Protein AF-0000000070428876 (afdb_homodimer)

Solvent-accessible surface area (backbone atoms only — not comparable to full-atom values): 47839 Å² total; per-residue (Å²): 136,87,82,77,78,77,77,78,77,77,78,75,75,74,74,71,74,72,68,72,74,69,76,63,88,44,98,49,68,81,48,60,48,68,69,60,73,85,61,83,63,30,30,31,34,33,37,53,67,78,48,76,69,87,76,51,69,52,93,62,38,40,28,40,31,34,35,75,75,25,50,68,72,54,43,47,52,47,30,36,54,25,37,71,56,73,16,28,28,26,38,46,45,74,53,69,74,73,60,53,84,82,37,62,71,52,50,50,50,51,51,51,50,54,49,47,42,60,66,49,37,24,21,27,39,30,38,34,36,45,73,55,52,36,50,64,66,44,48,67,68,52,50,56,40,49,44,50,38,50,50,51,46,39,73,73,69,58,45,87,90,54,47,44,36,31,34,33,36,46,44,40,66,67,47,31,85,60,45,43,60,61,56,46,52,45,59,76,66,28,69,29,38,33,27,36,36,72,32,40,72,64,49,46,88,52,39,57,25,55,68,60,52,58,64,26,47,44,54,53,53,39,13,50,50,49,34,43,76,64,68,43,43,29,71,29,35,28,46,38,44,51,35,36,27,36,41,28,41,33,79,43,70,49,75,41,46,66,50,53,89,48,70,38,78,45,35,19,35,32,72,78,34,88,51,91,71,64,58,62,83,39,45,42,82,35,30,48,38,50,49,50,68,77,32,51,65,42,66,71,30,72,88,28,32,43,58,41,44,72,35,32,24,29,33,34,63,46,74,56,94,89,38,49,30,40,34,21,28,51,41,72,51,24,47,38,14,55,50,16,47,43,58,61,40,42,29,25,25,40,26,42,41,34,57,42,23,60,55,54,104,78,61,61,99,30,75,46,65,41,65,56,34,52,70,66,61,83,72,74,93,70,80,89,84,64,66,74,56,52,24,56,46,50,12,41,54,23,33,35,60,39,29,70,47,64,61,29,35,48,37,37,45,38,50,42,41,46,52,27,45,77,65,68,46,77,66,77,82,62,62,67,77,62,76,77,69,76,70,75,74,79,69,80,120,135,85,81,76,78,76,79,78,78,77,78,76,76,74,75,70,72,72,69,71,75,70,76,65,86,45,98,48,68,80,46,60,47,68,70,63,74,85,62,86,63,30,30,32,34,33,36,54,68,77,51,76,68,87,75,51,69,52,94,60,37,39,28,41,33,33,35,74,75,26,49,69,72,56,44,46,51,49,32,35,54,25,37,71,57,74,16,28,26,28,39,45,43,74,52,68,72,71,59,54,85,80,36,62,72,51,49,48,50,51,51,50,50,53,50,48,41,60,67,51,36,25,21,28,38,30,38,34,36,44,72,55,52,36,49,63,67,44,50,67,68,50,49,55,42,49,43,52,37,50,50,52,47,39,71,74,69,58,46,86,90,54,47,42,35,31,35,32,35,46,44,40,66,66,46,30,86,60,45,44,59,62,56,46,54,44,58,75,67,28,69,30,38,33,26,35,37,72,31,41,71,63,48,47,88,53,37,55,24,56,69,60,53,58,64,27,48,45,56,53,53,40,14,51,49,49,32,42,76,64,68,44,42,31,70,31,33,28,45,37,45,52,36,36,27,35,42,29,41,33,77,44,70,50,74,42,47,66,50,53,88,48,71,37,80,46,34,19,34,33,73,77,34,86,54,92,73,65,58,63,84,40,45,42,81,35,32,47,36,50,47,49,68,74,33,52,64,42,67,71,30,74,88,29,32,43,54,40,42,72,35,29,24,29,34,34,62,45,73,56,94,88,37,48,31,40,33,22,27,50,41,70,48,22,45,38,15,55,51,16,48,43,58,60,40,41,29,26,24,41,27,41,41,33,57,46,24,64,54,57,90,85,66,62,104,28,77,45,68,40,67,55,41,46,72,70,57,85,69,84,88,79,74,86,86,64,72,75,53,50,22,52,48,51,10,41,56,16,36,35,60,43,28,69,47,62,63,28,33,49,39,36,45,40,49,42,41,47,53,27,45,77,66,69,44,77,66,80,82,61,60,68,77,59,76,76,68,77,68,72,75,75,79,64,132

Structure (mmCIF, N/CA/C/O backbone):
data_AF-0000000070428876-model_v1
#
loop_
_entity.id
_entity.type
_entity.pdbx_description
1 polymer 'Di-N-acetylchitobiase-like isoform X2'
#
loop_
_atom_site.group_PDB
_atom_site.id
_atom_site.type_symbol
_atom_site.label_atom_id
_atom_site.label_alt_id
_atom_site.label_comp_id
_atom_site.label_asym_id
_atom_site.label_entity_id
_atom_site.label_seq_id
_atom_site.pdbx_PDB_ins_code
_atom_site.Cartn_x
_atom_site.Cartn_y
_atom_site.Cartn_z
_atom_site.occupancy
_atom_site.B_iso_or_equiv
_atom_site.auth_seq_id
_atom_site.auth_comp_id
_atom_site.auth_asym_id
_atom_site.auth_atom_id
_atom_site.pdbx_PDB_model_num
ATOM 1 N N . MET A 1 1 ? -35.094 25.141 74.188 1 26.17 1 MET A N 1
ATOM 2 C CA . MET A 1 1 ? -33.75 25.203 73.625 1 26.17 1 MET A CA 1
ATOM 3 C C . MET A 1 1 ? -33.75 25.797 72.25 1 26.17 1 MET A C 1
ATOM 5 O O . MET A 1 1 ? -34.5 25.297 71.375 1 26.17 1 MET A O 1
ATOM 9 N N . 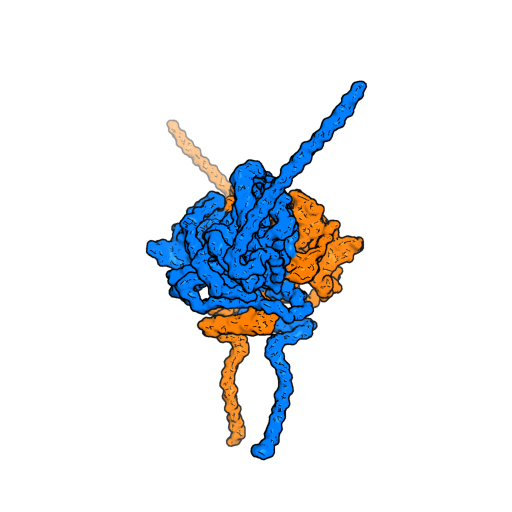HIS A 1 2 ? -33.469 27.125 72.125 1 25.78 2 HIS A N 1
ATOM 10 C CA . HIS A 1 2 ? -33.406 28.062 71 1 25.78 2 HIS A CA 1
ATOM 11 C C . HIS A 1 2 ? -32.375 27.641 69.938 1 25.78 2 HIS A C 1
ATOM 13 O O . HIS A 1 2 ? -31.172 27.609 70.25 1 25.78 2 HIS A O 1
ATOM 19 N N . ALA A 1 3 ? -32.75 26.703 69 1 33.97 3 ALA A N 1
ATOM 20 C CA . ALA A 1 3 ? -31.953 26.219 67.875 1 33.97 3 ALA A CA 1
ATOM 21 C C . ALA A 1 3 ? -31.469 27.375 67 1 33.97 3 ALA A C 1
ATOM 23 O O . ALA A 1 3 ? -32.281 28.062 66.375 1 33.97 3 ALA A O 1
ATOM 24 N N . VAL A 1 4 ? -30.344 28.109 67.438 1 31.44 4 VAL A N 1
ATOM 25 C CA . VAL A 1 4 ? -29.703 29.219 66.75 1 31.44 4 VAL A CA 1
ATOM 26 C C . VAL A 1 4 ? -29.312 28.781 65.312 1 31.44 4 VAL A C 1
ATOM 28 O O . VAL A 1 4 ? -28.625 27.766 65.125 1 31.44 4 VAL A O 1
ATOM 31 N N . ALA A 1 5 ? -30.078 29.125 64.312 1 34.94 5 ALA A N 1
ATOM 32 C CA . ALA A 1 5 ? -29.875 29.016 62.844 1 34.94 5 ALA A CA 1
ATOM 33 C C . ALA A 1 5 ? -28.609 29.75 62.406 1 34.94 5 ALA A C 1
ATOM 35 O O . ALA A 1 5 ? -28.547 30.969 62.469 1 34.94 5 ALA A O 1
ATOM 36 N N . ASP A 1 6 ? -27.422 29.25 62.781 1 34.19 6 ASP A N 1
ATOM 37 C CA . ASP A 1 6 ? -26.203 29.891 62.281 1 34.19 6 ASP A CA 1
ATOM 38 C C . ASP A 1 6 ? -26.234 29.984 60.75 1 34.19 6 ASP A C 1
ATOM 40 O O . ASP A 1 6 ? -26.375 28.969 60.062 1 34.19 6 ASP A O 1
ATOM 44 N N . ILE A 1 7 ? -26.594 31.125 60.219 1 36.06 7 ILE A N 1
ATOM 45 C CA . ILE A 1 7 ? -26.531 31.5 58.812 1 36.06 7 ILE A CA 1
ATOM 46 C C . ILE A 1 7 ? -25.094 31.453 58.312 1 36.06 7 ILE A C 1
ATOM 48 O O . ILE A 1 7 ? -24.234 32.188 58.812 1 36.06 7 ILE A O 1
ATOM 52 N N . PHE A 1 8 ? -24.594 30.266 57.875 1 38.56 8 PHE A N 1
ATOM 53 C CA . PHE A 1 8 ? -23.312 30.156 57.188 1 38.56 8 PHE A CA 1
ATOM 54 C C . PHE A 1 8 ? -23.297 31.047 55.938 1 38.56 8 PHE A C 1
ATOM 56 O O . PHE A 1 8 ? -24.062 30.812 55 1 38.56 8 PHE A O 1
ATOM 63 N N . ILE A 1 9 ? -22.828 32.312 56.094 1 36.41 9 ILE A N 1
ATOM 64 C CA . ILE A 1 9 ? -22.531 33.156 54.969 1 36.41 9 ILE A CA 1
ATOM 65 C C . ILE A 1 9 ? -21.422 32.531 54.125 1 36.41 9 ILE A C 1
ATOM 67 O O . ILE A 1 9 ? -20.297 32.375 54.562 1 36.41 9 ILE A O 1
ATOM 71 N N . ILE A 1 10 ? -21.781 31.672 53.188 1 34.38 10 ILE A N 1
ATOM 72 C CA . ILE A 1 10 ? -20.828 31.219 52.188 1 34.38 10 ILE A CA 1
ATOM 73 C C . ILE A 1 10 ? -20.312 32.406 51.406 1 34.38 10 ILE A C 1
ATOM 75 O O . ILE A 1 10 ? -21.078 33.062 50.688 1 34.38 10 ILE A O 1
ATOM 79 N N . LEU A 1 11 ? -19.219 33.062 51.812 1 35.59 11 LEU A N 1
ATOM 80 C CA . LEU A 1 11 ? -18.469 34 50.969 1 35.59 11 LEU A CA 1
ATOM 81 C C . LEU A 1 11 ? -18.062 33.344 49.656 1 35.59 11 LEU A C 1
ATOM 83 O O . LEU A 1 11 ? -17.25 32.438 49.625 1 35.59 11 LEU A O 1
ATOM 87 N N . VAL A 1 12 ? -18.875 33.438 48.656 1 37.03 12 VAL A N 1
ATOM 88 C CA . VAL A 1 12 ? -18.5 33.156 47.281 1 37.03 12 VAL A CA 1
ATOM 89 C C . VAL A 1 12 ? -17.344 34.062 46.875 1 37.03 12 VAL A C 1
ATOM 91 O O . VAL A 1 12 ? -17.516 35.281 46.781 1 37.03 12 VAL A O 1
ATOM 94 N N . SER A 1 13 ? -16.125 33.75 47.188 1 35.66 13 SER A N 1
ATOM 95 C CA . SER A 1 13 ? -14.992 34.438 46.562 1 35.66 13 SER A CA 1
ATOM 96 C C . SER A 1 13 ? -15.117 34.406 45.062 1 35.66 13 SER A C 1
ATOM 98 O O . SER A 1 13 ? -15.188 33.344 44.438 1 35.66 13 SER A O 1
ATOM 100 N N . ALA A 1 14 ? -15.68 35.438 44.469 1 37.91 14 ALA A N 1
ATOM 101 C CA . ALA A 1 14 ? -15.562 35.719 43.031 1 37.91 14 ALA A CA 1
ATOM 102 C C . ALA A 1 14 ? -14.102 35.688 42.594 1 37.91 14 ALA A C 1
ATOM 104 O O . ALA A 1 14 ? -13.336 36.594 42.906 1 37.91 14 ALA A O 1
ATOM 105 N N . TRP A 1 15 ? -13.516 34.469 42.5 1 37.28 15 TRP A N 1
ATOM 106 C CA . TRP A 1 15 ? -12.312 34.469 41.656 1 37.28 15 TRP A CA 1
ATOM 107 C C . TRP A 1 15 ? -12.531 35.25 40.375 1 37.28 15 TRP A C 1
ATOM 109 O O . TRP A 1 15 ? -13.352 34.844 39.531 1 37.28 15 TRP A O 1
ATOM 119 N N . THR A 1 16 ? -12.391 36.531 40.406 1 35.97 16 THR A N 1
ATOM 120 C CA . THR A 1 16 ? -12.211 37.25 39.125 1 35.97 16 THR A CA 1
ATOM 121 C C . THR A 1 16 ? -11.203 36.531 38.25 1 35.97 16 THR A C 1
ATOM 123 O O . THR A 1 16 ? -10.031 36.406 38.625 1 35.97 16 THR A O 1
ATOM 126 N N . ILE A 1 17 ? -11.672 35.594 37.5 1 39.88 17 ILE A N 1
ATOM 127 C CA . ILE A 1 17 ? -10.844 35.25 36.344 1 39.88 17 ILE A CA 1
ATOM 128 C C . ILE A 1 17 ? -10.32 36.5 35.688 1 39.88 17 ILE A C 1
ATOM 130 O O . ILE A 1 17 ? -11.094 37.312 35.156 1 39.88 17 ILE A O 1
ATOM 134 N N . ASN A 1 18 ? -9.352 37.156 36.281 1 36.28 18 ASN A N 1
ATOM 135 C CA . ASN A 1 18 ? -8.594 38.094 35.469 1 36.28 18 ASN A CA 1
ATOM 136 C C . ASN A 1 18 ? -8.367 37.531 34.062 1 36.28 18 ASN A C 1
ATOM 138 O O . ASN A 1 18 ? -7.527 36.656 33.844 1 36.28 18 ASN A O 1
ATOM 142 N N . SER A 1 19 ? -9.406 37.406 33.281 1 42.19 19 SER A N 1
ATOM 143 C CA . SER A 1 19 ? -9.141 37.25 31.859 1 42.19 19 SER A CA 1
ATOM 144 C C . SER A 1 19 ? -8.039 38.219 31.406 1 42.19 19 SER A C 1
ATOM 146 O O . SER A 1 19 ? -8.266 39.406 31.266 1 42.19 19 SER A O 1
ATOM 148 N N . GLU A 1 20 ? -6.871 38.156 31.875 1 46.41 20 GLU A N 1
ATOM 149 C CA . GLU A 1 20 ? -5.832 38.969 31.234 1 46.41 20 GLU A CA 1
ATOM 150 C C . GLU A 1 20 ? -6.094 39.094 29.734 1 46.41 20 GLU A C 1
ATOM 152 O O . GLU A 1 20 ? -6.172 38.094 29.016 1 46.41 20 GLU A O 1
ATOM 157 N N . SER A 1 21 ? -6.883 40 29.312 1 52.78 21 SER A N 1
ATOM 158 C CA . SER A 1 21 ? -7.156 40.438 27.938 1 52.78 21 SER A CA 1
ATOM 159 C C . SER A 1 21 ? -5.895 40.406 27.094 1 52.78 21 SER A C 1
ATOM 161 O O . SER A 1 21 ? -4.926 41.094 27.375 1 52.78 21 SER A O 1
ATOM 163 N N . THR A 1 22 ? -5.383 39.281 26.578 1 71.19 22 THR A N 1
ATOM 164 C CA . THR A 1 22 ? -4.234 39.188 25.672 1 71.19 22 THR A CA 1
ATOM 165 C C . THR A 1 22 ? -4.273 40.281 24.625 1 71.19 22 THR A C 1
ATOM 167 O O . THR A 1 22 ? -5.324 40.562 24.047 1 71.19 22 THR A O 1
ATOM 170 N N . ILE A 1 23 ? -3.379 41.281 24.719 1 86.19 23 ILE A N 1
ATOM 171 C CA . ILE A 1 23 ? -3.213 42.375 23.75 1 86.19 23 ILE A CA 1
ATOM 172 C C . ILE A 1 23 ? -3.031 41.781 22.344 1 86.19 23 ILE A C 1
ATOM 174 O O . ILE A 1 23 ? -2.211 40.875 22.141 1 86.19 23 ILE A O 1
ATOM 178 N N . CYS A 1 24 ? -3.965 42.25 21.469 1 94.12 24 CYS A N 1
ATOM 179 C CA . CYS A 1 24 ? -3.877 41.812 20.078 1 94.12 24 CYS A CA 1
ATOM 180 C C . CYS A 1 24 ? -2.564 42.25 19.438 1 94.12 24 CYS A C 1
ATOM 182 O O . CYS A 1 24 ? -2.281 43.469 19.375 1 94.12 24 CYS A O 1
ATOM 184 N N . PRO A 1 25 ? -1.785 41.344 19.031 1 95.12 25 PRO A N 1
ATOM 185 C CA . PRO A 1 25 ? -0.488 41.688 18.453 1 95.12 25 PRO A CA 1
ATOM 186 C C . PRO A 1 25 ? -0.608 42.219 17.031 1 95.12 25 PRO A C 1
ATOM 188 O O . PRO A 1 25 ? 0.377 42.688 16.453 1 95.12 25 PRO A O 1
ATOM 191 N N . CYS A 1 26 ? -1.744 42.219 16.453 1 95.94 26 CYS A N 1
ATOM 192 C CA . CYS A 1 26 ? -1.919 42.594 15.055 1 95.94 26 CYS A CA 1
ATOM 193 C C . CYS A 1 26 ? -2.16 44.094 14.906 1 95.94 26 CYS A C 1
ATOM 195 O O . CYS A 1 26 ? -2.465 44.781 15.883 1 95.94 26 CYS A O 1
ATOM 197 N N . SER A 1 27 ? -2.045 44.594 13.656 1 93.12 27 SER A N 1
ATOM 198 C CA . SER A 1 27 ? -2.268 46.031 13.352 1 93.12 27 SER A CA 1
ATOM 199 C C . SER A 1 27 ? -3.727 46.406 13.562 1 93.12 27 SER A C 1
ATOM 201 O O . SER A 1 27 ? -4.027 47.562 13.906 1 93.12 27 SER A O 1
ATOM 203 N N . THR A 1 28 ? -4.629 45.438 13.258 1 93.25 28 THR A N 1
ATOM 204 C CA . THR A 1 28 ? -6.062 45.625 13.43 1 93.25 28 THR A CA 1
ATOM 205 C C . THR A 1 28 ? -6.637 44.594 14.391 1 93.25 28 THR A C 1
ATOM 207 O O . THR A 1 28 ? -6.387 43.406 14.25 1 93.25 28 THR A O 1
ATOM 210 N N . SER A 1 29 ? -7.438 45.031 15.25 1 92.25 29 SER A N 1
ATOM 211 C CA . SER A 1 29 ? -7.953 44.188 16.328 1 92.25 29 SER A CA 1
ATOM 212 C C . SER A 1 29 ? -8.898 43.125 15.773 1 92.25 29 SER A C 1
ATOM 214 O O . SER A 1 29 ? -9.094 42.062 16.391 1 92.25 29 SER A O 1
ATOM 216 N N . THR A 1 30 ? -9.438 43.312 14.625 1 93.25 30 THR A N 1
ATOM 217 C CA . THR A 1 30 ? -10.398 42.375 14.055 1 93.25 30 THR A CA 1
ATOM 218 C C . THR A 1 30 ? -9.711 41.094 13.617 1 93.25 30 THR A C 1
ATOM 220 O O . THR A 1 30 ? -10.367 40.062 13.414 1 93.25 30 THR A O 1
ATOM 223 N N . LEU A 1 31 ? -8.453 41.156 13.508 1 95.06 31 LEU A N 1
ATOM 224 C CA . LEU A 1 31 ? -7.688 39.969 13.086 1 95.06 31 LEU A CA 1
ATOM 225 C C . LEU A 1 31 ? -7.484 39 14.242 1 95.06 31 LEU A C 1
ATOM 227 O O . LEU A 1 31 ? -7.09 37.875 14.031 1 95.06 31 LEU A O 1
ATOM 231 N N . CYS A 1 32 ? -7.691 39.5 15.406 1 94.62 32 CYS A N 1
ATOM 232 C CA . CYS A 1 32 ? -7.5 38.688 16.594 1 94.62 32 CYS A CA 1
ATOM 233 C C . CYS A 1 32 ? -8.82 38.031 17.031 1 94.62 32 CYS A C 1
ATOM 235 O O . CYS A 1 32 ? -9.289 38.312 18.141 1 94.62 32 CYS A O 1
ATOM 237 N N . SER A 1 33 ? -9.359 37.281 16.203 1 91.94 33 SER A N 1
ATOM 238 C CA . SER A 1 33 ? -10.562 36.469 16.438 1 91.94 33 SER A CA 1
ATOM 239 C C . SER A 1 33 ? -10.406 35.062 15.914 1 91.94 33 SER A C 1
ATOM 241 O O . SER A 1 33 ? -9.734 34.844 14.898 1 91.94 33 SER A O 1
ATOM 243 N N . VAL A 1 34 ? -10.945 34.188 16.672 1 91.19 34 VAL A N 1
ATOM 244 C CA . VAL A 1 34 ? -10.938 32.812 16.234 1 91.19 34 VAL A CA 1
ATOM 245 C C . VAL A 1 34 ? -11.953 32.594 15.117 1 91.19 34 VAL A C 1
ATOM 247 O O . VAL A 1 34 ? -13.141 32.906 15.281 1 91.19 34 VAL A O 1
ATOM 250 N N . ASN A 1 35 ? -11.578 32.156 13.898 1 90 35 ASN A N 1
ATOM 251 C CA . ASN A 1 35 ? -12.445 32.125 12.727 1 90 35 ASN A CA 1
ATOM 252 C C . ASN A 1 35 ? -12.844 30.703 12.359 1 90 35 ASN A C 1
ATOM 254 O O . ASN A 1 35 ? -14.008 30.438 12.078 1 90 35 ASN A O 1
ATOM 258 N N . LYS A 1 36 ? -11.898 29.797 12.359 1 90.44 36 LYS A N 1
ATOM 259 C CA . LYS A 1 36 ? -12.117 28.391 12 1 90.44 36 LYS A CA 1
ATOM 260 C C . LYS A 1 36 ? -12.82 28.266 10.656 1 90.44 36 LYS A C 1
ATOM 262 O O . LYS A 1 36 ? -13.844 27.578 10.547 1 90.44 36 LYS A O 1
ATOM 267 N N . ARG A 1 37 ? -12.375 28.953 9.695 1 92.44 37 ARG A N 1
ATOM 268 C CA . ARG A 1 37 ? -12.961 28.953 8.359 1 92.44 37 ARG A CA 1
ATOM 269 C C . ARG A 1 37 ? -12.867 27.578 7.723 1 92.44 37 ARG A C 1
ATOM 271 O O . ARG A 1 37 ? -11.906 26.844 7.945 1 92.44 37 ARG A O 1
ATOM 278 N N . LYS A 1 38 ? -13.922 27.297 6.977 1 91.31 38 LYS A N 1
ATOM 279 C CA . LYS A 1 38 ? -13.953 26 6.281 1 91.31 38 LYS A CA 1
ATOM 280 C C . LYS A 1 38 ? -13.555 26.156 4.816 1 91.31 38 LYS A C 1
ATOM 282 O O . LYS A 1 38 ? -13.938 27.125 4.164 1 91.31 38 LYS A O 1
ATOM 287 N N . PHE A 1 39 ? -12.742 25.281 4.457 1 89.88 39 PHE A N 1
ATOM 288 C CA . PHE A 1 39 ? -12.266 25.266 3.078 1 89.88 39 PHE A CA 1
ATOM 289 C C . PHE A 1 39 ? -12.438 23.891 2.461 1 89.88 39 PHE A C 1
ATOM 291 O O . PHE A 1 39 ? -12.469 22.875 3.174 1 89.88 39 PHE A O 1
ATOM 298 N N . ASN A 1 40 ? -12.633 23.812 1.108 1 81.06 40 ASN A N 1
ATOM 299 C CA . ASN A 1 40 ? -12.695 22.562 0.359 1 81.06 40 ASN A CA 1
ATOM 300 C C . ASN A 1 40 ? -12.078 22.719 -1.03 1 81.06 40 ASN A C 1
ATOM 302 O O . ASN A 1 40 ? -12.648 23.375 -1.898 1 81.06 40 ASN A O 1
ATOM 306 N N . PRO A 1 41 ? -10.875 22.125 -1.304 1 84.62 41 PRO A N 1
ATOM 307 C CA . PRO A 1 41 ? -10.055 21.422 -0.32 1 84.62 41 PRO A CA 1
ATOM 308 C C . PRO A 1 41 ? -9.266 22.359 0.582 1 84.62 41 PRO A C 1
ATOM 310 O O . PRO A 1 41 ? -9.172 23.562 0.3 1 84.62 41 PRO A O 1
ATOM 313 N N . GLU A 1 42 ? -8.734 21.781 1.623 1 92.31 42 GLU A N 1
ATOM 314 C CA . GLU A 1 42 ? -7.824 22.516 2.5 1 92.31 42 GLU A CA 1
ATOM 315 C C . GLU A 1 42 ? -6.383 22.406 2.016 1 92.31 42 GLU A C 1
ATOM 317 O O . GLU A 1 42 ? -5.93 21.328 1.639 1 92.31 42 GLU A O 1
ATOM 322 N N . ILE A 1 43 ? -5.77 23.516 1.938 1 91.81 43 ILE A N 1
ATOM 323 C CA . ILE A 1 43 ? -4.332 23.578 1.696 1 91.81 43 ILE A CA 1
ATOM 324 C C . ILE A 1 43 ? -3.617 24.078 2.945 1 91.81 43 ILE A C 1
ATOM 326 O O . ILE A 1 43 ? -3.594 25.281 3.207 1 91.81 43 ILE A O 1
ATOM 330 N N . VAL A 1 44 ? -2.99 23.156 3.607 1 95.19 44 VAL A N 1
ATOM 331 C CA . VAL A 1 44 ? -2.352 23.469 4.879 1 95.19 44 VAL A CA 1
ATOM 332 C C . VAL A 1 44 ? -0.843 23.594 4.684 1 95.19 44 VAL A C 1
ATOM 334 O O . VAL A 1 44 ? -0.235 22.812 3.949 1 95.19 44 VAL A O 1
ATOM 337 N N . VAL A 1 45 ? -0.342 24.609 5.27 1 93 45 VAL A N 1
ATOM 338 C CA . VAL A 1 45 ? 1.101 24.828 5.199 1 93 45 VAL A CA 1
ATOM 339 C C . VAL A 1 45 ? 1.701 24.766 6.602 1 93 45 VAL A C 1
ATOM 341 O O . VAL A 1 45 ? 1.184 25.375 7.531 1 93 45 VAL A O 1
ATOM 344 N N . VAL A 1 46 ? 2.795 24.016 6.691 1 94.69 46 VAL A N 1
ATOM 345 C CA . VAL A 1 46 ? 3.533 23.969 7.949 1 94.69 46 VAL A CA 1
ATOM 346 C C . VAL A 1 46 ? 4.723 24.922 7.891 1 94.69 46 VAL A C 1
ATOM 348 O O . VAL A 1 46 ? 5.508 24.875 6.941 1 94.69 46 VAL A O 1
ATOM 351 N N . ALA A 1 47 ? 4.797 25.75 8.93 1 93.19 47 ALA A N 1
ATOM 352 C CA . ALA A 1 47 ? 5.852 26.766 9 1 93.19 47 ALA A CA 1
ATOM 353 C C . ALA A 1 47 ? 6.887 26.406 10.062 1 93.19 47 ALA A C 1
ATOM 355 O O . ALA A 1 47 ? 6.531 26.047 11.188 1 93.19 47 ALA A O 1
ATOM 356 N N . GLU A 1 48 ? 8.195 26.547 9.695 1 90.56 48 GLU A N 1
ATOM 357 C CA . GLU A 1 48 ? 9.281 26.297 10.641 1 90.56 48 GLU A CA 1
ATOM 358 C C . GLU A 1 48 ? 9.938 27.609 11.07 1 90.56 48 GLU A C 1
ATOM 360 O O . GLU A 1 48 ? 10.797 27.625 11.953 1 90.56 48 GLU A O 1
ATOM 365 N N . GLY A 1 49 ? 9.578 28.656 10.523 1 85.62 49 GLY A N 1
ATOM 366 C CA . GLY A 1 49 ? 10.086 29.969 10.898 1 85.62 49 GLY A CA 1
ATOM 367 C C . GLY A 1 49 ? 11.43 30.297 10.273 1 85.62 49 GLY A C 1
ATOM 368 O O . GLY A 1 49 ? 12.18 31.125 10.789 1 85.62 49 GLY A O 1
ATOM 369 N N . LYS A 1 50 ? 11.766 29.625 9.211 1 80.31 50 LYS A N 1
ATOM 370 C CA . LYS A 1 50 ? 13.086 29.781 8.594 1 80.31 50 LYS A CA 1
ATOM 371 C C . LYS A 1 50 ? 13.039 30.781 7.445 1 80.31 50 LYS A C 1
ATOM 373 O O . LYS A 1 50 ? 14.078 31.297 7.016 1 80.31 50 LYS A O 1
ATOM 378 N N . THR A 1 51 ? 11.867 31.016 6.957 1 78.12 51 THR A N 1
ATOM 379 C CA . THR A 1 51 ? 11.805 31.828 5.75 1 78.12 51 THR A CA 1
ATOM 380 C C . THR A 1 51 ? 10.805 32.969 5.926 1 78.12 51 THR A C 1
ATOM 382 O O . THR A 1 51 ? 10.008 32.969 6.867 1 78.12 51 THR A O 1
ATOM 385 N N . ASP A 1 52 ? 10.938 33.906 4.977 1 78.5 52 ASP A N 1
ATOM 386 C CA . ASP A 1 52 ? 9.992 35 4.895 1 78.5 52 ASP A CA 1
ATOM 387 C C . ASP A 1 52 ? 8.664 34.562 4.297 1 78.5 52 ASP A C 1
ATOM 389 O O . ASP A 1 52 ? 8.594 34.219 3.113 1 78.5 52 ASP A O 1
ATOM 393 N N . HIS A 1 53 ? 7.629 34.594 5.156 1 86 53 HIS A N 1
ATOM 394 C CA . HIS A 1 53 ? 6.344 34.062 4.723 1 86 53 HIS A CA 1
ATOM 395 C C . HIS A 1 53 ? 5.582 35.094 3.881 1 86 53 HIS A C 1
ATOM 397 O O . HIS A 1 53 ? 4.504 34.781 3.361 1 86 53 HIS A O 1
ATOM 403 N N . SER A 1 54 ? 6.059 36.312 3.789 1 77.12 54 SER A N 1
ATOM 404 C CA . SER A 1 54 ? 5.387 37.312 2.98 1 77.12 54 SER A CA 1
ATOM 405 C C . SER A 1 54 ? 5.355 36.938 1.509 1 77.12 54 SER A C 1
ATOM 407 O O . SER A 1 54 ? 4.527 37.438 0.742 1 77.12 54 SER A O 1
ATOM 409 N N . LYS A 1 55 ? 6.148 36 1.078 1 74.31 55 LYS A N 1
ATOM 410 C CA . LYS A 1 55 ? 6.273 35.594 -0.323 1 74.31 55 LYS A CA 1
ATOM 411 C C . LYS A 1 55 ? 5.434 34.375 -0.625 1 74.31 55 LYS A C 1
ATOM 413 O O . LYS A 1 55 ? 5.418 33.875 -1.758 1 74.31 55 LYS A O 1
ATOM 418 N N . TRP A 1 56 ? 4.809 33.906 0.397 1 82.88 56 TRP A N 1
ATOM 419 C CA . TRP A 1 56 ? 3.984 32.719 0.193 1 82.88 56 TRP A CA 1
ATOM 420 C C . TRP A 1 56 ? 2.746 33.031 -0.633 1 82.88 56 TRP A C 1
ATOM 422 O O . TRP A 1 56 ? 2.354 34.188 -0.734 1 82.88 56 TRP A O 1
ATOM 432 N N . LEU A 1 57 ? 2.158 32.031 -1.33 1 80.44 57 LEU A N 1
ATOM 433 C CA . LEU A 1 57 ? 0.922 32.188 -2.088 1 80.44 57 LEU A CA 1
ATOM 434 C C . LEU A 1 57 ? -0.291 32.156 -1.164 1 80.44 57 LEU A C 1
ATOM 436 O O . LEU A 1 57 ? -1.102 31.234 -1.237 1 80.44 57 LEU A O 1
ATOM 440 N N . TRP A 1 58 ? -0.549 33.25 -0.409 1 86.69 58 TRP A N 1
ATOM 441 C CA . TRP A 1 58 ? -1.535 33.281 0.666 1 86.69 58 TRP A CA 1
ATOM 442 C C . TRP A 1 58 ? -2.941 33.031 0.123 1 86.69 58 TRP A C 1
ATOM 444 O O . TRP A 1 58 ? -3.801 32.5 0.819 1 86.69 58 TRP A O 1
ATOM 454 N N . ASN A 1 59 ? -3.305 33.344 -1.077 1 81.62 59 ASN A N 1
ATOM 455 C CA . ASN A 1 59 ? -4.633 33.125 -1.648 1 81.62 59 ASN A CA 1
ATOM 456 C C . ASN A 1 59 ? -4.969 31.656 -1.765 1 81.62 59 ASN A C 1
ATOM 458 O O . ASN A 1 59 ? -6.137 31.281 -1.931 1 81.62 59 ASN A O 1
ATOM 462 N N . GLU A 1 60 ? -3.93 30.812 -1.612 1 81.69 60 GLU A N 1
ATOM 463 C CA . GLU A 1 60 ? -4.137 29.375 -1.745 1 81.69 60 GLU A CA 1
ATOM 464 C C . GLU A 1 60 ? -4.121 28.688 -0.383 1 81.69 60 GLU A C 1
ATOM 466 O O . GLU A 1 60 ? -4.574 27.547 -0.252 1 81.69 60 GLU A O 1
ATOM 471 N N . ILE A 1 61 ? -3.627 29.359 0.551 1 91.12 61 ILE A N 1
ATOM 472 C CA . ILE A 1 61 ? -3.414 28.734 1.856 1 91.12 61 ILE A CA 1
ATOM 473 C C . ILE A 1 61 ? -4.695 28.828 2.684 1 91.12 61 ILE A C 1
ATOM 475 O O . ILE A 1 61 ? -5.238 29.922 2.883 1 91.12 61 ILE A O 1
ATOM 479 N N . SER A 1 62 ? -5.238 27.672 3.082 1 94.38 62 SER A N 1
ATOM 480 C CA . SER A 1 62 ? -6.414 27.641 3.945 1 94.38 62 SER A CA 1
ATOM 481 C C . SER A 1 62 ? -6.023 27.75 5.414 1 94.38 62 SER A C 1
ATOM 483 O O . SER A 1 62 ? -6.766 28.312 6.223 1 94.38 62 SER A O 1
ATOM 485 N N . THR A 1 63 ? -4.895 27.141 5.738 1 96.62 63 THR A N 1
ATOM 486 C CA . THR A 1 63 ? -4.445 27.094 7.129 1 96.62 63 THR A CA 1
ATOM 487 C C . THR A 1 63 ? -2.922 27.062 7.203 1 96.62 63 THR A C 1
ATOM 489 O O . THR A 1 63 ? -2.27 26.375 6.41 1 96.62 63 THR A O 1
ATOM 492 N N . VAL A 1 64 ? -2.391 27.828 8.07 1 96.75 64 VAL A N 1
ATOM 493 C CA . VAL A 1 64 ? -0.963 27.75 8.359 1 96.75 64 VAL A CA 1
ATOM 494 C C . VAL A 1 64 ? -0.757 27.172 9.758 1 96.75 64 VAL A C 1
ATOM 496 O O . VAL A 1 64 ? -1.486 27.516 10.695 1 96.75 64 VAL A O 1
ATOM 499 N N . ILE A 1 65 ? 0.171 26.219 9.852 1 98 65 ILE A N 1
ATOM 500 C CA . ILE A 1 65 ? 0.51 25.609 11.133 1 98 65 ILE A CA 1
ATOM 501 C C . ILE A 1 65 ? 1.941 25.984 11.516 1 98 65 ILE A C 1
ATOM 503 O O . ILE A 1 65 ? 2.889 25.625 10.812 1 98 65 ILE A O 1
ATOM 507 N N . ALA A 1 66 ? 2.094 26.688 12.648 1 97.25 66 ALA A N 1
ATOM 508 C CA . ALA A 1 66 ? 3.416 27.047 13.148 1 97.25 66 ALA A CA 1
ATOM 509 C C . ALA A 1 66 ? 4.016 25.922 13.992 1 97.25 66 ALA A C 1
ATOM 511 O O . ALA A 1 66 ? 3.42 25.5 14.984 1 97.25 66 ALA A O 1
ATOM 512 N N . MET A 1 67 ? 5.215 25.422 13.609 1 96.19 67 MET A N 1
ATOM 513 C CA . MET A 1 67 ? 5.93 24.438 14.414 1 96.19 67 MET A CA 1
ATOM 514 C C . MET A 1 67 ? 6.41 25.047 15.727 1 96.19 67 MET A C 1
ATOM 516 O O . MET A 1 67 ? 6.449 26.281 15.867 1 96.19 67 MET A O 1
ATOM 520 N N . GLU A 1 68 ? 6.832 24.172 16.641 1 95.44 68 GLU A N 1
ATOM 521 C CA . GLU A 1 68 ? 7.301 24.641 17.953 1 95.44 68 GLU A CA 1
ATOM 522 C C . GLU A 1 68 ? 8.609 25.422 17.812 1 95.44 68 GLU A C 1
ATOM 524 O O . GLU A 1 68 ? 8.938 26.234 18.688 1 95.44 68 GLU A O 1
ATOM 529 N N . SER A 1 69 ? 9.281 25.203 16.75 1 91.75 69 SER A N 1
ATOM 530 C CA . SER A 1 69 ? 10.555 25.875 16.516 1 91.75 69 SER A CA 1
ATOM 531 C C . SER A 1 69 ? 10.352 27.344 16.141 1 91.75 69 SER A C 1
ATOM 533 O O . SER A 1 69 ? 11.297 28.125 16.172 1 91.75 69 SER A O 1
ATOM 535 N N . VAL A 1 70 ? 9.164 27.703 15.773 1 94.75 70 VAL A N 1
ATOM 536 C CA . VAL A 1 70 ? 8.867 29.094 15.414 1 94.75 70 VAL A CA 1
ATOM 537 C C . VAL A 1 70 ? 8.828 29.953 16.672 1 94.75 70 VAL A C 1
ATOM 539 O O . VAL A 1 70 ? 8.039 29.688 17.594 1 94.75 70 VAL A O 1
ATOM 542 N N . PRO A 1 71 ? 9.625 30.938 16.734 1 95.06 71 PRO A N 1
ATOM 543 C CA . PRO A 1 71 ? 9.586 31.812 17.906 1 95.06 71 PRO A CA 1
ATOM 544 C C . PRO A 1 71 ? 8.227 32.469 18.094 1 95.06 71 PRO A C 1
ATOM 546 O O . PRO A 1 71 ? 7.523 32.75 17.109 1 95.06 71 PRO A O 1
ATOM 549 N N . GLU A 1 72 ? 7.945 32.75 19.297 1 95.62 72 GLU A N 1
ATOM 550 C CA . GLU A 1 72 ? 6.652 33.312 19.672 1 95.62 72 GLU A CA 1
ATOM 551 C C . GLU A 1 72 ? 6.332 34.562 18.859 1 95.62 72 GLU A C 1
ATOM 553 O O . GLU A 1 72 ? 5.219 34.688 18.344 1 95.62 72 GLU A O 1
ATOM 558 N N . SER A 1 73 ? 7.266 35.5 18.734 1 94.88 73 SER A N 1
ATOM 559 C CA . SER A 1 73 ? 7.051 36.719 18.016 1 94.88 73 SER A CA 1
ATOM 560 C C . SER A 1 73 ? 6.727 36.469 16.547 1 94.88 73 SER A C 1
ATOM 562 O O . SER A 1 73 ? 5.844 37.125 15.977 1 94.88 73 SER A O 1
ATOM 564 N N . GLU A 1 74 ? 7.426 35.5 16.031 1 94.62 74 GLU A N 1
ATOM 565 C CA . GLU A 1 74 ? 7.191 35.156 14.641 1 94.62 74 GLU A CA 1
ATOM 566 C C . GLU A 1 74 ? 5.855 34.438 14.469 1 94.62 74 GLU A C 1
ATOM 568 O O . GLU A 1 74 ? 5.172 34.594 13.461 1 94.62 74 GLU A O 1
ATOM 573 N N . ALA A 1 75 ? 5.539 33.625 15.406 1 96.56 75 ALA A N 1
ATOM 574 C CA . ALA A 1 75 ? 4.254 32.938 15.367 1 96.56 75 ALA A CA 1
ATOM 575 C C . ALA A 1 75 ? 3.098 33.938 15.406 1 96.56 75 ALA A C 1
ATOM 577 O O . ALA A 1 75 ? 2.098 33.75 14.711 1 96.56 75 ALA A O 1
ATOM 578 N N . LYS A 1 76 ? 3.246 35 16.25 1 96.38 76 LYS A N 1
ATOM 579 C CA . LYS A 1 76 ? 2.236 36.062 16.297 1 96.38 76 LYS A CA 1
ATOM 580 C C . LYS A 1 76 ? 2.1 36.75 14.953 1 96.38 76 LYS A C 1
ATOM 582 O O . LYS A 1 76 ? 0.987 37 14.477 1 96.38 76 LYS A O 1
ATOM 587 N N . ASN A 1 77 ? 3.213 37.031 14.383 1 95.38 77 ASN A N 1
ATOM 588 C CA . ASN A 1 77 ? 3.211 37.656 13.07 1 95.38 77 ASN A CA 1
ATOM 589 C C . ASN A 1 77 ? 2.562 36.75 12.016 1 95.38 77 ASN A C 1
ATOM 591 O O . ASN A 1 77 ? 1.834 37.25 11.148 1 95.38 77 ASN A O 1
ATOM 595 N N . LEU A 1 78 ? 2.871 35.531 12.117 1 96.06 78 LEU A N 1
ATOM 596 C CA . LEU A 1 78 ? 2.307 34.562 11.195 1 96.06 78 LEU A CA 1
ATOM 597 C C . LEU A 1 78 ? 0.793 34.469 11.352 1 96.06 78 LEU A C 1
ATOM 599 O O . LEU A 1 78 ? 0.063 34.406 10.359 1 96.06 78 LEU A O 1
ATOM 603 N N . MET A 1 79 ? 0.354 34.469 12.547 1 97.12 79 MET A N 1
ATOM 604 C CA . MET A 1 79 ? -1.078 34.438 12.836 1 97.12 79 MET A CA 1
ATOM 605 C C . MET A 1 79 ? -1.77 35.656 12.25 1 97.12 79 MET A C 1
ATOM 607 O O . MET A 1 79 ? -2.795 35.531 11.578 1 97.12 79 MET A O 1
ATOM 611 N N . CYS A 1 80 ? -1.241 36.875 12.469 1 96.88 80 CYS A N 1
ATOM 612 C CA . CYS A 1 80 ? -1.808 38.094 11.93 1 96.88 80 CYS A CA 1
ATOM 613 C C . CYS A 1 80 ? -1.886 38.031 10.406 1 96.88 80 CYS A C 1
ATOM 615 O O . CYS A 1 80 ? -2.9 38.438 9.82 1 96.88 80 CYS A O 1
ATOM 617 N N . THR A 1 81 ? -0.833 37.594 9.812 1 95.56 81 THR A N 1
ATOM 618 C CA . THR A 1 81 ? -0.774 37.5 8.359 1 95.56 81 THR A CA 1
ATOM 619 C C . THR A 1 81 ? -1.804 36.5 7.84 1 95.56 81 THR A C 1
ATOM 621 O O . THR A 1 81 ? -2.465 36.719 6.828 1 95.56 81 THR A O 1
ATOM 624 N N . ALA A 1 82 ? -1.946 35.312 8.5 1 96.44 82 ALA A N 1
ATOM 625 C CA . ALA A 1 82 ? -2.92 34.312 8.109 1 96.44 82 ALA A CA 1
ATOM 626 C C . ALA A 1 82 ? -4.34 34.875 8.148 1 96.44 82 ALA A C 1
ATOM 628 O O . ALA A 1 82 ? -5.074 34.781 7.164 1 96.44 82 ALA A O 1
ATOM 629 N N . HIS A 1 83 ? -4.715 35.469 9.258 1 96.69 83 HIS A N 1
ATOM 630 C CA . HIS A 1 83 ? -6.059 36.031 9.422 1 96.69 83 HIS A CA 1
ATOM 631 C C . HIS A 1 83 ? -6.312 37.156 8.43 1 96.69 83 HIS A C 1
ATOM 633 O O . HIS A 1 83 ? -7.426 37.312 7.922 1 96.69 83 HIS A O 1
ATOM 639 N N . GLN A 1 84 ? -5.32 37.969 8.195 1 95.38 84 GLN A N 1
ATOM 640 C CA . GLN A 1 84 ? -5.441 39.062 7.223 1 95.38 84 GLN A CA 1
ATOM 641 C C . GLN A 1 84 ? -5.75 38.5 5.832 1 95.38 84 GLN A C 1
ATOM 643 O O . GLN A 1 84 ? -6.484 39.125 5.066 1 95.38 84 GLN A O 1
ATOM 648 N N . ASN A 1 85 ? -5.262 37.406 5.551 1 93.88 85 ASN A N 1
ATOM 649 C CA . ASN A 1 85 ? -5.449 36.812 4.242 1 93.88 85 ASN A CA 1
ATOM 650 C C . ASN A 1 85 ? -6.562 35.75 4.266 1 93.88 85 ASN A C 1
ATOM 652 O O . ASN A 1 85 ? -6.648 34.906 3.369 1 93.88 85 ASN A O 1
ATOM 656 N N . HIS A 1 86 ? -7.355 35.656 5.309 1 95.38 86 HIS A N 1
ATOM 657 C CA . HIS A 1 86 ? -8.539 34.812 5.469 1 95.38 86 HIS A CA 1
ATOM 658 C C . HIS A 1 86 ? -8.156 33.344 5.594 1 95.38 86 HIS A C 1
ATOM 660 O O . HIS A 1 86 ? -8.938 32.469 5.23 1 95.38 86 HIS A O 1
ATOM 666 N N . ALA A 1 87 ? -6.938 33.094 5.984 1 96.06 87 ALA A N 1
ATOM 667 C CA . ALA A 1 87 ? -6.5 31.734 6.324 1 96.06 87 ALA A CA 1
ATOM 668 C C . ALA A 1 87 ? -6.621 31.484 7.824 1 96.06 87 ALA A C 1
ATOM 670 O O . ALA A 1 87 ? -6.664 32.406 8.617 1 96.06 87 ALA A O 1
ATOM 671 N N . ASN A 1 88 ? -6.746 30.234 8.156 1 98.12 88 ASN A N 1
ATOM 672 C CA . ASN A 1 88 ? -6.723 29.859 9.57 1 98.12 88 ASN A CA 1
ATOM 673 C C . ASN A 1 88 ? -5.293 29.75 10.094 1 98.12 88 ASN A C 1
ATOM 675 O O . ASN A 1 88 ? -4.352 29.609 9.32 1 98.12 88 ASN A O 1
ATOM 679 N N . PHE A 1 89 ? -5.215 29.938 11.406 1 98.06 89 PHE A N 1
ATOM 680 C CA . PHE A 1 89 ? -3.932 29.781 12.078 1 98.06 89 PHE A CA 1
ATOM 681 C C . PHE A 1 89 ? -3.996 28.672 13.125 1 98.06 89 PHE A C 1
ATOM 683 O O . PHE A 1 89 ? -4.984 28.547 13.852 1 98.06 89 PHE A O 1
ATOM 690 N N . ALA A 1 90 ? -2.957 27.797 13.094 1 98.56 90 ALA A N 1
ATOM 691 C CA . ALA A 1 90 ? -2.775 26.75 14.094 1 98.56 90 ALA A CA 1
ATOM 692 C C . ALA A 1 90 ? -1.326 26.688 14.578 1 98.56 90 ALA A C 1
ATOM 694 O O . ALA A 1 90 ? -0.437 27.266 13.953 1 98.56 90 ALA A O 1
ATOM 695 N N . PHE A 1 91 ? -1.096 26.109 15.734 1 98.38 91 PHE A N 1
ATOM 696 C CA . PHE A 1 91 ? 0.252 25.844 16.219 1 98.38 91 PHE A CA 1
ATOM 697 C C . PHE A 1 91 ? 0.37 24.406 16.703 1 98.38 91 PHE A C 1
ATOM 699 O O . PHE A 1 91 ? -0.61 23.812 17.172 1 98.38 91 PHE A O 1
ATOM 706 N N . VAL A 1 92 ? 1.612 23.812 16.547 1 98.06 92 VAL A N 1
ATOM 707 C CA . VAL A 1 92 ? 1.869 22.422 16.922 1 98.06 92 VAL A CA 1
ATOM 708 C C . VAL A 1 92 ? 2.289 22.359 18.391 1 98.06 92 VAL A C 1
ATOM 710 O O . VAL A 1 92 ? 3.006 23.234 18.875 1 98.06 92 VAL A O 1
ATOM 713 N N . ARG A 1 93 ? 1.846 21.375 19.062 1 97.56 93 ARG A N 1
ATOM 714 C CA . ARG A 1 93 ? 2.336 21 20.391 1 97.56 93 ARG A CA 1
ATOM 715 C C . ARG A 1 93 ? 2.561 19.5 20.484 1 97.56 93 ARG A C 1
ATOM 717 O O . ARG A 1 93 ? 1.622 18.719 20.312 1 97.56 93 ARG A O 1
ATOM 724 N N . GLU A 1 94 ? 3.773 19.094 20.719 1 96.44 94 GLU A N 1
ATOM 725 C CA . GLU A 1 94 ? 4.051 17.672 20.953 1 96.44 94 GLU A CA 1
ATOM 726 C C . GLU A 1 94 ? 3.547 17.219 22.312 1 96.44 94 GLU A C 1
ATOM 728 O O . GLU A 1 94 ? 3.939 17.781 23.344 1 96.44 94 GLU A O 1
ATOM 733 N N . VAL A 1 95 ? 2.732 16.234 22.312 1 95.88 95 VAL A N 1
ATOM 734 C CA . VAL A 1 95 ? 2.15 15.75 23.547 1 95.88 95 VAL A CA 1
ATOM 735 C C . VAL A 1 95 ? 3.184 14.93 24.312 1 95.88 95 VAL A C 1
ATOM 737 O O . VAL A 1 95 ? 3.857 14.078 23.75 1 95.88 95 VAL A O 1
ATOM 740 N N . PRO A 1 96 ? 3.312 15.258 25.625 1 94.81 96 PRO A N 1
ATOM 741 C CA . PRO A 1 96 ? 4.242 14.461 26.422 1 94.81 96 PRO A CA 1
ATOM 742 C C . PRO A 1 96 ? 3.875 12.984 26.469 1 94.81 96 PRO A C 1
ATOM 744 O O . PRO A 1 96 ? 2.693 12.633 26.406 1 94.81 96 PRO A O 1
ATOM 747 N N . MET A 1 97 ? 4.836 12.117 26.734 1 91.31 97 MET A N 1
ATOM 748 C CA . MET A 1 97 ? 4.637 10.672 26.672 1 91.31 97 MET A CA 1
ATOM 749 C C . MET A 1 97 ? 4.051 10.156 27.984 1 91.31 97 MET A C 1
ATOM 751 O O . MET A 1 97 ? 3.562 9.031 28.047 1 91.31 97 MET A O 1
ATOM 755 N N . THR A 1 98 ? 4.102 10.969 29 1 92.19 98 THR A N 1
ATOM 756 C CA . THR A 1 98 ? 3.555 10.531 30.266 1 92.19 98 THR A CA 1
ATOM 757 C C . THR A 1 98 ? 2.039 10.383 30.188 1 92.19 98 THR A C 1
ATOM 759 O O . THR A 1 98 ? 1.36 11.203 29.562 1 92.19 98 THR A O 1
ATOM 762 N N . THR A 1 99 ? 1.478 9.289 30.766 1 90.56 99 THR A N 1
ATOM 763 C CA . THR A 1 99 ? 0.035 9.07 30.766 1 90.56 99 THR A CA 1
ATOM 764 C C . THR A 1 99 ? -0.544 9.289 32.156 1 90.56 99 THR A C 1
ATOM 766 O O . THR A 1 99 ? -1.727 9.031 32.406 1 90.56 99 THR A O 1
ATOM 769 N N . ASN A 1 100 ? 0.324 9.695 33.031 1 92.19 100 ASN A N 1
ATOM 770 C CA . ASN A 1 100 ? -0.126 10.086 34.375 1 92.19 100 ASN A CA 1
ATOM 771 C C . ASN A 1 100 ? -0.706 11.492 34.375 1 92.19 100 ASN A C 1
ATOM 773 O O . ASN A 1 100 ? 0.031 12.477 34.25 1 92.19 100 ASN A O 1
ATOM 777 N N . THR A 1 101 ? -1.994 11.625 34.625 1 93.06 101 THR A N 1
ATOM 778 C CA . THR A 1 101 ? -2.711 12.891 34.5 1 93.06 101 THR A CA 1
ATOM 779 C C . THR A 1 101 ? -2.297 13.852 35.625 1 93.06 101 THR A C 1
ATOM 781 O O . THR A 1 101 ? -2.588 15.047 35.562 1 93.06 101 THR A O 1
ATOM 784 N N . SER A 1 102 ? -1.649 13.32 36.656 1 92.69 102 SER A N 1
ATOM 785 C CA . SER A 1 102 ? -1.218 14.18 37.75 1 92.69 102 SER A CA 1
ATOM 786 C C . SER A 1 102 ? 0.247 14.578 37.594 1 92.69 102 SER A C 1
ATOM 788 O O . SER A 1 102 ? 0.795 15.289 38.438 1 92.69 102 SER A O 1
ATOM 790 N N . ASP A 1 103 ? 0.897 14.117 36.562 1 95.44 103 ASP A N 1
ATOM 791 C CA . ASP A 1 103 ? 2.297 14.453 36.312 1 95.44 103 ASP A CA 1
ATOM 792 C C . ASP A 1 103 ? 2.469 15.945 36.062 1 95.44 103 ASP A C 1
ATOM 794 O O . ASP A 1 103 ? 1.841 16.484 35.125 1 95.44 103 ASP A O 1
ATOM 798 N N . PRO A 1 104 ? 3.336 16.625 36.781 1 95.25 104 PRO A N 1
ATOM 799 C CA . PRO A 1 104 ? 3.537 18.062 36.594 1 95.25 104 PRO A CA 1
ATOM 800 C C . PRO A 1 104 ? 4 18.391 35.156 1 95.25 104 PRO A C 1
ATOM 802 O O . PRO A 1 104 ? 3.691 19.469 34.656 1 95.25 104 PRO A O 1
ATOM 805 N N . ILE A 1 105 ? 4.75 17.531 34.562 1 96.44 105 ILE A N 1
ATOM 806 C CA . ILE A 1 105 ? 5.18 17.75 33.188 1 96.44 105 ILE A CA 1
ATOM 807 C C . ILE A 1 105 ? 3.959 17.922 32.281 1 96.44 105 ILE A C 1
ATOM 809 O O . ILE A 1 105 ? 3.914 18.828 31.469 1 96.44 105 ILE A O 1
ATOM 813 N N . LEU A 1 106 ? 2.971 17.078 32.5 1 96.19 106 LEU A N 1
ATOM 814 C CA . LEU A 1 106 ? 1.754 17.125 31.703 1 96.19 106 LEU A CA 1
ATOM 815 C C . LEU A 1 106 ? 0.911 18.344 32.062 1 96.19 106 LEU A C 1
ATOM 817 O O . LEU A 1 106 ? 0.425 19.062 31.172 1 96.19 106 LEU A O 1
ATOM 821 N N . THR A 1 107 ? 0.729 18.594 33.312 1 94.25 107 THR A N 1
ATOM 822 C CA . THR A 1 107 ? -0.139 19.688 33.75 1 94.25 107 THR A CA 1
ATOM 823 C C . THR A 1 107 ? 0.444 21.031 33.312 1 94.25 107 THR A C 1
ATOM 825 O O . THR A 1 107 ? -0.295 21.953 32.938 1 94.25 107 THR A O 1
ATOM 828 N N . ASP A 1 108 ? 1.756 21.141 33.406 1 96.31 108 ASP A N 1
ATOM 829 C CA . ASP A 1 108 ? 2.41 22.359 32.938 1 96.31 108 ASP A CA 1
ATOM 830 C C . ASP A 1 108 ? 2.258 22.516 31.438 1 96.31 108 ASP A C 1
ATOM 832 O O . ASP A 1 108 ? 2.01 23.625 30.938 1 96.31 108 ASP A O 1
ATOM 836 N N . TRP A 1 109 ? 2.484 21.406 30.734 1 97.25 109 TRP A N 1
ATOM 837 C CA . TRP A 1 109 ? 2.328 21.406 29.281 1 97.25 109 TRP A CA 1
ATOM 838 C C . TRP A 1 109 ? 0.92 21.844 28.891 1 97.25 109 TRP A C 1
ATOM 840 O O . TRP A 1 109 ? 0.745 22.625 27.953 1 97.25 109 TRP A O 1
ATOM 850 N N . LEU A 1 110 ? -0.125 21.406 29.578 1 96.38 110 LEU A N 1
ATOM 851 C CA . LEU A 1 110 ? -1.52 21.734 29.312 1 96.38 110 LEU A CA 1
ATOM 852 C C . LEU A 1 110 ? -1.791 23.219 29.562 1 96.38 110 LEU A C 1
ATOM 854 O O . LEU A 1 110 ? -2.447 23.875 28.75 1 96.38 110 LEU A O 1
ATOM 858 N N . LYS A 1 111 ? -1.312 23.688 30.656 1 94.06 111 LYS A N 1
ATOM 859 C CA . LYS A 1 111 ? -1.48 25.109 30.984 1 94.06 111 LYS A CA 1
ATOM 860 C C . LYS A 1 111 ? -0.812 26 29.938 1 94.06 111 LYS A C 1
ATOM 862 O O . LYS A 1 111 ? -1.398 26.984 29.484 1 94.06 111 LYS A O 1
ATOM 867 N N . GLU A 1 112 ? 0.389 25.578 29.641 1 96 112 GLU A N 1
ATOM 868 C CA . GLU A 1 112 ? 1.126 26.344 28.641 1 96 112 GLU A CA 1
ATOM 869 C C . GLU A 1 112 ? 0.402 26.328 27.297 1 96 112 GLU A C 1
ATOM 871 O O . GLU A 1 112 ? 0.353 27.359 26.594 1 96 112 GLU A O 1
ATOM 876 N N . THR A 1 113 ? -0.088 25.219 26.922 1 96.69 113 THR A N 1
ATOM 877 C CA . THR A 1 113 ? -0.801 25.078 25.656 1 96.69 113 THR A CA 1
ATOM 878 C C . THR A 1 113 ? -2.051 25.953 25.641 1 96.69 113 THR A C 1
ATOM 880 O O . THR A 1 113 ? -2.342 26.609 24.625 1 96.69 113 THR A O 1
ATOM 883 N N . ALA A 1 114 ? -2.777 25.984 26.75 1 92.69 114 ALA A N 1
ATOM 884 C CA . ALA A 1 114 ? -3.971 26.828 26.859 1 92.69 114 ALA A CA 1
ATOM 885 C C . ALA A 1 114 ? -3.617 28.312 26.734 1 92.69 114 ALA A C 1
ATOM 887 O O . ALA A 1 114 ? -4.34 29.078 26.094 1 92.69 114 ALA A O 1
ATOM 888 N N . ASP A 1 115 ? -2.555 28.641 27.359 1 93 115 ASP A N 1
ATOM 889 C CA . ASP A 1 115 ? -2.098 30.031 27.281 1 93 115 ASP A CA 1
ATOM 890 C C . ASP A 1 115 ? -1.727 30.422 25.859 1 93 115 ASP A C 1
ATOM 892 O O . ASP A 1 115 ? -2.045 31.516 25.406 1 93 115 ASP A O 1
ATOM 896 N N . MET A 1 116 ? -1.041 29.516 25.203 1 95.81 116 MET A N 1
ATOM 897 C CA . MET A 1 116 ? -0.637 29.75 23.812 1 95.81 116 MET A CA 1
ATOM 898 C C . MET A 1 116 ? -1.855 29.906 22.906 1 95.81 116 MET A C 1
ATOM 900 O O . MET A 1 116 ? -1.864 30.734 22 1 95.81 116 MET A O 1
ATOM 904 N N . GLU A 1 117 ? -2.811 29.078 23.109 1 95.88 117 GLU A N 1
ATOM 905 C CA . GLU A 1 117 ? -4.047 29.141 22.328 1 95.88 117 GLU A CA 1
ATOM 906 C C . GLU A 1 117 ? -4.637 30.547 22.375 1 95.88 117 GLU A C 1
ATOM 908 O O . GLU A 1 117 ? -5.004 31.109 21.328 1 95.88 117 GLU A O 1
ATOM 913 N N . LYS A 1 118 ? -4.734 31.125 23.578 1 92.75 118 LYS A N 1
ATOM 914 C CA . LYS A 1 118 ? -5.297 32.438 23.781 1 92.75 118 LYS A CA 1
ATOM 915 C C . LYS A 1 118 ? -4.375 33.531 23.188 1 92.75 118 LYS A C 1
ATOM 917 O O . LYS A 1 118 ? -4.84 34.438 22.531 1 92.75 118 LYS A O 1
ATOM 922 N N . MET A 1 119 ? -3.141 33.281 23.469 1 93.94 119 MET A N 1
ATOM 923 C CA . MET A 1 119 ? -2.139 34.25 23.047 1 93.94 119 MET A CA 1
ATOM 924 C C . MET A 1 119 ? -2.113 34.375 21.531 1 93.94 119 MET A C 1
ATOM 926 O O . MET A 1 119 ? -1.96 35.5 21 1 93.94 119 MET A O 1
ATOM 930 N N . PHE A 1 120 ? -2.338 33.312 20.797 1 96.19 120 PHE A N 1
ATOM 931 C CA . PHE A 1 120 ? -2.195 33.281 19.344 1 96.19 120 PHE A CA 1
ATOM 932 C C . PHE A 1 120 ? -3.545 33.469 18.656 1 96.19 120 PHE A C 1
ATOM 934 O O . PHE A 1 120 ? -3.625 33.531 17.438 1 96.19 120 PHE A O 1
ATOM 941 N N . TYR A 1 121 ? -4.68 33.594 19.516 1 95.19 121 TYR A N 1
ATOM 942 C CA . TYR A 1 121 ? -5.988 33.625 18.875 1 95.19 121 TYR A CA 1
ATOM 943 C C . TYR A 1 121 ? -6.102 32.5 17.844 1 95.19 121 TYR A C 1
ATOM 945 O O . TYR A 1 121 ? -6.543 32.719 16.719 1 95.19 121 TYR A O 1
ATOM 953 N N . ALA A 1 122 ? -5.633 31.328 18.234 1 97.19 122 ALA A N 1
ATOM 954 C CA . ALA A 1 122 ? -5.477 30.203 17.312 1 97.19 122 ALA A CA 1
ATOM 955 C C . ALA A 1 122 ? -6.832 29.625 16.906 1 97.19 122 ALA A C 1
ATOM 957 O O . ALA A 1 122 ? -7.719 29.469 17.75 1 97.19 122 ALA A O 1
ATOM 958 N N . ASP A 1 123 ? -7.012 29.344 15.625 1 97.62 123 ASP A N 1
ATOM 959 C CA . ASP A 1 123 ? -8.203 28.672 15.133 1 97.62 123 ASP A CA 1
ATOM 960 C C . ASP A 1 123 ? -8.164 27.172 15.477 1 97.62 123 ASP A C 1
ATOM 962 O O . ASP A 1 123 ? -9.195 26.562 15.75 1 97.62 123 ASP A O 1
ATOM 966 N N . TYR A 1 124 ? -6.965 26.625 15.422 1 97.94 124 TYR A N 1
ATOM 967 C CA . TYR A 1 124 ? -6.746 25.219 15.695 1 97.94 124 TYR A CA 1
ATOM 968 C C . TYR A 1 124 ? -5.512 25.016 16.562 1 97.94 124 TYR A C 1
ATOM 970 O O . TYR A 1 124 ? -4.609 25.844 16.578 1 97.94 124 TYR A O 1
ATOM 978 N N . ILE A 1 125 ? -5.512 23.953 17.312 1 98 125 ILE A N 1
ATOM 979 C CA . ILE A 1 125 ? -4.332 23.391 17.969 1 98 125 ILE A CA 1
ATOM 980 C C . ILE A 1 125 ? -3.975 22.062 17.312 1 98 125 ILE A C 1
ATOM 982 O O . ILE A 1 125 ? -4.805 21.156 17.25 1 98 125 ILE A O 1
ATOM 986 N N . ALA A 1 126 ? -2.809 21.984 16.75 1 98.25 126 ALA A N 1
ATOM 987 C CA . ALA A 1 126 ? -2.344 20.734 16.172 1 98.25 126 ALA A CA 1
ATOM 988 C C . ALA A 1 126 ? -1.564 19.906 17.203 1 98.25 126 ALA A C 1
ATOM 990 O O . ALA A 1 126 ? -0.411 20.219 17.5 1 98.25 126 ALA A O 1
ATOM 991 N N . LEU A 1 127 ? -2.184 18.891 17.719 1 97.62 127 LEU A N 1
ATOM 992 C CA . LEU A 1 127 ? -1.521 18 18.672 1 97.62 127 LEU A CA 1
ATOM 993 C C . LEU A 1 127 ? -0.645 16.984 17.938 1 97.62 127 LEU A C 1
ATOM 995 O O . LEU A 1 127 ? -1.147 16.172 17.156 1 97.62 127 LEU A O 1
ATOM 999 N N . ASP A 1 128 ? 0.634 17.078 18.125 1 96.31 128 ASP A N 1
ATOM 1000 C CA . ASP A 1 128 ? 1.542 16.047 17.625 1 96.31 128 ASP A CA 1
ATOM 1001 C C . ASP A 1 128 ? 1.533 14.812 18.516 1 96.31 128 ASP A C 1
ATOM 1003 O O . ASP A 1 128 ? 2.115 14.812 19.594 1 96.31 128 ASP A O 1
ATOM 1007 N N . LEU A 1 129 ? 0.98 13.789 18 1 93.69 129 LEU A N 1
ATOM 1008 C CA . LEU A 1 129 ? 0.736 12.602 18.812 1 93.69 129 LEU A CA 1
ATOM 1009 C C . LEU A 1 129 ? 1.679 11.469 18.406 1 93.69 129 LEU A C 1
ATOM 1011 O O . LEU A 1 129 ? 1.557 10.344 18.906 1 93.69 129 LEU A O 1
ATOM 1015 N N . LEU A 1 130 ? 2.639 11.68 17.562 1 90.25 130 LEU A N 1
ATOM 1016 C CA . LEU A 1 130 ? 3.461 10.641 16.953 1 90.25 130 LEU A CA 1
ATOM 1017 C C . LEU A 1 130 ? 4.18 9.828 18.031 1 90.25 130 LEU A C 1
ATOM 1019 O O . LEU A 1 130 ? 4.074 8.602 18.047 1 90.25 130 LEU A O 1
ATOM 1023 N N . LYS A 1 131 ? 4.801 10.453 18.953 1 87.81 131 LYS A N 1
ATOM 1024 C CA . LYS A 1 131 ? 5.539 9.75 19.984 1 87.81 131 LYS A CA 1
ATOM 1025 C C . LYS A 1 131 ? 4.59 9.055 20.953 1 87.81 131 LYS A C 1
ATOM 1027 O O . LYS A 1 131 ? 4.84 7.922 21.375 1 87.81 131 LYS A O 1
ATOM 1032 N N . LEU A 1 132 ? 3.566 9.781 21.328 1 90.12 132 LEU A N 1
ATOM 1033 C CA . LEU A 1 132 ? 2.611 9.242 22.297 1 90.12 132 LEU A CA 1
ATOM 1034 C C . LEU A 1 132 ? 1.979 7.961 21.766 1 90.12 132 LEU A C 1
ATOM 1036 O O . LEU A 1 132 ? 1.736 7.02 22.531 1 90.12 132 LEU A O 1
ATOM 1040 N N . LEU A 1 133 ? 1.697 7.898 20.5 1 87.5 133 LEU A N 1
ATOM 1041 C CA . LEU A 1 133 ? 1.007 6.766 19.891 1 87.5 133 LEU A CA 1
ATOM 1042 C C . LEU A 1 133 ? 1.986 5.641 19.562 1 87.5 133 LEU A C 1
ATOM 1044 O O . LEU A 1 133 ? 1.583 4.582 19.078 1 87.5 133 LEU A O 1
ATOM 1048 N N . GLY A 1 134 ? 3.17 5.609 19.984 1 72.62 134 GLY A N 1
ATOM 1049 C CA . GLY A 1 134 ? 4.148 4.535 19.906 1 72.62 134 GLY A CA 1
ATOM 1050 C C . GLY A 1 134 ? 4.688 4.309 18.5 1 72.62 134 GLY A C 1
ATOM 1051 O O . GLY A 1 134 ? 5.199 3.23 18.203 1 72.62 134 GLY A O 1
ATOM 1052 N N . GLN A 1 135 ? 4.699 5.199 17.875 1 61.28 135 GLN A N 1
ATOM 1053 C CA . GLN A 1 135 ? 5.27 5.102 16.531 1 61.28 135 GLN A CA 1
ATOM 1054 C C . GLN A 1 135 ? 4.918 3.77 15.875 1 61.28 135 GLN A C 1
ATOM 1056 O O . GLN A 1 135 ? 5.789 3.092 15.328 1 61.28 135 GLN A O 1
ATOM 1061 N N . CYS A 1 136 ? 3.818 3.156 16.078 1 58.06 136 CYS A N 1
ATOM 1062 C CA . CYS A 1 136 ? 3.227 1.981 15.445 1 58.06 136 CYS A CA 1
ATOM 1063 C C . CYS A 1 136 ? 3.6 0.712 16.203 1 58.06 136 CYS A C 1
ATOM 1065 O O . CYS A 1 136 ? 3.418 -0.395 15.688 1 58.06 136 CYS A O 1
ATOM 1067 N N . LYS A 1 137 ? 4.18 0.812 17.312 1 62.28 137 LYS A N 1
ATOM 1068 C CA . LYS A 1 137 ? 4.605 -0.343 18.094 1 62.28 137 LYS A CA 1
ATOM 1069 C C . LYS A 1 137 ? 3.857 -0.414 19.422 1 62.28 137 LYS A C 1
ATOM 1071 O O . LYS A 1 137 ? 4.305 -1.08 20.359 1 62.28 137 LYS A O 1
ATOM 1076 N N . ALA A 1 138 ? 2.783 0.083 19.438 1 61.88 138 ALA A N 1
ATOM 1077 C CA . ALA A 1 138 ? 2.08 0.168 20.719 1 61.88 138 ALA A CA 1
ATOM 1078 C C . ALA A 1 138 ? 1.46 -1.175 21.094 1 61.88 138 ALA A C 1
ATOM 1080 O O . ALA A 1 138 ? 1.215 -2.018 20.234 1 61.88 138 ALA A O 1
ATOM 1081 N N . ASP A 1 139 ? 1.522 -1.494 22.328 1 66.38 139 ASP A N 1
ATOM 1082 C CA . ASP A 1 139 ? 0.791 -2.648 22.844 1 66.38 139 ASP A CA 1
ATOM 1083 C C . ASP A 1 139 ? -0.564 -2.232 23.406 1 66.38 139 ASP A C 1
ATOM 1085 O O . ASP A 1 139 ? -0.938 -1.06 23.344 1 66.38 139 ASP A O 1
ATOM 1089 N N . SER A 1 140 ? -1.407 -3.248 23.875 1 68.81 140 SER A N 1
ATOM 1090 C CA . SER A 1 140 ? -2.77 -2.998 24.328 1 68.81 140 SER A CA 1
ATOM 1091 C C . SER A 1 140 ? -2.783 -2.076 25.547 1 68.81 140 SER A C 1
ATOM 1093 O O . SER A 1 140 ? -3.678 -1.236 25.688 1 68.81 140 SER A O 1
ATOM 1095 N N . SER A 1 141 ? -1.916 -2.254 26.438 1 74.5 141 SER A N 1
ATOM 1096 C CA . SER A 1 141 ? -1.844 -1.388 27.609 1 74.5 141 SER A CA 1
ATOM 1097 C C . SER A 1 141 ? -1.563 0.058 27.219 1 74.5 141 SER A C 1
ATOM 1099 O O . SER A 1 141 ? -2.141 0.987 27.781 1 74.5 141 SER A O 1
ATOM 1101 N N . HIS A 1 142 ? -0.809 0.125 26.281 1 82.81 142 HIS A N 1
ATOM 1102 C CA . HIS A 1 142 ? -0.494 1.453 25.781 1 82.81 142 HIS A CA 1
ATOM 1103 C C . HIS A 1 142 ? -1.73 2.125 25.188 1 82.81 142 HIS A C 1
ATOM 1105 O O . HIS A 1 142 ? -1.96 3.314 25.406 1 82.81 142 HIS A O 1
ATOM 1111 N N . VAL A 1 143 ? -2.57 1.325 24.625 1 83.19 143 VAL A N 1
ATOM 1112 C CA . VAL A 1 143 ? -3.773 1.86 24 1 83.19 143 VAL A CA 1
ATOM 1113 C C . VAL A 1 143 ? -4.703 2.436 25.062 1 83.19 143 VAL A C 1
ATOM 1115 O O . VAL A 1 143 ? -5.191 3.559 24.938 1 83.19 143 VAL A O 1
ATOM 1118 N N . GLN A 1 144 ? -4.941 1.708 26.094 1 86.19 144 GLN A N 1
ATOM 1119 C CA . GLN A 1 144 ? -5.855 2.135 27.156 1 86.19 144 GLN A CA 1
ATOM 1120 C C . GLN A 1 144 ? -5.332 3.379 27.875 1 86.19 144 GLN A C 1
ATOM 1122 O O . GLN A 1 144 ? -6.098 4.293 28.172 1 86.19 144 GLN A O 1
ATOM 1127 N N . GLU A 1 145 ? -4.074 3.406 28.109 1 89.12 145 GLU A N 1
ATOM 1128 C CA . GLU A 1 145 ? -3.469 4.539 28.797 1 89.12 145 GLU A CA 1
ATOM 1129 C C . GLU A 1 145 ? -3.553 5.809 27.953 1 89.12 145 GLU A C 1
ATOM 1131 O O . GLU A 1 145 ? -3.883 6.883 28.469 1 89.12 145 GLU A O 1
ATOM 1136 N N . VAL A 1 146 ? -3.264 5.645 26.734 1 91.06 146 VAL A N 1
ATOM 1137 C CA . VAL A 1 146 ? -3.283 6.793 25.844 1 91.06 146 VAL A CA 1
ATOM 1138 C C . VAL A 1 146 ? -4.719 7.277 25.641 1 91.06 146 VAL A C 1
ATOM 1140 O O . VAL A 1 146 ? -4.977 8.484 25.609 1 91.06 146 VAL A O 1
ATOM 1143 N N . LEU A 1 147 ? -5.633 6.352 25.594 1 91.62 147 LEU A N 1
ATOM 1144 C CA . LEU A 1 147 ? -7.039 6.715 25.469 1 91.62 147 LEU A CA 1
ATOM 1145 C C . LEU A 1 147 ? -7.512 7.5 26.688 1 91.62 147 LEU A C 1
ATOM 1147 O O . LEU A 1 147 ? -8.219 8.5 26.547 1 91.62 147 LEU A O 1
ATOM 1151 N N . SER A 1 148 ? -7.137 7.023 27.797 1 93 148 SER A N 1
ATOM 1152 C CA . SER A 1 148 ? -7.504 7.715 29.031 1 93 148 SER A CA 1
ATOM 1153 C C . SER A 1 148 ? -6.906 9.117 29.078 1 93 148 SER A C 1
ATOM 1155 O O . SER A 1 148 ? -7.57 10.07 29.484 1 93 148 SER A O 1
ATOM 1157 N N . LEU A 1 149 ? -5.723 9.188 28.688 1 94.44 149 LEU A N 1
ATOM 1158 C CA . LEU A 1 149 ? -5.055 10.484 28.688 1 94.44 149 LEU A CA 1
ATOM 1159 C C . LEU A 1 149 ? -5.746 11.445 27.719 1 94.44 149 LEU A C 1
ATOM 1161 O O . LEU A 1 149 ? -6.016 12.594 28.062 1 94.44 149 LEU A O 1
ATOM 1165 N N . LEU A 1 150 ? -6.004 10.984 26.516 1 93.88 150 LEU A N 1
ATOM 1166 C CA . LEU A 1 150 ? -6.668 11.812 25.516 1 93.88 150 LEU A CA 1
ATOM 1167 C C . LEU A 1 150 ? -8.047 12.25 26 1 93.88 150 LEU A C 1
ATOM 1169 O O . LEU A 1 150 ? -8.422 13.414 25.828 1 93.88 150 LEU A O 1
ATOM 1173 N N . THR A 1 151 ? -8.773 11.344 26.578 1 93.75 151 THR A N 1
ATOM 1174 C CA . THR A 1 151 ? -10.086 11.672 27.141 1 93.75 151 THR A CA 1
ATOM 1175 C C . THR A 1 151 ? -9.969 12.766 28.188 1 93.75 151 THR A C 1
ATOM 1177 O O . THR A 1 151 ? -10.734 13.727 28.188 1 93.75 151 THR A O 1
ATOM 1180 N N . PHE A 1 152 ? -9.008 12.578 29.062 1 94.31 152 PHE A N 1
ATOM 1181 C CA . PHE A 1 152 ? -8.766 13.555 30.109 1 94.31 152 PHE A CA 1
ATOM 1182 C C . PHE A 1 152 ? -8.438 14.922 29.516 1 94.31 152 PHE A C 1
ATOM 1184 O O . PHE A 1 152 ? -9.023 15.93 29.906 1 94.31 152 PHE A O 1
ATOM 1191 N N . MET A 1 153 ? -7.496 14.961 28.562 1 94.31 153 MET A N 1
ATOM 1192 C CA . MET A 1 153 ? -7.043 16.219 27.969 1 94.31 153 MET A CA 1
ATOM 1193 C C . MET A 1 153 ? -8.18 16.922 27.234 1 94.31 153 MET A C 1
ATOM 1195 O O . MET A 1 153 ? -8.391 18.125 27.422 1 94.31 153 MET A O 1
ATOM 1199 N N . ILE A 1 154 ? -8.945 16.172 26.453 1 92.62 154 ILE A N 1
ATOM 1200 C CA . ILE A 1 154 ? -9.984 16.75 25.609 1 92.62 154 ILE A CA 1
ATOM 1201 C C . ILE A 1 154 ? -11.156 17.219 26.453 1 92.62 154 ILE A C 1
ATOM 1203 O O . ILE A 1 154 ? -11.664 18.328 26.266 1 92.62 154 ILE A O 1
ATOM 1207 N N . THR A 1 155 ? -11.547 16.422 27.406 1 91.31 155 THR A N 1
ATOM 1208 C CA . THR A 1 155 ? -12.695 16.734 28.25 1 91.31 155 THR A CA 1
ATOM 1209 C C . THR A 1 155 ? -12.391 17.938 29.156 1 91.31 155 THR A C 1
ATOM 1211 O O . THR A 1 155 ? -13.281 18.75 29.438 1 91.31 155 THR A O 1
ATOM 1214 N N . ASN A 1 156 ? -11.172 18.109 29.562 1 90 156 ASN A N 1
ATOM 1215 C CA . ASN A 1 156 ? -10.883 19.094 30.594 1 90 156 ASN A CA 1
ATOM 1216 C C . ASN A 1 156 ? -10.242 20.344 30.016 1 90 156 ASN A C 1
ATOM 1218 O O . ASN A 1 156 ? -10.344 21.422 30.609 1 90 156 ASN A O 1
ATOM 1222 N N . TYR A 1 157 ? -9.578 20.188 28.891 1 89.62 157 TYR A N 1
ATOM 1223 C CA . TYR A 1 157 ? -8.758 21.328 28.484 1 89.62 157 TYR A CA 1
ATOM 1224 C C . TYR A 1 157 ? -9.094 21.766 27.062 1 89.62 157 TYR A C 1
ATOM 1226 O O . TYR A 1 157 ? -8.898 22.922 26.703 1 89.62 157 TYR A O 1
ATOM 1234 N N . PHE A 1 158 ? -9.508 20.938 26.234 1 90.31 158 PHE A N 1
ATOM 1235 C CA . PHE A 1 158 ? -9.727 21.266 24.828 1 90.31 158 PHE A CA 1
ATOM 1236 C C . PHE A 1 158 ? -11.211 21.203 24.484 1 90.31 158 PHE A C 1
ATOM 1238 O O . PHE A 1 158 ? -11.617 20.469 23.578 1 90.31 158 PHE A O 1
ATOM 1245 N N . THR A 1 159 ? -11.992 21.938 25.141 1 84.44 159 THR A N 1
ATOM 1246 C CA . THR A 1 159 ? -13.438 21.953 24.953 1 84.44 159 THR A CA 1
ATOM 1247 C C . THR A 1 159 ? -13.875 23.203 24.188 1 84.44 159 THR A C 1
ATOM 1249 O O . THR A 1 159 ? -13.234 24.25 24.297 1 84.44 159 THR A O 1
ATOM 1252 N N . PRO A 1 160 ? -14.977 22.984 23.359 1 81.19 160 PRO A N 1
ATOM 1253 C CA . PRO A 1 160 ? -15.555 24.188 22.734 1 81.19 160 PRO A CA 1
ATOM 1254 C C . PRO A 1 160 ? -15.922 25.266 23.766 1 81.19 160 PRO A C 1
ATOM 1256 O O . PRO A 1 160 ? -16.219 24.938 24.922 1 81.19 160 PRO A O 1
ATOM 1259 N N . PRO A 1 161 ? -15.867 26.656 23.156 1 83.25 161 PRO A N 1
ATOM 1260 C CA . PRO A 1 161 ? -15.719 27.156 21.781 1 83.25 161 PRO A CA 1
ATOM 1261 C C . PRO A 1 161 ? -14.258 27.422 21.406 1 83.25 161 PRO A C 1
ATOM 1263 O O . PRO A 1 161 ? -13.984 28.078 20.406 1 83.25 161 PRO A O 1
ATOM 1266 N N . GLY A 1 162 ? -13.305 27.031 22.219 1 85.31 162 GLY A N 1
ATOM 1267 C CA . GLY A 1 162 ? -11.906 27.281 21.922 1 85.31 162 GLY A CA 1
ATOM 1268 C C . GLY A 1 162 ? -11.461 26.688 20.609 1 85.31 162 GLY A C 1
ATOM 1269 O O . GLY A 1 162 ? -12.289 26.344 19.75 1 85.31 162 GLY A O 1
ATOM 1270 N N . ALA A 1 163 ? -10.188 26.828 20.281 1 92.88 163 ALA A N 1
ATOM 1271 C CA . ALA A 1 163 ? -9.594 26.266 19.062 1 92.88 163 ALA A CA 1
ATOM 1272 C C . ALA A 1 163 ? -9.977 24.812 18.906 1 92.88 163 ALA A C 1
ATOM 1274 O O . ALA A 1 163 ? -10.141 24.078 19.891 1 92.88 163 ALA A O 1
ATOM 1275 N N . GLU A 1 164 ? -10.297 24.406 17.656 1 96 164 GLU A N 1
ATOM 1276 C CA . GLU A 1 164 ? -10.516 22.984 17.375 1 96 164 GLU A CA 1
ATOM 1277 C C . GLU A 1 164 ? -9.195 22.219 17.297 1 96 164 GLU A C 1
ATOM 1279 O O . GLU A 1 164 ? -8.133 22.828 17.141 1 96 164 GLU A O 1
ATOM 1284 N N . LEU A 1 165 ? -9.312 20.953 17.438 1 97 165 LEU A N 1
ATOM 1285 C CA . LEU A 1 165 ? -8.109 20.141 17.5 1 97 165 LEU A CA 1
ATOM 1286 C C . LEU A 1 165 ? -7.809 19.516 16.141 1 97 165 LEU A C 1
ATOM 1288 O O . LEU A 1 165 ? -8.711 19.016 15.469 1 97 165 LEU A O 1
ATOM 1292 N N . LEU A 1 166 ? -6.613 19.703 15.695 1 97.81 166 LEU A N 1
ATOM 1293 C CA . LEU A 1 166 ? -6.035 18.859 14.656 1 97.81 166 LEU A CA 1
ATOM 1294 C C . LEU A 1 166 ? -5.113 17.797 15.266 1 97.81 166 LEU A C 1
ATOM 1296 O O . LEU A 1 166 ? -4.375 18.094 16.219 1 97.81 166 LEU A O 1
ATOM 1300 N N . CYS A 1 167 ? -5.184 16.609 14.789 1 97.5 167 CYS A N 1
ATOM 1301 C CA . CYS A 1 167 ? -4.344 15.547 15.32 1 97.5 167 CYS A CA 1
ATOM 1302 C C . CYS A 1 167 ? -3.305 15.102 14.297 1 97.5 167 CYS A C 1
ATOM 1304 O O . CYS A 1 167 ? -3.656 14.594 13.227 1 97.5 167 CYS A O 1
ATOM 1306 N N . ILE A 1 168 ? -2.086 15.344 14.617 1 96.38 168 ILE A N 1
ATOM 1307 C CA . ILE A 1 168 ? -0.994 14.82 13.805 1 96.38 168 ILE A CA 1
ATOM 1308 C C . ILE A 1 168 ? -0.746 13.352 14.164 1 96.38 168 ILE A C 1
ATOM 1310 O O . ILE A 1 168 ? -0.383 13.039 15.305 1 96.38 168 ILE A O 1
ATOM 1314 N N . VAL A 1 169 ? -0.901 12.5 13.172 1 94.12 169 VAL A N 1
ATOM 1315 C CA . VAL A 1 169 ? -0.928 11.062 13.398 1 94.12 169 VAL A CA 1
ATOM 1316 C C . VAL A 1 169 ? 0.041 10.367 12.445 1 94.12 169 VAL A C 1
ATOM 1318 O O . VAL A 1 169 ? 0.543 10.992 11.5 1 94.12 169 VAL A O 1
ATOM 1321 N N . PRO A 1 170 ? 0.381 9.078 12.75 1 91.44 170 PRO A N 1
ATOM 1322 C CA . PRO A 1 170 ? 1.217 8.328 11.805 1 91.44 170 PRO A CA 1
ATOM 1323 C C . PRO A 1 170 ? 0.542 8.125 10.453 1 91.44 170 PRO A C 1
ATOM 1325 O O . PRO A 1 170 ? -0.65 8.398 10.305 1 91.44 170 PRO A O 1
ATOM 1328 N N . TYR A 1 171 ? 1.326 7.695 9.477 1 89.62 171 TYR A N 1
ATOM 1329 C CA . TYR A 1 171 ? 0.815 7.527 8.125 1 89.62 171 TYR A CA 1
ATOM 1330 C C . TYR A 1 171 ? -0.253 6.441 8.07 1 89.62 171 TYR A C 1
ATOM 1332 O O . TYR A 1 171 ? -1.051 6.387 7.133 1 89.62 171 TYR A O 1
ATOM 1340 N N . LYS A 1 172 ? -0.287 5.574 9.055 1 87.19 172 LYS A N 1
ATOM 1341 C CA . LYS A 1 172 ? -1.318 4.555 9.219 1 87.19 172 LYS A CA 1
ATOM 1342 C C . LYS A 1 172 ? -1.86 4.539 10.641 1 87.19 172 LYS A C 1
ATOM 1344 O O . LYS A 1 172 ? -1.198 5.012 11.57 1 87.19 172 LYS A O 1
ATOM 1349 N N . PRO A 1 173 ? -3.139 4.004 10.805 1 86.69 173 PRO A N 1
ATOM 1350 C CA . PRO A 1 173 ? -3.711 4.039 12.148 1 86.69 173 PRO A CA 1
ATOM 1351 C C . PRO A 1 173 ? -2.891 3.244 13.164 1 86.69 173 PRO A C 1
ATOM 1353 O O . PRO A 1 173 ? -2.391 2.162 12.844 1 86.69 173 PRO A O 1
ATOM 1356 N N . PRO A 1 174 ? -2.682 3.816 14.336 1 83.25 174 PRO A N 1
ATOM 1357 C CA . PRO A 1 174 ? -1.964 3.111 15.398 1 83.25 174 PRO A CA 1
ATOM 1358 C C . PRO A 1 174 ? -2.799 2.008 16.047 1 83.25 174 PRO A C 1
ATOM 1360 O O . PRO A 1 174 ? -3.051 2.043 17.25 1 83.25 174 PRO A O 1
ATOM 1363 N N . CYS A 1 175 ? -3.156 1.021 15.289 1 77.94 175 CYS A N 1
ATOM 1364 C CA . CYS A 1 175 ? -3.939 -0.099 15.805 1 77.94 175 CYS A CA 1
ATOM 1365 C C . CYS A 1 175 ? -3.047 -1.106 16.516 1 77.94 175 CYS A C 1
ATOM 1367 O O . CYS A 1 175 ? -1.884 -1.282 16.156 1 77.94 175 CYS A O 1
ATOM 1369 N N . TYR A 1 176 ? -3.527 -1.638 17.531 1 72.62 176 TYR A N 1
ATOM 1370 C CA . TYR A 1 176 ? -2.818 -2.676 18.266 1 72.62 176 TYR A CA 1
ATOM 1371 C C . TYR A 1 176 ? -3.631 -3.965 18.312 1 72.62 176 TYR A C 1
ATOM 1373 O O . TYR A 1 176 ? -4.684 -4.02 18.953 1 72.62 176 TYR A O 1
ATOM 1381 N N . ASP A 1 177 ? -3.061 -4.887 17.688 1 68.75 177 ASP A N 1
ATOM 1382 C CA . ASP A 1 177 ? -3.74 -6.18 17.625 1 68.75 177 ASP A CA 1
ATOM 1383 C C . ASP A 1 177 ? -5.188 -6.012 17.172 1 68.75 177 ASP A C 1
ATOM 1385 O O . ASP A 1 177 ? -6.109 -6.5 17.828 1 68.75 177 ASP A O 1
ATOM 1389 N N . GLY A 1 178 ? -5.395 -5.152 16.234 1 66.69 178 GLY A N 1
ATOM 1390 C CA . GLY A 1 178 ? -6.711 -4.969 15.641 1 66.69 178 GLY A CA 1
ATOM 1391 C C . GLY A 1 178 ? -7.543 -3.92 16.344 1 66.69 178 GLY A C 1
ATOM 1392 O O . GLY A 1 178 ? -8.547 -3.445 15.812 1 66.69 178 GLY A O 1
ATOM 1393 N N . ASP A 1 179 ? -7.137 -3.559 17.5 1 76.75 179 ASP A N 1
ATOM 1394 C CA . ASP A 1 179 ? -7.844 -2.51 18.234 1 76.75 179 ASP A CA 1
ATOM 1395 C C . ASP A 1 179 ? -7.453 -1.126 17.719 1 76.75 179 ASP A C 1
ATOM 1397 O O . ASP A 1 179 ? -6.32 -0.684 17.922 1 76.75 179 ASP A O 1
ATOM 1401 N N . CYS A 1 180 ? -8.406 -0.523 17.094 1 80.5 180 CYS A N 1
ATOM 1402 C CA . CYS A 1 180 ? -8.148 0.803 16.547 1 80.5 180 CYS A CA 1
ATOM 1403 C C . CYS A 1 180 ? -8.969 1.863 17.266 1 80.5 180 CYS A C 1
ATOM 1405 O O . CYS A 1 180 ? -9.328 2.887 16.688 1 80.5 180 CYS A O 1
ATOM 1407 N N . SER A 1 181 ? -9.227 1.637 18.516 1 82.56 181 SER A N 1
ATOM 1408 C CA . SER A 1 181 ? -10.094 2.516 19.297 1 82.56 181 SER A CA 1
ATOM 1409 C C . SER A 1 181 ? -9.492 3.912 19.422 1 82.56 181 SER A C 1
ATOM 1411 O O . SER A 1 181 ? -10.227 4.902 19.5 1 82.56 181 SER A O 1
ATOM 1413 N N . LEU A 1 182 ? -8.227 3.982 19.469 1 87.62 182 LEU A N 1
ATOM 1414 C CA . LEU A 1 182 ? -7.574 5.285 19.547 1 87.62 182 LEU A CA 1
ATOM 1415 C C . LEU A 1 182 ? -7.938 6.156 18.344 1 87.62 182 LEU A C 1
ATOM 1417 O O . LEU A 1 182 ? -8.32 7.316 18.516 1 87.62 182 LEU A O 1
ATOM 1421 N N . SER A 1 183 ? -7.824 5.551 17.219 1 88.5 183 SER A N 1
ATOM 1422 C CA . SER A 1 183 ? -8.156 6.277 15.992 1 88.5 183 SER A CA 1
ATOM 1423 C C . SER A 1 183 ? -9.633 6.664 15.961 1 88.5 183 SER A C 1
ATOM 1425 O O . SER A 1 183 ? -9.984 7.754 15.508 1 88.5 183 SER A O 1
ATOM 1427 N N . GLN A 1 184 ? -10.461 5.805 16.422 1 86.38 184 GLN A N 1
ATOM 1428 C CA . GLN A 1 184 ? -11.891 6.074 16.438 1 86.38 184 GLN A CA 1
ATOM 1429 C C . GLN A 1 184 ? -12.227 7.219 17.375 1 86.38 184 GLN A C 1
ATOM 1431 O O . GLN A 1 184 ? -13.039 8.094 17.047 1 86.38 184 GLN A O 1
ATOM 1436 N N . TYR A 1 185 ? -11.641 7.156 18.516 1 91.62 185 TYR A N 1
ATOM 1437 C CA . TYR A 1 185 ? -11.867 8.227 19.484 1 91.62 185 TYR A CA 1
ATOM 1438 C C . TYR A 1 185 ? -11.375 9.562 18.938 1 91.62 185 TYR A C 1
ATOM 1440 O O . TYR A 1 185 ? -12.078 10.57 19.031 1 91.62 185 TYR A O 1
ATOM 1448 N N . MET A 1 186 ? -10.211 9.57 18.422 1 93.44 186 MET A N 1
ATOM 1449 C CA . MET A 1 186 ? -9.641 10.797 17.891 1 93.44 186 MET A CA 1
ATOM 1450 C C . MET A 1 186 ? -10.477 11.312 16.719 1 93.44 186 MET A C 1
ATOM 1452 O O . MET A 1 186 ? -10.617 12.523 16.547 1 93.44 186 MET A O 1
ATOM 1456 N N . ALA A 1 187 ? -10.953 10.391 15.93 1 92.38 187 ALA A N 1
ATOM 1457 C CA . ALA A 1 187 ? -11.781 10.781 14.789 1 92.38 187 ALA A CA 1
ATOM 1458 C C . ALA A 1 187 ? -13.016 11.555 15.242 1 92.38 187 ALA A C 1
ATOM 1460 O O . ALA A 1 187 ? -13.5 12.438 14.531 1 92.38 187 ALA A O 1
ATOM 1461 N N . LYS A 1 188 ? -13.531 11.25 16.391 1 92.56 188 LYS A N 1
ATOM 1462 C CA . LYS A 1 188 ? -14.719 11.906 16.922 1 92.56 188 LYS A CA 1
ATOM 1463 C C . LYS A 1 188 ? -14.391 13.297 17.469 1 92.56 188 LYS A C 1
ATOM 1465 O O . LYS A 1 188 ? -15.242 14.188 17.469 1 92.56 188 LYS A O 1
ATOM 1470 N N . HIS A 1 189 ? -13.148 13.516 17.859 1 94.5 189 HIS A N 1
ATOM 1471 C CA . HIS A 1 189 ? -12.883 14.711 18.656 1 94.5 189 HIS A CA 1
ATOM 1472 C C . HIS A 1 189 ? -11.914 15.648 17.938 1 94.5 189 HIS A C 1
ATOM 1474 O O . HIS A 1 189 ? -11.797 16.812 18.312 1 94.5 189 HIS A O 1
ATOM 1480 N N . CYS A 1 190 ? -11.227 15.18 16.969 1 95.94 190 CYS A N 1
ATOM 1481 C CA . CYS A 1 190 ? -10.352 16.031 16.172 1 95.94 190 CYS A CA 1
ATOM 1482 C C . CYS A 1 190 ? -11.055 16.516 14.906 1 95.94 190 CYS A C 1
ATOM 1484 O O . CYS A 1 190 ? -11.812 15.758 14.289 1 95.94 190 CYS A O 1
ATOM 1486 N N . ALA A 1 191 ? -10.828 17.781 14.578 1 95.94 191 ALA A N 1
ATOM 1487 C CA . ALA A 1 191 ? -11.406 18.344 13.359 1 95.94 191 ALA A CA 1
ATOM 1488 C C . ALA A 1 191 ? -10.883 17.609 12.125 1 95.94 191 ALA A C 1
ATOM 1490 O O . ALA A 1 191 ? -11.617 17.438 11.141 1 95.94 191 ALA A O 1
ATOM 1491 N N . ALA A 1 192 ? -9.672 17.219 12.148 1 97.12 192 ALA A N 1
ATOM 1492 C CA . ALA A 1 192 ? -9.055 16.453 11.062 1 97.12 192 ALA A CA 1
ATOM 1493 C C . ALA A 1 192 ? -7.801 15.734 11.547 1 97.12 192 ALA A C 1
ATOM 1495 O O . ALA A 1 192 ? -7.234 16.094 12.586 1 97.12 192 ALA A O 1
ATOM 1496 N N . PHE A 1 193 ? -7.453 14.688 10.82 1 97.31 193 PHE A N 1
ATOM 1497 C CA . PHE A 1 193 ? -6.164 14.016 10.969 1 97.31 193 PHE A CA 1
ATOM 1498 C C . PHE A 1 193 ? -5.148 14.578 9.977 1 97.31 193 PHE A C 1
ATOM 1500 O O . PHE A 1 193 ? -5.449 14.727 8.789 1 97.31 193 PHE A O 1
ATOM 1507 N N . ILE A 1 194 ? -4.027 14.898 10.508 1 97.19 194 ILE A N 1
ATOM 1508 C CA . ILE A 1 194 ? -2.889 15.219 9.656 1 97.19 194 ILE A CA 1
ATOM 1509 C C . ILE A 1 194 ? -1.896 14.055 9.664 1 97.19 194 ILE A C 1
ATOM 1511 O O . ILE A 1 194 ? -1.237 13.805 10.68 1 97.19 194 ILE A O 1
ATOM 1515 N N . THR A 1 195 ? -1.787 13.352 8.539 1 94.69 195 THR A N 1
ATOM 1516 C CA . THR A 1 195 ? -0.786 12.289 8.477 1 94.69 195 THR A CA 1
ATOM 1517 C C . THR A 1 195 ? 0.61 12.875 8.289 1 94.69 195 THR A C 1
ATOM 1519 O O . THR A 1 195 ? 0.842 13.648 7.355 1 94.69 195 THR A O 1
ATOM 1522 N N . SER A 1 196 ? 1.484 12.508 9.164 1 91.44 196 SER A N 1
ATOM 1523 C CA . SER A 1 196 ? 2.842 13.039 9.125 1 91.44 196 SER A CA 1
ATOM 1524 C C . SER A 1 196 ? 3.727 12.234 8.18 1 91.44 196 SER A C 1
ATOM 1526 O O . SER A 1 196 ? 3.816 11.008 8.305 1 91.44 196 SER A O 1
ATOM 1528 N N . PRO A 1 197 ? 4.441 12.922 7.27 1 86.81 197 PRO A N 1
ATOM 1529 C CA . PRO A 1 197 ? 5.355 12.156 6.414 1 86.81 197 PRO A CA 1
ATOM 1530 C C . PRO A 1 197 ? 6.543 11.586 7.184 1 86.81 197 PRO A C 1
ATOM 1532 O O . PRO A 1 197 ? 7.141 10.594 6.754 1 86.81 197 PRO A O 1
ATOM 1535 N N . GLU A 1 198 ? 6.914 12.117 8.305 1 80.44 198 GLU A N 1
ATOM 1536 C CA . GLU A 1 198 ? 8.039 11.648 9.102 1 80.44 198 GLU A CA 1
ATOM 1537 C C . GLU A 1 198 ? 7.754 10.281 9.719 1 80.44 198 GLU A C 1
ATOM 1539 O O . GLU A 1 198 ? 8.68 9.539 10.055 1 80.44 198 GLU A O 1
ATOM 1544 N N . SER A 1 199 ? 6.535 10.023 9.812 1 80.5 199 SER A N 1
ATOM 1545 C CA . SER A 1 199 ? 6.156 8.789 10.5 1 80.5 199 SER A CA 1
ATOM 1546 C C . SER A 1 199 ? 6.441 7.566 9.641 1 80.5 199 SER A C 1
ATOM 1548 O O . SER A 1 199 ? 6.527 6.449 10.156 1 80.5 199 SER A O 1
ATOM 1550 N N . PHE A 1 200 ? 6.625 7.746 8.406 1 77.5 200 PHE A N 1
ATOM 1551 C CA . PHE A 1 200 ? 6.848 6.613 7.512 1 77.5 200 PHE A CA 1
ATOM 1552 C C . PHE A 1 200 ? 8.156 5.91 7.848 1 77.5 200 PHE A C 1
ATOM 1554 O O . PHE A 1 200 ? 8.203 4.68 7.922 1 77.5 200 PHE A O 1
ATOM 1561 N N . THR A 1 201 ? 9.18 6.633 8.062 1 68.81 201 THR A N 1
ATOM 1562 C CA . THR A 1 201 ? 10.508 6.086 8.328 1 68.81 201 THR A CA 1
ATOM 1563 C C . THR A 1 201 ? 10.547 5.414 9.695 1 68.81 201 THR A C 1
ATOM 1565 O O . THR A 1 201 ? 11.266 4.43 9.883 1 68.81 201 THR A O 1
ATOM 1568 N N . THR A 1 202 ? 9.703 5.93 10.555 1 65.88 202 THR A N 1
ATOM 1569 C CA . THR A 1 202 ? 9.781 5.41 11.914 1 65.88 202 THR A CA 1
ATOM 1570 C C . THR A 1 202 ? 8.828 4.234 12.102 1 65.88 202 THR A C 1
ATOM 1572 O O . THR A 1 202 ? 9.031 3.4 12.984 1 65.88 202 THR A O 1
ATOM 1575 N N . CYS A 1 203 ? 7.785 4.215 11.344 1 65.88 203 CYS A N 1
ATOM 1576 C CA . CYS A 1 203 ? 6.77 3.178 11.484 1 65.88 203 CYS A CA 1
ATOM 1577 C C . CYS A 1 203 ? 7.098 1.971 10.617 1 65.88 203 CYS A C 1
ATOM 1579 O O . CYS A 1 203 ? 6.672 0.853 10.906 1 65.88 203 CYS A O 1
ATOM 1581 N N . ASP A 1 204 ? 7.754 2.297 9.516 1 59.28 204 ASP A N 1
ATOM 1582 C CA . ASP A 1 204 ? 8.023 1.258 8.523 1 59.28 204 ASP A CA 1
ATOM 1583 C C . ASP A 1 204 ? 9.023 0.236 9.055 1 59.28 204 ASP A C 1
ATOM 1585 O O . ASP A 1 204 ? 9.93 0.586 9.812 1 59.28 204 ASP A O 1
ATOM 1589 N N . THR A 1 205 ? 8.641 -1.029 8.734 1 61.72 205 THR A N 1
ATOM 1590 C CA . THR A 1 205 ? 9.617 -2.082 8.984 1 61.72 205 THR A CA 1
ATOM 1591 C C . THR A 1 205 ? 10.719 -2.051 7.93 1 61.72 205 THR A C 1
ATOM 1593 O O . THR A 1 205 ? 10.453 -2.193 6.734 1 61.72 205 THR A O 1
ATOM 1596 N N . ASN A 1 206 ? 11.859 -1.312 8.273 1 74.94 206 ASN A N 1
ATOM 1597 C CA . ASN A 1 206 ? 13.062 -1.243 7.449 1 74.94 206 ASN A CA 1
ATOM 1598 C C . ASN A 1 206 ? 14.203 -2.059 8.055 1 74.94 206 ASN A C 1
ATOM 1600 O O . ASN A 1 206 ? 15.219 -1.5 8.477 1 74.94 206 ASN A O 1
ATOM 1604 N N . PRO A 1 207 ? 13.93 -3.361 8.047 1 69.56 207 PRO A N 1
ATOM 1605 C CA . PRO A 1 207 ? 14.898 -4.18 8.773 1 69.56 207 PRO A CA 1
ATOM 1606 C C . PRO A 1 207 ? 16.297 -4.109 8.164 1 69.56 207 PRO A C 1
ATOM 1608 O O . PRO A 1 207 ? 17.297 -4.289 8.867 1 69.56 207 PRO A O 1
ATOM 1611 N N . ASN A 1 208 ? 16.375 -3.84 6.926 1 78.06 208 ASN A N 1
ATOM 1612 C CA . ASN A 1 208 ? 17.672 -3.809 6.266 1 78.06 208 ASN A CA 1
ATOM 1613 C C . ASN A 1 208 ? 18.266 -2.4 6.246 1 78.06 208 ASN A C 1
ATOM 1615 O O . ASN A 1 208 ? 19.391 -2.197 5.781 1 78.06 208 ASN A O 1
ATOM 1619 N N . CYS A 1 209 ? 17.531 -1.438 6.758 1 85.31 209 CYS A N 1
ATOM 1620 C CA . CYS A 1 209 ? 17.969 -0.047 6.82 1 85.31 209 CYS A CA 1
ATOM 1621 C C . CYS A 1 209 ? 18.422 0.449 5.453 1 85.31 209 CYS A C 1
ATOM 1623 O O . CYS A 1 209 ? 19.516 0.974 5.309 1 85.31 209 CYS A O 1
ATOM 1625 N N . ILE A 1 210 ? 17.594 0.299 4.539 1 87.69 210 ILE A N 1
ATOM 1626 C CA . ILE A 1 210 ? 17.875 0.781 3.191 1 87.69 210 ILE A CA 1
ATOM 1627 C C . ILE A 1 210 ? 17.375 2.211 3.037 1 87.69 210 ILE A C 1
ATOM 1629 O O . ILE A 1 210 ? 16.359 2.586 3.639 1 87.69 210 ILE A O 1
ATOM 1633 N N . ALA A 1 211 ? 18.109 2.992 2.316 1 91.81 211 ALA A N 1
ATOM 1634 C CA . ALA A 1 211 ? 17.641 4.336 1.985 1 91.81 211 ALA A CA 1
ATOM 1635 C C . ALA A 1 211 ? 16.391 4.285 1.12 1 91.81 211 ALA A C 1
ATOM 1637 O O . ALA A 1 211 ? 16.312 3.506 0.165 1 91.81 211 ALA A O 1
ATOM 1638 N N . LYS A 1 212 ? 15.406 5.035 1.521 1 89.94 212 LYS A N 1
ATOM 1639 C CA . LYS A 1 212 ? 14.125 5.031 0.823 1 89.94 212 LYS A CA 1
ATOM 1640 C C . LYS A 1 212 ? 13.531 6.434 0.767 1 89.94 212 LYS A C 1
ATOM 1642 O O . LYS A 1 212 ? 14.062 7.367 1.369 1 89.94 212 LYS A O 1
ATOM 1647 N N . ALA A 1 213 ? 12.414 6.488 -0.052 1 90.06 213 ALA A N 1
ATOM 1648 C CA . ALA A 1 213 ? 11.641 7.727 -0.126 1 90.06 213 ALA A CA 1
ATOM 1649 C C . ALA A 1 213 ? 11.125 8.133 1.251 1 90.06 213 ALA A C 1
ATOM 1651 O O . ALA A 1 213 ? 10.883 7.281 2.109 1 90.06 213 ALA A O 1
ATOM 1652 N N . THR A 1 214 ? 10.914 9.414 1.438 1 86.88 214 THR A N 1
ATOM 1653 C CA . THR A 1 214 ? 10.367 9.914 2.691 1 86.88 214 THR A CA 1
ATOM 1654 C C . THR A 1 214 ? 8.938 9.422 2.891 1 86.88 214 THR A C 1
ATOM 1656 O O . THR A 1 214 ? 8.531 9.117 4.016 1 86.88 214 THR A O 1
ATOM 1659 N N . ILE A 1 215 ? 8.211 9.406 1.82 1 89.56 215 ILE A N 1
ATOM 1660 C CA . ILE A 1 215 ? 6.879 8.82 1.84 1 89.56 215 ILE A CA 1
ATOM 1661 C C . ILE A 1 215 ? 6.609 8.102 0.52 1 89.56 215 ILE A C 1
ATOM 1663 O O . ILE A 1 215 ? 6.137 8.711 -0.443 1 89.56 215 ILE A O 1
ATOM 1667 N N . PRO A 1 216 ? 6.953 6.809 0.508 1 86.12 216 PRO A N 1
ATOM 1668 C CA . PRO A 1 216 ? 6.613 6.062 -0.705 1 86.12 216 PRO A CA 1
ATOM 1669 C C . PRO A 1 216 ? 5.117 6.102 -1.017 1 86.12 216 PRO A C 1
ATOM 1671 O O . PRO A 1 216 ? 4.289 6.043 -0.104 1 86.12 216 PRO A O 1
ATOM 1674 N N . MET A 1 217 ? 4.773 6.23 -2.268 1 81.5 217 MET A N 1
ATOM 1675 C CA . MET A 1 217 ? 3.377 6.281 -2.693 1 81.5 217 MET A CA 1
ATOM 1676 C C . MET A 1 217 ? 2.596 5.098 -2.137 1 81.5 217 MET A C 1
ATOM 1678 O O . MET A 1 217 ? 1.446 5.246 -1.719 1 81.5 217 MET A O 1
ATOM 1682 N N . THR A 1 218 ? 3.238 3.984 -2.096 1 78.69 218 THR A N 1
ATOM 1683 C CA . THR A 1 218 ? 2.58 2.773 -1.617 1 78.69 218 THR A CA 1
ATOM 1684 C C . THR A 1 218 ? 2.176 2.918 -0.153 1 78.69 218 THR A C 1
ATOM 1686 O O . THR A 1 218 ? 1.058 2.564 0.226 1 78.69 218 THR A O 1
ATOM 1689 N N . SER A 1 219 ? 3.057 3.432 0.596 1 83.75 219 SER A N 1
ATOM 1690 C CA . SER A 1 219 ? 2.771 3.631 2.012 1 83.75 219 SER A CA 1
ATOM 1691 C C . SER A 1 219 ? 1.687 4.684 2.215 1 83.75 219 SER A C 1
ATOM 1693 O O . SER A 1 219 ? 0.828 4.535 3.088 1 83.75 219 SER A O 1
ATOM 1695 N N . LEU A 1 220 ? 1.767 5.695 1.458 1 86.31 220 LEU A N 1
ATOM 1696 C CA . LEU A 1 220 ? 0.756 6.742 1.527 1 86.31 220 LEU A CA 1
ATOM 1697 C C . LEU A 1 220 ? -0.635 6.176 1.262 1 86.31 220 LEU A C 1
ATOM 1699 O O . LEU A 1 220 ? -1.555 6.383 2.057 1 86.31 220 LEU A O 1
ATOM 1703 N N . VAL A 1 221 ? -0.758 5.438 0.194 1 82.38 221 VAL A N 1
ATOM 1704 C CA . VAL A 1 221 ? -2.055 4.91 -0.215 1 82.38 221 VAL A CA 1
ATOM 1705 C C . VAL A 1 221 ? -2.521 3.854 0.785 1 82.38 221 VAL A C 1
ATOM 1707 O O . VAL A 1 221 ? -3.703 3.795 1.13 1 82.38 221 VAL A O 1
ATOM 1710 N N . PHE A 1 222 ? -1.595 3.072 1.211 1 83.38 222 PHE A N 1
ATOM 1711 C CA . PHE A 1 222 ? -1.924 2.029 2.176 1 83.38 222 PHE A CA 1
ATOM 1712 C C . PHE A 1 222 ? -2.416 2.639 3.482 1 83.38 222 PHE A C 1
ATOM 1714 O O . PHE A 1 222 ? -3.383 2.152 4.074 1 83.38 222 PHE A O 1
ATOM 1721 N N . GLY A 1 223 ? -1.706 3.596 3.957 1 85.75 223 GLY A N 1
ATOM 1722 C CA . GLY A 1 223 ? -2.127 4.27 5.176 1 85.75 223 GLY A CA 1
ATOM 1723 C C . GLY A 1 223 ? -3.518 4.863 5.082 1 85.75 223 GLY A C 1
ATOM 1724 O O . GLY A 1 223 ? -4.328 4.715 5.996 1 85.75 223 GLY A O 1
ATOM 1725 N N . VAL A 1 224 ? -3.834 5.543 4.004 1 86.44 224 VAL A N 1
ATOM 1726 C CA . VAL A 1 224 ? -5.145 6.137 3.766 1 86.44 224 VAL A CA 1
ATOM 1727 C C . VAL A 1 224 ? -6.215 5.047 3.768 1 86.44 224 VAL A C 1
ATOM 1729 O O . VAL A 1 224 ? -7.266 5.199 4.398 1 86.44 224 VAL A O 1
ATOM 1732 N N . GLU A 1 225 ? -5.957 3.945 3.059 1 82.88 225 GLU A N 1
ATOM 1733 C CA . GLU A 1 225 ? -6.887 2.82 3.035 1 82.88 225 GLU A CA 1
ATOM 1734 C C . GLU A 1 225 ? -7.191 2.326 4.449 1 82.88 225 GLU A C 1
ATOM 1736 O O . GLU A 1 225 ? -8.352 2.082 4.789 1 82.88 225 GLU A O 1
ATOM 1741 N N . GLU A 1 226 ? -6.145 2.184 5.227 1 84.31 226 GLU A N 1
ATOM 1742 C CA . GLU A 1 226 ? -6.316 1.694 6.59 1 84.31 226 GLU A CA 1
ATOM 1743 C C . GLU A 1 226 ? -7.168 2.652 7.418 1 84.31 226 GLU A C 1
ATOM 1745 O O . GLU A 1 226 ? -8.031 2.219 8.188 1 84.31 226 GLU A O 1
ATOM 1750 N N . TYR A 1 227 ? -6.918 3.91 7.293 1 88.94 227 TYR A N 1
ATOM 1751 C CA . TYR A 1 227 ? -7.723 4.883 8.023 1 88.94 227 TYR A CA 1
ATOM 1752 C C . TYR A 1 227 ? -9.188 4.789 7.621 1 88.94 227 TYR A C 1
ATOM 1754 O O . TYR A 1 227 ? -10.078 4.781 8.477 1 88.94 227 TYR A O 1
ATOM 1762 N N . ILE A 1 228 ? -9.461 4.711 6.359 1 85.12 228 ILE A N 1
ATOM 1763 C CA . ILE A 1 228 ? -10.828 4.68 5.848 1 85.12 228 ILE A CA 1
ATOM 1764 C C . ILE A 1 228 ? -11.508 3.375 6.266 1 85.12 228 ILE A C 1
ATOM 1766 O O . ILE A 1 228 ? -12.648 3.381 6.719 1 85.12 228 ILE A O 1
ATOM 1770 N N . ASP A 1 229 ? -10.805 2.26 6.18 1 80.88 229 ASP A N 1
ATOM 1771 C CA . ASP A 1 229 ? -11.352 0.957 6.543 1 80.88 229 ASP A CA 1
ATOM 1772 C C . ASP A 1 229 ? -11.703 0.905 8.031 1 80.88 229 ASP A C 1
ATOM 1774 O O . ASP A 1 229 ? -12.562 0.123 8.445 1 80.88 229 ASP A O 1
ATOM 1778 N N . HIS A 1 230 ? -11 1.771 8.766 1 81.88 230 HIS A N 1
ATOM 1779 C CA . HIS A 1 230 ? -11.242 1.752 10.203 1 81.88 230 HIS A CA 1
ATOM 1780 C C . HIS A 1 230 ? -12.141 2.914 10.625 1 81.88 230 HIS A C 1
ATOM 1782 O O . HIS A 1 230 ? -12.156 3.291 11.797 1 81.88 230 HIS A O 1
ATOM 1788 N N . GLY A 1 231 ? -12.758 3.529 9.664 1 80.25 231 GLY A N 1
ATOM 1789 C CA . GLY A 1 231 ? -13.906 4.359 10 1 80.25 231 GLY A CA 1
ATOM 1790 C C . GLY A 1 231 ? -13.648 5.84 9.82 1 80.25 231 GLY A C 1
ATOM 1791 O O . GLY A 1 231 ? -14.531 6.668 10.062 1 80.25 231 GLY A O 1
ATOM 1792 N N . LEU A 1 232 ? -12.5 6.23 9.492 1 89.06 232 LEU A N 1
ATOM 1793 C CA . LEU A 1 232 ? -12.266 7.645 9.227 1 89.06 232 LEU A CA 1
ATOM 1794 C C . LEU A 1 232 ? -12.836 8.039 7.867 1 89.06 232 LEU A C 1
ATOM 1796 O O . LEU A 1 232 ? -12.703 7.301 6.891 1 89.06 232 LEU A O 1
ATOM 1800 N N . THR A 1 233 ? -13.523 9.102 7.809 1 88.44 233 THR A N 1
ATOM 1801 C CA . THR A 1 233 ? -14.078 9.586 6.551 1 88.44 233 THR A CA 1
ATOM 1802 C C . THR A 1 233 ? -13.062 10.469 5.82 1 88.44 233 THR A C 1
ATOM 1804 O O . THR A 1 233 ? -12.25 11.141 6.453 1 88.44 233 THR A O 1
ATOM 1807 N N . PRO A 1 234 ? -13.109 10.492 4.516 1 86.31 234 PRO A N 1
ATOM 1808 C CA . PRO A 1 234 ? -12.125 11.227 3.721 1 86.31 234 PRO A CA 1
ATOM 1809 C C . PRO A 1 234 ? -12.094 12.719 4.055 1 86.31 234 PRO A C 1
ATOM 1811 O O . PRO A 1 234 ? -11.039 13.352 3.951 1 86.31 234 PRO A O 1
ATOM 1814 N N . ASP A 1 235 ? -13.195 13.266 4.473 1 88.94 235 ASP A N 1
ATOM 1815 C CA . ASP A 1 235 ? -13.273 14.695 4.746 1 88.94 235 ASP A CA 1
ATOM 1816 C C . ASP A 1 235 ? -12.562 15.047 6.055 1 88.94 235 ASP A C 1
ATOM 1818 O O . ASP A 1 235 ? -12.516 16.219 6.449 1 88.94 235 ASP A O 1
ATOM 1822 N N . LYS A 1 236 ? -11.891 14.047 6.629 1 93.69 236 LYS A N 1
ATOM 1823 C CA . LYS A 1 236 ? -11.133 14.289 7.855 1 93.69 236 LYS A CA 1
ATOM 1824 C C . LYS A 1 236 ? -9.641 14.039 7.633 1 93.69 236 LYS A C 1
ATOM 1826 O O . LYS A 1 236 ? -8.852 14.094 8.578 1 93.69 236 LYS A O 1
ATOM 1831 N N . LEU A 1 237 ? -9.328 13.789 6.43 1 94.81 237 LEU A N 1
ATOM 1832 C CA . LEU A 1 237 ? -7.941 13.414 6.156 1 94.81 237 LEU A CA 1
ATOM 1833 C C . LEU A 1 237 ? -7.195 14.562 5.477 1 94.81 237 LEU A C 1
ATOM 1835 O O . LEU A 1 237 ? -7.559 14.977 4.371 1 94.81 237 LEU A O 1
ATOM 1839 N N . LEU A 1 238 ? -6.27 15.125 6.172 1 96.69 238 LEU A N 1
ATOM 1840 C CA . LEU A 1 238 ? -5.23 15.992 5.625 1 96.69 238 LEU A CA 1
ATOM 1841 C C . LEU A 1 238 ? -3.918 15.234 5.461 1 96.69 238 LEU A C 1
ATOM 1843 O O . LEU A 1 238 ? -3.338 14.766 6.441 1 96.69 238 LEU A O 1
ATOM 1847 N N . ILE A 1 239 ? -3.426 15.133 4.203 1 94.75 239 ILE A N 1
ATOM 1848 C CA . ILE A 1 239 ? -2.268 14.289 3.938 1 94.75 239 ILE A CA 1
ATOM 1849 C C . ILE A 1 239 ? -1.009 15.148 3.854 1 94.75 239 ILE A C 1
ATOM 1851 O O . ILE A 1 239 ? -0.922 16.047 3.02 1 94.75 239 ILE A O 1
ATOM 1855 N N . GLY A 1 240 ? -0.065 14.805 4.73 1 95.12 240 GLY A N 1
ATOM 1856 C CA . GLY A 1 240 ? 1.205 15.516 4.711 1 95.12 240 GLY A CA 1
ATOM 1857 C C . GLY A 1 240 ? 2.158 15.008 3.648 1 95.12 240 GLY A C 1
ATOM 1858 O O . GLY A 1 240 ? 2.475 13.812 3.611 1 95.12 240 GLY A O 1
ATOM 1859 N N . ILE A 1 241 ? 2.613 15.883 2.799 1 91.75 241 ILE A N 1
ATOM 1860 C CA . ILE A 1 241 ? 3.607 15.562 1.78 1 91.75 241 ILE A CA 1
ATOM 1861 C C . ILE A 1 241 ? 4.887 16.359 2.039 1 91.75 241 ILE A C 1
ATOM 1863 O O . ILE A 1 241 ? 4.848 17.594 2.146 1 91.75 241 ILE A O 1
ATOM 1867 N N . PRO A 1 242 ? 6.023 15.703 2.09 1 92.75 242 PRO A N 1
ATOM 1868 C CA . PRO A 1 242 ? 7.258 16.406 2.449 1 92.75 242 PRO A CA 1
ATOM 1869 C C . PRO A 1 242 ? 7.871 17.156 1.273 1 92.75 242 PRO A C 1
ATOM 1871 O O . PRO A 1 242 ? 7.996 16.609 0.177 1 92.75 242 PRO A O 1
ATOM 1874 N N . TRP A 1 243 ? 8.195 18.391 1.499 1 89 243 TRP A N 1
ATOM 1875 C CA . TRP A 1 243 ? 8.984 19.172 0.555 1 89 243 TRP A CA 1
ATOM 1876 C C . TRP A 1 243 ? 10.461 19.172 0.946 1 89 243 TRP A C 1
ATOM 1878 O O . TRP A 1 243 ? 11.117 20.219 0.919 1 89 243 TRP A O 1
ATOM 1888 N N . HIS A 1 244 ? 10.906 18.109 1.496 1 89.31 244 HIS A N 1
ATOM 1889 C CA . HIS A 1 244 ? 12.289 17.844 1.867 1 89.31 244 HIS A CA 1
ATOM 1890 C C . HIS A 1 244 ? 12.688 16.406 1.551 1 89.31 244 HIS A C 1
ATOM 1892 O O . HIS A 1 244 ? 11.852 15.617 1.083 1 89.31 244 HIS A O 1
ATOM 1898 N N . GLY A 1 245 ? 13.93 16.141 1.598 1 92 245 GLY A N 1
ATOM 1899 C CA . GLY A 1 245 ? 14.477 14.805 1.433 1 92 245 GLY A CA 1
ATOM 1900 C C . GLY A 1 245 ? 15.555 14.469 2.451 1 92 245 GLY A C 1
ATOM 1901 O O . GLY A 1 245 ? 15.711 15.18 3.447 1 92 245 GLY A O 1
ATOM 1902 N N . TYR A 1 246 ? 16.156 13.328 2.207 1 94.25 246 TYR A N 1
ATOM 1903 C CA . TYR A 1 246 ? 17.203 12.883 3.111 1 94.25 246 TYR A CA 1
ATOM 1904 C C . TYR A 1 246 ? 18.453 12.445 2.334 1 94.25 246 TYR A C 1
ATOM 1906 O O . TYR A 1 246 ? 18.328 11.789 1.299 1 94.25 246 TYR A O 1
ATOM 1914 N N . ASP A 1 247 ? 19.531 12.906 2.818 1 96.31 247 ASP A N 1
ATOM 1915 C CA . ASP A 1 247 ? 20.844 12.43 2.375 1 96.31 247 ASP A CA 1
ATOM 1916 C C . ASP A 1 247 ? 21.312 11.25 3.215 1 96.31 247 ASP A C 1
ATOM 1918 O O . ASP A 1 247 ? 21.703 11.414 4.371 1 96.31 247 ASP A O 1
ATOM 1922 N N . TYR A 1 248 ? 21.359 10.078 2.598 1 95.75 248 TYR A N 1
ATOM 1923 C CA . TYR A 1 248 ? 21.797 8.875 3.287 1 95.75 248 TYR A CA 1
ATOM 1924 C C . TYR A 1 248 ? 23.266 8.578 3 1 95.75 248 TYR A C 1
ATOM 1926 O O . TYR A 1 248 ? 23.672 8.531 1.838 1 95.75 248 TYR A O 1
ATOM 1934 N N . THR A 1 249 ? 24.031 8.375 4.051 1 96.56 249 THR A N 1
ATOM 1935 C CA . THR A 1 249 ? 25.375 7.836 3.904 1 96.56 249 THR A CA 1
ATOM 1936 C C . THR A 1 249 ? 25.328 6.316 3.75 1 96.56 249 THR A C 1
ATOM 1938 O O . THR A 1 249 ? 24.844 5.613 4.637 1 96.56 249 THR A O 1
ATOM 1941 N N . CYS A 1 250 ? 25.859 5.855 2.609 1 95.69 250 CYS A N 1
ATOM 1942 C CA . CYS A 1 250 ? 25.828 4.418 2.369 1 95.69 250 CYS A CA 1
ATOM 1943 C C . CYS A 1 250 ? 27.031 3.734 3.02 1 95.69 250 CYS A C 1
ATOM 1945 O O . CYS A 1 250 ? 28.156 3.908 2.576 1 95.69 250 CYS A O 1
ATOM 1947 N N . ILE A 1 251 ? 26.766 2.947 4.051 1 93.62 251 ILE A N 1
ATOM 1948 C CA . ILE A 1 251 ? 27.828 2.154 4.645 1 93.62 251 ILE A CA 1
ATOM 1949 C C . ILE A 1 251 ? 28.219 1.016 3.701 1 93.62 251 ILE A C 1
ATOM 1951 O O . ILE A 1 251 ? 29.391 0.632 3.623 1 93.62 251 ILE A O 1
ATOM 1955 N N . ASN A 1 252 ? 27.234 0.481 3.102 1 91.44 252 ASN A N 1
ATOM 1956 C CA . ASN A 1 252 ? 27.359 -0.498 2.027 1 91.44 252 ASN A CA 1
ATOM 1957 C C . ASN A 1 252 ? 26.312 -0.265 0.942 1 91.44 252 ASN A C 1
ATOM 1959 O O . ASN A 1 252 ? 25.328 0.45 1.163 1 91.44 252 ASN A O 1
ATOM 1963 N N . TYR A 1 253 ? 26.625 -0.7 -0.271 1 92.44 253 TYR A N 1
ATOM 1964 C CA . TYR A 1 253 ? 25.609 -0.577 -1.314 1 92.44 253 TYR A CA 1
ATOM 1965 C C . TYR A 1 253 ? 25.719 -1.718 -2.318 1 92.44 253 TYR A C 1
ATOM 1967 O O . TYR A 1 253 ? 26.797 -2.297 -2.492 1 92.44 253 TYR A O 1
ATOM 1975 N N . THR A 1 254 ? 24.594 -2.137 -2.797 1 88.94 254 THR A N 1
ATOM 1976 C CA . THR A 1 254 ? 24.516 -3.137 -3.855 1 88.94 254 THR A CA 1
ATOM 1977 C C . THR A 1 254 ? 23.828 -2.562 -5.086 1 88.94 254 THR A C 1
ATOM 1979 O O . THR A 1 254 ? 23.219 -1.492 -5.023 1 88.94 254 THR A O 1
ATOM 1982 N N . THR A 1 255 ? 24.109 -3.172 -6.199 1 87.38 255 THR A N 1
ATOM 1983 C CA . THR A 1 255 ? 23.406 -2.836 -7.43 1 87.38 255 THR A CA 1
ATOM 1984 C C . THR A 1 255 ? 22.609 -4.035 -7.941 1 87.38 255 THR A C 1
ATOM 1986 O O . THR A 1 255 ? 23.156 -5.121 -8.117 1 87.38 255 THR A O 1
ATOM 1989 N N . ASN A 1 256 ? 21.312 -3.809 -7.945 1 81.12 256 ASN A N 1
ATOM 1990 C CA . ASN A 1 256 ? 20.453 -4.875 -8.43 1 81.12 256 ASN A CA 1
ATOM 1991 C C . ASN A 1 256 ? 19.266 -4.32 -9.219 1 81.12 256 ASN A C 1
ATOM 1993 O O . ASN A 1 256 ? 19.031 -3.111 -9.234 1 81.12 256 ASN A O 1
ATOM 1997 N N . LYS A 1 257 ? 18.672 -5.215 -9.914 1 77.19 257 LYS A N 1
ATOM 1998 C CA . LYS A 1 257 ? 17.453 -4.836 -10.633 1 77.19 257 LYS A CA 1
ATOM 1999 C C . LYS A 1 257 ? 16.25 -4.801 -9.695 1 77.19 257 LYS A C 1
ATOM 2001 O O . LYS A 1 257 ? 15.93 -5.797 -9.039 1 77.19 257 LYS A O 1
ATOM 2006 N N . LYS A 1 258 ? 15.68 -3.648 -9.539 1 74.25 258 LYS A N 1
ATOM 2007 C CA . LYS A 1 258 ? 14.5 -3.506 -8.68 1 74.25 258 LYS A CA 1
ATOM 2008 C C . LYS A 1 258 ? 13.242 -3.271 -9.516 1 74.25 258 LYS A C 1
ATOM 2010 O O . LYS A 1 258 ? 12.141 -3.611 -9.086 1 74.25 258 LYS A O 1
ATOM 2015 N N . THR A 1 259 ? 13.461 -2.523 -10.453 1 66.5 259 THR A N 1
ATOM 2016 C CA . THR A 1 259 ? 12.375 -2.24 -11.375 1 66.5 259 THR A CA 1
ATOM 2017 C C . THR A 1 259 ? 12.859 -2.285 -12.82 1 66.5 259 THR A C 1
ATOM 2019 O O . THR A 1 259 ? 13.938 -1.771 -13.133 1 66.5 259 THR A O 1
ATOM 2022 N N . GLY A 1 260 ? 12.195 -2.945 -13.602 1 60.59 260 GLY A N 1
ATOM 2023 C CA . GLY A 1 260 ? 12.57 -2.963 -15.008 1 60.59 260 GLY A CA 1
ATOM 2024 C C . GLY A 1 260 ? 13.891 -3.666 -15.266 1 60.59 260 GLY A C 1
ATOM 2025 O O . GLY A 1 260 ? 14.18 -4.695 -14.648 1 60.59 260 GLY A O 1
ATOM 2026 N N . SER A 1 261 ? 14.633 -3.031 -16.266 1 61.56 261 SER A N 1
ATOM 2027 C CA . SER A 1 261 ? 15.844 -3.707 -16.734 1 61.56 261 SER A CA 1
ATOM 2028 C C . SER A 1 261 ? 17.094 -2.996 -16.234 1 61.56 261 SER A C 1
ATOM 2030 O O . SER A 1 261 ? 18.203 -3.494 -16.391 1 61.56 261 SER A O 1
ATOM 2032 N N . THR A 1 262 ? 16.797 -1.873 -15.508 1 66.94 262 THR A N 1
ATOM 2033 C CA . THR A 1 262 ? 17.984 -1.101 -15.133 1 66.94 262 THR A CA 1
ATOM 2034 C C . THR A 1 262 ? 18.391 -1.41 -13.695 1 66.94 262 THR A C 1
ATOM 2036 O O . THR A 1 262 ? 17.547 -1.572 -12.82 1 66.94 262 THR A O 1
ATOM 2039 N N . GLU A 1 263 ? 19.656 -1.56 -13.578 1 80.94 263 GLU A N 1
ATOM 2040 C CA . GLU A 1 263 ? 20.203 -1.75 -12.234 1 80.94 263 GLU A CA 1
ATOM 2041 C C . GLU A 1 263 ? 20.078 -0.48 -11.398 1 80.94 263 GLU A C 1
ATOM 2043 O O . GLU A 1 263 ? 20.25 0.627 -11.914 1 80.94 263 GLU A O 1
ATOM 2048 N N . GLN A 1 264 ? 19.688 -0.713 -10.211 1 84.5 264 GLN A N 1
ATOM 2049 C CA . GLN A 1 264 ? 19.516 0.391 -9.273 1 84.5 264 GLN A CA 1
ATOM 2050 C C . GLN A 1 264 ? 20.375 0.185 -8.023 1 84.5 264 GLN A C 1
ATOM 2052 O O . GLN A 1 264 ? 20.5 -0.938 -7.527 1 84.5 264 GLN A O 1
ATOM 2057 N N . LEU A 1 265 ? 20.969 1.255 -7.652 1 89.75 265 LEU A N 1
ATOM 2058 C CA . LEU A 1 265 ? 21.797 1.211 -6.449 1 89.75 265 LEU A CA 1
ATOM 2059 C C . LEU A 1 265 ? 20.938 1.192 -5.195 1 89.75 265 LEU A C 1
ATOM 2061 O O . LEU A 1 265 ? 20 1.995 -5.066 1 89.75 265 LEU A O 1
ATOM 2065 N N . THR A 1 266 ? 21.172 0.205 -4.285 1 90.38 266 THR A N 1
ATOM 2066 C CA . THR A 1 266 ? 20.578 0.16 -2.951 1 90.38 266 THR A CA 1
ATOM 2067 C C . THR A 1 266 ? 21.594 0.602 -1.896 1 90.38 266 THR A C 1
ATOM 2069 O O . THR A 1 266 ? 22.641 -0.024 -1.734 1 90.38 266 THR A O 1
ATOM 2072 N N . CYS A 1 267 ? 21.266 1.698 -1.242 1 94.31 267 CYS A N 1
ATOM 2073 C CA . CYS A 1 267 ? 22.125 2.24 -0.191 1 94.31 267 CYS A CA 1
ATOM 2074 C C . CYS A 1 267 ? 21.703 1.704 1.175 1 94.31 267 CYS A C 1
ATOM 2076 O O . CYS A 1 267 ? 20.562 1.874 1.595 1 94.31 267 CYS A O 1
ATOM 2078 N N . TYR A 1 268 ? 22.641 0.991 1.833 1 91.31 268 TYR A N 1
ATOM 2079 C CA . TYR A 1 268 ? 22.469 0.586 3.223 1 91.31 268 TYR A CA 1
ATOM 2080 C C . TYR A 1 268 ? 23.094 1.597 4.172 1 91.31 268 TYR A C 1
ATOM 2082 O O . TYR A 1 268 ? 24.312 1.837 4.117 1 91.31 268 TYR A O 1
ATOM 2090 N N . PHE A 1 269 ? 22.281 2.193 5.004 1 91.62 269 PHE A N 1
ATOM 2091 C CA . PHE A 1 269 ? 22.828 3.268 5.828 1 91.62 269 PHE A CA 1
ATOM 2092 C C . PHE A 1 269 ? 23.047 2.793 7.262 1 91.62 269 PHE A C 1
ATOM 2094 O O . PHE A 1 269 ? 23.094 3.604 8.188 1 91.62 269 PHE A O 1
ATOM 2101 N N . ASP A 1 270 ? 22.891 1.597 7.469 1 87 270 ASP A N 1
ATOM 2102 C CA . ASP A 1 270 ? 23.219 0.928 8.727 1 87 270 ASP A CA 1
ATOM 2103 C C . ASP A 1 270 ? 23.641 -0.52 8.484 1 87 270 ASP A C 1
ATOM 2105 O O . ASP A 1 270 ? 23.391 -1.068 7.402 1 87 270 ASP A O 1
ATOM 2109 N N . GLU A 1 271 ? 24.484 -1.031 9.406 1 75.38 271 GLU A N 1
ATOM 2110 C CA . GLU A 1 271 ? 24.828 -2.445 9.281 1 75.38 271 GLU A CA 1
ATOM 2111 C C . GLU A 1 271 ? 23.578 -3.324 9.391 1 75.38 271 GLU A C 1
ATOM 2113 O O . GLU A 1 271 ? 22.625 -2.973 10.078 1 75.38 271 GLU A O 1
ATOM 2118 N N . ILE A 1 272 ? 23.5 -4.191 8.328 1 58.91 272 ILE A N 1
ATOM 2119 C CA . ILE A 1 272 ? 22.391 -5.133 8.383 1 58.91 272 ILE A CA 1
ATOM 2120 C C . ILE A 1 272 ? 22.203 -5.637 9.812 1 58.91 272 ILE A C 1
ATOM 2122 O O . ILE A 1 272 ? 23.125 -6.195 10.406 1 58.91 272 ILE A O 1
ATOM 2126 N N . ASN A 1 273 ? 21.469 -4.793 10.586 1 54.19 273 ASN A N 1
ATOM 2127 C CA . ASN A 1 273 ? 21.297 -5.102 12 1 54.19 273 ASN A CA 1
ATOM 2128 C C . ASN A 1 273 ? 19.984 -5.816 12.266 1 54.19 273 ASN A C 1
ATOM 2130 O O . ASN A 1 273 ? 18.969 -5.531 11.609 1 54.19 273 ASN A O 1
ATOM 2134 N N . THR A 1 274 ? 20.188 -7.074 12.586 1 51.12 274 THR A N 1
ATOM 2135 C CA . THR A 1 274 ? 19.047 -7.828 13.102 1 51.12 274 THR A CA 1
ATOM 2136 C C . THR A 1 274 ? 18.203 -6.965 14.039 1 51.12 274 THR A C 1
ATOM 2138 O O . THR A 1 274 ? 17.141 -7.387 14.492 1 51.12 274 THR A O 1
ATOM 2141 N N . SER A 1 275 ? 18.922 -5.926 14.453 1 52.47 275 SER A N 1
ATOM 2142 C CA . SER A 1 275 ? 18.203 -5.141 15.453 1 52.47 275 SER A CA 1
ATOM 2143 C C . SER A 1 275 ? 17.094 -4.316 14.82 1 52.47 275 SER A C 1
ATOM 2145 O O . SER A 1 275 ? 17.125 -4.027 13.617 1 52.47 275 SER A O 1
ATOM 2147 N N . LYS A 1 276 ? 16.031 -4.09 15.57 1 61.78 276 LYS A N 1
ATOM 2148 C CA . LYS A 1 276 ? 14.719 -3.502 15.352 1 61.78 276 LYS A CA 1
ATOM 2149 C C . LYS A 1 276 ? 14.836 -2.039 14.938 1 61.78 276 LYS A C 1
ATOM 2151 O O . LYS A 1 276 ? 14.008 -1.539 14.172 1 61.78 276 LYS A O 1
ATOM 2156 N N . THR A 1 277 ? 16.031 -1.274 15.203 1 70.12 277 THR A N 1
ATOM 2157 C CA . THR A 1 277 ? 15.961 0.146 14.875 1 70.12 277 THR A CA 1
ATOM 2158 C C . THR A 1 277 ? 17.188 0.576 14.062 1 70.12 277 THR A C 1
ATOM 2160 O O . THR A 1 277 ? 18.297 0.142 14.344 1 70.12 277 THR A O 1
ATOM 2163 N N . CYS A 1 278 ? 17.125 1.323 12.992 1 79.56 278 CYS A N 1
ATOM 2164 C CA . CYS A 1 278 ? 18.172 1.818 12.109 1 79.56 278 CYS A CA 1
ATOM 2165 C C . CYS A 1 278 ? 18.906 3.004 12.742 1 79.56 278 CYS A C 1
ATOM 2167 O O . CYS A 1 278 ? 18.281 3.805 13.445 1 79.56 278 CYS A O 1
ATOM 2169 N N . ASN A 1 279 ? 20.188 3.084 12.609 1 81.19 279 ASN A N 1
ATOM 2170 C CA . ASN A 1 279 ? 20.953 4.27 12.992 1 81.19 279 ASN A CA 1
ATOM 2171 C C . ASN A 1 279 ? 20.562 5.48 12.148 1 81.19 279 ASN A C 1
ATOM 2173 O O . ASN A 1 279 ? 20.984 5.598 10.992 1 81.19 279 ASN A O 1
ATOM 2177 N N . MET A 1 280 ? 19.922 6.383 12.719 1 82.75 280 MET A N 1
ATOM 2178 C CA . MET A 1 280 ? 19.375 7.512 11.977 1 82.75 280 MET A CA 1
ATOM 2179 C C . MET A 1 280 ? 20.391 8.641 11.852 1 82.75 280 MET A C 1
ATOM 2181 O O . MET A 1 280 ? 20.156 9.625 11.164 1 82.75 280 MET A O 1
ATOM 2185 N N . THR A 1 281 ? 21.562 8.484 12.461 1 87.38 281 THR A N 1
ATOM 2186 C CA . THR A 1 281 ? 22.578 9.539 12.414 1 87.38 281 THR A CA 1
ATOM 2187 C C . THR A 1 281 ? 23.203 9.625 11.031 1 87.38 281 THR A C 1
ATOM 2189 O O . THR A 1 281 ? 23.859 10.617 10.711 1 87.38 281 THR A O 1
ATOM 2192 N N . LEU A 1 282 ? 23.031 8.641 10.25 1 89.06 282 LEU A N 1
ATOM 2193 C CA . LEU A 1 282 ? 23.641 8.586 8.922 1 89.06 282 LEU A CA 1
ATOM 2194 C C . LEU A 1 282 ? 22.688 9.141 7.867 1 89.06 282 LEU A C 1
ATOM 2196 O O . LEU A 1 282 ? 22.922 8.969 6.668 1 89.06 282 LEU A O 1
ATOM 2200 N N . ARG A 1 283 ? 21.688 9.742 8.352 1 91.12 283 ARG A N 1
ATOM 2201 C CA . ARG A 1 283 ? 20.766 10.414 7.445 1 91.12 283 ARG A CA 1
ATOM 2202 C C . ARG A 1 283 ? 20.609 11.891 7.816 1 91.12 283 ARG A C 1
ATOM 2204 O O . ARG A 1 283 ? 20.469 12.227 8.992 1 91.12 283 ARG A O 1
ATOM 2211 N N . LYS A 1 284 ? 20.734 12.734 6.883 1 93.31 284 LYS A N 1
ATOM 2212 C CA . LYS A 1 284 ? 20.609 14.18 7.094 1 93.31 284 LYS A CA 1
ATOM 2213 C C . LYS A 1 284 ? 19.438 14.75 6.285 1 93.31 284 LYS A C 1
ATOM 2215 O O . LYS A 1 284 ? 19.344 14.508 5.078 1 93.31 284 LYS A O 1
ATOM 2220 N N . LYS A 1 285 ? 18.609 15.453 6.953 1 91.56 285 LYS A N 1
ATOM 2221 C CA . LYS A 1 285 ? 17.484 16.109 6.277 1 91.56 285 LYS A CA 1
ATOM 2222 C C . LYS A 1 285 ? 17.969 17.266 5.414 1 91.56 285 LYS A C 1
ATOM 2224 O O . LYS A 1 285 ? 18.828 18.047 5.832 1 91.56 285 LYS A O 1
ATOM 2229 N N . LEU A 1 286 ? 17.484 17.375 4.16 1 91.12 286 LEU A N 1
ATOM 2230 C CA . LEU A 1 286 ? 17.75 18.484 3.236 1 91.12 286 LEU A CA 1
ATOM 2231 C C . LEU A 1 286 ? 16.438 19.016 2.656 1 91.12 286 LEU A C 1
ATOM 2233 O O . LEU A 1 286 ? 15.547 18.25 2.299 1 91.12 286 LEU A O 1
ATOM 2237 N N . SER A 1 287 ? 16.297 20.312 2.592 1 86.62 287 SER A N 1
ATOM 2238 C CA . SER A 1 287 ? 15.18 20.906 1.871 1 86.62 287 SER A CA 1
ATOM 2239 C C . SER A 1 287 ? 15.305 20.688 0.368 1 86.62 287 SER A C 1
ATOM 2241 O O . SER A 1 287 ? 16.406 20.406 -0.132 1 86.62 287 SER A O 1
ATOM 2243 N N . LEU A 1 288 ? 14.227 20.766 -0.315 1 84.56 288 LEU A N 1
ATOM 2244 C CA . LEU A 1 288 ? 14.266 20.656 -1.77 1 84.56 288 LEU A CA 1
ATOM 2245 C C . LEU A 1 288 ? 15.188 21.719 -2.365 1 84.56 288 LEU A C 1
ATOM 2247 O O . LEU A 1 288 ? 15.914 21.453 -3.326 1 84.56 288 LEU A O 1
ATOM 2251 N N . ALA A 1 289 ? 15.164 22.875 -1.758 1 80.88 289 ALA A N 1
ATOM 2252 C CA . ALA A 1 289 ? 16.031 23.953 -2.199 1 80.88 289 ALA A CA 1
ATOM 2253 C C . ALA A 1 289 ? 17.5 23.594 -2.027 1 80.88 289 ALA A C 1
ATOM 2255 O O . ALA A 1 289 ? 18.328 23.859 -2.906 1 80.88 289 ALA A O 1
ATOM 2256 N N . GLU A 1 290 ? 17.812 23.016 -0.896 1 86.5 290 GLU A N 1
ATOM 2257 C CA . GLU A 1 290 ? 19.188 22.594 -0.629 1 86.5 290 GLU A CA 1
ATOM 2258 C C . GLU A 1 290 ? 19.625 21.5 -1.607 1 86.5 290 GLU A C 1
ATOM 2260 O O . GLU A 1 290 ? 20.781 21.5 -2.059 1 86.5 290 GLU A O 1
ATOM 2265 N N . ILE A 1 291 ? 18.781 20.625 -1.917 1 88.31 291 ILE A N 1
ATOM 2266 C CA . ILE A 1 291 ? 19.109 19.531 -2.836 1 88.31 291 ILE A CA 1
ATOM 2267 C C . ILE A 1 291 ? 19.422 20.109 -4.219 1 88.31 291 ILE A C 1
ATOM 2269 O O . ILE A 1 291 ? 20.422 19.734 -4.848 1 88.31 291 ILE A O 1
ATOM 2273 N N . LYS A 1 292 ? 18.641 21.031 -4.688 1 82 292 LYS A N 1
ATOM 2274 C CA . LYS A 1 292 ? 18.828 21.656 -5.996 1 82 292 LYS A CA 1
ATOM 2275 C C . LYS A 1 292 ? 20.125 22.469 -6.031 1 82 292 LYS A C 1
ATOM 2277 O O . LYS A 1 292 ? 20.828 22.469 -7.047 1 82 292 LYS A O 1
ATOM 2282 N N . SER A 1 293 ? 20.375 23.109 -4.91 1 84.75 293 SER A N 1
ATOM 2283 C CA . SER A 1 293 ? 21.562 23.969 -4.852 1 84.75 293 SER A CA 1
ATOM 2284 C C . SER A 1 293 ? 22.828 23.141 -4.68 1 84.75 293 SER A C 1
ATOM 2286 O O . SER A 1 293 ? 23.859 23.438 -5.281 1 84.75 293 SER A O 1
ATOM 2288 N N . ASN A 1 294 ? 22.719 22.078 -3.842 1 88.06 294 ASN A N 1
ATOM 2289 C CA . ASN A 1 294 ? 23.906 21.297 -3.512 1 88.06 294 ASN A CA 1
ATOM 2290 C C . ASN A 1 294 ? 24.297 20.359 -4.66 1 88.06 294 ASN A C 1
ATOM 2292 O O . ASN A 1 294 ? 25.469 20.016 -4.809 1 88.06 294 ASN A O 1
ATOM 2296 N N . TYR A 1 295 ? 23.297 20 -5.461 1 88 295 TYR A N 1
ATOM 2297 C CA . TYR A 1 295 ? 23.547 19.016 -6.496 1 88 295 TYR A CA 1
ATOM 2298 C C . TYR A 1 295 ? 22.953 19.438 -7.828 1 88 295 TYR A C 1
ATOM 2300 O O . TYR A 1 295 ? 22.219 18.672 -8.461 1 88 295 TYR A O 1
ATOM 2308 N N . PRO A 1 296 ? 23.297 20.547 -8.344 1 81.62 296 PRO A N 1
ATOM 2309 C CA . PRO A 1 296 ? 22.672 21.078 -9.555 1 81.62 296 PRO A CA 1
ATOM 2310 C C . PRO A 1 296 ? 22.906 20.203 -10.773 1 81.62 296 PRO A C 1
ATOM 2312 O O . PRO A 1 296 ? 22.016 20.031 -11.602 1 81.62 296 PRO A O 1
ATOM 2315 N N . GLU A 1 297 ? 24.078 19.625 -10.961 1 80.19 297 GLU A N 1
ATOM 2316 C CA . GLU A 1 297 ? 24.391 18.781 -12.109 1 80.19 297 GLU A CA 1
ATOM 2317 C C . GLU A 1 297 ? 23.703 17.422 -12.016 1 80.19 297 GLU A C 1
ATOM 2319 O O . GLU A 1 297 ? 23.172 16.922 -13.008 1 80.19 297 GLU A O 1
ATOM 2324 N N . GLN A 1 298 ? 23.719 16.922 -10.742 1 79.44 298 GLN A N 1
ATOM 2325 C CA . GLN A 1 298 ? 23.125 15.594 -10.547 1 79.44 298 GLN A CA 1
ATOM 2326 C C . GLN A 1 298 ? 21.609 15.648 -10.68 1 79.44 298 GLN A C 1
ATOM 2328 O O . GLN A 1 298 ? 20.984 14.711 -11.188 1 79.44 298 GLN A O 1
ATOM 2333 N N . TYR A 1 299 ? 21.141 16.766 -10.227 1 74.25 299 TYR A N 1
ATOM 2334 C CA . TYR A 1 299 ? 19.703 16.969 -10.258 1 74.25 299 TYR A CA 1
ATOM 2335 C C . TYR A 1 299 ? 19.188 16.984 -11.695 1 74.25 299 TYR A C 1
ATOM 2337 O O . TYR A 1 299 ? 18.094 16.469 -11.977 1 74.25 299 TYR A O 1
ATOM 2345 N N . LYS A 1 300 ? 20 17.469 -12.609 1 67.19 300 LYS A N 1
ATOM 2346 C CA . LYS A 1 300 ? 19.578 17.656 -14 1 67.19 300 LYS A CA 1
ATOM 2347 C C . LYS A 1 300 ? 20.047 16.484 -14.875 1 67.19 300 LYS A C 1
ATOM 2349 O O . LYS A 1 300 ? 19.484 16.25 -15.938 1 67.19 300 LYS A O 1
ATOM 2354 N N . ASN A 1 301 ? 21 15.766 -14.383 1 66.88 301 ASN A N 1
ATOM 2355 C CA . ASN A 1 301 ? 21.625 14.719 -15.18 1 66.88 301 ASN A CA 1
ATOM 2356 C C . ASN A 1 301 ? 20.875 13.391 -15.039 1 66.88 301 ASN A C 1
ATOM 2358 O O . ASN A 1 301 ? 20.75 12.859 -13.938 1 66.88 301 ASN A O 1
ATOM 2362 N N . SER A 1 302 ? 20.5 12.797 -16.188 1 61.5 302 SER A N 1
ATOM 2363 C CA . SER A 1 302 ? 19.719 11.57 -16.219 1 61.5 302 SER A CA 1
ATOM 2364 C C . SER A 1 302 ? 20.516 10.383 -15.695 1 61.5 302 SER A C 1
ATOM 2366 O O . SER A 1 302 ? 19.938 9.367 -15.281 1 61.5 302 SER A O 1
ATOM 2368 N N . LYS A 1 303 ? 21.797 10.602 -15.695 1 66 303 LYS A N 1
ATOM 2369 C CA . LYS A 1 303 ? 22.625 9.5 -15.211 1 66 303 LYS A CA 1
ATOM 2370 C C . LYS A 1 303 ? 22.609 9.422 -13.688 1 66 303 LYS A C 1
ATOM 2372 O O . LYS A 1 303 ? 22.812 8.352 -13.102 1 66 303 LYS A O 1
ATOM 2377 N N . SER A 1 304 ? 22.344 10.547 -13.141 1 72.44 304 SER A N 1
ATOM 2378 C CA . SER A 1 304 ? 22.438 10.609 -11.688 1 72.44 304 SER A CA 1
ATOM 2379 C C . SER A 1 304 ? 21.062 10.766 -11.055 1 72.44 304 SER A C 1
ATOM 2381 O O . SER A 1 304 ? 20.859 10.406 -9.898 1 72.44 304 SER A O 1
ATOM 2383 N N . HIS A 1 305 ? 20.234 11.312 -11.742 1 76.94 305 HIS A N 1
ATOM 2384 C CA . HIS A 1 305 ? 18.859 11.516 -11.297 1 76.94 305 HIS A CA 1
ATOM 2385 C C . HIS A 1 305 ? 17.969 10.352 -11.711 1 76.94 305 HIS A C 1
ATOM 2387 O O . HIS A 1 305 ? 17.922 9.992 -12.891 1 76.94 305 HIS A O 1
ATOM 2393 N N . HIS A 1 306 ? 17.453 9.781 -10.641 1 82.69 306 HIS A N 1
ATOM 2394 C CA . HIS A 1 306 ? 16.625 8.602 -10.883 1 82.69 306 HIS A CA 1
ATOM 2395 C C . HIS A 1 306 ? 15.227 8.781 -10.289 1 82.69 306 HIS A C 1
ATOM 2397 O O . HIS A 1 306 ? 15.023 9.602 -9.391 1 82.69 306 HIS A O 1
ATOM 2403 N N . TYR A 1 307 ? 14.281 8.141 -10.914 1 79.12 307 TYR A N 1
ATOM 2404 C CA . TYR A 1 307 ? 12.914 8.047 -10.422 1 79.12 307 TYR A CA 1
ATOM 2405 C C . TYR A 1 307 ? 12.531 6.602 -10.133 1 79.12 307 TYR A C 1
ATOM 2407 O O . TYR A 1 307 ? 12.656 5.734 -11 1 79.12 307 TYR A O 1
ATOM 2415 N N . HIS A 1 308 ? 12.211 6.312 -8.898 1 81.75 308 HIS A N 1
ATOM 2416 C CA . HIS A 1 308 ? 11.797 4.969 -8.508 1 81.75 308 HIS A CA 1
ATOM 2417 C C . HIS A 1 308 ? 10.305 4.754 -8.75 1 81.75 308 HIS A C 1
ATOM 2419 O O . HIS A 1 308 ? 9.477 5.305 -8.023 1 81.75 308 HIS A O 1
ATOM 2425 N N . PRO A 1 309 ? 9.891 3.939 -9.594 1 70.88 309 PRO A N 1
ATOM 2426 C CA . PRO A 1 309 ? 8.492 3.863 -10.008 1 70.88 309 PRO A CA 1
ATOM 2427 C C . PRO A 1 309 ? 7.582 3.297 -8.922 1 70.88 309 PRO A C 1
ATOM 2429 O O . PRO A 1 309 ? 6.379 3.578 -8.906 1 70.88 309 PRO A O 1
ATOM 2432 N N . ILE A 1 310 ? 8.117 2.529 -7.996 1 76.06 310 ILE A N 1
ATOM 2433 C CA . ILE A 1 310 ? 7.277 1.965 -6.941 1 76.06 310 ILE A CA 1
ATOM 2434 C C . ILE A 1 310 ? 7.047 3.008 -5.852 1 76.06 310 ILE A C 1
ATOM 2436 O O . ILE A 1 310 ? 5.906 3.256 -5.453 1 76.06 310 ILE A O 1
ATOM 2440 N N . TYR A 1 311 ? 8.156 3.639 -5.473 1 81.5 311 TYR A N 1
ATOM 2441 C CA . TYR A 1 311 ? 8.031 4.664 -4.445 1 81.5 311 TYR A CA 1
ATOM 2442 C C . TYR A 1 311 ? 7.418 5.941 -5.016 1 81.5 311 TYR A C 1
ATOM 2444 O O . TYR A 1 311 ? 6.887 6.766 -4.27 1 81.5 311 TYR A O 1
ATOM 2452 N N . ARG A 1 312 ? 7.539 6.082 -6.281 1 80.25 312 ARG A N 1
ATOM 2453 C CA . ARG A 1 312 ? 7.191 7.316 -6.973 1 80.25 312 ARG A CA 1
ATOM 2454 C C . ARG A 1 312 ? 7.914 8.516 -6.359 1 80.25 312 ARG A C 1
ATOM 2456 O O . ARG A 1 312 ? 7.281 9.5 -5.977 1 80.25 312 ARG A O 1
ATOM 2463 N N . SER A 1 313 ? 9.117 8.336 -6.227 1 87.19 313 SER A N 1
ATOM 2464 C CA . SER A 1 313 ? 9.984 9.359 -5.648 1 87.19 313 SER A CA 1
ATOM 2465 C C . SER A 1 313 ? 11.305 9.453 -6.395 1 87.19 313 SER A C 1
ATOM 2467 O O . SER A 1 313 ? 11.742 8.484 -7.02 1 87.19 313 SER A O 1
ATOM 2469 N N . ASP A 1 314 ? 11.93 10.609 -6.27 1 87.25 314 ASP A N 1
ATOM 2470 C CA . ASP A 1 314 ? 13.203 10.875 -6.934 1 87.25 314 ASP A CA 1
ATOM 2471 C C . ASP A 1 314 ? 14.375 10.57 -6.008 1 87.25 314 ASP A C 1
ATOM 2473 O O . ASP A 1 314 ? 14.25 10.656 -4.785 1 87.25 314 ASP A O 1
ATOM 2477 N N . TYR A 1 315 ? 15.477 10.109 -6.633 1 92.38 315 TYR A N 1
ATOM 2478 C CA . TYR A 1 315 ? 16.703 10 -5.84 1 92.38 315 TYR A CA 1
ATOM 2479 C C . TYR A 1 315 ? 17.922 10.266 -6.699 1 92.38 315 TYR A C 1
ATOM 2481 O O . TYR A 1 315 ? 17.859 10.188 -7.93 1 92.38 315 TYR A O 1
ATOM 2489 N N . ILE A 1 316 ? 19 10.695 -6.035 1 93.31 316 ILE A N 1
ATOM 2490 C CA . ILE A 1 316 ? 20.297 10.977 -6.648 1 93.31 316 ILE A CA 1
ATOM 2491 C C . ILE A 1 316 ? 21.375 10.141 -5.965 1 93.31 316 ILE A C 1
ATOM 2493 O O . ILE A 1 316 ? 21.375 9.992 -4.742 1 93.31 316 ILE A O 1
ATOM 2497 N N . ASN A 1 317 ? 22.219 9.547 -6.816 1 92.88 317 ASN A N 1
ATOM 2498 C CA . ASN A 1 317 ? 23.438 8.945 -6.309 1 92.88 317 ASN A CA 1
ATOM 2499 C C . ASN A 1 317 ? 24.625 9.891 -6.438 1 92.88 317 ASN A C 1
ATOM 2501 O O . ASN A 1 317 ? 24.844 10.469 -7.5 1 92.88 317 ASN A O 1
ATOM 2505 N N . VAL A 1 318 ? 25.359 10.023 -5.32 1 93.38 318 VAL A N 1
ATOM 2506 C CA . VAL A 1 318 ? 26.484 10.945 -5.391 1 93.38 318 VAL A CA 1
ATOM 2507 C C . VAL A 1 318 ? 27.641 10.414 -4.543 1 93.38 318 VAL A C 1
ATOM 2509 O O . VAL A 1 318 ? 27.422 9.742 -3.531 1 93.38 318 VAL A O 1
ATOM 2512 N N . GLN A 1 319 ? 28.797 10.648 -5.023 1 92.44 319 GLN A N 1
ATOM 2513 C CA . GLN A 1 319 ? 30.016 10.367 -4.258 1 92.44 319 GLN A CA 1
ATOM 2514 C C . GLN A 1 319 ? 30.547 11.633 -3.59 1 92.44 319 GLN A C 1
ATOM 2516 O O . GLN A 1 319 ? 30.812 12.633 -4.266 1 92.44 319 GLN A O 1
ATOM 2521 N N . LYS A 1 320 ? 30.547 11.594 -2.252 1 91.94 320 LYS A N 1
ATOM 2522 C CA . LYS A 1 320 ? 31.109 12.703 -1.482 1 91.94 320 LYS A CA 1
ATOM 2523 C C . LYS A 1 320 ? 32.375 12.289 -0.762 1 91.94 320 LYS A C 1
ATOM 2525 O O . LYS A 1 320 ? 32.344 11.539 0.217 1 91.94 320 LYS A O 1
ATOM 2530 N N . GLU A 1 321 ? 33.562 12.805 -1.209 1 92.44 321 GLU A N 1
ATOM 2531 C CA . GLU A 1 321 ? 34.844 12.516 -0.583 1 92.44 321 GLU A CA 1
ATOM 2532 C C . GLU A 1 321 ? 35.094 11.016 -0.464 1 92.44 321 GLU A C 1
ATOM 2534 O O . GLU A 1 321 ? 35.406 10.516 0.616 1 92.44 321 GLU A O 1
ATOM 2539 N N . GLY A 1 322 ? 34.75 10.289 -1.435 1 92.88 322 GLY A N 1
ATOM 2540 C CA . GLY A 1 322 ? 35 8.852 -1.483 1 92.88 322 GLY A CA 1
ATOM 2541 C C . GLY A 1 322 ? 33.906 8.039 -0.839 1 92.88 322 GLY A C 1
ATOM 2542 O O . GLY A 1 322 ? 33.938 6.809 -0.838 1 92.88 322 GLY A O 1
ATOM 2543 N N . GLN A 1 323 ? 32.969 8.75 -0.253 1 95.12 323 GLN A N 1
ATOM 2544 C CA . GLN A 1 323 ? 31.844 8.078 0.407 1 95.12 323 GLN A CA 1
ATOM 2545 C C . GLN A 1 323 ? 30.594 8.125 -0.453 1 95.12 323 GLN A C 1
ATOM 2547 O O . GLN A 1 323 ? 30.188 9.195 -0.917 1 95.12 323 GLN A O 1
ATOM 2552 N N . GLN A 1 324 ? 30.031 6.93 -0.689 1 95.44 324 GLN A N 1
ATOM 2553 C CA . GLN A 1 324 ? 28.797 6.855 -1.469 1 95.44 324 GLN A CA 1
ATOM 2554 C C . GLN A 1 324 ? 27.609 7.402 -0.678 1 95.44 324 GLN A C 1
ATOM 2556 O O . GLN A 1 324 ? 27.453 7.082 0.5 1 95.44 324 GLN A O 1
ATOM 2561 N N . HIS A 1 325 ? 26.797 8.305 -1.342 1 95.94 325 HIS A N 1
ATOM 2562 C CA . HIS A 1 325 ? 25.562 8.828 -0.783 1 95.94 325 HIS A CA 1
ATOM 2563 C C . HIS A 1 325 ? 24.391 8.586 -1.73 1 95.94 325 HIS A C 1
ATOM 2565 O O . HIS A 1 325 ? 24.578 8.492 -2.945 1 95.94 325 HIS A O 1
ATOM 2571 N N . GLN A 1 326 ? 23.297 8.43 -1.148 1 96.19 326 GLN A N 1
ATOM 2572 C CA . GLN A 1 326 ? 22.047 8.43 -1.896 1 96.19 326 GLN A CA 1
ATOM 2573 C C . GLN A 1 326 ? 21.047 9.414 -1.298 1 96.19 326 GLN A C 1
ATOM 2575 O O . GLN A 1 326 ? 20.766 9.375 -0.097 1 96.19 326 GLN A O 1
ATOM 2580 N N . ILE A 1 327 ? 20.547 10.336 -2.113 1 96 327 ILE A N 1
ATOM 2581 C CA . ILE A 1 327 ? 19.625 11.375 -1.669 1 96 327 ILE A CA 1
ATOM 2582 C C . ILE A 1 327 ? 18.219 11.086 -2.203 1 96 327 ILE A C 1
ATOM 2584 O O . ILE A 1 327 ? 18 11.102 -3.416 1 96 327 ILE A O 1
ATOM 2588 N N . TRP A 1 328 ? 17.344 10.789 -1.279 1 94.56 328 TRP A N 1
ATOM 2589 C CA . TRP A 1 328 ? 15.945 10.602 -1.64 1 94.56 328 TRP A CA 1
ATOM 2590 C C . TRP A 1 328 ? 15.133 11.859 -1.358 1 94.56 328 TRP A C 1
ATOM 2592 O O . TRP A 1 328 ? 15.312 12.508 -0.323 1 94.56 328 TRP A O 1
ATOM 2602 N N . TYR A 1 329 ? 14.234 12.258 -2.344 1 91.69 329 TYR A N 1
ATOM 2603 C CA . TYR A 1 329 ? 13.43 13.469 -2.184 1 91.69 329 TYR A CA 1
ATOM 2604 C C . TYR A 1 329 ? 12.18 13.406 -3.059 1 91.69 329 TYR A C 1
ATOM 2606 O O . TYR A 1 329 ? 12.023 12.492 -3.867 1 91.69 329 TYR A O 1
ATOM 2614 N N . GLU A 1 330 ? 11.281 14.305 -2.734 1 89.12 330 GLU A N 1
ATOM 2615 C CA . GLU A 1 330 ? 10.086 14.461 -3.559 1 89.12 330 GLU A CA 1
ATOM 2616 C C . GLU A 1 330 ? 10.273 15.555 -4.602 1 89.12 330 GLU A C 1
ATOM 2618 O O . GLU A 1 330 ? 10.109 16.734 -4.301 1 89.12 330 GLU A O 1
ATOM 2623 N N . GLY A 1 331 ? 10.594 15.141 -5.832 1 79.88 331 GLY A N 1
ATOM 2624 C CA . GLY A 1 331 ? 10.742 16.094 -6.922 1 79.88 331 GLY A CA 1
ATOM 2625 C C . GLY A 1 331 ? 9.414 16.5 -7.539 1 79.88 331 GLY A C 1
ATOM 2626 O O . GLY A 1 331 ? 8.352 16.234 -6.973 1 79.88 331 GLY A O 1
ATOM 2627 N N . HIS A 1 332 ? 9.398 17.203 -8.586 1 71.5 332 HIS A N 1
ATOM 2628 C CA . HIS A 1 332 ? 8.211 17.75 -9.242 1 71.5 332 HIS A CA 1
ATOM 2629 C C . HIS A 1 332 ? 7.227 16.641 -9.602 1 71.5 332 HIS A C 1
ATOM 2631 O O . HIS A 1 332 ? 6.031 16.75 -9.312 1 71.5 332 HIS A O 1
ATOM 2637 N N . ASP A 1 333 ? 7.793 15.578 -10.172 1 69.75 333 ASP A N 1
ATOM 2638 C CA . ASP A 1 333 ? 6.918 14.484 -10.594 1 69.75 333 ASP A CA 1
ATOM 2639 C C . ASP A 1 333 ? 6.332 13.758 -9.383 1 69.75 333 ASP A C 1
ATOM 2641 O O . ASP A 1 333 ? 5.152 13.398 -9.383 1 69.75 333 ASP A O 1
ATOM 2645 N N . SER A 1 334 ? 7.176 13.555 -8.398 1 79.69 334 SER A N 1
ATOM 2646 C CA . SER A 1 334 ? 6.73 12.914 -7.168 1 79.69 334 SER A CA 1
ATOM 2647 C C . SER A 1 334 ? 5.633 13.727 -6.488 1 79.69 334 SER A C 1
ATOM 2649 O O . SER A 1 334 ? 4.586 13.18 -6.125 1 79.69 334 SER A O 1
ATOM 2651 N N . LEU A 1 335 ? 5.824 14.992 -6.402 1 81.25 335 LEU A N 1
ATOM 2652 C CA . LEU A 1 335 ? 4.848 15.875 -5.773 1 81.25 335 LEU A CA 1
ATOM 2653 C C . LEU A 1 335 ? 3.545 15.898 -6.57 1 81.25 335 LEU A C 1
ATOM 2655 O O . LEU A 1 335 ? 2.457 15.82 -5.988 1 81.25 335 LEU A O 1
ATOM 2659 N N . LEU A 1 336 ? 3.656 16.031 -7.82 1 71.38 336 LEU A N 1
ATOM 2660 C CA . LEU A 1 336 ? 2.475 16.047 -8.672 1 71.38 336 LEU A CA 1
ATOM 2661 C C . LEU A 1 336 ? 1.66 14.773 -8.5 1 71.38 336 LEU A C 1
ATOM 2663 O O . LEU A 1 336 ? 0.441 14.836 -8.328 1 71.38 336 LEU A O 1
ATOM 2667 N N . ASP A 1 337 ? 2.344 13.609 -8.484 1 72.25 337 ASP A N 1
ATOM 2668 C CA . ASP A 1 337 ? 1.664 12.328 -8.336 1 72.25 337 ASP A CA 1
ATOM 2669 C C . ASP A 1 337 ? 0.921 12.242 -7.004 1 72.25 337 ASP A C 1
ATOM 2671 O O . ASP A 1 337 ? -0.237 11.828 -6.957 1 72.25 337 ASP A O 1
ATOM 2675 N N . LYS A 1 338 ? 1.521 12.625 -6.027 1 81.69 338 LYS A N 1
ATOM 2676 C CA . LYS A 1 338 ? 0.968 12.477 -4.684 1 81.69 338 LYS A CA 1
ATOM 2677 C C . LYS A 1 338 ? -0.156 13.477 -4.441 1 81.69 338 LYS A C 1
ATOM 2679 O O . LYS A 1 338 ? -1.185 13.133 -3.854 1 81.69 338 LYS A O 1
ATOM 2684 N N . TYR A 1 339 ? -0.034 14.688 -4.938 1 79.56 339 TYR A N 1
ATOM 2685 C CA . TYR A 1 339 ? -1.109 15.664 -4.805 1 79.56 339 TYR A CA 1
ATOM 2686 C C . TYR A 1 339 ? -2.307 15.281 -5.664 1 79.56 339 TYR A C 1
ATOM 2688 O O . TYR A 1 339 ? -3.457 15.484 -5.266 1 79.56 339 TYR A O 1
ATOM 2696 N N . MET A 1 340 ? -2.084 14.789 -6.785 1 70.38 340 MET A N 1
ATOM 2697 C CA . MET A 1 340 ? -3.174 14.328 -7.637 1 70.38 340 MET A CA 1
ATOM 2698 C C . MET A 1 340 ? -3.959 13.211 -6.957 1 70.38 340 MET A C 1
ATOM 2700 O O . MET A 1 340 ? -5.188 13.172 -7.035 1 70.38 340 MET A O 1
ATOM 2704 N N . TYR A 1 341 ? -3.283 12.32 -6.375 1 73.5 341 TYR A N 1
ATOM 2705 C CA . TYR A 1 341 ? -3.947 11.266 -5.617 1 73.5 341 TYR A CA 1
ATOM 2706 C C . TYR A 1 341 ? -4.848 11.852 -4.539 1 73.5 341 TYR A C 1
ATOM 2708 O O . TYR A 1 341 ? -6.012 11.461 -4.41 1 73.5 341 TYR A O 1
ATOM 2716 N N . ILE A 1 342 ? -4.336 12.758 -3.832 1 82.31 342 ILE A N 1
ATOM 2717 C CA . ILE A 1 342 ? -5.074 13.367 -2.734 1 82.31 342 ILE A CA 1
ATOM 2718 C C . ILE A 1 342 ? -6.328 14.055 -3.275 1 82.31 342 ILE A C 1
ATOM 2720 O O . ILE A 1 342 ? -7.422 13.875 -2.734 1 82.31 342 ILE A O 1
ATOM 2724 N N . ARG A 1 343 ? -6.176 14.758 -4.207 1 73.12 343 ARG A N 1
ATOM 2725 C CA . ARG A 1 343 ? -7.297 15.484 -4.797 1 73.12 343 ARG A CA 1
ATOM 2726 C C . ARG A 1 343 ? -8.336 14.523 -5.355 1 73.12 343 ARG A C 1
ATOM 2728 O O . ARG A 1 343 ? -9.539 14.734 -5.176 1 73.12 343 ARG A O 1
ATOM 2735 N N . SER A 1 344 ? -7.875 13.5 -5.953 1 67.62 344 SER A N 1
ATOM 2736 C CA . SER A 1 344 ? -8.781 12.555 -6.598 1 67.62 344 SER A CA 1
ATOM 2737 C C . SER A 1 344 ? -9.625 11.805 -5.57 1 67.62 344 SER A C 1
ATOM 2739 O O . SER A 1 344 ? -10.758 11.414 -5.852 1 67.62 344 SER A O 1
ATOM 2741 N N . MET A 1 345 ? -9.117 11.641 -4.453 1 72.88 345 MET A N 1
ATOM 2742 C CA . MET A 1 345 ? -9.82 10.922 -3.396 1 72.88 345 MET A CA 1
ATOM 2743 C C . MET A 1 345 ? -10.734 11.859 -2.611 1 72.88 345 MET A C 1
ATOM 2745 O O . MET A 1 345 ? -11.477 11.422 -1.73 1 72.88 345 MET A O 1
ATOM 2749 N N . GLU A 1 346 ? -10.656 13.156 -2.98 1 79.5 346 GLU A N 1
ATOM 2750 C CA . GLU A 1 346 ? -11.477 14.18 -2.342 1 79.5 346 GLU A CA 1
ATOM 2751 C C . GLU A 1 346 ? -11.312 14.156 -0.826 1 79.5 346 GLU A C 1
ATOM 2753 O O . GLU A 1 346 ? -12.297 14.172 -0.088 1 79.5 346 GLU A O 1
ATOM 2758 N N . PHE A 1 347 ? -10.094 13.984 -0.482 1 88.81 347 PHE A N 1
ATOM 2759 C CA . PHE A 1 347 ? -9.781 14.148 0.934 1 88.81 347 PHE A CA 1
ATOM 2760 C C . PHE A 1 347 ? -10.016 15.594 1.375 1 88.81 347 PHE A C 1
ATOM 2762 O O . PHE A 1 347 ? -10.312 16.453 0.551 1 88.81 347 PHE A O 1
ATOM 2769 N N . LYS A 1 348 ? -9.969 15.758 2.684 1 92.69 348 LYS A N 1
ATOM 2770 C CA . LYS A 1 348 ? -10.117 17.109 3.205 1 92.69 348 LYS A CA 1
ATOM 2771 C C . LYS A 1 348 ? -9.109 18.062 2.561 1 92.69 348 LYS A C 1
ATOM 2773 O O . LYS A 1 348 ? -9.43 19.219 2.285 1 92.69 348 LYS A O 1
ATOM 2778 N N . GLY A 1 349 ? -7.902 17.531 2.449 1 92.25 349 GLY A N 1
ATOM 2779 C CA . GLY A 1 349 ? -6.926 18.344 1.746 1 92.25 349 GLY A CA 1
ATOM 2780 C C . GLY A 1 349 ? -5.5 17.844 1.908 1 92.25 349 GLY A C 1
ATOM 2781 O O . GLY A 1 349 ? -5.277 16.672 2.17 1 92.25 349 GLY A O 1
ATOM 2782 N N . MET A 1 350 ? -4.559 18.75 1.574 1 92.12 350 MET A N 1
ATOM 2783 C CA . MET A 1 350 ? -3.141 18.406 1.584 1 92.12 350 MET A CA 1
ATOM 2784 C C . MET A 1 350 ? -2.365 19.328 2.523 1 92.12 350 MET A C 1
ATOM 2786 O O . MET A 1 350 ? -2.783 20.469 2.775 1 92.12 350 MET A O 1
ATOM 2790 N N . VAL A 1 351 ? -1.293 18.781 3.049 1 94.75 351 VAL A N 1
ATOM 2791 C CA . VAL A 1 351 ? -0.398 19.531 3.922 1 94.75 351 VAL A CA 1
ATOM 2792 C C . VAL A 1 351 ? 0.991 19.609 3.293 1 94.75 351 VAL A C 1
ATOM 2794 O O . VAL A 1 351 ? 1.607 18.594 2.998 1 94.75 351 VAL A O 1
ATOM 2797 N N . ILE A 1 352 ? 1.409 20.781 3.012 1 90.69 352 ILE A N 1
ATOM 2798 C CA . ILE A 1 352 ? 2.768 21.031 2.545 1 90.69 352 ILE A CA 1
ATOM 2799 C C . ILE A 1 352 ? 3.725 21.062 3.734 1 90.69 352 ILE A C 1
ATOM 2801 O O . ILE A 1 352 ? 3.645 21.953 4.586 1 90.69 352 ILE A O 1
ATOM 2805 N N . TRP A 1 353 ? 4.664 20.109 3.77 1 90.06 353 TRP A N 1
ATOM 2806 C CA . TRP A 1 353 ? 5.551 19.922 4.91 1 90.06 353 TRP A CA 1
ATOM 2807 C C . TRP A 1 353 ? 7.012 19.984 4.48 1 90.06 353 TRP A C 1
ATOM 2809 O O . TRP A 1 353 ? 7.562 18.984 4.004 1 90.06 353 TRP A O 1
ATOM 2819 N N . THR A 1 354 ? 7.695 21.188 4.539 1 83.12 354 THR A N 1
ATOM 2820 C CA . THR A 1 354 ? 7.246 22.5 5 1 83.12 354 THR A CA 1
ATOM 2821 C C . THR A 1 354 ? 7.449 23.547 3.912 1 83.12 354 THR A C 1
ATOM 2823 O O . THR A 1 354 ? 8.227 23.344 2.977 1 83.12 354 THR A O 1
ATOM 2826 N N . ALA A 1 355 ? 6.797 24.562 3.963 1 77.5 355 ALA A N 1
ATOM 2827 C CA . ALA A 1 355 ? 6.918 25.656 3.002 1 77.5 355 ALA A CA 1
ATOM 2828 C C . ALA A 1 355 ? 8.289 26.328 3.092 1 77.5 355 ALA A C 1
ATOM 2830 O O . ALA A 1 355 ? 8.781 26.875 2.109 1 77.5 355 ALA A O 1
ATOM 2831 N N . ASP A 1 356 ? 8.875 26.219 4.324 1 77.75 356 ASP A N 1
ATOM 2832 C CA . ASP A 1 356 ? 10.195 26.797 4.531 1 77.75 356 ASP A CA 1
ATOM 2833 C C . ASP A 1 356 ? 11.258 26.062 3.711 1 77.75 356 ASP A C 1
ATOM 2835 O O . ASP A 1 356 ? 12.336 26.609 3.459 1 77.75 356 ASP A O 1
ATOM 2839 N N . ASP A 1 357 ? 10.93 24.875 3.334 1 72.56 357 ASP A N 1
ATOM 2840 C CA . ASP A 1 357 ? 11.898 24.047 2.627 1 72.56 357 ASP A CA 1
ATOM 2841 C C . ASP A 1 357 ? 11.977 24.438 1.149 1 72.56 357 ASP A C 1
ATOM 2843 O O . ASP A 1 357 ? 12.914 24.047 0.45 1 72.56 357 ASP A O 1
ATOM 2847 N N . LEU A 1 358 ? 10.938 25.219 0.688 1 63.94 358 LEU A N 1
ATOM 2848 C CA . LEU A 1 358 ? 10.953 25.703 -0.689 1 63.94 358 LEU A CA 1
ATOM 2849 C C . LEU A 1 358 ? 11.758 27 -0.806 1 63.94 358 LEU A C 1
ATOM 2851 O O . LEU A 1 358 ? 12.156 27.391 -1.905 1 63.94 358 LEU A O 1
ATOM 2855 N N . SER A 1 359 ? 11.711 27.969 0.207 1 52.06 359 SER A N 1
ATOM 2856 C CA . SER A 1 359 ? 12.219 29.344 0.161 1 52.06 359 SER A CA 1
ATOM 2857 C C . SER A 1 359 ? 13.727 29.375 0.354 1 52.06 359 SER A C 1
ATOM 2859 O O . SER A 1 359 ? 14.312 30.453 0.534 1 52.06 359 SER A O 1
ATOM 2861 N N . ALA A 1 360 ? 14.625 28.578 0.319 1 44.62 360 ALA A N 1
ATOM 2862 C CA . ALA A 1 360 ? 15.953 29.172 0.517 1 44.62 360 ALA A CA 1
ATOM 2863 C C . ALA A 1 360 ? 16.203 30.281 -0.49 1 44.62 360 ALA A C 1
ATOM 2865 O O . ALA A 1 360 ? 15.539 30.359 -1.521 1 44.62 360 ALA A O 1
ATOM 2866 N N . LYS A 1 361 ? 17.562 31.016 -0.591 1 37.22 361 LYS A N 1
ATOM 2867 C CA . LYS A 1 361 ? 18.375 31.859 -1.464 1 37.22 361 LYS A CA 1
ATOM 2868 C C . LYS A 1 361 ? 18.641 31.188 -2.803 1 37.22 361 LYS A C 1
ATOM 2870 O O . LYS A 1 361 ? 19.5 30.312 -2.898 1 37.22 361 LYS A O 1
ATOM 2875 N N . GLY A 1 362 ? 17.75 30.891 -4.008 1 39.22 362 GLY A N 1
ATOM 2876 C CA . GLY A 1 362 ? 17.641 30.656 -5.441 1 39.22 362 GLY A CA 1
ATOM 2877 C C . GLY A 1 362 ? 16.344 30 -5.852 1 39.22 362 GLY A C 1
ATOM 2878 O O . GLY A 1 362 ? 16.281 28.781 -6.035 1 39.22 362 GLY A O 1
ATOM 2879 N N . ILE A 1 363 ? 15.25 30.703 -6.02 1 41.91 363 ILE A N 1
ATOM 2880 C CA . ILE A 1 363 ? 14.008 30.078 -6.469 1 41.91 363 ILE A CA 1
ATOM 2881 C C . ILE A 1 363 ? 14 30 -7.996 1 41.91 363 ILE A C 1
ATOM 2883 O O . ILE A 1 363 ? 13.133 29.328 -8.578 1 41.91 363 ILE A O 1
ATOM 2887 N N . ASP A 1 364 ? 14.25 29.484 -8.875 1 44.25 364 ASP A N 1
ATOM 2888 C CA . ASP A 1 364 ? 13.75 29.531 -10.25 1 44.25 364 ASP A CA 1
ATOM 2889 C C . ASP A 1 364 ? 12.914 28.297 -10.57 1 44.25 364 ASP A C 1
ATOM 2891 O O . ASP A 1 364 ? 11.906 28.391 -11.273 1 44.25 364 ASP A O 1
ATOM 2895 N N . ASP A 1 365 ? 12.773 27.703 -11.711 1 44 365 ASP A N 1
ATOM 2896 C CA . ASP A 1 365 ? 11.711 26.891 -12.297 1 44 365 ASP A CA 1
ATOM 2897 C C . ASP A 1 365 ? 10.656 26.531 -11.25 1 44 365 ASP A C 1
ATOM 2899 O O . ASP A 1 365 ? 10.914 25.719 -10.359 1 44 365 ASP A O 1
ATOM 2903 N N . GLY A 1 366 ? 10.305 27.422 -10.984 1 44.91 366 GLY A N 1
ATOM 2904 C CA . GLY A 1 366 ? 10.211 28.5 -10.023 1 44.91 366 GLY A CA 1
ATOM 2905 C C . GLY A 1 366 ? 8.969 28.422 -9.148 1 44.91 366 GLY A C 1
ATOM 2906 O O . GLY A 1 366 ? 7.984 27.781 -9.523 1 44.91 366 GLY A O 1
ATOM 2907 N N . THR A 1 367 ? 8.406 29.359 -8.242 1 49.81 367 THR A N 1
ATOM 2908 C CA . THR A 1 367 ? 7.762 29.422 -6.938 1 49.81 367 THR A CA 1
ATOM 2909 C C . THR A 1 367 ? 6.711 28.312 -6.805 1 49.81 367 THR A C 1
ATOM 2911 O O . THR A 1 367 ? 5.59 28.453 -7.297 1 49.81 367 THR A O 1
ATOM 2914 N N . GLU A 1 368 ? 7.516 27.297 -6.762 1 51.28 368 GLU A N 1
ATOM 2915 C CA . GLU A 1 368 ? 7.34 26.125 -7.625 1 51.28 368 GLU A CA 1
ATOM 2916 C C . GLU A 1 368 ? 5.957 25.516 -7.449 1 51.28 368 GLU A C 1
ATOM 2918 O O . GLU A 1 368 ? 5.426 25.469 -6.336 1 51.28 368 GLU A O 1
ATOM 2923 N N . TRP A 1 369 ? 6.695 24.562 -8.914 1 52.31 369 TRP A N 1
ATOM 2924 C CA . TRP A 1 369 ? 5.625 24.734 -9.891 1 52.31 369 TRP A CA 1
ATOM 2925 C C . TRP A 1 369 ? 4.555 25.688 -9.359 1 52.31 369 TRP A C 1
ATOM 2927 O O . TRP A 1 369 ? 4.156 25.594 -8.195 1 52.31 369 TRP A O 1
ATOM 2937 N N . ASN A 1 370 ? 4.258 26.609 -8.789 1 46.53 370 ASN A N 1
ATOM 2938 C CA . ASN A 1 370 ? 3.203 27.547 -8.453 1 46.53 370 ASN A CA 1
ATOM 2939 C C . ASN A 1 370 ? 1.978 26.844 -7.875 1 46.53 370 ASN A C 1
ATOM 2941 O O . ASN A 1 370 ? 1.104 26.406 -8.625 1 46.53 370 ASN A O 1
ATOM 2945 N N . TRP A 1 371 ? 2.301 26.953 -6.461 1 52.31 371 TRP A N 1
ATOM 2946 C CA . TRP A 1 371 ? 2.293 26.016 -5.348 1 52.31 371 TRP A CA 1
ATOM 2947 C C . TRP A 1 371 ? 1.237 24.938 -5.562 1 52.31 371 TRP A C 1
ATOM 2949 O O . TRP A 1 371 ? 0.048 25.172 -5.332 1 52.31 371 TRP A O 1
ATOM 2959 N N . ILE A 1 372 ? 2.119 24.016 -6.777 1 50.94 372 ILE A N 1
ATOM 2960 C CA . ILE A 1 372 ? 1.798 23.156 -7.914 1 50.94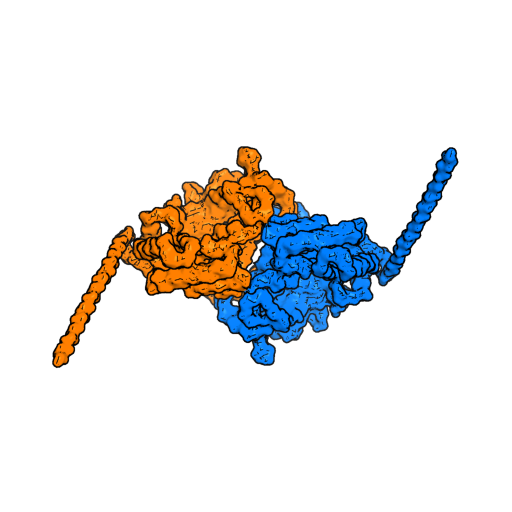 372 ILE A CA 1
ATOM 2961 C C . ILE A 1 372 ? 0.284 23.109 -8.109 1 50.94 372 ILE A C 1
ATOM 2963 O O . ILE A 1 372 ? -0.466 22.953 -7.141 1 50.94 372 ILE A O 1
ATOM 2967 N N . LEU A 1 373 ? 0.634 23.797 -8.344 1 44.06 373 LEU A N 1
ATOM 2968 C CA . LEU A 1 373 ? -0.138 24.812 -9.039 1 44.06 373 LEU A CA 1
ATOM 2969 C C . LEU A 1 373 ? -1.538 24.938 -8.445 1 44.06 373 LEU A C 1
ATOM 2971 O O . LEU A 1 373 ? -2.291 23.969 -8.414 1 44.06 373 LEU A O 1
ATOM 2975 N N . HIS A 1 374 ? -1.789 25.75 -7.992 1 43.84 374 HIS A N 1
ATOM 2976 C CA . HIS A 1 374 ? -3.062 26.281 -7.516 1 43.84 374 HIS A CA 1
ATOM 2977 C C . HIS A 1 374 ? -3.959 25.156 -6.988 1 43.84 374 HIS A C 1
ATOM 2979 O O . HIS A 1 374 ? -4.812 24.641 -7.719 1 43.84 374 HIS A O 1
ATOM 2985 N N . SER A 1 375 ? -3.326 24.562 -6.109 1 48.59 375 SER A N 1
ATOM 2986 C CA . SER A 1 375 ? -3.26 23.297 -5.367 1 48.59 375 SER A CA 1
ATOM 2987 C C . SER A 1 375 ? -4.457 22.406 -5.684 1 48.59 375 SER A C 1
ATOM 2989 O O . SER A 1 375 ? -5.57 22.672 -5.215 1 48.59 375 SER A O 1
ATOM 2991 N N . LEU A 1 376 ? -3.736 22.234 -7.031 1 43.41 376 LEU A N 1
ATOM 2992 C CA . LEU A 1 376 ? -4.34 21.609 -8.203 1 43.41 376 LEU A CA 1
ATOM 2993 C C . LEU A 1 376 ? -5.773 22.094 -8.398 1 43.41 376 LEU A C 1
ATOM 2995 O O . LEU A 1 376 ? -6.629 21.891 -7.535 1 43.41 376 LEU A O 1
ATOM 2999 N N . PHE A 1 377 ? -6.617 22.656 -8.461 1 40.44 377 PHE A N 1
ATOM 3000 C CA . PHE A 1 377 ? -7.168 23.859 -9.07 1 40.44 377 PHE A CA 1
ATOM 3001 C C . PHE A 1 377 ? -8.203 24.5 -8.156 1 40.44 377 PHE A C 1
ATOM 3003 O O . PHE A 1 377 ? -9.234 23.906 -7.859 1 40.44 377 PHE A O 1
ATOM 3010 N N . SER A 1 378 ? -8.453 25.5 -7.41 1 42.66 378 SER A N 1
ATOM 3011 C CA . SER A 1 378 ? -9.359 26.469 -6.805 1 42.66 378 SER A CA 1
ATOM 3012 C C . SER A 1 378 ? -10.758 26.359 -7.402 1 42.66 378 SER A C 1
ATOM 3014 O O . SER A 1 378 ? -11.078 27.031 -8.391 1 42.66 378 SER A O 1
ATOM 3016 N N . LYS A 1 379 ? -11.641 25.156 -7.27 1 39.97 379 LYS A N 1
ATOM 3017 C CA . LYS A 1 379 ? -13.023 25.094 -7.73 1 39.97 379 LYS A CA 1
ATOM 3018 C C . LYS A 1 379 ? -13.82 26.312 -7.234 1 39.97 379 LYS A C 1
ATOM 3020 O O . LYS A 1 379 ? -14.086 26.422 -6.039 1 39.97 379 LYS A O 1
ATOM 3025 N N . GLY A 1 380 ? -14.156 27.422 -7.504 1 33.44 380 GLY A N 1
ATOM 3026 C CA . GLY A 1 380 ? -15.516 27.797 -7.852 1 33.44 380 GLY A CA 1
ATOM 3027 C C . GLY A 1 380 ? -16.281 26.672 -8.539 1 33.44 380 GLY A C 1
ATOM 3028 O O . GLY A 1 380 ? -15.883 25.516 -8.484 1 33.44 380 GLY A O 1
ATOM 3029 N N . GLU A 1 381 ? -17.125 26.734 -10.25 1 28.48 381 GLU A N 1
ATOM 3030 C CA . GLU A 1 381 ? -18.188 26.031 -10.961 1 28.48 381 GLU A CA 1
ATOM 3031 C C . GLU A 1 381 ? -17.797 24.594 -11.289 1 28.48 381 GLU A C 1
ATOM 3033 O O . GLU A 1 381 ? -17.344 24.312 -12.391 1 28.48 381 GLU A O 1
ATOM 3038 N N . ILE A 1 382 ? -17.188 23.922 -10.789 1 30.39 382 ILE A N 1
ATOM 3039 C CA . ILE A 1 382 ? -17.266 22.5 -11.094 1 30.39 382 ILE A CA 1
ATOM 3040 C C . ILE A 1 382 ? -18.703 22 -10.914 1 30.39 382 ILE A C 1
ATOM 3042 O O . ILE A 1 382 ? -19.219 22 -9.797 1 30.39 382 ILE A O 1
ATOM 3046 N N . GLN A 1 383 ? -19.734 22.141 -11.727 1 28.62 383 GLN A N 1
ATOM 3047 C CA . GLN A 1 383 ? -21.094 21.641 -11.594 1 28.62 383 GLN A CA 1
ATOM 3048 C C . GLN A 1 383 ? -21.109 20.266 -10.938 1 28.62 383 GLN A C 1
ATOM 3050 O O . GLN A 1 383 ? -20.078 19.594 -10.844 1 28.62 383 GLN A O 1
ATOM 3055 N N . GLU A 1 384 ? -22.422 19.359 -11.062 1 29.53 384 GLU A N 1
ATOM 3056 C CA . GLU A 1 384 ? -23.203 18.141 -10.836 1 29.53 384 GLU A CA 1
ATOM 3057 C C . GLU A 1 384 ? -22.359 16.891 -11.102 1 29.53 384 GLU A C 1
ATOM 3059 O O . GLU A 1 384 ? -22.562 15.852 -10.477 1 29.53 384 GLU A O 1
ATOM 3064 N N . LYS A 1 385 ? -22.031 16.438 -12.383 1 27.48 385 LYS A N 1
ATOM 3065 C CA . LYS A 1 385 ? -21.922 15.164 -13.094 1 27.48 385 LYS A CA 1
ATOM 3066 C C . LYS A 1 385 ? -20.578 14.492 -12.82 1 27.48 385 LYS A C 1
ATOM 3068 O O . LYS A 1 385 ? -20.25 13.477 -13.438 1 27.48 385 LYS A O 1
ATOM 3073 N N . SER A 1 386 ? -19.781 15.008 -12.016 1 28.75 386 SER A N 1
ATOM 3074 C CA . SER A 1 386 ? -18.375 14.625 -12.039 1 28.75 386 SER A CA 1
ATOM 3075 C C . SER A 1 386 ? -18.125 13.391 -11.18 1 28.75 386 SER A C 1
ATOM 3077 O O . SER A 1 386 ? -16.984 12.914 -11.094 1 28.75 386 SER A O 1
ATOM 3079 N N . ARG A 1 387 ? -18.922 13.031 -10.273 1 30.7 387 ARG A N 1
ATOM 3080 C CA . ARG A 1 387 ? -18.594 12.109 -9.195 1 30.7 387 ARG A CA 1
ATOM 3081 C C . ARG A 1 387 ? -18.203 10.734 -9.742 1 30.7 387 ARG A C 1
ATOM 3083 O O . ARG A 1 387 ? -17.438 10 -9.109 1 30.7 387 ARG A O 1
ATOM 3090 N N . ASP A 1 388 ? -19.172 10.211 -10.57 1 29.91 388 ASP A N 1
ATOM 3091 C CA . ASP A 1 388 ? -19.156 8.789 -10.898 1 29.91 388 ASP A CA 1
ATOM 3092 C C . ASP A 1 388 ? -17.781 8.359 -11.422 1 29.91 388 ASP A C 1
ATOM 3094 O O . ASP A 1 388 ? -17.406 7.191 -11.305 1 29.91 388 ASP A O 1
ATOM 3098 N N . MET A 1 389 ? -17.125 9.289 -12.102 1 29 389 MET A N 1
ATOM 3099 C CA . MET A 1 389 ? -16.031 8.914 -12.992 1 29 389 MET A CA 1
ATOM 3100 C C . MET A 1 389 ? -14.75 8.688 -12.203 1 29 389 MET A C 1
ATOM 3102 O O . MET A 1 389 ? -13.828 8.039 -12.695 1 29 389 MET A O 1
ATOM 3106 N N . ALA A 1 390 ? -14.703 9 -10.953 1 30.25 390 ALA A N 1
ATOM 3107 C CA . ALA A 1 390 ? -13.453 8.969 -10.203 1 30.25 390 ALA A CA 1
ATOM 3108 C C . ALA A 1 390 ? -13 7.531 -9.953 1 30.25 390 ALA A C 1
ATOM 3110 O O . ALA A 1 390 ? -11.82 7.211 -10.078 1 30.25 390 ALA A O 1
ATOM 3111 N N . GLY A 1 391 ? -13.945 6.75 -9.617 1 31.09 391 GLY A N 1
ATOM 3112 C CA . GLY A 1 391 ? -13.703 5.336 -9.359 1 31.09 391 GLY A CA 1
ATOM 3113 C C . GLY A 1 391 ? -13.148 4.602 -10.562 1 31.09 391 GLY A C 1
ATOM 3114 O O . GLY A 1 391 ? -12.25 3.768 -10.43 1 31.09 391 GLY A O 1
ATOM 3115 N N . ILE A 1 392 ? -13.828 4.867 -11.719 1 32.69 392 ILE A N 1
ATOM 3116 C CA . ILE A 1 392 ? -13.508 4.141 -12.945 1 32.69 392 ILE A CA 1
ATOM 3117 C C . ILE A 1 392 ? -12.102 4.512 -13.406 1 32.69 392 ILE A C 1
ATOM 3119 O O . ILE A 1 392 ? -11.328 3.643 -13.812 1 32.69 392 ILE A O 1
ATOM 3123 N N . VAL A 1 393 ? -11.57 5.641 -13.102 1 32.34 393 VAL A N 1
ATOM 3124 C CA . VAL A 1 393 ? -10.328 6.25 -13.562 1 32.34 393 VAL A CA 1
ATOM 3125 C C . VAL A 1 393 ? -9.141 5.621 -12.836 1 32.34 393 VAL A C 1
ATOM 3127 O O . VAL A 1 393 ? -8.109 5.34 -13.453 1 32.34 393 VAL A O 1
ATOM 3130 N N . ALA A 1 394 ? -9.328 5.285 -11.695 1 34.06 394 ALA A N 1
ATOM 3131 C CA . ALA A 1 394 ? -8.383 4.555 -10.859 1 34.06 394 ALA A CA 1
ATOM 3132 C C . ALA A 1 394 ? -8.07 3.184 -11.445 1 34.06 394 ALA A C 1
ATOM 3134 O O . ALA A 1 394 ? -6.918 2.746 -11.438 1 34.06 394 ALA A O 1
ATOM 3135 N N . GLY A 1 395 ? -9.062 2.518 -11.859 1 33.72 395 GLY A N 1
ATOM 3136 C CA . GLY A 1 395 ? -8.977 1.248 -12.562 1 33.72 395 GLY A CA 1
ATOM 3137 C C . GLY A 1 395 ? -8.32 1.362 -13.922 1 33.72 395 GLY A C 1
ATOM 3138 O O . GLY A 1 395 ? -7.535 0.492 -14.32 1 33.72 395 GLY A O 1
ATOM 3139 N N . ILE A 1 396 ? -8.664 2.373 -14.68 1 35.38 396 ILE A N 1
ATOM 3140 C CA . ILE A 1 396 ? -8.305 2.57 -16.078 1 35.38 396 ILE A CA 1
ATOM 3141 C C . ILE A 1 396 ? -6.855 3.041 -16.188 1 35.38 396 ILE A C 1
ATOM 3143 O O . ILE A 1 396 ? -6.125 2.625 -17.094 1 35.38 396 ILE A O 1
ATOM 3147 N N . SER A 1 397 ? -6.316 3.82 -15.367 1 32.59 397 SER A N 1
ATOM 3148 C CA . SER A 1 397 ? -4.945 4.312 -15.32 1 32.59 397 SER A CA 1
ATOM 3149 C C . SER A 1 397 ? -3.947 3.158 -15.266 1 32.59 397 SER A C 1
ATOM 3151 O O . SER A 1 397 ? -2.844 3.262 -15.805 1 32.59 397 SER A O 1
ATOM 3153 N N . VAL A 1 398 ? -4.27 2.24 -14.703 1 32.97 398 VAL A N 1
ATOM 3154 C CA . VAL A 1 398 ? -3.582 0.957 -14.766 1 32.97 398 VAL A CA 1
ATOM 3155 C C . VAL A 1 398 ? -3.609 0.43 -16.203 1 32.97 398 VAL A C 1
ATOM 3157 O O . VAL A 1 398 ? -2.609 -0.092 -16.703 1 32.97 398 VAL A O 1
ATOM 3160 N N . GLY A 1 399 ? -4.766 0.489 -16.812 1 33.16 399 GLY A N 1
ATOM 3161 C CA . GLY A 1 399 ? -4.926 -0.005 -18.172 1 33.16 399 GLY A CA 1
ATOM 3162 C C . GLY A 1 399 ? -4.137 0.791 -19.188 1 33.16 399 GLY A C 1
ATOM 3163 O O . GLY A 1 399 ? -3.502 0.217 -20.078 1 33.16 399 GLY A O 1
ATOM 3164 N N . CYS A 1 400 ? -4.305 2.092 -19.141 1 33.38 400 CYS A N 1
ATOM 3165 C CA . CYS A 1 400 ? -3.734 2.965 -20.156 1 33.38 400 CYS A CA 1
ATOM 3166 C C . CYS A 1 400 ? -2.213 2.977 -20.078 1 33.38 400 CYS A C 1
ATOM 3168 O O . CYS A 1 400 ? -1.533 3.059 -21.094 1 33.38 400 CYS A O 1
ATOM 3170 N N . PHE A 1 401 ? -1.653 3.072 -18.891 1 33.19 401 PHE A N 1
ATOM 3171 C CA . PHE A 1 401 ? -0.202 3.07 -18.75 1 33.19 401 PHE A CA 1
ATOM 3172 C C . PHE A 1 401 ? 0.387 1.749 -19.234 1 33.19 401 PHE A C 1
ATOM 3174 O O . PHE A 1 401 ? 1.48 1.722 -19.812 1 33.19 401 PHE A O 1
ATOM 3181 N N . VAL A 1 402 ? -0.197 0.777 -18.938 1 30.39 402 VAL A N 1
ATOM 3182 C CA . VAL A 1 402 ? 0.301 -0.535 -19.328 1 30.39 402 VAL A CA 1
ATOM 3183 C C . VAL A 1 402 ? 0.442 -0.596 -20.844 1 30.39 402 VAL A C 1
ATOM 3185 O O . VAL A 1 402 ? 1.344 -1.258 -21.375 1 30.39 402 VAL A O 1
ATOM 3188 N N . LEU A 1 403 ? -0.688 -0.139 -21.5 1 30.7 403 LEU A N 1
ATOM 3189 C CA . LEU A 1 403 ? -0.572 -0.351 -22.938 1 30.7 403 LEU A CA 1
ATOM 3190 C C . LEU A 1 403 ? 0.446 0.608 -23.562 1 30.7 403 LEU A C 1
ATOM 3192 O O . LEU A 1 403 ? 0.189 1.81 -23.656 1 30.7 403 LEU A O 1
ATOM 3196 N N . GLY A 1 404 ? 1.423 0.926 -23 1 29.73 404 GLY A N 1
ATOM 3197 C CA . GLY A 1 404 ? 2.617 1.611 -23.469 1 29.73 404 GLY A CA 1
ATOM 3198 C C . GLY A 1 404 ? 2.586 1.931 -24.938 1 29.73 404 GLY A C 1
ATOM 3199 O O . GLY A 1 404 ? 3.498 2.574 -25.469 1 29.73 404 GLY A O 1
ATOM 3200 N N . SER A 1 405 ? 2.17 1.003 -25.859 1 32.19 405 SER A N 1
ATOM 3201 C CA . SER A 1 405 ? 2.154 1.269 -27.297 1 32.19 405 SER A CA 1
ATOM 3202 C C . SER A 1 405 ? 1.045 2.246 -27.672 1 32.19 405 SER A C 1
ATOM 3204 O O . SER A 1 405 ? 0.045 2.355 -26.953 1 32.19 405 SER A O 1
ATOM 3206 N N . PHE A 1 406 ? 1.417 3.209 -28.703 1 33.28 406 PHE A N 1
ATOM 3207 C CA . PHE A 1 406 ? 0.422 4.035 -29.375 1 33.28 406 PHE A CA 1
ATOM 3208 C C . PHE A 1 406 ? -0.906 3.299 -29.484 1 33.28 406 PHE A C 1
ATOM 3210 O O . PHE A 1 406 ? -1.971 3.895 -29.312 1 33.28 406 PHE A O 1
ATOM 3217 N N . LEU A 1 407 ? -0.78 2.082 -29.797 1 32.47 407 LEU A N 1
ATOM 3218 C CA . LEU A 1 407 ? -2.008 1.334 -30.047 1 32.47 407 LEU A CA 1
ATOM 3219 C C . LEU A 1 407 ? -2.717 0.999 -28.75 1 32.47 407 LEU A C 1
ATOM 3221 O O . LEU A 1 407 ? -3.947 1.032 -28.672 1 32.47 407 LEU A O 1
ATOM 3225 N N . GLY A 1 408 ? -2.047 0.83 -27.797 1 35.53 408 GLY A N 1
ATOM 3226 C CA . GLY A 1 408 ? -2.713 0.541 -26.547 1 35.53 408 GLY A CA 1
ATOM 3227 C C . GLY A 1 408 ? -3.258 1.78 -25.859 1 35.53 408 GLY A C 1
ATOM 3228 O O . GLY A 1 408 ? -4.355 1.753 -25.297 1 35.53 408 GLY A O 1
ATOM 3229 N N . PHE A 1 409 ? -2.521 2.859 -26.078 1 37.88 409 PHE A N 1
ATOM 3230 C CA . PHE A 1 409 ? -3.045 4.184 -25.75 1 37.88 409 PHE A CA 1
ATOM 3231 C C . PHE A 1 409 ? -4.309 4.473 -26.562 1 37.88 409 PHE A C 1
ATOM 3233 O O . PHE A 1 409 ? -5.316 4.91 -26 1 37.88 409 PHE A O 1
ATOM 3240 N N . ALA A 1 410 ? -4.039 4.336 -27.922 1 36.22 410 ALA A N 1
ATOM 3241 C CA . ALA A 1 410 ? -5.199 4.5 -28.781 1 36.22 410 ALA A CA 1
ATOM 3242 C C . ALA A 1 410 ? -6.32 3.541 -28.391 1 36.22 410 ALA A C 1
ATOM 3244 O O . ALA A 1 410 ? -7.496 3.92 -28.375 1 36.22 410 ALA A O 1
ATOM 3245 N N . PHE A 1 411 ? -5.844 2.432 -28 1 37.16 411 PHE A N 1
ATOM 3246 C CA . PHE A 1 411 ? -6.875 1.471 -27.641 1 37.16 411 PHE A CA 1
ATOM 3247 C C . PHE A 1 411 ? -7.414 1.763 -26.25 1 37.16 411 PHE A C 1
ATOM 3249 O O . PHE A 1 411 ? -8.625 1.729 -26.016 1 37.16 411 PHE A O 1
ATOM 3256 N N . GLY A 1 412 ? -6.594 2.066 -25.297 1 41.25 412 GLY A N 1
ATOM 3257 C CA . GLY A 1 412 ? -7.141 2.48 -24.016 1 41.25 412 GLY A CA 1
ATOM 3258 C C . GLY A 1 412 ? -7.941 3.768 -24.109 1 41.25 412 GLY A C 1
ATOM 3259 O O . GLY A 1 412 ? -9.031 3.861 -23.531 1 41.25 412 GLY A O 1
ATOM 3260 N N . CYS A 1 413 ? -7.266 4.609 -24.922 1 41.19 413 CYS A N 1
ATOM 3261 C CA . CYS A 1 413 ? -8.055 5.789 -25.266 1 41.19 413 CYS A CA 1
ATOM 3262 C C . CYS A 1 413 ? -9.281 5.402 -26.078 1 41.19 413 CYS A C 1
ATOM 3264 O O . CYS A 1 413 ? -10.367 5.941 -25.859 1 41.19 413 CYS A O 1
ATOM 3266 N N . ALA A 1 414 ? -8.984 4.539 -27.062 1 39.88 414 ALA A N 1
ATOM 3267 C CA . ALA A 1 414 ? -10.133 4.102 -27.844 1 39.88 414 ALA A CA 1
ATOM 3268 C C . ALA A 1 414 ? -11.133 3.334 -26.984 1 39.88 414 ALA A C 1
ATOM 3270 O O . ALA A 1 414 ? -12.344 3.525 -27.109 1 39.88 414 ALA A O 1
ATOM 3271 N N . VAL A 1 415 ? -10.625 2.471 -26.312 1 41.19 415 VAL A N 1
ATOM 3272 C CA . VAL A 1 415 ? -11.539 1.741 -25.438 1 41.19 415 VAL A CA 1
ATOM 3273 C C . VAL A 1 415 ? -12.164 2.697 -24.422 1 41.19 415 VAL A C 1
ATOM 3275 O O . VAL A 1 415 ? -13.367 2.646 -24.172 1 41.19 415 VAL A O 1
ATOM 3278 N N . MET A 1 416 ? -11.328 3.566 -24.078 1 41.72 416 MET A N 1
ATOM 3279 C CA . MET A 1 416 ? -11.883 4.633 -23.25 1 41.72 416 MET A CA 1
ATOM 3280 C C . MET A 1 416 ? -12.836 5.512 -24.047 1 41.72 416 MET A C 1
ATOM 3282 O O . MET A 1 416 ? -13.906 5.875 -23.562 1 41.72 416 MET A O 1
ATOM 3286 N N . ARG A 1 417 ? -12.305 5.805 -25.219 1 40.16 417 ARG A N 1
ATOM 3287 C CA . ARG A 1 417 ? -13.211 6.516 -26.109 1 40.16 417 ARG A CA 1
ATOM 3288 C C . ARG A 1 417 ? -14.492 5.715 -26.344 1 40.16 417 ARG A C 1
ATOM 3290 O O . ARG A 1 417 ? -15.586 6.273 -26.328 1 40.16 417 ARG A O 1
ATOM 3297 N N . LYS A 1 418 ? -14.328 4.52 -26.688 1 41.97 418 LYS A N 1
ATOM 3298 C CA . LYS A 1 418 ? -15.516 3.697 -26.906 1 41.97 418 LYS A CA 1
ATOM 3299 C C . LYS A 1 418 ? -16.359 3.605 -25.641 1 41.97 418 LYS A C 1
ATOM 3301 O O . LYS A 1 418 ? -17.594 3.682 -25.688 1 41.97 418 LYS A O 1
ATOM 3306 N N . ARG A 1 419 ? -15.695 3.504 -24.609 1 40.38 419 ARG A N 1
ATOM 3307 C CA . ARG A 1 419 ? -16.438 3.504 -23.359 1 40.38 419 ARG A CA 1
ATOM 3308 C C . ARG A 1 419 ? -17.062 4.871 -23.094 1 40.38 419 ARG A C 1
ATOM 3310 O O . ARG A 1 419 ? -18.219 4.965 -22.672 1 40.38 419 ARG A O 1
ATOM 3317 N N . MET A 1 420 ? -16.25 5.801 -23.562 1 38.12 420 MET A N 1
ATOM 3318 C CA . MET A 1 420 ? -16.797 7.152 -23.516 1 38.12 420 MET A CA 1
ATOM 3319 C C . MET A 1 420 ? -17.953 7.301 -24.5 1 38.12 420 MET A C 1
ATOM 3321 O O . MET A 1 420 ? -18.984 7.871 -24.156 1 38.12 420 MET A O 1
ATOM 3325 N N . HIS A 1 421 ? -17.734 6.816 -25.75 1 40.41 421 HIS A N 1
ATOM 3326 C CA . HIS A 1 421 ? -18.797 6.871 -26.766 1 40.41 421 HIS A CA 1
ATOM 3327 C C . HIS A 1 421 ? -20.016 6.082 -26.312 1 40.41 421 HIS A C 1
ATOM 3329 O O . HIS A 1 421 ? -21.156 6.543 -26.469 1 40.41 421 HIS A O 1
ATOM 3335 N N . LYS A 1 422 ? -19.875 4.977 -25.906 1 42.38 422 LYS A N 1
ATOM 3336 C CA . LYS A 1 422 ? -21.031 4.18 -25.469 1 42.38 422 LYS A CA 1
ATOM 3337 C C . LYS A 1 422 ? -21.781 4.867 -24.328 1 42.38 422 LYS A C 1
ATOM 3339 O O . LYS A 1 422 ? -22.984 4.715 -24.203 1 42.38 422 LYS A O 1
ATOM 3344 N N . LYS A 1 423 ? -20.953 5.633 -23.719 1 35.5 423 LYS A N 1
ATOM 3345 C CA . LYS A 1 423 ? -21.609 6.355 -22.641 1 35.5 423 LYS A CA 1
ATOM 3346 C C . LYS A 1 423 ? -21.953 7.781 -23.062 1 35.5 423 LYS A C 1
ATOM 3348 O O . LYS A 1 423 ? -22.375 8.602 -22.234 1 35.5 423 LYS A O 1
ATOM 3353 N N . GLY A 1 424 ? -21.828 8.07 -24.391 1 35.28 424 GLY A N 1
ATOM 3354 C CA . GLY A 1 424 ? -22.203 9.344 -24.984 1 35.28 424 GLY A CA 1
ATOM 3355 C C . GLY A 1 424 ? -21.312 10.492 -24.562 1 35.28 424 GLY A C 1
ATOM 3356 O O . GLY A 1 424 ? -21.75 11.641 -24.516 1 35.28 424 GLY A O 1
ATOM 3357 N N . LEU A 1 425 ? -20.188 10.078 -24.203 1 33.41 425 LEU A N 1
ATOM 3358 C CA . LEU A 1 425 ? -19.312 11.125 -23.672 1 33.41 425 LEU A CA 1
ATOM 3359 C C . LEU A 1 425 ? -18.359 11.633 -24.766 1 33.41 425 LEU A C 1
ATOM 3361 O O . LEU A 1 425 ? -17.844 10.844 -25.562 1 33.41 425 LEU A O 1
ATOM 3365 N N . ARG A 1 426 ? -18.453 13 -25.219 1 34.31 426 ARG A N 1
ATOM 3366 C CA . ARG A 1 426 ? -17.641 13.672 -26.234 1 34.31 426 ARG A CA 1
ATOM 3367 C C . ARG A 1 426 ? -16.25 14 -25.703 1 34.31 426 ARG A C 1
ATOM 3369 O O . ARG A 1 426 ? -16.094 14.32 -24.516 1 34.31 426 ARG A O 1
ATOM 3376 N N . LEU A 1 427 ? -15.211 13.648 -26.406 1 35.41 427 LEU A N 1
ATOM 3377 C CA . LEU A 1 427 ? -13.812 13.938 -26.109 1 35.41 427 LEU A CA 1
ATOM 3378 C C . LEU A 1 427 ? -13.594 15.438 -25.922 1 35.41 427 LEU A C 1
ATOM 3380 O O . LEU A 1 427 ? -14.125 16.25 -26.688 1 35.41 427 LEU A O 1
ATOM 3384 N N . PRO A 1 428 ? -13.016 15.914 -24.938 1 30.56 428 PRO A N 1
ATOM 3385 C CA . PRO A 1 428 ? -12.703 17.344 -24.906 1 30.56 428 PRO A CA 1
ATOM 3386 C C . PRO A 1 428 ? -11.656 17.734 -25.953 1 30.56 428 PRO A C 1
ATOM 3388 O O . PRO A 1 428 ? -10.781 16.938 -26.281 1 30.56 428 PRO A O 1
ATOM 3391 N N . PHE A 1 429 ? -11.719 18.938 -26.672 1 30.12 429 PHE A N 1
ATOM 3392 C CA . PHE A 1 429 ? -11.055 19.688 -27.734 1 30.12 429 PHE A CA 1
ATOM 3393 C C . PHE A 1 429 ? -11.477 19.188 -29.109 1 30.12 429 PHE A C 1
ATOM 3395 O O . PHE A 1 429 ? -10.812 19.469 -30.109 1 30.12 429 PHE A O 1
ATOM 3402 N N . GLN A 1 430 ? -12.305 18.156 -28.969 1 28.39 430 GLN A N 1
ATOM 3403 C CA . GLN A 1 430 ? -12.914 18.109 -30.297 1 28.39 430 GLN A CA 1
ATOM 3404 C C . GLN A 1 430 ? -13.734 19.375 -30.562 1 28.39 430 GLN A C 1
ATOM 3406 O O . GLN A 1 430 ? -14.742 19.609 -29.891 1 28.39 430 GLN A O 1
ATOM 3411 N N . ARG A 1 431 ? -12.898 20.375 -31.094 1 27.91 431 ARG A N 1
ATOM 3412 C CA . ARG A 1 431 ? -13.695 21.422 -31.719 1 27.91 431 ARG A CA 1
ATOM 3413 C C . ARG A 1 431 ? -14.883 20.828 -32.469 1 27.91 431 ARG A C 1
ATOM 3415 O O . ARG A 1 431 ? -14.82 19.703 -32.938 1 27.91 431 ARG A O 1
ATOM 3422 N N . ASP A 1 432 ? -15.984 21.328 -32.062 1 29.03 432 ASP A N 1
ATOM 3423 C CA . ASP A 1 432 ? -17.031 21.156 -33.062 1 29.03 432 ASP A CA 1
ATOM 3424 C C . ASP A 1 432 ? -16.469 21.297 -34.469 1 29.03 432 ASP A C 1
ATOM 3426 O O . ASP A 1 432 ? -15.727 22.25 -34.75 1 29.03 432 ASP A O 1
ATOM 3430 N N . ASP A 1 433 ? -16.109 20.297 -35.062 1 29.53 433 ASP A N 1
ATOM 3431 C CA . ASP A 1 433 ? -16.141 20.625 -36.469 1 29.53 433 ASP A CA 1
ATOM 3432 C C . ASP A 1 433 ? -17.219 21.656 -36.781 1 29.53 433 ASP A C 1
ATOM 3434 O O . ASP A 1 433 ? -18.406 21.359 -36.719 1 29.53 433 ASP A O 1
ATOM 3438 N N . GLU A 1 434 ? -17.109 22.922 -36.125 1 27.86 434 GLU A N 1
ATOM 3439 C CA . GLU A 1 434 ? -17.891 23.906 -36.875 1 27.86 434 GLU A CA 1
ATOM 3440 C C . GLU A 1 434 ? -17.953 23.547 -38.375 1 27.86 434 GLU A C 1
ATOM 3442 O O . GLU A 1 434 ? -17.031 22.922 -38.906 1 27.86 434 GLU A O 1
ATOM 3447 N N . GLU A 1 435 ? -19.078 23.781 -38.906 1 29.02 435 GLU A N 1
ATOM 3448 C CA . GLU A 1 435 ? -19.391 24.141 -40.281 1 29.02 435 GLU A CA 1
ATOM 3449 C C . GLU A 1 435 ? -18.422 25.203 -40.781 1 29.02 435 GLU A C 1
ATOM 3451 O O . GLU A 1 435 ? -18.422 26.344 -40.312 1 29.02 435 GLU A O 1
ATOM 3456 N N . THR A 1 436 ? -17.094 24.969 -40.969 1 27.97 436 THR A N 1
ATOM 3457 C CA . THR A 1 436 ? -16.5 25.797 -42 1 27.97 436 THR A CA 1
ATOM 3458 C C . THR A 1 436 ? -17.516 26.078 -43.094 1 27.97 436 THR A C 1
ATOM 3460 O O . THR A 1 436 ? -17.781 25.234 -43.969 1 27.97 436 THR A O 1
ATOM 3463 N N . ASP A 1 437 ? -18.656 26.797 -42.688 1 24.58 437 ASP A N 1
ATOM 3464 C CA . ASP A 1 437 ? -19.172 27.719 -43.688 1 24.58 437 ASP A CA 1
ATOM 3465 C C . ASP A 1 437 ? -18.062 28.641 -44.188 1 24.58 437 ASP A C 1
ATOM 3467 O O . ASP A 1 437 ? -17.578 29.5 -43.469 1 24.58 437 ASP A O 1
ATOM 3471 N N . PHE A 1 438 ? -17.078 28.094 -45.062 1 25.19 438 PHE A N 1
ATOM 3472 C CA . PHE A 1 438 ? -16.516 28.812 -46.188 1 25.19 438 PHE A CA 1
ATOM 3473 C C . PHE A 1 438 ? -17.547 29.75 -46.812 1 25.19 438 PHE A C 1
ATOM 3475 O O . PHE A 1 438 ? -18.391 29.312 -47.594 1 25.19 438 PHE A O 1
ATOM 3482 N N . HIS A 1 439 ? -18.188 30.609 -46 1 25.42 439 HIS A N 1
ATOM 3483 C CA . HIS A 1 439 ? -18.672 31.797 -46.688 1 25.42 439 HIS A CA 1
ATOM 3484 C C . HIS A 1 439 ? -17.547 32.438 -47.5 1 25.42 439 HIS A C 1
ATOM 3486 O O . HIS A 1 439 ? -16.469 32.719 -46.969 1 25.42 439 HIS A O 1
ATOM 3492 N N . ASP A 1 440 ? -17.516 32.156 -48.938 1 24.73 440 ASP A N 1
ATOM 3493 C CA . ASP A 1 440 ? -17.141 32.969 -50.094 1 24.73 440 ASP A CA 1
ATOM 3494 C C . ASP A 1 440 ? -17.422 34.438 -49.844 1 24.73 440 ASP A C 1
ATOM 3496 O O . ASP A 1 440 ? -18.578 34.844 -49.625 1 24.73 440 ASP A O 1
ATOM 3500 N N . ASP A 1 441 ? -16.625 35.156 -49.094 1 23.52 441 ASP A N 1
ATOM 3501 C CA . ASP A 1 441 ? -16.672 36.594 -49.312 1 23.52 441 ASP A CA 1
ATOM 3502 C C . ASP A 1 441 ? -16.688 36.938 -50.781 1 23.52 441 ASP A C 1
ATOM 3504 O O . ASP A 1 441 ? -15.82 36.5 -51.531 1 23.52 441 ASP A O 1
ATOM 3508 N N . ASP A 1 442 ? -18.031 37.125 -51.5 1 21.89 442 ASP A N 1
ATOM 3509 C CA . ASP A 1 442 ? -18.234 38.188 -52.469 1 21.89 442 ASP A CA 1
ATOM 3510 C C . ASP A 1 442 ? -17.516 39.469 -52.094 1 21.89 442 ASP A C 1
ATOM 3512 O O . ASP A 1 442 ? -17.75 40.031 -51.031 1 21.89 442 ASP A O 1
ATOM 3516 N N . ASN A 1 443 ? -16.25 39.594 -52.5 1 21.17 443 ASN A N 1
ATOM 3517 C CA . ASN A 1 443 ? -15.547 40.844 -52.875 1 21.17 443 ASN A CA 1
ATOM 3518 C C . ASN A 1 443 ? -16.469 41.781 -53.656 1 21.17 443 ASN A C 1
ATOM 3520 O O . ASN A 1 443 ? -16.875 41.5 -54.781 1 21.17 443 ASN A O 1
ATOM 3524 N N . THR A 1 444 ? -17.656 42.406 -53.219 1 20.47 444 THR A N 1
ATOM 3525 C CA . THR A 1 444 ? -17.797 43.75 -53.781 1 20.47 444 THR A CA 1
ATOM 3526 C C . THR A 1 444 ? -16.594 44.594 -53.375 1 20.47 444 THR A C 1
ATOM 3528 O O . THR A 1 444 ? -16.219 45.531 -54.125 1 20.47 444 THR A O 1
ATOM 3531 N N . LEU A 1 445 ? -15.594 44.688 -52.469 1 19.47 445 LEU A N 1
ATOM 3532 C CA . LEU A 1 445 ? -14.617 45.625 -53 1 19.47 445 LEU A CA 1
ATOM 3533 C C . LEU A 1 445 ? -13.547 44.906 -53.812 1 19.47 445 LEU A C 1
ATOM 3535 O O . LEU A 1 445 ? -13.102 43.812 -53.438 1 19.47 445 LEU A O 1
ATOM 3539 N N . MET B 1 1 ? 51.656 -68.625 14.211 1 26.17 1 MET B N 1
ATOM 3540 C CA . MET B 1 1 ? 50.25 -68.312 14.266 1 26.17 1 MET B CA 1
ATOM 3541 C C . MET B 1 1 ? 49.812 -67.438 13.062 1 26.17 1 MET B C 1
ATOM 3543 O O . MET B 1 1 ? 50.375 -66.375 12.844 1 26.17 1 MET B O 1
ATOM 3547 N N . HIS B 1 2 ? 49.375 -68.125 11.969 1 26.28 2 HIS B N 1
ATOM 3548 C CA . HIS B 1 2 ? 48.938 -67.75 10.625 1 26.28 2 HIS B CA 1
ATOM 3549 C C . HIS B 1 2 ? 47.656 -66.938 10.664 1 26.28 2 HIS B C 1
ATOM 3551 O O . HIS B 1 2 ? 46.625 -67.375 11.117 1 26.28 2 HIS B O 1
ATOM 3557 N N . ALA B 1 3 ? 47.812 -65.562 10.906 1 33.31 3 ALA B N 1
ATOM 3558 C CA . ALA B 1 3 ? 46.75 -64.562 10.891 1 33.31 3 ALA B CA 1
ATOM 3559 C C . ALA B 1 3 ? 45.938 -64.562 9.586 1 33.31 3 ALA B C 1
ATOM 3561 O O . ALA B 1 3 ? 46.469 -64.25 8.523 1 33.31 3 ALA B O 1
ATOM 3562 N N . VAL B 1 4 ? 44.938 -65.5 9.453 1 26.28 4 VAL B N 1
ATOM 3563 C CA . VAL B 1 4 ? 44.062 -65.625 8.312 1 26.28 4 VAL B CA 1
ATOM 3564 C C . VAL B 1 4 ? 43.281 -64.375 8.109 1 26.28 4 VAL B C 1
ATOM 3566 O O . VAL B 1 4 ? 42.594 -63.875 9.023 1 26.28 4 VAL B O 1
ATOM 3569 N N . ALA B 1 5 ? 43.719 -63.469 7.277 1 34.16 5 ALA B N 1
ATOM 3570 C CA . ALA B 1 5 ? 43.094 -62.281 6.75 1 34.16 5 ALA B CA 1
ATOM 3571 C C . ALA B 1 5 ? 41.719 -62.594 6.168 1 34.16 5 ALA B C 1
ATOM 3573 O O . ALA B 1 5 ? 41.625 -63.312 5.176 1 34.16 5 ALA B O 1
ATOM 3574 N N . ASP B 1 6 ? 40.719 -62.781 6.984 1 30.86 6 ASP B N 1
ATOM 3575 C CA . ASP B 1 6 ? 39.375 -63 6.527 1 30.86 6 ASP B CA 1
ATOM 3576 C C . ASP B 1 6 ? 38.906 -61.875 5.59 1 30.86 6 ASP B C 1
ATOM 3578 O O . ASP B 1 6 ? 38.969 -60.688 5.957 1 30.86 6 ASP B O 1
ATOM 3582 N N . ILE B 1 7 ? 39 -62.062 4.281 1 37.09 7 ILE B N 1
ATOM 3583 C CA . ILE B 1 7 ? 38.469 -61.219 3.209 1 37.09 7 ILE B CA 1
ATOM 3584 C C . ILE B 1 7 ? 36.969 -61.062 3.338 1 37.09 7 ILE B C 1
ATOM 3586 O O . ILE B 1 7 ? 36.219 -62.062 3.223 1 37.09 7 ILE B O 1
ATOM 3590 N N . PHE B 1 8 ? 36.469 -60.156 4.156 1 38.69 8 PHE B N 1
ATOM 3591 C CA . PHE B 1 8 ? 35.062 -59.781 4.184 1 38.69 8 PHE B CA 1
ATOM 3592 C C . PHE B 1 8 ? 34.594 -59.344 2.805 1 38.69 8 PHE B C 1
ATOM 3594 O O . PHE B 1 8 ? 35.062 -58.344 2.275 1 38.69 8 PHE B O 1
ATOM 3601 N N . ILE B 1 9 ? 34.031 -60.219 1.997 1 36.91 9 ILE B N 1
ATOM 3602 C CA . ILE B 1 9 ? 33.312 -59.938 0.761 1 36.91 9 ILE B CA 1
ATOM 3603 C C . ILE B 1 9 ? 32.094 -59.031 1.065 1 36.91 9 ILE B C 1
ATOM 3605 O O . ILE B 1 9 ? 31.172 -59.469 1.765 1 36.91 9 ILE B O 1
ATOM 3609 N N . ILE B 1 10 ? 32.281 -57.75 1.086 1 36.12 10 ILE B N 1
ATOM 3610 C CA . ILE B 1 10 ? 31.172 -56.812 1.126 1 36.12 10 ILE B CA 1
ATOM 3611 C C . ILE B 1 10 ? 30.281 -57.031 -0.092 1 36.12 10 ILE B C 1
ATOM 3613 O O . ILE B 1 10 ? 30.703 -56.812 -1.229 1 36.12 10 ILE B O 1
ATOM 3617 N N . LEU B 1 11 ? 29.25 -57.875 -0.011 1 37.09 11 LEU B N 1
ATOM 3618 C CA . LEU B 1 11 ? 28.172 -57.969 -0.989 1 37.09 11 LEU B CA 1
ATOM 3619 C C . LEU B 1 11 ? 27.5 -56.594 -1.169 1 37.09 11 LEU B C 1
ATOM 3621 O O . LEU B 1 11 ? 26.844 -56.094 -0.251 1 37.09 11 LEU B O 1
ATOM 3625 N N . VAL B 1 12 ? 27.938 -55.812 -2.105 1 38.56 12 VAL B N 1
ATOM 3626 C CA . VAL B 1 12 ? 27.234 -54.625 -2.596 1 38.56 12 VAL B CA 1
ATOM 3627 C C . VAL B 1 12 ? 25.891 -55.062 -3.195 1 38.56 12 VAL B C 1
ATOM 3629 O O . VAL B 1 12 ? 25.844 -55.75 -4.215 1 38.56 12 VAL B O 1
ATOM 3632 N N . SER B 1 13 ? 24.875 -55.281 -2.385 1 36.66 13 SER B N 1
ATOM 3633 C CA . SER B 1 13 ? 23.531 -55.375 -2.926 1 36.66 13 SER B CA 1
ATOM 3634 C C . SER B 1 13 ? 23.203 -54.219 -3.848 1 36.66 13 SER B C 1
ATOM 3636 O O . SER B 1 13 ? 23.234 -53.062 -3.426 1 36.66 13 SER B O 1
ATOM 3638 N N . ALA B 1 14 ? 23.406 -54.344 -5.125 1 39.31 14 ALA B N 1
ATOM 3639 C CA . ALA B 1 14 ? 22.844 -53.469 -6.148 1 39.31 14 ALA B CA 1
ATOM 3640 C C . ALA B 1 14 ? 21.344 -53.281 -5.961 1 39.31 14 ALA B C 1
ATOM 3642 O O . ALA B 1 14 ? 20.562 -54.188 -6.258 1 39.31 14 ALA B O 1
ATOM 3643 N N . TRP B 1 15 ? 20.922 -52.5 -4.953 1 38 15 TRP B N 1
ATOM 3644 C CA . TRP B 1 15 ? 19.547 -52.062 -5.074 1 38 15 TRP B CA 1
ATOM 3645 C C . TRP B 1 15 ? 19.25 -51.531 -6.484 1 38 15 TRP B C 1
ATOM 3647 O O . TRP B 1 15 ? 19.844 -50.562 -6.93 1 38 15 TRP B O 1
ATOM 3657 N N . THR B 1 16 ? 18.953 -52.438 -7.402 1 36.84 16 THR B N 1
ATOM 3658 C CA . THR B 1 16 ? 18.328 -51.969 -8.633 1 36.84 16 THR B CA 1
ATOM 3659 C C . THR B 1 16 ? 17.203 -50.969 -8.328 1 36.84 16 THR B C 1
ATOM 3661 O O . THR B 1 16 ? 16.219 -51.312 -7.672 1 36.84 16 THR B O 1
ATOM 3664 N N . ILE B 1 17 ? 17.562 -49.75 -8.219 1 40.56 17 ILE B N 1
ATOM 3665 C CA . ILE B 1 17 ? 16.5 -48.781 -8.391 1 40.56 17 ILE B CA 1
ATOM 3666 C C . ILE B 1 17 ? 15.617 -49.156 -9.578 1 40.56 17 ILE B C 1
ATOM 3668 O O . ILE B 1 17 ? 16.078 -49.188 -10.719 1 40.56 17 ILE B O 1
ATOM 3672 N N . ASN B 1 18 ? 14.797 -50.156 -9.398 1 36.56 18 ASN B N 1
ATOM 3673 C CA . ASN B 1 18 ? 13.703 -50.281 -10.359 1 36.56 18 ASN B CA 1
ATOM 3674 C C . ASN B 1 18 ? 13.148 -48.906 -10.727 1 36.56 18 ASN B C 1
ATOM 3676 O O . ASN B 1 18 ? 12.438 -48.281 -9.93 1 36.56 18 ASN B O 1
ATOM 3680 N N . SER B 1 19 ? 13.945 -48.094 -11.391 1 42.44 19 SER B N 1
ATOM 3681 C CA . SER B 1 19 ? 13.289 -46.938 -12.047 1 42.44 19 SER B CA 1
ATOM 3682 C C . SER B 1 19 ? 11.984 -47.375 -12.711 1 42.44 19 SER B C 1
ATOM 3684 O O . SER B 1 19 ? 12 -48.031 -13.758 1 42.44 19 SER B O 1
ATOM 3686 N N . GLU B 1 20 ? 11.031 -47.875 -12.031 1 46.28 20 GLU B N 1
ATOM 3687 C CA . GLU B 1 20 ? 9.75 -48.062 -12.711 1 46.28 20 GLU B CA 1
ATOM 3688 C C . GLU B 1 20 ? 9.531 -47 -13.781 1 46.28 20 GLU B C 1
ATOM 3690 O O . GLU B 1 20 ? 9.539 -45.812 -13.484 1 46.28 20 GLU B O 1
ATOM 3695 N N . SER B 1 21 ? 10.023 -47.125 -14.938 1 52.81 21 SER B N 1
ATOM 3696 C CA . SER B 1 21 ? 9.82 -46.344 -16.156 1 52.81 21 SER B CA 1
ATOM 3697 C C . SER B 1 21 ? 8.383 -45.844 -16.25 1 52.81 21 SER B C 1
ATOM 3699 O O . SER B 1 21 ? 7.449 -46.656 -16.328 1 52.81 21 SER B O 1
ATOM 3701 N N . THR B 1 22 ? 7.91 -44.812 -15.539 1 70.88 22 THR B N 1
ATOM 3702 C CA . THR B 1 22 ? 6.578 -44.219 -15.664 1 70.88 22 THR B CA 1
ATOM 3703 C C . THR B 1 22 ? 6.152 -44.156 -17.125 1 70.88 22 THR B C 1
ATOM 3705 O O . THR B 1 22 ? 6.941 -43.75 -17.984 1 70.88 22 THR B O 1
ATOM 3708 N N . ILE B 1 23 ? 5.184 -45 -17.578 1 86 23 ILE B N 1
ATOM 3709 C CA . ILE B 1 23 ? 4.59 -44.969 -18.906 1 86 23 ILE B CA 1
ATOM 3710 C C . ILE B 1 23 ? 4.086 -43.562 -19.25 1 86 23 ILE B C 1
ATOM 3712 O O . ILE B 1 23 ? 3.373 -42.969 -18.453 1 86 23 ILE B O 1
ATOM 3716 N N . CYS B 1 24 ? 4.656 -43.094 -20.391 1 94.06 24 CYS B N 1
ATOM 3717 C CA . CYS B 1 24 ? 4.223 -41.781 -20.859 1 94.06 24 CYS B CA 1
ATOM 3718 C C . CYS B 1 24 ? 2.734 -41.781 -21.172 1 94.06 24 CYS B C 1
ATOM 3720 O O . CYS B 1 24 ? 2.277 -42.531 -22.031 1 94.06 24 CYS B O 1
ATOM 3722 N N . PRO B 1 25 ? 2.008 -41 -20.484 1 95.12 25 PRO B N 1
ATOM 3723 C CA . PRO B 1 25 ? 0.56 -40.969 -20.703 1 95.12 25 PRO B CA 1
ATOM 3724 C C . PRO B 1 25 ? 0.174 -40.219 -21.984 1 95.12 25 PRO B C 1
ATOM 3726 O O . PRO B 1 25 ? -0.992 -40.25 -22.391 1 95.12 25 PRO B O 1
ATOM 3729 N N . CYS B 1 26 ? 1.085 -39.625 -22.656 1 95.94 26 CYS B N 1
ATOM 3730 C CA . CYS B 1 26 ? 0.781 -38.781 -23.812 1 95.94 26 CYS B CA 1
ATOM 3731 C C . CYS B 1 26 ? 0.756 -39.625 -25.094 1 95.94 26 CYS B C 1
ATOM 3733 O O . CYS B 1 26 ? 1.254 -40.75 -25.125 1 95.94 26 CYS B O 1
ATOM 3735 N N . SER B 1 27 ? 0.192 -39.062 -26.203 1 93.06 27 SER B N 1
ATOM 3736 C CA . SER B 1 27 ? 0.118 -39.719 -27.5 1 93.06 27 SER B CA 1
ATOM 3737 C C . SER B 1 27 ? 1.506 -39.906 -28.094 1 93.06 27 SER B C 1
ATOM 3739 O O . SER B 1 27 ? 1.737 -40.875 -28.844 1 93.06 27 SER B O 1
ATOM 3741 N N . THR B 1 28 ? 2.387 -38.906 -27.828 1 93.06 28 THR B N 1
ATOM 3742 C CA . THR B 1 28 ? 3.766 -38.938 -28.297 1 93.06 28 THR B CA 1
ATOM 3743 C C . THR B 1 28 ? 4.742 -38.938 -27.125 1 93.06 28 THR B C 1
ATOM 3745 O O . THR B 1 28 ? 4.637 -38.062 -26.25 1 93.06 28 THR B O 1
ATOM 3748 N N . SER B 1 29 ? 5.68 -39.75 -27.188 1 92.12 29 SER B N 1
ATOM 3749 C CA . SER B 1 29 ? 6.602 -39.938 -26.062 1 92.12 29 SER B CA 1
ATOM 3750 C C . SER B 1 29 ? 7.484 -38.719 -25.875 1 92.12 29 SER B C 1
ATOM 3752 O O . SER B 1 29 ? 8 -38.469 -24.781 1 92.12 29 SER B O 1
ATOM 3754 N N . THR B 1 30 ? 7.621 -37.906 -26.859 1 93.19 30 THR B N 1
ATOM 3755 C CA . THR B 1 30 ? 8.5 -36.75 -26.781 1 93.19 30 THR B CA 1
ATOM 3756 C C . THR B 1 30 ? 7.902 -35.656 -25.859 1 93.19 30 THR B C 1
ATOM 3758 O O . THR B 1 30 ? 8.609 -34.781 -25.406 1 93.19 30 THR B O 1
ATOM 3761 N N . LEU B 1 31 ? 6.676 -35.781 -25.594 1 95 31 LEU B N 1
ATOM 3762 C CA . LEU B 1 31 ? 5.996 -34.812 -24.75 1 95 31 LEU B CA 1
ATOM 3763 C C . LEU B 1 31 ? 6.285 -35.094 -23.281 1 95 31 LEU B C 1
ATOM 3765 O O . LEU B 1 31 ? 6.02 -34.25 -22.422 1 95 31 LEU B O 1
ATOM 3769 N N . CYS B 1 32 ? 6.746 -36.25 -23.016 1 94.62 32 CYS B N 1
ATOM 3770 C CA . CYS B 1 32 ? 7.031 -36.625 -21.625 1 94.62 32 CYS B CA 1
ATOM 3771 C C . CYS B 1 32 ? 8.492 -36.375 -21.281 1 94.62 32 CYS B C 1
ATOM 3773 O O . CYS B 1 32 ? 9.234 -37.312 -20.969 1 94.62 32 CYS B O 1
ATOM 3775 N N . SER B 1 33 ? 8.859 -35.188 -21.359 1 92 33 SER B N 1
ATOM 3776 C CA . SER B 1 33 ? 10.18 -34.688 -20.969 1 92 33 SER B CA 1
ATOM 3777 C C . SER B 1 33 ? 10.062 -33.406 -20.172 1 92 33 SER B C 1
ATOM 3779 O O . SER B 1 33 ? 9.156 -32.594 -20.406 1 92 33 SER B O 1
ATOM 3781 N N . VAL B 1 34 ? 10.906 -33.312 -19.234 1 91.5 34 VAL B N 1
ATOM 3782 C CA . VAL B 1 34 ? 10.969 -32.094 -18.453 1 91.5 34 VAL B CA 1
ATOM 3783 C C . VAL B 1 34 ? 11.617 -30.969 -19.266 1 91.5 34 VAL B C 1
ATOM 3785 O O . VAL B 1 34 ? 12.742 -31.109 -19.75 1 91.5 34 VAL B O 1
ATOM 3788 N N . ASN B 1 35 ? 10.953 -29.812 -19.531 1 90.56 35 ASN B N 1
ATOM 3789 C CA . ASN B 1 35 ? 11.414 -28.797 -20.469 1 90.56 35 ASN B CA 1
ATOM 3790 C C . ASN B 1 35 ? 11.891 -27.547 -19.75 1 90.56 35 ASN B C 1
ATOM 3792 O O . ASN B 1 35 ? 12.945 -27 -20.062 1 90.56 35 ASN B O 1
ATOM 3796 N N . LYS B 1 36 ? 11.141 -27.078 -18.766 1 91.06 36 LYS B N 1
ATOM 3797 C CA . LYS B 1 36 ? 11.445 -25.875 -18 1 91.06 36 LYS B CA 1
ATOM 3798 C C . LYS B 1 36 ? 11.734 -24.688 -18.906 1 91.06 36 LYS B C 1
ATOM 3800 O O . LYS B 1 36 ? 12.758 -24.031 -18.766 1 91.06 36 LYS B O 1
ATOM 3805 N N . ARG B 1 37 ? 10.914 -24.484 -19.859 1 92.69 37 ARG B N 1
ATOM 3806 C CA . ARG B 1 37 ? 11.07 -23.406 -20.828 1 92.69 37 ARG B CA 1
ATOM 3807 C C . ARG B 1 37 ? 10.984 -22.047 -20.141 1 92.69 37 ARG B C 1
ATOM 3809 O O . ARG B 1 37 ? 10.242 -21.875 -19.172 1 92.69 37 ARG B O 1
ATOM 3816 N N . LYS B 1 38 ? 11.797 -21.141 -20.672 1 91.5 38 LYS B N 1
ATOM 3817 C CA . LYS B 1 38 ? 11.797 -19.797 -20.141 1 91.5 38 LYS B CA 1
ATOM 3818 C C . LYS B 1 38 ? 10.961 -18.859 -21 1 91.5 38 LYS B C 1
ATOM 3820 O O . LYS B 1 38 ? 11 -18.938 -22.234 1 91.5 38 LYS B O 1
ATOM 3825 N N . PHE B 1 39 ? 10.195 -18.125 -20.328 1 90.25 39 PHE B N 1
ATOM 3826 C CA . PHE B 1 39 ? 9.336 -17.156 -21 1 90.25 39 PHE B CA 1
ATOM 3827 C C . PHE B 1 39 ? 9.5 -15.773 -20.375 1 90.25 39 PHE B C 1
ATOM 3829 O O . PHE B 1 39 ? 9.875 -15.656 -19.203 1 90.25 39 PHE B O 1
ATOM 3836 N N . ASN B 1 40 ? 9.289 -14.68 -21.172 1 81.38 40 ASN B N 1
ATOM 3837 C CA . ASN B 1 40 ? 9.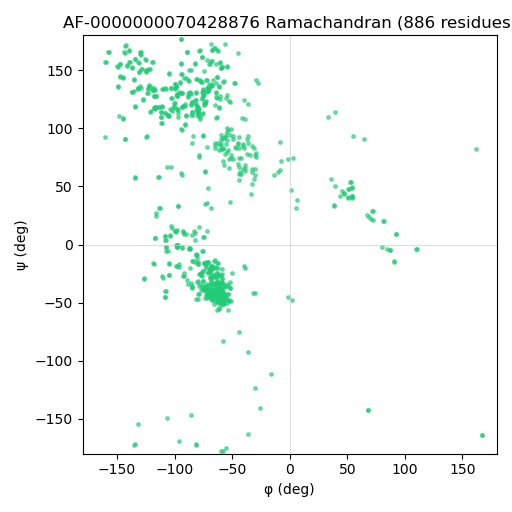297 -13.297 -20.703 1 81.38 40 ASN B CA 1
ATOM 3838 C C . ASN B 1 40 ? 8.273 -12.445 -21.453 1 81.38 40 ASN B C 1
ATOM 3840 O O . ASN B 1 40 ? 8.453 -12.148 -22.625 1 81.38 40 ASN B O 1
ATOM 3844 N N . PRO B 1 41 ? 7.129 -12.031 -20.812 1 84.88 41 PRO B N 1
ATOM 3845 C CA . PRO B 1 41 ? 6.754 -12.422 -19.453 1 84.88 41 PRO B CA 1
ATOM 3846 C C . PRO B 1 41 ? 6.148 -13.82 -19.375 1 84.88 41 PRO B C 1
ATOM 3848 O O . PRO B 1 41 ? 5.809 -14.398 -20.422 1 84.88 41 PRO B O 1
ATOM 3851 N N . GLU B 1 42 ? 6.059 -14.305 -18.172 1 92.38 42 GLU B N 1
ATOM 3852 C CA . GLU B 1 42 ? 5.363 -15.57 -17.922 1 92.38 42 GLU B CA 1
ATOM 3853 C C . GLU B 1 42 ? 3.869 -15.336 -17.719 1 92.38 42 GLU B C 1
ATOM 3855 O O . GLU B 1 42 ? 3.477 -14.414 -17 1 92.38 42 GLU B O 1
ATOM 3860 N N . ILE B 1 43 ? 3.113 -16.094 -18.406 1 91.94 43 ILE B N 1
ATOM 3861 C CA . ILE B 1 43 ? 1.674 -16.156 -18.172 1 91.94 43 ILE B CA 1
ATOM 3862 C C . ILE B 1 43 ? 1.297 -17.516 -17.594 1 91.94 43 ILE B C 1
ATOM 3864 O O . ILE B 1 43 ? 1.191 -18.5 -18.344 1 91.94 43 ILE B O 1
ATOM 3868 N N . VAL B 1 44 ? 1.031 -17.5 -16.328 1 95.25 44 VAL B N 1
ATOM 3869 C CA . VAL B 1 44 ? 0.765 -18.75 -15.625 1 95.25 44 VAL B CA 1
ATOM 3870 C C . VAL B 1 44 ? -0.736 -18.906 -15.391 1 95.25 44 VAL B C 1
ATOM 3872 O O . VAL B 1 44 ? -1.42 -17.938 -15.047 1 95.25 44 VAL B O 1
ATOM 3875 N N . VAL B 1 45 ? -1.176 -20.047 -15.656 1 93.12 45 VAL B N 1
ATOM 3876 C CA . VAL B 1 45 ? -2.586 -20.344 -15.422 1 93.12 45 VAL B CA 1
ATOM 3877 C C . VAL B 1 45 ? -2.723 -21.438 -14.367 1 93.12 45 VAL B C 1
ATOM 3879 O O . VAL B 1 45 ? -2.027 -22.453 -14.43 1 93.12 45 VAL B O 1
ATOM 3882 N N . VAL B 1 46 ? -3.621 -21.172 -13.43 1 94.94 46 VAL B N 1
ATOM 3883 C CA . VAL B 1 46 ? -3.936 -22.188 -12.43 1 94.94 46 VAL B CA 1
ATOM 3884 C C . VAL B 1 46 ? -5.211 -22.938 -12.828 1 94.94 46 VAL B C 1
ATOM 3886 O O . VAL B 1 46 ? -6.234 -22.312 -13.117 1 94.94 46 VAL B O 1
ATOM 3889 N N . ALA B 1 47 ? -5.094 -24.266 -12.836 1 93.5 47 ALA B N 1
ATOM 3890 C CA . ALA B 1 47 ? -6.207 -25.109 -13.242 1 93.5 47 ALA B CA 1
ATOM 3891 C C . ALA B 1 47 ? -6.816 -25.828 -12.047 1 93.5 47 ALA B C 1
ATOM 3893 O O . ALA B 1 47 ? -6.098 -26.391 -11.219 1 93.5 47 ALA B O 1
ATOM 3894 N N . GLU B 1 48 ? -8.172 -25.812 -11.961 1 90.81 48 GLU B N 1
ATOM 3895 C CA . GLU B 1 48 ? -8.883 -26.531 -10.906 1 90.81 48 GLU B CA 1
ATOM 3896 C C . GLU B 1 48 ? -9.547 -27.797 -11.445 1 90.81 48 GLU B C 1
ATOM 3898 O O . GLU B 1 48 ? -10.102 -28.594 -10.68 1 90.81 48 GLU B O 1
ATOM 3903 N N . GLY B 1 49 ? -9.508 -28.016 -12.672 1 86.25 49 GLY B N 1
ATOM 3904 C CA . GLY B 1 49 ? -10.055 -29.203 -13.289 1 86.25 49 GLY B CA 1
ATOM 3905 C C . GLY B 1 49 ? -11.555 -29.141 -13.508 1 86.25 49 GLY B C 1
ATOM 3906 O O . GLY B 1 49 ? -12.227 -30.172 -13.609 1 86.25 49 GLY B O 1
ATOM 3907 N N . LYS B 1 50 ? -12.094 -27.953 -13.523 1 81.25 50 LYS B N 1
ATOM 3908 C CA . LYS B 1 50 ? -13.547 -27.781 -13.617 1 81.25 50 LYS B CA 1
ATOM 3909 C C . LYS B 1 50 ? -13.984 -27.531 -15.055 1 81.25 50 LYS B C 1
ATOM 3911 O O . LYS B 1 50 ? -15.164 -27.656 -15.375 1 81.25 50 LYS B O 1
ATOM 3916 N N . THR B 1 51 ? -13.07 -27.188 -15.859 1 78.62 51 THR B N 1
ATOM 3917 C CA . THR B 1 51 ? -13.469 -26.781 -17.203 1 78.62 51 THR B CA 1
ATOM 3918 C C . THR B 1 51 ? -12.641 -27.516 -18.25 1 78.62 51 THR B C 1
ATOM 3920 O O . THR B 1 51 ? -11.609 -28.109 -17.938 1 78.62 51 THR B O 1
ATOM 3923 N N . ASP B 1 52 ? -13.156 -27.422 -19.469 1 79.69 52 ASP B N 1
ATOM 3924 C CA . ASP B 1 52 ? -12.445 -27.953 -20.641 1 79.69 52 ASP B CA 1
ATOM 3925 C C . ASP B 1 52 ? -11.297 -27.031 -21.047 1 79.69 52 ASP B C 1
ATOM 3927 O O . ASP B 1 52 ? -11.523 -25.922 -21.531 1 79.69 52 ASP B O 1
ATOM 3931 N N . HIS B 1 53 ? -10.078 -27.562 -20.859 1 86.62 53 HIS B N 1
ATOM 3932 C CA . HIS B 1 53 ? -8.914 -26.703 -21.094 1 86.62 53 HIS B CA 1
ATOM 3933 C C . HIS B 1 53 ? -8.578 -26.625 -22.578 1 86.62 53 HIS B C 1
ATOM 3935 O O . HIS B 1 53 ? -7.688 -25.875 -22.969 1 86.62 53 HIS B O 1
ATOM 3941 N N . SER B 1 54 ? -9.219 -27.438 -23.406 1 78.12 54 SER B N 1
ATOM 3942 C CA . SER B 1 54 ? -8.953 -27.391 -24.844 1 78.12 54 SER B CA 1
ATOM 3943 C C . SER B 1 54 ? -9.328 -26.031 -25.422 1 78.12 54 SER B C 1
ATOM 3945 O O . SER B 1 54 ? -8.859 -25.656 -26.5 1 78.12 54 SER B O 1
ATOM 3947 N N . LYS B 1 55 ? -10.086 -25.219 -24.75 1 75.25 55 LYS B N 1
ATOM 3948 C CA . LYS B 1 55 ? -10.578 -23.938 -25.25 1 75.25 55 LYS B CA 1
ATOM 3949 C C . LYS B 1 55 ? -9.711 -22.781 -24.75 1 75.25 55 LYS B C 1
ATOM 3951 O O . LYS B 1 55 ? -9.977 -21.609 -25.047 1 75.25 55 LYS B O 1
ATOM 3956 N N . TRP B 1 56 ? -8.75 -23.141 -23.953 1 83.62 56 TRP B N 1
ATOM 3957 C CA . TRP B 1 56 ? -7.871 -22.109 -23.422 1 83.62 56 TRP B CA 1
ATOM 3958 C C . TRP B 1 56 ? -6.992 -21.531 -24.531 1 83.62 56 TRP B C 1
ATOM 3960 O O . TRP B 1 56 ? -6.812 -22.141 -25.578 1 83.62 56 TRP B O 1
ATOM 3970 N N . LEU B 1 57 ? -6.512 -20.25 -24.359 1 81.06 57 LEU B N 1
ATOM 3971 C CA . LEU B 1 57 ? -5.594 -19.625 -25.312 1 81.06 57 LEU B CA 1
ATOM 3972 C C . LEU B 1 57 ? -4.168 -20.125 -25.094 1 81.06 57 LEU B C 1
ATOM 3974 O O . LEU B 1 57 ? -3.297 -19.359 -24.672 1 81.06 57 LEU B O 1
ATOM 3978 N N . TRP B 1 58 ? -3.836 -21.359 -25.547 1 87.25 58 TRP B N 1
ATOM 3979 C CA . TRP B 1 58 ? -2.59 -22.047 -25.219 1 87.25 58 TRP B CA 1
ATOM 3980 C C . TRP B 1 58 ? -1.39 -21.297 -25.781 1 87.25 58 TRP B C 1
ATOM 3982 O O . TRP B 1 58 ? -0.296 -21.344 -25.219 1 87.25 58 TRP B O 1
ATOM 3992 N N . ASN B 1 59 ? -1.448 -20.531 -26.828 1 82.56 59 ASN B N 1
ATOM 3993 C CA . ASN B 1 59 ? -0.336 -19.781 -27.406 1 82.56 59 ASN B CA 1
ATOM 3994 C C . ASN B 1 59 ? 0.152 -18.688 -26.453 1 82.56 59 ASN B C 1
ATOM 3996 O O . ASN B 1 59 ? 1.25 -18.156 -26.641 1 82.56 59 ASN B O 1
ATOM 4000 N N . GLU B 1 60 ? -0.675 -18.406 -25.438 1 82.69 60 GLU B N 1
ATOM 4001 C CA . GLU B 1 60 ? -0.323 -17.344 -24.5 1 82.69 60 GLU B CA 1
ATOM 4002 C C . GLU B 1 60 ? 0.155 -17.906 -23.172 1 82.69 60 GLU B C 1
ATOM 4004 O O . GLU B 1 60 ? 0.766 -17.203 -22.359 1 82.69 60 GLU B O 1
ATOM 4009 N N . ILE B 1 61 ? -0.122 -19.125 -22.969 1 91.44 61 ILE B N 1
ATOM 4010 C CA . ILE B 1 61 ? 0.15 -19.719 -21.672 1 91.44 61 ILE B CA 1
ATOM 4011 C C . ILE B 1 61 ? 1.593 -20.219 -21.625 1 91.44 61 ILE B C 1
ATOM 4013 O O . ILE B 1 61 ? 2.018 -20.984 -22.5 1 91.44 61 ILE B O 1
ATOM 4017 N N . SER B 1 62 ? 2.377 -19.703 -20.688 1 94.62 62 SER B N 1
ATOM 4018 C CA . SER B 1 62 ? 3.75 -20.156 -20.5 1 94.62 62 SER B CA 1
ATOM 4019 C C . SER B 1 62 ? 3.807 -21.391 -19.594 1 94.62 62 SER B C 1
ATOM 4021 O O . SER B 1 62 ? 4.668 -22.25 -19.766 1 94.62 62 SER B O 1
ATOM 4023 N N . THR B 1 63 ? 2.918 -21.391 -18.609 1 96.81 63 THR B N 1
ATOM 4024 C CA . THR B 1 63 ? 2.916 -22.469 -17.625 1 96.81 63 THR B CA 1
ATOM 4025 C C . THR B 1 63 ? 1.505 -22.719 -17.109 1 96.81 63 THR B C 1
ATOM 4027 O O . THR B 1 63 ? 0.744 -21.781 -16.859 1 96.81 63 THR B O 1
ATOM 4030 N N . VAL B 1 64 ? 1.158 -23.938 -17 1 96.94 64 VAL B N 1
ATOM 4031 C CA . VAL B 1 64 ? -0.091 -24.312 -16.344 1 96.94 64 VAL B CA 1
ATOM 4032 C C . VAL B 1 64 ? 0.211 -25.016 -15.023 1 96.94 64 VAL B C 1
ATOM 4034 O O . VAL B 1 64 ? 1.132 -25.828 -14.945 1 96.94 64 VAL B O 1
ATOM 4037 N N . ILE B 1 65 ? -0.499 -24.609 -13.992 1 98.06 65 ILE B N 1
ATOM 4038 C CA . ILE B 1 65 ? -0.355 -25.219 -12.68 1 98.06 65 ILE B CA 1
ATOM 4039 C C . ILE B 1 65 ? -1.644 -25.953 -12.312 1 98.06 65 ILE B C 1
ATOM 4041 O O . ILE B 1 65 ? -2.703 -25.328 -12.188 1 98.06 65 ILE B O 1
ATOM 4045 N N . ALA B 1 66 ? -1.552 -27.266 -12.125 1 97.38 66 ALA B N 1
ATOM 4046 C CA . ALA B 1 66 ? -2.701 -28.062 -11.703 1 97.38 66 ALA B CA 1
ATOM 4047 C C . AL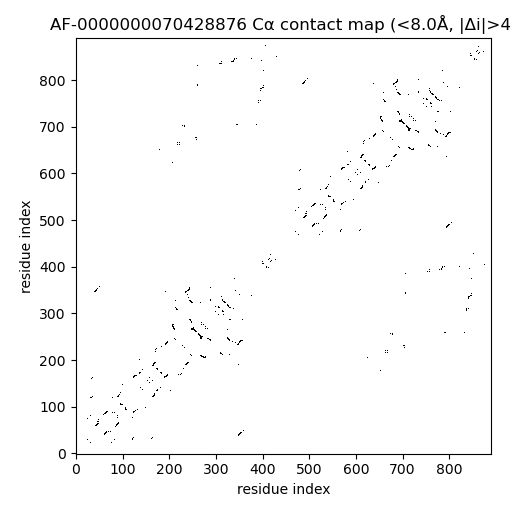A B 1 66 ? -2.859 -28.047 -10.188 1 97.38 66 ALA B C 1
ATOM 4049 O O . ALA B 1 66 ? -1.939 -28.438 -9.461 1 97.38 66 ALA B O 1
ATOM 4050 N N . MET B 1 67 ? -4.031 -27.609 -9.68 1 96.31 67 MET B N 1
ATOM 4051 C CA . MET B 1 67 ? -4.328 -27.688 -8.25 1 96.31 67 MET B CA 1
ATOM 4052 C C . MET B 1 67 ? -4.465 -29.125 -7.797 1 96.31 67 MET B C 1
ATOM 4054 O O . MET B 1 67 ? -4.629 -30.031 -8.617 1 96.31 67 MET B O 1
ATOM 4058 N N . GLU B 1 68 ? -4.465 -29.312 -6.477 1 95.44 68 GLU B N 1
ATOM 4059 C CA . GLU B 1 68 ? -4.574 -30.656 -5.914 1 95.44 68 GLU B CA 1
ATOM 4060 C C . GLU B 1 68 ? -5.953 -31.25 -6.18 1 95.44 68 GLU B C 1
ATOM 4062 O O . GLU B 1 68 ? -6.113 -32.469 -6.176 1 95.44 68 GLU B O 1
ATOM 4067 N N . SER B 1 69 ? -6.887 -30.422 -6.453 1 91.75 69 SER B N 1
ATOM 4068 C CA . SER B 1 69 ? -8.258 -30.859 -6.715 1 91.75 69 SER B CA 1
ATOM 4069 C C . SER B 1 69 ? -8.375 -31.5 -8.094 1 91.75 69 SER B C 1
ATOM 4071 O O . SER B 1 69 ? -9.367 -32.156 -8.383 1 91.75 69 SER B O 1
ATOM 4073 N N . VAL B 1 70 ? -7.414 -31.297 -8.945 1 94.88 70 VAL B N 1
ATOM 4074 C CA . VAL B 1 70 ? -7.441 -31.875 -10.289 1 94.88 70 VAL B CA 1
ATOM 4075 C C . VAL B 1 70 ? -7.137 -33.375 -10.203 1 94.88 70 VAL B C 1
ATOM 4077 O O . VAL B 1 70 ? -6.086 -33.781 -9.695 1 94.88 70 VAL B O 1
ATOM 4080 N N . PRO B 1 71 ? -8.008 -34.156 -10.664 1 95.19 71 PRO B N 1
ATOM 4081 C CA . PRO B 1 71 ? -7.734 -35.594 -10.641 1 95.19 71 PRO B CA 1
ATOM 4082 C C . PRO B 1 71 ? -6.48 -35.969 -11.43 1 95.19 71 PRO B C 1
ATOM 4084 O O . PRO B 1 71 ? -6.145 -35.312 -12.414 1 95.19 71 PRO B O 1
ATOM 4087 N N . GLU B 1 72 ? -5.898 -37 -11.008 1 95.62 72 GLU B N 1
ATOM 4088 C CA . GLU B 1 72 ? -4.641 -37.469 -11.586 1 95.62 72 GLU B CA 1
ATOM 4089 C C . GLU B 1 72 ? -4.754 -37.625 -13.102 1 95.62 72 GLU B C 1
ATOM 4091 O O . GLU B 1 72 ? -3.883 -37.156 -13.844 1 95.62 72 GLU B O 1
ATOM 4096 N N . SER B 1 73 ? -5.793 -38.281 -13.586 1 94.88 73 SER B N 1
ATOM 4097 C CA . SER B 1 73 ? -5.98 -38.5 -15.016 1 94.88 73 SER B CA 1
ATOM 4098 C C . SER B 1 73 ? -6.082 -37.188 -15.781 1 94.88 73 SER B C 1
ATOM 4100 O O . SER B 1 73 ? -5.512 -37.031 -16.859 1 94.88 73 SER B O 1
ATOM 4102 N N . GLU B 1 74 ? -6.766 -36.281 -15.141 1 94.75 74 GLU B N 1
ATOM 4103 C CA . GLU B 1 74 ? -6.918 -34.969 -15.766 1 94.75 74 GLU B CA 1
ATOM 4104 C C . GLU B 1 74 ? -5.605 -34.188 -15.727 1 94.75 74 GLU B C 1
ATOM 4106 O O . GLU B 1 74 ? -5.293 -33.438 -16.656 1 94.75 74 GLU B O 1
ATOM 4111 N N . ALA B 1 75 ? -4.922 -34.312 -14.68 1 96.56 75 ALA B N 1
ATOM 4112 C CA . ALA B 1 75 ? -3.623 -33.656 -14.562 1 96.56 75 ALA B CA 1
ATOM 4113 C C . ALA B 1 75 ? -2.658 -34.156 -15.633 1 96.56 75 ALA B C 1
ATOM 4115 O O . ALA B 1 75 ? -1.907 -33.375 -16.219 1 96.56 75 ALA B O 1
ATOM 4116 N N . LYS B 1 76 ? -2.686 -35.5 -15.891 1 96.44 76 LYS B N 1
ATOM 4117 C CA . LYS B 1 76 ? -1.86 -36.094 -16.953 1 96.44 76 LYS B CA 1
ATOM 4118 C C . LYS B 1 76 ? -2.236 -35.5 -18.312 1 96.44 76 LYS B C 1
ATOM 4120 O O . LYS B 1 76 ? -1.36 -35.156 -19.094 1 96.44 76 LYS B O 1
ATOM 4125 N N . ASN B 1 77 ? -3.488 -35.438 -18.516 1 95.44 77 ASN B N 1
ATOM 4126 C CA . ASN B 1 77 ? -3.969 -34.844 -19.766 1 95.44 77 ASN B CA 1
ATOM 4127 C C . ASN B 1 77 ? -3.551 -33.406 -19.922 1 95.44 77 ASN B C 1
ATOM 4129 O O . ASN B 1 77 ? -3.189 -32.938 -21.016 1 95.44 77 ASN B O 1
ATOM 4133 N N . LEU B 1 78 ? -3.648 -32.719 -18.844 1 96.25 78 LEU B N 1
ATOM 4134 C CA . LEU B 1 78 ? -3.26 -31.312 -18.828 1 96.25 78 LEU B CA 1
ATOM 4135 C C . LEU B 1 78 ? -1.771 -31.156 -19.125 1 96.25 78 LEU B C 1
ATOM 4137 O O . LEU B 1 78 ? -1.367 -30.266 -19.875 1 96.25 78 LEU B O 1
ATOM 4141 N N . MET B 1 79 ? -0.994 -31.969 -18.516 1 97.19 79 MET B N 1
ATOM 4142 C CA . MET B 1 79 ? 0.447 -31.953 -18.766 1 97.19 79 MET B CA 1
ATOM 4143 C C . MET B 1 79 ? 0.757 -32.219 -20.234 1 97.19 79 MET B C 1
ATOM 4145 O O . MET B 1 79 ? 1.544 -31.5 -20.844 1 97.19 79 MET B O 1
ATOM 4149 N N . CYS B 1 80 ? 0.15 -33.25 -20.844 1 96.94 80 CYS B N 1
ATOM 4150 C CA . CYS B 1 80 ? 0.354 -33.562 -22.266 1 96.94 80 CYS B CA 1
ATOM 4151 C C . CYS B 1 80 ? -0.019 -32.375 -23.141 1 96.94 80 CYS B C 1
ATOM 4153 O O . CYS B 1 80 ? 0.711 -32.031 -24.078 1 96.94 80 CYS B O 1
ATOM 4155 N N . THR B 1 81 ? -1.13 -31.781 -22.844 1 95.62 81 THR B N 1
ATOM 4156 C CA . THR B 1 81 ? -1.605 -30.625 -23.625 1 95.62 81 THR B CA 1
ATOM 4157 C C . THR B 1 81 ? -0.649 -29.453 -23.484 1 95.62 81 THR B C 1
ATOM 4159 O O . THR B 1 81 ? -0.362 -28.766 -24.453 1 95.62 81 THR B O 1
ATOM 4162 N N . ALA B 1 82 ? -0.151 -29.188 -22.25 1 96.5 82 ALA B N 1
ATOM 4163 C CA . ALA B 1 82 ? 0.793 -28.094 -22.016 1 96.5 82 ALA B CA 1
ATOM 4164 C C . ALA B 1 82 ? 2.068 -28.281 -22.828 1 96.5 82 ALA B C 1
ATOM 4166 O O . ALA B 1 82 ? 2.477 -27.391 -23.578 1 96.5 82 ALA B O 1
ATOM 4167 N N . HIS B 1 83 ? 2.662 -29.453 -22.734 1 96.69 83 HIS B N 1
ATOM 4168 C CA . HIS B 1 83 ? 3.9 -29.734 -23.453 1 96.69 83 HIS B CA 1
ATOM 4169 C C . HIS B 1 83 ? 3.688 -29.688 -24.969 1 96.69 83 HIS B C 1
ATOM 4171 O O . HIS B 1 83 ? 4.562 -29.25 -25.703 1 96.69 83 HIS B O 1
ATOM 4177 N N . GLN B 1 84 ? 2.58 -30.203 -25.406 1 95.44 84 GLN B N 1
ATOM 4178 C CA . GLN B 1 84 ? 2.252 -30.156 -26.828 1 95.44 84 GLN B CA 1
ATOM 4179 C C . GLN B 1 84 ? 2.201 -28.703 -27.344 1 95.44 84 GLN B C 1
ATOM 4181 O O . GLN B 1 84 ? 2.576 -28.438 -28.484 1 95.44 84 GLN B O 1
ATOM 4186 N N . ASN B 1 85 ? 1.8 -27.859 -26.547 1 94.06 85 ASN B N 1
ATOM 4187 C CA . ASN B 1 85 ? 1.669 -26.453 -26.922 1 94.06 85 ASN B CA 1
ATOM 4188 C C . ASN B 1 85 ? 2.869 -25.641 -26.453 1 94.06 85 ASN B C 1
ATOM 4190 O O . ASN B 1 85 ? 2.797 -24.406 -26.375 1 94.06 85 ASN B O 1
ATOM 4194 N N . HIS B 1 86 ? 3.941 -26.234 -25.984 1 95.44 86 HIS B N 1
ATOM 4195 C CA . HIS B 1 86 ? 5.223 -25.641 -25.609 1 95.44 86 HIS B CA 1
ATOM 4196 C C . HIS B 1 86 ? 5.109 -24.844 -24.312 1 95.44 86 HIS B C 1
ATOM 4198 O O . HIS B 1 86 ? 5.879 -23.906 -24.094 1 95.44 86 HIS B O 1
ATOM 4204 N N . ALA B 1 87 ? 4.102 -25.141 -23.531 1 96.25 87 ALA B N 1
ATOM 4205 C CA . ALA B 1 87 ? 3.98 -24.578 -22.188 1 96.25 87 ALA B CA 1
ATOM 4206 C C . ALA B 1 87 ? 4.582 -25.531 -21.156 1 96.25 87 ALA B C 1
ATOM 4208 O O . ALA B 1 87 ? 4.734 -26.719 -21.406 1 96.25 87 ALA B O 1
ATOM 4209 N N . ASN B 1 88 ? 4.961 -24.953 -20.062 1 98.19 88 ASN B N 1
ATOM 4210 C CA . ASN B 1 88 ? 5.41 -25.766 -18.938 1 98.19 88 ASN B CA 1
ATOM 4211 C C . ASN B 1 88 ? 4.234 -26.297 -18.125 1 98.19 88 ASN B C 1
ATOM 4213 O O . ASN B 1 88 ? 3.133 -25.75 -18.203 1 98.19 88 ASN B O 1
ATOM 4217 N N . PHE B 1 89 ? 4.527 -27.391 -17.453 1 98.06 89 PHE B N 1
ATOM 4218 C CA . PHE B 1 89 ? 3.535 -27.984 -16.562 1 98.06 89 PHE B CA 1
ATOM 4219 C C . PHE B 1 89 ? 4.059 -28.031 -15.133 1 98.06 89 PHE B C 1
ATOM 4221 O O . PHE B 1 89 ? 5.227 -28.359 -14.906 1 98.06 89 PHE B O 1
ATOM 4228 N N . ALA B 1 90 ? 3.191 -27.594 -14.188 1 98.56 90 ALA B N 1
ATOM 4229 C CA . ALA B 1 90 ? 3.465 -27.703 -12.758 1 98.56 90 ALA B CA 1
ATOM 4230 C C . ALA B 1 90 ? 2.248 -28.219 -12 1 98.56 90 ALA B C 1
ATOM 4232 O O . ALA B 1 90 ? 1.144 -28.266 -12.547 1 98.56 90 ALA B O 1
ATOM 4233 N N . PHE B 1 91 ? 2.457 -28.75 -10.812 1 98.44 91 PHE B N 1
ATOM 4234 C CA . PHE B 1 91 ? 1.368 -29.125 -9.922 1 98.44 91 PHE B CA 1
ATOM 4235 C C . PHE B 1 91 ? 1.604 -28.578 -8.516 1 98.44 91 PHE B C 1
ATOM 4237 O O . PHE B 1 91 ? 2.75 -28.406 -8.094 1 98.44 91 PHE B O 1
ATOM 4244 N N . VAL B 1 92 ? 0.469 -28.25 -7.805 1 98.06 92 VAL B N 1
ATOM 4245 C CA . VAL B 1 92 ? 0.532 -27.672 -6.469 1 98.06 92 VAL B CA 1
ATOM 4246 C C . VAL B 1 92 ? 0.585 -28.797 -5.426 1 98.06 92 VAL B C 1
ATOM 4248 O O . VAL B 1 92 ? -0.07 -29.828 -5.578 1 98.06 92 VAL B O 1
ATOM 4251 N N . ARG B 1 93 ? 1.354 -28.594 -4.43 1 97.56 93 ARG B N 1
ATOM 4252 C CA . ARG B 1 93 ? 1.341 -29.422 -3.219 1 97.56 93 ARG B CA 1
ATOM 4253 C C . ARG B 1 93 ? 1.369 -28.547 -1.969 1 97.56 93 ARG B C 1
ATOM 4255 O O . ARG B 1 93 ? 2.316 -27.781 -1.759 1 97.56 93 ARG B O 1
ATOM 4262 N N . GLU B 1 94 ? 0.346 -28.641 -1.148 1 96.44 94 GLU B N 1
ATOM 4263 C CA . GLU B 1 94 ? 0.354 -27.938 0.126 1 96.44 94 GLU B CA 1
ATOM 4264 C C . GLU B 1 94 ? 1.301 -28.594 1.123 1 96.44 94 GLU B C 1
ATOM 4266 O O . GLU B 1 94 ? 1.156 -29.781 1.432 1 96.44 94 GLU B O 1
ATOM 4271 N N . VAL B 1 95 ? 2.217 -27.844 1.602 1 95.94 95 VAL B N 1
ATOM 4272 C CA . VAL B 1 95 ? 3.209 -28.375 2.523 1 95.94 95 VAL B CA 1
ATOM 4273 C C . VAL B 1 95 ? 2.582 -28.578 3.904 1 95.94 95 VAL B C 1
ATOM 4275 O O . VAL B 1 95 ? 1.895 -27.688 4.41 1 95.94 95 VAL B O 1
ATOM 4278 N N . PRO B 1 96 ? 2.801 -29.766 4.477 1 94.88 96 PRO B N 1
ATOM 4279 C CA . PRO B 1 96 ? 2.277 -29.984 5.824 1 94.88 96 PRO B CA 1
ATOM 4280 C C . PRO B 1 96 ? 2.85 -29.016 6.848 1 94.88 96 PRO B C 1
ATOM 4282 O O . PRO B 1 96 ? 4 -28.578 6.723 1 94.88 96 PRO B O 1
ATOM 4285 N N . MET B 1 97 ? 2.148 -28.781 7.934 1 91.25 97 MET B N 1
ATOM 4286 C CA . MET B 1 97 ? 2.527 -27.781 8.93 1 91.25 97 MET B CA 1
ATOM 4287 C C . MET B 1 97 ? 3.537 -28.344 9.914 1 91.25 97 MET B C 1
ATOM 4289 O O . MET B 1 97 ? 4.176 -27.609 10.656 1 91.25 97 MET B O 1
ATOM 4293 N N . THR B 1 98 ? 3.678 -29.625 9.914 1 92.19 98 THR B N 1
ATOM 4294 C CA . THR B 1 98 ? 4.633 -30.234 10.844 1 92.19 98 THR B CA 1
ATOM 4295 C C . THR B 1 98 ? 6.062 -29.859 10.453 1 92.19 98 THR B C 1
ATOM 4297 O O . THR B 1 98 ? 6.41 -29.859 9.273 1 92.19 98 THR B O 1
ATOM 4300 N N . THR B 1 99 ? 6.891 -29.516 11.445 1 90.44 99 THR B N 1
ATOM 4301 C CA . THR B 1 99 ? 8.281 -29.172 11.18 1 90.44 99 THR B CA 1
ATOM 4302 C C . THR B 1 99 ? 9.219 -30.281 11.672 1 90.44 99 THR B C 1
ATOM 4304 O O . THR B 1 99 ? 10.438 -30.125 11.648 1 90.44 99 THR B O 1
ATOM 4307 N N . ASN B 1 100 ? 8.602 -31.312 12.141 1 91.88 100 ASN B N 1
ATOM 4308 C CA . ASN B 1 100 ? 9.367 -32.5 12.5 1 91.88 100 ASN B CA 1
ATOM 4309 C C . ASN B 1 100 ? 9.719 -33.344 11.266 1 91.88 100 ASN B C 1
ATOM 4311 O O . ASN B 1 100 ? 8.844 -33.969 10.672 1 91.88 100 ASN B O 1
ATOM 4315 N N . THR B 1 101 ? 11.008 -33.438 10.938 1 93 101 THR B N 1
ATOM 4316 C CA . THR B 1 101 ? 11.469 -34.062 9.703 1 93 101 THR B CA 1
ATOM 4317 C C . THR B 1 101 ? 11.273 -35.594 9.75 1 93 101 THR B C 1
ATOM 4319 O O . THR B 1 101 ? 11.359 -36.25 8.727 1 93 101 THR B O 1
ATOM 4322 N N . SER B 1 102 ? 11.031 -36.094 10.961 1 92.62 102 SER B N 1
ATOM 4323 C CA . SER B 1 102 ? 10.828 -37.562 11.086 1 92.62 102 SER B CA 1
ATOM 4324 C C . SER B 1 102 ? 9.344 -37.906 11.133 1 92.62 102 SER B C 1
ATOM 4326 O O . SER B 1 102 ? 8.984 -39.062 11.258 1 92.62 102 SER B O 1
ATOM 4328 N N . ASP B 1 103 ? 8.5 -36.906 11.07 1 95.44 103 ASP B N 1
ATOM 4329 C CA . ASP B 1 103 ? 7.062 -37.156 11.094 1 95.44 103 ASP B CA 1
ATOM 4330 C C . ASP B 1 103 ? 6.605 -37.938 9.867 1 95.44 103 ASP B C 1
ATOM 4332 O O . ASP B 1 103 ? 6.855 -37.5 8.734 1 95.44 103 ASP B O 1
ATOM 4336 N N . PRO B 1 104 ? 5.91 -39.031 10.047 1 95.25 104 PRO B N 1
ATOM 4337 C CA . PRO B 1 104 ? 5.457 -39.844 8.906 1 95.25 104 PRO B CA 1
ATOM 4338 C C . PRO B 1 104 ? 4.551 -39.031 7.961 1 95.25 104 PRO B C 1
ATOM 4340 O O . PRO B 1 104 ? 4.535 -39.312 6.754 1 95.25 104 PRO B O 1
ATOM 4343 N N . ILE B 1 105 ? 3.793 -38.156 8.484 1 96.38 105 ILE B N 1
ATOM 4344 C CA . ILE B 1 105 ? 2.945 -37.312 7.637 1 96.38 105 ILE B CA 1
ATOM 4345 C C . ILE B 1 105 ? 3.807 -36.562 6.617 1 96.38 105 ILE B C 1
ATOM 4347 O O . ILE B 1 105 ? 3.473 -36.531 5.43 1 96.38 105 ILE B O 1
ATOM 4351 N N . LEU B 1 106 ? 4.918 -36.062 7.07 1 96.19 106 LEU B N 1
ATOM 4352 C CA . LEU B 1 106 ? 5.82 -35.312 6.199 1 96.19 106 LEU B CA 1
ATOM 4353 C C . LEU B 1 106 ? 6.551 -36.25 5.25 1 96.19 106 LEU B C 1
ATOM 4355 O O . LEU B 1 106 ? 6.641 -35.969 4.047 1 96.19 106 LEU B O 1
ATOM 4359 N N . THR B 1 107 ? 7.059 -37.312 5.746 1 94.31 107 THR B N 1
ATOM 4360 C CA . THR B 1 107 ? 7.855 -38.219 4.918 1 94.31 107 THR B CA 1
ATOM 4361 C C . THR B 1 107 ? 6.992 -38.844 3.832 1 94.31 107 THR B C 1
ATOM 4363 O O . THR B 1 107 ? 7.449 -39.062 2.705 1 94.31 107 THR B O 1
ATOM 4366 N N . ASP B 1 108 ? 5.777 -39.188 4.203 1 96.31 108 ASP B N 1
ATOM 4367 C CA . ASP B 1 108 ? 4.855 -39.688 3.207 1 96.31 108 ASP B CA 1
ATOM 4368 C C . ASP B 1 108 ? 4.523 -38.656 2.15 1 96.31 108 ASP B C 1
ATOM 4370 O O . ASP B 1 108 ? 4.461 -38.969 0.958 1 96.31 108 ASP B O 1
ATOM 4374 N N . TRP B 1 109 ? 4.254 -37.438 2.643 1 97.25 109 TRP B N 1
ATOM 4375 C CA . TRP B 1 109 ? 3.967 -36.344 1.739 1 97.25 109 TRP B CA 1
ATOM 4376 C C . TRP B 1 109 ? 5.121 -36.125 0.764 1 97.25 109 TRP B C 1
ATOM 4378 O O . TRP B 1 109 ? 4.898 -35.938 -0.432 1 97.25 109 TRP B O 1
ATOM 4388 N N . LEU B 1 110 ? 6.371 -36.219 1.187 1 96.44 110 LEU B N 1
ATOM 4389 C CA . LEU B 1 110 ? 7.559 -36.031 0.365 1 96.44 110 LEU B CA 1
ATOM 4390 C C . LEU B 1 110 ? 7.684 -37.125 -0.676 1 96.44 110 LEU B C 1
ATOM 4392 O O . LEU B 1 110 ? 7.965 -36.875 -1.846 1 96.44 110 LEU B O 1
ATOM 4396 N N . LYS B 1 111 ? 7.496 -38.344 -0.243 1 94.19 111 LYS B N 1
ATOM 4397 C CA . LYS B 1 111 ? 7.555 -39.469 -1.162 1 94.19 111 LYS B CA 1
ATOM 4398 C C . LYS B 1 111 ? 6.488 -39.344 -2.246 1 94.19 111 LYS B C 1
ATOM 4400 O O . LYS B 1 111 ? 6.77 -39.562 -3.428 1 94.19 111 LYS B O 1
ATOM 4405 N N . GLU B 1 112 ? 5.328 -39.031 -1.765 1 96.06 112 GLU B N 1
ATOM 4406 C CA . GLU B 1 112 ? 4.227 -38.875 -2.707 1 96.06 112 GLU B CA 1
ATOM 4407 C C . GLU B 1 112 ? 4.508 -37.75 -3.711 1 96.06 112 GLU B C 1
ATOM 4409 O O . GLU B 1 112 ? 4.211 -37.906 -4.898 1 96.06 112 GLU B O 1
ATOM 4414 N N . THR B 1 113 ? 5.004 -36.688 -3.236 1 96.69 113 THR B N 1
ATOM 4415 C CA . THR B 1 113 ? 5.316 -35.531 -4.09 1 96.69 113 THR B CA 1
ATOM 4416 C C . THR B 1 113 ? 6.367 -35.906 -5.129 1 96.69 113 THR B C 1
ATOM 4418 O O . THR B 1 113 ? 6.25 -35.562 -6.301 1 96.69 113 THR B O 1
ATOM 4421 N N . ALA B 1 114 ? 7.379 -36.656 -4.734 1 92.81 114 ALA B N 1
ATOM 4422 C CA . ALA B 1 114 ? 8.422 -37.125 -5.648 1 92.81 114 ALA B CA 1
ATOM 4423 C C . ALA B 1 114 ? 7.844 -38.062 -6.719 1 92.81 114 ALA B C 1
ATOM 4425 O O . ALA B 1 114 ? 8.219 -37.969 -7.891 1 92.81 114 ALA B O 1
ATOM 4426 N N . ASP B 1 115 ? 6.988 -38.906 -6.281 1 93.06 115 ASP B N 1
ATOM 4427 C CA . ASP B 1 115 ? 6.344 -39.812 -7.227 1 93.06 115 ASP B CA 1
ATOM 4428 C C . ASP B 1 115 ? 5.508 -39.031 -8.25 1 93.06 115 ASP B C 1
ATOM 4430 O O . ASP B 1 115 ? 5.523 -39.344 -9.438 1 93.06 115 ASP B O 1
ATOM 4434 N N . MET B 1 116 ? 4.781 -38.062 -7.758 1 95.81 116 MET B N 1
ATOM 4435 C CA . MET B 1 116 ? 3.953 -37.219 -8.633 1 95.81 116 MET B CA 1
ATOM 4436 C C . MET B 1 116 ? 4.809 -36.469 -9.641 1 95.81 116 MET B C 1
ATOM 4438 O O . MET B 1 116 ? 4.43 -36.344 -10.805 1 95.81 116 MET B O 1
ATOM 4442 N N . GLU B 1 117 ? 5.887 -35.938 -9.188 1 95.88 117 GLU B N 1
ATOM 4443 C CA . GLU B 1 117 ? 6.812 -35.25 -10.07 1 95.88 117 GLU B CA 1
ATOM 4444 C C . GLU B 1 117 ? 7.188 -36.094 -11.273 1 95.88 117 GLU B C 1
ATOM 4446 O O . GLU B 1 117 ? 7.141 -35.625 -12.414 1 95.88 117 GLU B O 1
ATOM 4451 N N . LYS B 1 118 ? 7.551 -37.344 -11.008 1 92.69 118 LYS B N 1
ATOM 4452 C CA . LYS B 1 118 ? 7.957 -38.281 -12.062 1 92.69 118 LYS B CA 1
ATOM 4453 C C . LYS B 1 118 ? 6.77 -38.688 -12.93 1 92.69 118 LYS B C 1
ATOM 4455 O O . LYS B 1 118 ? 6.875 -38.719 -14.156 1 92.69 118 LYS B O 1
ATOM 4460 N N . MET B 1 119 ? 5.73 -38.906 -12.211 1 94 119 MET B N 1
ATOM 4461 C CA . MET B 1 119 ? 4.527 -39.375 -12.898 1 94 119 MET B CA 1
ATOM 4462 C C . MET B 1 119 ? 4.023 -38.312 -13.891 1 94 119 MET B C 1
ATOM 4464 O O . MET B 1 119 ? 3.568 -38.656 -14.984 1 94 119 MET B O 1
ATOM 4468 N N . PHE B 1 120 ? 4.152 -37.031 -13.586 1 96.25 120 PHE B N 1
ATOM 4469 C CA . PHE B 1 120 ? 3.58 -35.969 -14.391 1 96.25 120 PHE B CA 1
ATOM 4470 C C . PHE B 1 120 ? 4.621 -35.375 -15.344 1 96.25 120 PHE B C 1
ATOM 4472 O O . PHE B 1 120 ? 4.309 -34.5 -16.141 1 96.25 120 PHE B O 1
ATOM 4479 N N . TYR B 1 121 ? 5.93 -35.938 -15.266 1 95.25 121 TYR B N 1
ATOM 4480 C CA . TYR B 1 121 ? 6.977 -35.281 -16.047 1 95.25 121 TYR B CA 1
ATOM 4481 C C . TYR B 1 121 ? 6.922 -33.75 -15.844 1 95.25 121 TYR B C 1
ATOM 4483 O O . TYR B 1 121 ? 6.973 -33 -16.812 1 95.25 121 TYR B O 1
ATOM 4491 N N . ALA B 1 122 ? 6.762 -33.344 -14.586 1 97.19 122 ALA B N 1
ATOM 4492 C CA . ALA B 1 122 ? 6.496 -31.969 -14.25 1 97.19 122 ALA B CA 1
ATOM 4493 C C . ALA B 1 122 ? 7.738 -31.109 -14.453 1 97.19 122 ALA B C 1
ATOM 4495 O O . ALA B 1 122 ? 8.852 -31.516 -14.102 1 97.19 122 ALA B O 1
ATOM 4496 N N . ASP B 1 123 ? 7.562 -29.938 -15.078 1 97.62 123 ASP B N 1
ATOM 4497 C CA . ASP B 1 123 ? 8.641 -28.953 -15.211 1 97.62 123 ASP B CA 1
ATOM 4498 C C . ASP B 1 123 ? 8.906 -28.25 -13.883 1 97.62 123 ASP B C 1
ATOM 4500 O O . ASP B 1 123 ? 10.055 -27.938 -13.562 1 97.62 123 ASP B O 1
ATOM 4504 N N . TYR B 1 124 ? 7.844 -28.031 -13.141 1 97.94 124 TYR B N 1
ATOM 4505 C CA . TYR B 1 124 ? 7.918 -27.344 -11.852 1 97.94 124 TYR B CA 1
ATOM 4506 C C . TYR B 1 124 ? 7.047 -28.047 -10.812 1 97.94 124 TYR B C 1
ATOM 4508 O O . TYR B 1 124 ? 6.082 -28.734 -11.164 1 97.94 124 TYR B O 1
ATOM 4516 N N . ILE B 1 125 ? 7.418 -27.922 -9.594 1 98.06 125 ILE B N 1
ATOM 4517 C CA . ILE B 1 125 ? 6.578 -28.219 -8.438 1 98.06 125 ILE B CA 1
ATOM 4518 C C . ILE B 1 125 ? 6.23 -26.922 -7.715 1 98.06 125 ILE B C 1
ATOM 4520 O O . ILE B 1 125 ? 7.121 -26.156 -7.324 1 98.06 125 ILE B O 1
ATOM 4524 N N . ALA B 1 126 ? 4.961 -26.609 -7.637 1 98.25 126 ALA B N 1
ATOM 4525 C CA . ALA B 1 126 ? 4.523 -25.422 -6.898 1 98.25 126 ALA B CA 1
ATOM 4526 C C . ALA B 1 126 ? 4.207 -25.766 -5.445 1 98.25 126 ALA B C 1
ATOM 4528 O O . ALA B 1 126 ? 3.166 -26.359 -5.152 1 98.25 126 ALA B O 1
ATOM 4529 N N . LEU B 1 127 ? 5.102 -25.422 -4.559 1 97.62 127 LEU B N 1
ATOM 4530 C CA . LEU B 1 127 ? 4.887 -25.641 -3.133 1 97.62 127 LEU B CA 1
ATOM 4531 C C . LEU B 1 127 ? 3.984 -24.562 -2.541 1 97.62 127 LEU B C 1
ATOM 4533 O O . LEU B 1 127 ? 4.336 -23.391 -2.547 1 97.62 127 LEU B O 1
ATOM 4537 N N . ASP B 1 128 ? 2.812 -24.953 -2.109 1 96.31 128 ASP B N 1
ATOM 4538 C CA . ASP B 1 128 ? 1.946 -24.047 -1.374 1 96.31 128 ASP B CA 1
ATOM 4539 C C . ASP B 1 128 ? 2.396 -23.906 0.078 1 96.31 128 ASP B C 1
ATOM 4541 O O . ASP B 1 128 ? 2.18 -24.812 0.888 1 96.31 128 ASP B O 1
ATOM 4545 N N . LEU B 1 129 ? 2.924 -22.781 0.372 1 93.81 129 LEU B N 1
ATOM 4546 C CA . LEU B 1 129 ? 3.568 -22.594 1.666 1 93.81 129 LEU B CA 1
ATOM 4547 C C . LEU B 1 129 ? 2.725 -21.688 2.561 1 93.81 129 LEU B C 1
ATOM 4549 O O . LEU B 1 129 ? 3.148 -21.328 3.658 1 93.81 129 LEU B O 1
ATOM 4553 N N . LEU B 1 130 ? 1.524 -21.312 2.186 1 90.25 130 LEU B N 1
ATOM 4554 C CA . LEU B 1 130 ? 0.722 -20.297 2.859 1 90.25 130 LEU B CA 1
ATOM 4555 C C . LEU B 1 130 ? 0.478 -20.672 4.316 1 90.25 130 LEU B C 1
ATOM 4557 O O . LEU B 1 130 ? 0.767 -19.891 5.223 1 90.25 130 LEU B O 1
ATOM 4561 N N . LYS B 1 131 ? 0.084 -21.859 4.574 1 87.75 131 LYS B N 1
ATOM 4562 C CA . LYS B 1 131 ? -0.204 -22.281 5.941 1 87.75 131 LYS B CA 1
ATOM 4563 C C . LYS B 1 131 ? 1.08 -22.438 6.754 1 87.75 131 LYS B C 1
ATOM 4565 O O . LYS B 1 131 ? 1.127 -22.047 7.922 1 87.75 131 LYS B O 1
ATOM 4570 N N . LEU B 1 132 ? 2.047 -23.047 6.121 1 90.19 132 LEU B N 1
ATOM 4571 C CA . LEU B 1 132 ? 3.311 -23.281 6.809 1 90.19 132 LEU B CA 1
ATOM 4572 C C . LEU B 1 132 ? 3.934 -21.969 7.27 1 90.19 132 LEU B C 1
ATOM 4574 O O . LEU B 1 132 ? 4.527 -21.906 8.352 1 90.19 132 LEU B O 1
ATOM 4578 N N . LEU B 1 133 ? 3.832 -20.938 6.477 1 87.62 133 LEU B N 1
ATOM 4579 C CA . LEU B 1 133 ? 4.465 -19.656 6.758 1 87.62 133 LEU B CA 1
ATOM 4580 C C . LEU B 1 133 ? 3.609 -18.828 7.715 1 87.62 133 LEU B C 1
ATOM 4582 O O . LEU B 1 133 ? 3.998 -17.734 8.109 1 87.62 133 LEU B O 1
ATOM 4586 N N . GLY B 1 134 ? 2.605 -19.297 8.328 1 72.69 134 GLY B N 1
ATOM 4587 C CA . GLY B 1 134 ? 1.818 -18.688 9.391 1 72.69 134 GLY B CA 1
ATOM 4588 C C . GLY B 1 134 ? 0.934 -17.547 8.906 1 72.69 134 GLY B C 1
ATOM 4589 O O . GLY B 1 134 ? 0.519 -16.703 9.695 1 72.69 134 GLY B O 1
ATOM 4590 N N . GLN B 1 135 ? 0.613 -17.625 7.867 1 60.81 135 GLN B N 1
ATOM 4591 C CA . GLN B 1 135 ? -0.31 -16.641 7.324 1 60.81 135 GLN B CA 1
ATOM 4592 C C . GLN B 1 135 ? 0.003 -15.242 7.859 1 60.81 135 GLN B C 1
ATOM 4594 O O . GLN B 1 135 ? -0.897 -14.531 8.305 1 60.81 135 GLN B O 1
ATOM 4599 N N . CYS B 1 136 ? 1.167 -14.82 8.117 1 57.88 136 CYS B N 1
ATOM 4600 C CA . CYS B 1 136 ? 1.692 -13.508 8.461 1 57.88 136 CYS B CA 1
ATOM 4601 C C . CYS B 1 136 ? 1.738 -13.32 9.977 1 57.88 136 CYS B C 1
ATOM 4603 O O . CYS B 1 136 ? 1.922 -12.203 10.461 1 57.88 136 CYS B O 1
ATOM 4605 N N . LYS B 1 137 ? 1.507 -14.312 10.734 1 62.25 137 LYS B N 1
ATOM 4606 C CA . LYS B 1 137 ? 1.489 -14.227 12.188 1 62.25 137 LYS B CA 1
ATOM 4607 C C . LYS B 1 137 ? 2.605 -15.07 12.805 1 62.25 137 LYS B C 1
ATOM 4609 O O . LYS B 1 137 ? 2.568 -15.383 14 1 62.25 137 LYS B O 1
ATOM 4614 N N . ALA B 1 138 ? 3.551 -15.273 12.094 1 62.16 138 ALA B N 1
ATOM 4615 C CA . ALA B 1 138 ? 4.582 -16.188 12.586 1 62.16 138 ALA B CA 1
ATOM 4616 C C . ALA B 1 138 ? 5.48 -15.5 13.609 1 62.16 138 ALA B C 1
ATOM 4618 O O . ALA B 1 138 ? 5.57 -14.273 13.641 1 62.16 138 ALA B O 1
ATOM 4619 N N . ASP B 1 139 ? 5.844 -16.234 14.609 1 66.69 139 ASP B N 1
ATOM 4620 C CA . ASP B 1 139 ? 6.855 -15.766 15.555 1 66.69 139 ASP B CA 1
ATOM 4621 C C . ASP B 1 139 ? 8.242 -16.266 15.156 1 66.69 139 ASP B C 1
ATOM 4623 O O . ASP B 1 139 ? 8.406 -16.906 14.125 1 66.69 139 ASP B O 1
ATOM 4627 N N . SER B 1 140 ? 9.32 -15.836 15.945 1 68.69 140 SER B N 1
ATOM 4628 C CA . SER B 1 140 ? 10.703 -16.156 15.617 1 68.69 140 SER B CA 1
ATOM 4629 C C . SER B 1 140 ? 10.945 -17.656 15.625 1 68.69 140 SER B C 1
ATOM 4631 O O . SER B 1 140 ? 11.711 -18.172 14.805 1 68.69 140 SER B O 1
ATOM 4633 N N . SER B 1 141 ? 10.414 -18.328 16.547 1 75.06 141 SER B N 1
ATOM 4634 C CA . SER B 1 141 ? 10.57 -19.781 16.609 1 75.06 141 SER B CA 1
ATOM 4635 C C . SER B 1 141 ? 9.984 -20.453 15.367 1 75.06 141 SER B C 1
ATOM 4637 O O . SER B 1 141 ? 10.562 -21.391 14.836 1 75.06 141 SER B O 1
ATOM 4639 N N . HIS B 1 142 ? 8.992 -19.906 15 1 82.94 142 HIS B N 1
ATOM 4640 C CA . HIS B 1 142 ? 8.352 -20.422 13.789 1 82.94 142 HIS B CA 1
ATOM 4641 C C . HIS B 1 142 ? 9.25 -20.234 12.57 1 82.94 142 HIS B C 1
ATOM 4643 O O . HIS B 1 142 ? 9.367 -21.125 11.742 1 82.94 142 HIS B O 1
ATOM 4649 N N . VAL B 1 143 ? 9.969 -19.172 12.578 1 83.56 143 VAL B N 1
ATOM 4650 C CA . VAL B 1 143 ? 10.844 -18.875 11.445 1 83.56 143 VAL B CA 1
ATOM 4651 C C . VAL B 1 143 ? 11.961 -19.906 11.367 1 83.56 143 VAL B C 1
ATOM 4653 O O . VAL B 1 143 ? 12.219 -20.469 10.297 1 83.56 143 VAL B O 1
ATOM 4656 N N . GLN B 1 144 ? 12.594 -20.188 12.461 1 86.44 144 GLN B N 1
ATOM 4657 C CA . GLN B 1 144 ? 13.719 -21.125 12.492 1 86.44 144 GLN B CA 1
ATOM 4658 C C . GLN B 1 144 ? 13.266 -22.531 12.133 1 86.44 144 GLN B C 1
ATOM 4660 O O . GLN B 1 144 ? 13.953 -23.25 11.398 1 86.44 144 GLN B O 1
ATOM 4665 N N . GLU B 1 145 ? 12.148 -22.906 12.633 1 89.5 145 GLU B N 1
ATOM 4666 C CA . GLU B 1 145 ? 11.633 -24.25 12.375 1 89.5 145 GLU B CA 1
ATOM 4667 C C . GLU B 1 145 ? 11.273 -24.422 10.906 1 89.5 145 GLU B C 1
ATOM 4669 O O . GLU B 1 145 ? 11.594 -25.453 10.305 1 89.5 145 GLU B O 1
ATOM 4674 N N . VAL B 1 146 ? 10.656 -23.453 10.383 1 91.44 146 VAL B N 1
ATOM 4675 C CA . VAL B 1 146 ? 10.242 -23.516 8.984 1 91.44 146 VAL B CA 1
ATOM 4676 C C . VAL B 1 146 ? 11.477 -23.484 8.078 1 91.44 146 VAL B C 1
ATOM 4678 O O . VAL B 1 146 ? 11.539 -24.203 7.082 1 91.44 146 VAL B O 1
ATOM 4681 N N . LEU B 1 147 ? 12.445 -22.703 8.469 1 91.94 147 LEU B N 1
ATOM 4682 C CA . LEU B 1 147 ? 13.68 -22.641 7.695 1 91.94 147 LEU B CA 1
ATOM 4683 C C . LEU B 1 147 ? 14.383 -24 7.688 1 91.94 147 LEU B C 1
ATOM 4685 O O . LEU B 1 147 ? 14.859 -24.438 6.641 1 91.94 147 LEU B O 1
ATOM 4689 N N . SER B 1 148 ? 14.43 -24.578 8.812 1 93.25 148 SER B N 1
ATOM 4690 C CA . SER B 1 148 ? 15.047 -25.891 8.914 1 93.25 148 SER B CA 1
ATOM 4691 C C . SER B 1 148 ? 14.305 -26.922 8.07 1 93.25 148 SER B C 1
ATOM 4693 O O . SER B 1 148 ? 14.922 -27.75 7.402 1 93.25 148 SER B O 1
ATOM 4695 N N . LEU B 1 149 ? 13.07 -26.859 8.148 1 94.62 149 LEU B N 1
ATOM 4696 C CA . LEU B 1 149 ? 12.258 -27.781 7.371 1 94.62 149 LEU B CA 1
ATOM 4697 C C . LEU B 1 149 ? 12.484 -27.578 5.875 1 94.62 149 LEU B C 1
ATOM 4699 O O . LEU B 1 149 ? 12.68 -28.547 5.137 1 94.62 149 LEU B O 1
ATOM 4703 N N . LEU B 1 150 ? 12.422 -26.328 5.426 1 94.12 150 LEU B N 1
ATOM 4704 C CA . LEU B 1 150 ? 12.641 -26.031 4.016 1 94.12 150 LEU B CA 1
ATOM 4705 C C . LEU B 1 150 ? 14.016 -26.484 3.564 1 94.12 150 LEU B C 1
ATOM 4707 O O . LEU B 1 150 ? 14.164 -27.062 2.482 1 94.12 150 LEU B O 1
ATOM 4711 N N . THR B 1 151 ? 15.008 -26.234 4.375 1 94.06 151 THR B N 1
ATOM 4712 C CA . THR B 1 151 ? 16.359 -26.672 4.062 1 94.06 151 THR B CA 1
ATOM 4713 C C . THR B 1 151 ? 16.422 -28.188 3.906 1 94.06 151 THR B C 1
ATOM 4715 O O . THR B 1 151 ? 17.016 -28.703 2.947 1 94.06 151 THR B O 1
ATOM 4718 N N . PHE B 1 152 ? 15.805 -28.859 4.836 1 94.31 152 PHE B N 1
ATOM 4719 C CA . PHE B 1 152 ? 15.75 -30.328 4.801 1 94.31 152 PHE B CA 1
ATOM 4720 C C . PHE B 1 152 ? 15.07 -30.812 3.527 1 94.31 152 PHE B C 1
ATOM 4722 O O . PHE B 1 152 ? 15.602 -31.672 2.83 1 94.31 152 PHE B O 1
ATOM 4729 N N . MET B 1 153 ? 13.898 -30.234 3.211 1 94.5 153 MET B N 1
ATOM 4730 C CA . MET B 1 153 ? 13.117 -30.688 2.059 1 94.5 153 MET B CA 1
ATOM 4731 C C . MET B 1 153 ? 13.875 -30.422 0.758 1 94.5 153 MET B C 1
ATOM 4733 O O . MET B 1 153 ? 13.969 -31.312 -0.094 1 94.5 153 MET B O 1
ATOM 4737 N N . ILE B 1 154 ? 14.461 -29.25 0.632 1 92.75 154 ILE B N 1
ATOM 4738 C CA . ILE B 1 154 ? 15.094 -28.828 -0.614 1 92.75 154 ILE B CA 1
ATOM 4739 C C . ILE B 1 154 ? 16.391 -29.609 -0.817 1 92.75 154 ILE B C 1
ATOM 4741 O O . ILE B 1 154 ? 16.656 -30.109 -1.912 1 92.75 154 ILE B O 1
ATOM 4745 N N . THR B 1 155 ? 17.156 -29.75 0.223 1 91.31 155 THR B N 1
ATOM 4746 C CA . THR B 1 155 ? 18.453 -30.422 0.135 1 91.31 155 THR B CA 1
ATOM 4747 C C . THR B 1 155 ? 18.266 -31.906 -0.138 1 91.31 155 THR B C 1
ATOM 4749 O O . THR B 1 155 ? 19.062 -32.5 -0.856 1 91.31 155 THR B O 1
ATOM 4752 N N . ASN B 1 156 ? 17.219 -32.5 0.332 1 90 156 ASN B N 1
ATOM 4753 C CA . ASN B 1 156 ? 17.125 -33.969 0.293 1 90 156 ASN B CA 1
ATOM 4754 C C . ASN B 1 156 ? 16.172 -34.438 -0.8 1 90 156 ASN B C 1
ATOM 4756 O O . ASN B 1 156 ? 16.297 -35.562 -1.297 1 90 156 ASN B O 1
ATOM 4760 N N . TYR B 1 157 ? 15.242 -33.594 -1.133 1 89.81 157 TYR B N 1
ATOM 4761 C CA . TYR B 1 157 ? 14.188 -34.125 -1.977 1 89.81 157 TYR B CA 1
ATOM 4762 C C . TYR B 1 157 ? 14.008 -33.281 -3.242 1 89.81 157 TYR B C 1
ATOM 4764 O O . TYR B 1 157 ? 13.547 -33.812 -4.266 1 89.81 157 TYR B O 1
ATOM 4772 N N . PHE B 1 158 ? 14.273 -32.062 -3.26 1 90.31 158 PHE B N 1
ATOM 4773 C CA . PHE B 1 158 ? 14.016 -31.203 -4.398 1 90.31 158 PHE B CA 1
ATOM 4774 C C . PHE B 1 158 ? 15.328 -30.688 -4.996 1 90.31 158 PHE B C 1
ATOM 4776 O O . PHE B 1 158 ? 15.539 -29.484 -5.094 1 90.31 158 PHE B O 1
ATOM 4783 N N . THR B 1 159 ? 16.156 -31.547 -5.391 1 84 159 THR B N 1
ATOM 4784 C CA . THR B 1 159 ? 17.469 -31.203 -5.949 1 84 159 THR B CA 1
ATOM 4785 C C . THR B 1 159 ? 17.469 -31.391 -7.461 1 84 159 THR B C 1
ATOM 4787 O O . THR B 1 159 ? 16.75 -32.25 -7.992 1 84 159 THR B O 1
ATOM 4790 N N . PRO B 1 160 ? 18.297 -30.484 -8.133 1 80.88 160 PRO B N 1
ATOM 4791 C CA . PRO B 1 160 ? 18.484 -30.719 -9.562 1 80.88 160 PRO B CA 1
ATOM 4792 C C . PRO B 1 160 ? 18.984 -32.125 -9.867 1 80.88 160 PRO B C 1
ATOM 4794 O O . PRO B 1 160 ? 19.656 -32.75 -9.031 1 80.88 160 PRO B O 1
ATOM 4797 N N . PRO B 1 161 ? 18.562 -32.562 -11.289 1 83.12 161 PRO B N 1
ATOM 4798 C CA . PRO B 1 161 ? 17.938 -31.906 -12.422 1 83.12 161 PRO B CA 1
ATOM 4799 C C . PRO B 1 161 ? 16.422 -32 -12.406 1 83.12 161 PRO B C 1
ATOM 4801 O O . PRO B 1 161 ? 15.758 -31.703 -13.406 1 83.12 161 PRO B O 1
ATOM 4804 N N . GLY B 1 162 ? 15.812 -32.469 -11.328 1 85.25 162 GLY B N 1
ATOM 4805 C CA . GLY B 1 162 ? 14.367 -32.625 -11.281 1 85.25 162 GLY B CA 1
ATOM 4806 C C . GLY B 1 162 ? 13.633 -31.312 -11.484 1 85.25 162 GLY B C 1
ATOM 4807 O O . GLY B 1 162 ? 14.203 -30.344 -11.984 1 85.25 162 GLY B O 1
ATOM 4808 N N . ALA B 1 163 ? 12.305 -31.344 -11.406 1 92.88 163 ALA B N 1
ATOM 4809 C CA . ALA B 1 163 ? 11.461 -30.156 -11.516 1 92.88 163 ALA B CA 1
ATOM 4810 C C . ALA B 1 163 ? 11.984 -29.031 -10.633 1 92.88 163 ALA B C 1
ATOM 4812 O O . ALA B 1 163 ? 12.539 -29.281 -9.562 1 92.88 163 ALA B O 1
ATOM 4813 N N . GLU B 1 164 ? 11.961 -27.797 -11.164 1 96.06 164 GLU B N 1
ATOM 4814 C CA . GLU B 1 164 ? 12.281 -26.641 -10.328 1 96.06 164 GLU B CA 1
ATOM 4815 C C . GLU B 1 164 ? 11.125 -26.281 -9.414 1 96.06 164 GLU B C 1
ATOM 4817 O O . GLU B 1 164 ? 9.984 -26.703 -9.641 1 96.06 164 GLU B O 1
ATOM 4822 N N . LEU B 1 165 ? 11.461 -25.547 -8.414 1 97.06 165 LEU B N 1
ATOM 4823 C CA . LEU B 1 165 ? 10.461 -25.234 -7.402 1 97.06 165 LEU B CA 1
ATOM 4824 C C . LEU B 1 165 ? 9.852 -23.859 -7.656 1 97.06 165 LEU B C 1
ATOM 4826 O O . LEU B 1 165 ? 10.57 -22.891 -7.949 1 97.06 165 LEU B O 1
ATOM 4830 N N . LEU B 1 166 ? 8.562 -23.797 -7.691 1 97.81 166 LEU B N 1
ATOM 4831 C CA . LEU B 1 166 ? 7.82 -22.562 -7.492 1 97.81 166 LEU B CA 1
ATOM 4832 C C . LEU B 1 166 ? 7.289 -22.469 -6.07 1 97.81 166 LEU B C 1
ATOM 4834 O O . LEU B 1 166 ? 6.836 -23.469 -5.5 1 97.81 166 LEU B O 1
ATOM 4838 N N . CYS B 1 167 ? 7.371 -21.328 -5.477 1 97.5 167 CYS B N 1
ATOM 4839 C CA . CYS B 1 167 ? 6.891 -21.156 -4.113 1 97.5 167 CYS B CA 1
ATOM 4840 C C . CYS B 1 167 ? 5.664 -20.25 -4.078 1 97.5 167 CYS B C 1
ATOM 4842 O O . CYS B 1 167 ? 5.75 -19.062 -4.434 1 97.5 167 CYS B O 1
ATOM 4844 N N . ILE B 1 168 ? 4.574 -20.812 -3.705 1 96.38 168 ILE B N 1
ATOM 4845 C CA . ILE B 1 168 ? 3.377 -20.031 -3.459 1 96.38 168 ILE B CA 1
ATOM 4846 C C . ILE B 1 168 ? 3.459 -19.375 -2.076 1 96.38 168 ILE B C 1
ATOM 4848 O O . ILE B 1 168 ? 3.502 -20.078 -1.062 1 96.38 168 ILE B O 1
ATOM 4852 N N . VAL B 1 169 ? 3.438 -18.062 -2.074 1 94.12 169 VAL B N 1
ATOM 4853 C CA . VAL B 1 169 ? 3.738 -17.297 -0.87 1 94.12 169 VAL B CA 1
ATOM 4854 C C . VAL B 1 169 ? 2.639 -16.266 -0.626 1 94.12 169 VAL B C 1
ATOM 4856 O O . VAL B 1 169 ? 1.798 -16.031 -1.497 1 94.12 169 VAL B O 1
ATOM 4859 N N . PRO B 1 170 ? 2.578 -15.711 0.625 1 91.44 170 PRO B N 1
ATOM 4860 C CA . PRO B 1 170 ? 1.612 -14.633 0.879 1 91.44 170 PRO B CA 1
ATOM 4861 C C . PRO B 1 170 ? 1.869 -13.398 0.027 1 91.44 170 PRO B C 1
ATOM 4863 O O . PRO B 1 170 ? 2.918 -13.289 -0.612 1 91.44 170 PRO B O 1
ATOM 4866 N N . TYR B 1 171 ? 0.895 -12.492 -0.005 1 89.62 171 TYR B N 1
ATOM 4867 C CA . TYR B 1 171 ? 0.995 -11.297 -0.833 1 89.62 171 TYR B CA 1
ATOM 4868 C C . TYR B 1 171 ? 2.139 -10.406 -0.368 1 89.62 171 TYR B C 1
ATOM 4870 O O . TYR B 1 171 ? 2.617 -9.555 -1.121 1 89.62 171 TYR B O 1
ATOM 4878 N N . LYS B 1 172 ? 2.578 -10.578 0.854 1 87.06 172 LYS B N 1
ATOM 4879 C CA . LYS B 1 172 ? 3.744 -9.891 1.404 1 87.06 172 LYS B CA 1
ATOM 4880 C C . LYS B 1 172 ? 4.688 -10.875 2.092 1 87.06 172 LYS B C 1
ATOM 4882 O O . LYS B 1 172 ? 4.277 -11.969 2.479 1 87.06 172 LYS B O 1
ATOM 4887 N N . PRO B 1 173 ? 6.016 -10.477 2.205 1 86.75 173 PRO B N 1
ATOM 4888 C CA . PRO B 1 173 ? 6.957 -11.43 2.799 1 86.75 173 PRO B CA 1
ATOM 4889 C C . PRO B 1 173 ? 6.598 -11.789 4.238 1 86.75 173 PRO B C 1
ATOM 4891 O O . PRO B 1 173 ? 6.18 -10.922 5.012 1 86.75 173 PRO B O 1
ATOM 4894 N N . PRO B 1 174 ? 6.684 -13.07 4.574 1 83.44 174 PRO B N 1
ATOM 4895 C CA . PRO B 1 174 ? 6.426 -13.516 5.945 1 83.44 174 PRO B CA 1
ATOM 4896 C C . PRO B 1 174 ? 7.559 -13.164 6.906 1 83.44 174 PRO B C 1
ATOM 4898 O O . PRO B 1 174 ? 8.148 -14.055 7.523 1 83.44 174 PRO B O 1
ATOM 4901 N N . CYS B 1 175 ? 7.809 -11.906 7.086 1 77.81 175 CYS B N 1
ATOM 4902 C CA . CYS B 1 175 ? 8.852 -11.453 8 1 77.81 175 CYS B CA 1
ATOM 4903 C C . CYS B 1 175 ? 8.359 -11.461 9.438 1 77.81 175 CYS B C 1
ATOM 4905 O O . CYS B 1 175 ? 7.172 -11.234 9.695 1 77.81 175 CYS B O 1
ATOM 4907 N N . TYR B 1 176 ? 9.18 -11.805 10.312 1 72.81 176 TYR B N 1
ATOM 4908 C CA . TYR B 1 176 ? 8.867 -11.781 11.742 1 72.81 176 TYR B CA 1
ATOM 4909 C C . TYR B 1 176 ? 9.836 -10.867 12.492 1 72.81 176 TYR B C 1
ATOM 4911 O O . TYR B 1 176 ? 11.023 -11.172 12.602 1 72.81 176 TYR B O 1
ATOM 4919 N N . ASP B 1 177 ? 9.258 -9.867 12.969 1 68.69 177 ASP B N 1
ATOM 4920 C CA . ASP B 1 177 ? 10.062 -8.883 13.695 1 68.69 177 ASP B CA 1
ATOM 4921 C C . ASP B 1 177 ? 11.281 -8.469 12.875 1 68.69 177 ASP B C 1
ATOM 4923 O O . ASP B 1 177 ? 12.414 -8.516 13.359 1 68.69 177 ASP B O 1
ATOM 4927 N N . GLY B 1 178 ? 11.102 -8.297 11.617 1 66.56 178 GLY B N 1
ATOM 4928 C CA . GLY B 1 178 ? 12.148 -7.805 10.742 1 66.56 178 GLY B CA 1
ATOM 4929 C C . GLY B 1 178 ? 12.992 -8.914 10.133 1 66.56 178 GLY B C 1
ATOM 4930 O O . GLY B 1 178 ? 13.719 -8.688 9.164 1 66.56 178 GLY B O 1
ATOM 4931 N N . ASP B 1 179 ? 12.875 -10.062 10.672 1 76.81 179 ASP B N 1
ATOM 4932 C CA . ASP B 1 179 ? 13.602 -11.203 10.109 1 76.81 179 ASP B CA 1
ATOM 4933 C C . ASP B 1 179 ? 12.875 -11.758 8.883 1 76.81 179 ASP B C 1
ATOM 4935 O O . ASP B 1 179 ? 11.797 -12.336 9 1 76.81 179 ASP B O 1
ATOM 4939 N N . CYS B 1 180 ? 13.516 -11.539 7.77 1 80.44 180 CYS B N 1
ATOM 4940 C CA . CYS B 1 180 ? 12.922 -12.016 6.523 1 80.44 180 CYS B CA 1
ATOM 4941 C C . CYS B 1 180 ? 13.758 -13.133 5.91 1 80.44 180 CYS B C 1
ATOM 4943 O O . CYS B 1 180 ? 13.781 -13.297 4.688 1 80.44 180 CYS B O 1
ATOM 4945 N N . SER B 1 181 ? 14.391 -13.883 6.738 1 82.94 181 SER B N 1
ATOM 4946 C CA . SER B 1 181 ? 15.312 -14.922 6.285 1 82.94 181 SER B CA 1
ATOM 4947 C C . SER B 1 181 ? 14.586 -16 5.484 1 82.94 181 SER B C 1
ATOM 4949 O O . SER B 1 181 ? 15.156 -16.594 4.57 1 82.94 181 SER B O 1
ATOM 4951 N N . LEU B 1 182 ? 13.398 -16.25 5.832 1 87.81 182 LEU B N 1
ATOM 4952 C CA . LEU B 1 182 ? 12.625 -17.25 5.098 1 87.81 182 LEU B CA 1
ATOM 4953 C C . LEU B 1 182 ? 12.492 -16.859 3.631 1 87.81 182 LEU B C 1
ATOM 4955 O O . LEU B 1 182 ? 12.742 -17.672 2.74 1 87.81 182 LEU B O 1
ATOM 4959 N N . SER B 1 183 ? 12.125 -15.625 3.439 1 88.69 183 SER B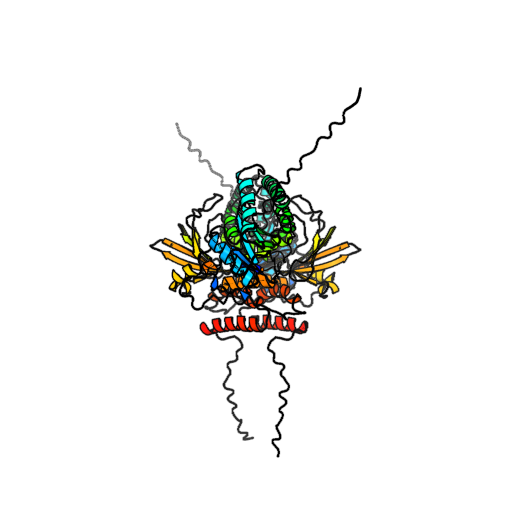 N 1
ATOM 4960 C CA . SER B 1 183 ? 11.977 -15.125 2.076 1 88.69 183 SER B CA 1
ATOM 4961 C C . SER B 1 183 ? 13.312 -15.148 1.332 1 88.69 183 SER B C 1
ATOM 4963 O O . SER B 1 183 ? 13.359 -15.469 0.142 1 88.69 183 SER B O 1
ATOM 4965 N N . GLN B 1 184 ? 14.336 -14.82 2.004 1 86.62 184 GLN B N 1
ATOM 4966 C CA . GLN B 1 184 ? 15.664 -14.805 1.386 1 86.62 184 GLN B CA 1
ATOM 4967 C C . GLN B 1 184 ? 16.094 -16.219 0.986 1 86.62 184 GLN B C 1
ATOM 4969 O O . GLN B 1 184 ? 16.641 -16.422 -0.1 1 86.62 184 GLN B O 1
ATOM 4974 N N . TYR B 1 185 ? 15.898 -17.109 1.878 1 91.81 185 TYR B N 1
ATOM 4975 C CA . TYR B 1 185 ? 16.234 -18.5 1.581 1 91.81 185 TYR B CA 1
ATOM 4976 C C . TYR B 1 185 ? 15.438 -19.016 0.397 1 91.81 185 TYR B C 1
ATOM 4978 O O . TYR B 1 185 ? 15.984 -19.641 -0.513 1 91.81 185 TYR B O 1
ATOM 4986 N N . MET B 1 186 ? 14.188 -18.797 0.45 1 93.62 186 MET B N 1
ATOM 4987 C CA . MET B 1 186 ? 13.32 -19.266 -0.626 1 93.62 186 MET B CA 1
ATOM 4988 C C . MET B 1 186 ? 13.688 -18.594 -1.949 1 93.62 186 MET B C 1
ATOM 4990 O O . MET B 1 186 ? 13.602 -19.234 -3.008 1 93.62 186 MET B O 1
ATOM 4994 N N . ALA B 1 187 ? 14.039 -17.344 -1.866 1 92.5 187 ALA B N 1
ATOM 4995 C CA . ALA B 1 187 ? 14.422 -16.625 -3.078 1 92.5 187 ALA B CA 1
ATOM 4996 C C . ALA B 1 187 ? 15.617 -17.297 -3.758 1 92.5 187 ALA B C 1
ATOM 4998 O O . ALA B 1 187 ? 15.742 -17.25 -4.984 1 92.5 187 ALA B O 1
ATOM 4999 N N . LYS B 1 188 ? 16.484 -17.891 -3.01 1 92.69 188 LYS B N 1
ATOM 5000 C CA . LYS B 1 188 ? 17.672 -18.547 -3.539 1 92.69 188 LYS B CA 1
ATOM 5001 C C . LYS B 1 188 ? 17.328 -19.906 -4.164 1 92.69 188 LYS B C 1
ATOM 5003 O O . LYS B 1 188 ? 18 -20.359 -5.086 1 92.69 188 LYS B O 1
ATOM 5008 N N . HIS B 1 189 ? 16.234 -20.516 -3.729 1 94.56 189 HIS B N 1
ATOM 5009 C CA . HIS B 1 189 ? 16.062 -21.922 -4.074 1 94.56 189 HIS B CA 1
ATOM 5010 C C . HIS B 1 189 ? 14.797 -22.125 -4.91 1 94.56 189 HIS B C 1
ATOM 5012 O O . HIS B 1 189 ? 14.633 -23.172 -5.539 1 94.56 189 HIS B O 1
ATOM 5018 N N . CYS B 1 190 ? 13.93 -21.188 -4.926 1 95.94 190 CYS B N 1
ATOM 5019 C CA . CYS B 1 190 ? 12.742 -21.266 -5.777 1 95.94 190 CYS B CA 1
ATOM 5020 C C . CYS B 1 190 ? 12.969 -20.531 -7.09 1 95.94 190 CYS B C 1
ATOM 5022 O O . CYS B 1 190 ? 13.609 -19.469 -7.113 1 95.94 190 CYS B O 1
ATOM 5024 N N . ALA B 1 191 ? 12.469 -21.141 -8.18 1 95.94 191 ALA B N 1
ATOM 5025 C CA . ALA B 1 191 ? 12.57 -20.5 -9.492 1 95.94 191 ALA B CA 1
ATOM 5026 C C . ALA B 1 191 ? 11.82 -19.172 -9.516 1 95.94 191 ALA B C 1
ATOM 5028 O O . ALA B 1 191 ? 12.25 -18.219 -10.18 1 95.94 191 ALA B O 1
ATOM 5029 N N . ALA B 1 192 ? 10.734 -19.109 -8.852 1 97.12 192 ALA B N 1
ATOM 5030 C CA . ALA B 1 192 ? 9.93 -17.891 -8.734 1 97.12 192 ALA B CA 1
ATOM 5031 C C . ALA B 1 192 ? 9 -17.969 -7.527 1 97.12 192 ALA B C 1
ATOM 5033 O O . ALA B 1 192 ? 8.719 -19.047 -7.02 1 97.12 192 ALA B O 1
ATOM 5034 N N . PHE B 1 193 ? 8.602 -16.781 -7.066 1 97.31 193 PHE B N 1
ATOM 5035 C CA . PHE B 1 193 ? 7.527 -16.641 -6.094 1 97.31 193 PHE B CA 1
ATOM 5036 C C . PHE B 1 193 ? 6.191 -16.406 -6.789 1 97.31 193 PHE B C 1
ATOM 5038 O O . PHE B 1 193 ? 6.098 -15.578 -7.695 1 97.31 193 PHE B O 1
ATOM 5045 N N . ILE B 1 194 ? 5.246 -17.172 -6.379 1 97.12 194 ILE B N 1
ATOM 5046 C CA . ILE B 1 194 ? 3.867 -16.891 -6.777 1 97.12 194 ILE B CA 1
ATOM 5047 C C . ILE B 1 194 ? 3.1 -16.297 -5.602 1 97.12 194 ILE B C 1
ATOM 5049 O O . ILE B 1 194 ? 2.82 -16.984 -4.617 1 97.12 194 ILE B O 1
ATOM 5053 N N . THR B 1 195 ? 2.758 -15.023 -5.703 1 94.56 195 THR B N 1
ATOM 5054 C CA . THR B 1 195 ? 1.948 -14.43 -4.645 1 94.56 195 THR B CA 1
ATOM 5055 C C . THR B 1 195 ? 0.49 -14.867 -4.773 1 94.56 195 THR B C 1
ATOM 5057 O O . THR B 1 195 ? -0.118 -14.703 -5.832 1 94.56 195 THR B O 1
ATOM 5060 N N . SER B 1 196 ? -0.021 -15.391 -3.717 1 91.25 196 SER B N 1
ATOM 5061 C CA . SER B 1 196 ? -1.389 -15.898 -3.732 1 91.25 196 SER B CA 1
ATOM 5062 C C . SER B 1 196 ? -2.393 -14.797 -3.416 1 91.25 196 SER B C 1
ATOM 5064 O O . SER B 1 196 ? -2.266 -14.102 -2.4 1 91.25 196 SER B O 1
ATOM 5066 N N . PRO B 1 197 ? -3.447 -14.664 -4.262 1 86.25 197 PRO B N 1
ATOM 5067 C CA . PRO B 1 197 ? -4.453 -13.648 -3.926 1 86.25 197 PRO B CA 1
ATOM 5068 C C . PRO B 1 197 ? -5.266 -14.016 -2.684 1 86.25 197 PRO B C 1
ATOM 5070 O O . PRO B 1 197 ? -5.809 -13.133 -2.02 1 86.25 197 PRO B O 1
ATOM 5073 N N . GLU B 1 198 ? -5.359 -15.234 -2.303 1 79.88 198 GLU B N 1
ATOM 5074 C CA . GLU B 1 198 ? -6.117 -15.68 -1.139 1 79.88 198 GLU B CA 1
ATOM 5075 C C . GLU B 1 198 ? -5.457 -15.227 0.159 1 79.88 198 GLU B C 1
ATOM 5077 O O . GLU B 1 198 ? -6.113 -15.141 1.198 1 79.88 198 GLU B O 1
ATOM 5082 N N . SER B 1 199 ? -4.246 -14.984 0.033 1 80.31 199 SER B N 1
ATOM 5083 C CA . SER B 1 199 ? -3.494 -14.672 1.245 1 80.31 199 SER B CA 1
ATOM 5084 C C . SER B 1 199 ? -3.846 -13.281 1.772 1 80.31 199 SER B C 1
ATOM 5086 O O . SER B 1 199 ? -3.633 -12.992 2.951 1 80.31 199 SER B O 1
ATOM 5088 N N . PHE B 1 200 ? -4.398 -12.461 0.979 1 77.88 200 PHE B N 1
ATOM 5089 C CA . PHE B 1 200 ? -4.719 -11.109 1.402 1 77.88 200 PHE B CA 1
ATOM 5090 C C . PHE B 1 200 ? -5.758 -11.117 2.52 1 77.88 200 PHE B C 1
ATOM 5092 O O . PHE B 1 200 ? -5.602 -10.422 3.523 1 77.88 200 PHE B O 1
ATOM 5099 N N . THR B 1 201 ? -6.766 -11.859 2.377 1 68.75 201 THR B N 1
ATOM 5100 C CA . THR B 1 201 ? -7.855 -11.914 3.34 1 68.75 201 THR B CA 1
ATOM 5101 C C . THR B 1 201 ? -7.395 -12.547 4.648 1 68.75 201 THR B C 1
ATOM 5103 O O . THR B 1 201 ? -7.875 -12.188 5.727 1 68.75 201 THR B O 1
ATOM 5106 N N . THR B 1 202 ? -6.402 -13.406 4.484 1 66.06 202 THR B N 1
ATOM 5107 C CA . THR B 1 202 ? -6 -14.133 5.684 1 66.06 202 THR B CA 1
ATOM 5108 C C . THR B 1 202 ? -4.871 -13.406 6.406 1 66.06 202 THR B C 1
ATOM 5110 O O . THR B 1 202 ? -4.68 -13.578 7.613 1 66.06 202 THR B O 1
ATOM 5113 N N . CYS B 1 203 ? -4.098 -12.648 5.668 1 66.81 203 CYS B N 1
ATOM 5114 C CA . CYS B 1 203 ? -2.945 -11.953 6.234 1 66.81 203 CYS B CA 1
ATOM 5115 C C . CYS B 1 203 ? -3.348 -10.594 6.781 1 66.81 203 CYS B C 1
ATOM 5117 O O . CYS B 1 203 ? -2.711 -10.078 7.699 1 66.81 203 CYS B O 1
ATOM 5119 N N . ASP B 1 204 ? -4.309 -10.031 6.078 1 59.25 204 ASP B N 1
ATOM 5120 C CA . ASP B 1 204 ? -4.688 -8.656 6.387 1 59.25 204 ASP B CA 1
ATOM 5121 C C . ASP B 1 204 ? -5.395 -8.57 7.738 1 59.25 204 ASP B C 1
ATOM 5123 O O . ASP B 1 204 ? -6.113 -9.492 8.125 1 59.25 204 ASP B O 1
ATOM 5127 N N . THR B 1 205 ? -4.961 -7.488 8.438 1 61.62 205 THR B N 1
ATOM 5128 C CA . THR B 1 205 ? -5.707 -7.156 9.641 1 61.62 205 THR B CA 1
ATOM 5129 C C . THR B 1 205 ? -7.039 -6.5 9.297 1 61.62 205 THR B C 1
ATOM 5131 O O . THR B 1 205 ? -7.07 -5.48 8.602 1 61.62 205 THR B O 1
ATOM 5134 N N . ASN B 1 206 ? -8.125 -7.348 9.219 1 75.06 206 ASN B N 1
ATOM 5135 C CA . ASN B 1 206 ? -9.508 -6.914 9.047 1 75.06 206 ASN B CA 1
ATOM 5136 C C . ASN B 1 206 ? -10.289 -6.984 10.359 1 75.06 206 ASN B C 1
ATOM 5138 O O . ASN B 1 206 ? -11.203 -7.797 10.492 1 75.06 206 ASN B O 1
ATOM 5142 N N . PRO B 1 207 ? -9.82 -6.094 11.25 1 69.5 207 PRO B N 1
ATOM 5143 C CA . PRO B 1 207 ? -10.406 -6.234 12.586 1 69.5 207 PRO B CA 1
ATOM 5144 C C . PRO B 1 207 ? -11.914 -6.02 12.602 1 69.5 207 PRO B C 1
ATOM 5146 O O . PRO B 1 207 ? -12.609 -6.562 13.461 1 69.5 207 PRO B O 1
ATOM 5149 N N . ASN B 1 208 ? -12.414 -5.277 11.695 1 78.25 208 ASN B N 1
ATOM 5150 C CA . ASN B 1 208 ? -13.836 -4.98 11.68 1 78.25 208 ASN B CA 1
ATOM 5151 C C . ASN B 1 208 ? -14.602 -5.957 10.789 1 78.25 208 ASN B C 1
ATOM 5153 O O . ASN B 1 208 ? -15.828 -5.895 10.703 1 78.25 208 ASN B O 1
ATOM 5157 N N . CYS B 1 209 ? -13.891 -6.863 10.148 1 85.19 209 CYS B N 1
ATOM 5158 C CA . CYS B 1 209 ? -14.492 -7.871 9.281 1 85.19 209 CYS B CA 1
ATOM 5159 C C . CYS B 1 209 ? -15.398 -7.227 8.234 1 85.19 209 CYS B C 1
ATOM 5161 O O . CYS B 1 209 ? -16.562 -7.605 8.094 1 85.19 209 CYS B O 1
ATOM 5163 N N . ILE B 1 210 ? -14.859 -6.336 7.551 1 87.62 210 ILE B N 1
ATOM 5164 C CA . ILE B 1 210 ? -15.609 -5.68 6.48 1 87.62 210 ILE B CA 1
ATOM 5165 C C . ILE B 1 210 ? -15.375 -6.418 5.164 1 87.62 210 ILE B C 1
ATOM 5167 O O . ILE B 1 210 ? -14.297 -6.965 4.934 1 87.62 210 ILE B O 1
ATOM 5171 N N . ALA B 1 211 ? -16.406 -6.492 4.383 1 91.75 211 ALA B N 1
ATOM 5172 C CA . ALA B 1 211 ? -16.25 -7.047 3.037 1 91.75 211 ALA B CA 1
ATOM 5173 C C . ALA B 1 211 ? -15.32 -6.184 2.189 1 91.75 211 ALA B C 1
ATOM 5175 O O . ALA B 1 211 ? -15.438 -4.953 2.191 1 91.75 211 ALA B O 1
ATOM 5176 N N . LYS B 1 212 ? -14.383 -6.828 1.565 1 89.75 212 LYS B N 1
ATOM 5177 C CA . LYS B 1 212 ? -13.383 -6.117 0.77 1 89.75 212 LYS B CA 1
ATOM 5178 C C . LYS B 1 212 ? -13.023 -6.898 -0.491 1 89.75 212 LYS B C 1
ATOM 5180 O O . LYS B 1 212 ? -13.477 -8.031 -0.67 1 89.75 212 LYS B O 1
ATOM 5185 N N . ALA B 1 213 ? -12.234 -6.152 -1.345 1 89.88 213 ALA B N 1
ATOM 5186 C CA . ALA B 1 213 ? -11.703 -6.793 -2.545 1 89.88 213 ALA B CA 1
ATOM 5187 C C . ALA B 1 213 ? -10.852 -8.008 -2.189 1 89.88 213 ALA B C 1
ATOM 5189 O O . ALA B 1 213 ? -10.25 -8.055 -1.117 1 89.88 213 ALA B O 1
ATOM 5190 N N . THR B 1 214 ? -10.773 -8.961 -3.098 1 86.69 214 THR B N 1
ATOM 5191 C CA . THR B 1 214 ? -9.945 -10.141 -2.898 1 86.69 214 THR B CA 1
ATOM 5192 C C . THR B 1 214 ? -8.469 -9.766 -2.844 1 86.69 214 THR B C 1
ATOM 5194 O O . THR B 1 214 ? -7.703 -10.352 -2.076 1 86.69 214 THR B O 1
ATOM 5197 N N . ILE B 1 215 ? -8.109 -8.859 -3.686 1 89.31 215 ILE B N 1
ATOM 5198 C CA . ILE B 1 215 ? -6.762 -8.297 -3.646 1 89.31 215 ILE B CA 1
ATOM 5199 C C . ILE B 1 215 ? -6.809 -6.809 -3.979 1 89.31 215 ILE B C 1
ATOM 5201 O O . ILE B 1 215 ? -6.738 -6.426 -5.148 1 89.31 215 ILE B O 1
ATOM 5205 N N . PRO B 1 216 ? -6.961 -6.004 -2.918 1 85.88 216 PRO B N 1
ATOM 5206 C CA . PRO B 1 216 ? -6.898 -4.566 -3.188 1 85.88 216 PRO B CA 1
ATOM 5207 C C . PRO B 1 216 ? -5.59 -4.145 -3.85 1 85.88 216 PRO B C 1
ATOM 5209 O O . PRO B 1 216 ? -4.527 -4.672 -3.516 1 85.88 216 PRO B O 1
ATOM 5212 N N . MET B 1 217 ? -5.664 -3.244 -4.793 1 81.06 217 MET B N 1
ATOM 5213 C CA . MET B 1 217 ? -4.484 -2.754 -5.496 1 81.06 217 MET B CA 1
ATOM 5214 C C . MET B 1 217 ? -3.412 -2.293 -4.512 1 81.06 217 MET B C 1
ATOM 5216 O O . MET B 1 217 ? -2.225 -2.541 -4.719 1 81.06 217 MET B O 1
ATOM 5220 N N . THR B 1 218 ? -3.852 -1.693 -3.453 1 78.94 218 THR B N 1
ATOM 5221 C CA . THR B 1 218 ? -2.918 -1.176 -2.459 1 78.94 218 THR B CA 1
ATOM 5222 C C . THR B 1 218 ? -2.115 -2.311 -1.829 1 78.94 218 THR B C 1
ATOM 5224 O O . THR B 1 218 ? -0.896 -2.207 -1.68 1 78.94 218 THR B O 1
ATOM 5227 N N . SER B 1 219 ? -2.795 -3.332 -1.521 1 83.75 219 SER B N 1
ATOM 5228 C CA . SER B 1 219 ? -2.127 -4.48 -0.918 1 83.75 219 SER B CA 1
ATOM 5229 C C . SER B 1 219 ? -1.193 -5.16 -1.913 1 83.75 219 SER B C 1
ATOM 5231 O O . SER B 1 219 ? -0.097 -5.59 -1.548 1 83.75 219 SER B O 1
ATOM 5233 N N . LEU B 1 220 ? -1.641 -5.262 -3.09 1 86.12 220 LEU B N 1
ATOM 5234 C CA . LEU B 1 220 ? -0.815 -5.852 -4.137 1 86.12 220 LEU B CA 1
ATOM 5235 C C . LEU B 1 220 ? 0.498 -5.094 -4.289 1 86.12 220 LEU B C 1
ATOM 5237 O O . LEU B 1 220 ? 1.575 -5.691 -4.246 1 86.12 220 LEU B O 1
ATOM 5241 N N . VAL B 1 221 ? 0.394 -3.791 -4.398 1 82.38 221 VAL B N 1
ATOM 5242 C CA . VAL B 1 221 ? 1.569 -2.959 -4.633 1 82.38 221 VAL B CA 1
ATOM 5243 C C . VAL B 1 221 ? 2.459 -2.961 -3.393 1 82.38 221 VAL B C 1
ATOM 5245 O O . VAL B 1 221 ? 3.686 -3.016 -3.5 1 82.38 221 VAL B O 1
ATOM 5248 N N . PHE B 1 222 ? 1.816 -2.91 -2.277 1 83.38 222 PHE B N 1
ATOM 5249 C CA . PHE B 1 222 ? 2.564 -2.916 -1.025 1 83.38 222 PHE B CA 1
ATOM 5250 C C . PHE B 1 222 ? 3.334 -4.219 -0.859 1 83.38 222 PHE B C 1
ATOM 5252 O O . PHE B 1 222 ? 4.492 -4.215 -0.437 1 83.38 222 PHE B O 1
ATOM 5259 N N . GLY B 1 223 ? 2.672 -5.293 -1.09 1 85.69 223 GLY B N 1
ATOM 5260 C CA . GLY B 1 223 ? 3.338 -6.582 -1.002 1 85.69 223 GLY B CA 1
ATOM 5261 C C . GLY B 1 223 ? 4.539 -6.695 -1.921 1 85.69 223 GLY B C 1
ATOM 5262 O O . GLY B 1 223 ? 5.602 -7.172 -1.51 1 85.69 223 GLY B O 1
ATOM 5263 N N . VAL B 1 224 ? 4.43 -6.273 -3.156 1 86.44 224 VAL B N 1
ATOM 5264 C CA . VAL B 1 224 ? 5.512 -6.293 -4.133 1 86.44 224 VAL B CA 1
ATOM 5265 C C . VAL B 1 224 ? 6.676 -5.438 -3.633 1 86.44 224 VAL B C 1
ATOM 5267 O O . VAL B 1 224 ? 7.832 -5.859 -3.689 1 86.44 224 VAL B O 1
ATOM 5270 N N . GLU B 1 225 ? 6.371 -4.238 -3.148 1 82.94 225 GLU B N 1
ATOM 5271 C CA . GLU B 1 225 ? 7.402 -3.361 -2.596 1 82.94 225 GLU B CA 1
ATOM 5272 C C . GLU B 1 225 ? 8.18 -4.059 -1.486 1 82.94 225 GLU B C 1
ATOM 5274 O O . GLU B 1 225 ? 9.414 -3.998 -1.453 1 82.94 225 GLU B O 1
ATOM 5279 N N . GLU B 1 226 ? 7.449 -4.711 -0.612 1 84.25 226 GLU B N 1
ATOM 5280 C CA . GLU B 1 226 ? 8.086 -5.395 0.507 1 84.25 226 GLU B CA 1
ATOM 5281 C C . GLU B 1 226 ? 9.008 -6.516 0.02 1 84.25 226 GLU B C 1
ATOM 5283 O O . GLU B 1 226 ? 10.109 -6.688 0.536 1 84.25 226 GLU B O 1
ATOM 5288 N N . TYR B 1 227 ? 8.555 -7.266 -0.917 1 89 227 TYR B N 1
ATOM 5289 C CA . TYR B 1 227 ? 9.398 -8.328 -1.456 1 89 227 TYR B CA 1
ATOM 5290 C C . TYR B 1 227 ? 10.672 -7.758 -2.062 1 89 227 TYR B C 1
ATOM 5292 O O . TYR B 1 227 ? 11.766 -8.273 -1.814 1 89 227 TYR B O 1
ATOM 5300 N N . ILE B 1 228 ? 10.57 -6.727 -2.828 1 85.12 228 ILE B N 1
ATOM 5301 C CA . ILE B 1 228 ? 11.711 -6.129 -3.516 1 85.12 228 ILE B CA 1
ATOM 5302 C C . ILE B 1 228 ? 12.656 -5.5 -2.496 1 85.12 228 ILE B C 1
ATOM 5304 O O . ILE B 1 228 ? 13.875 -5.68 -2.576 1 85.12 228 ILE B O 1
ATOM 5308 N N . ASP B 1 229 ? 12.125 -4.816 -1.498 1 80.88 229 ASP B N 1
ATOM 5309 C CA . ASP B 1 229 ? 12.93 -4.172 -0.469 1 80.88 229 ASP B CA 1
ATOM 5310 C C . ASP B 1 229 ? 13.719 -5.203 0.339 1 80.88 229 ASP B C 1
ATOM 5312 O O . ASP B 1 229 ? 14.766 -4.887 0.909 1 80.88 229 ASP B O 1
ATOM 5316 N N . HIS B 1 230 ? 13.156 -6.41 0.325 1 81.88 230 HIS B N 1
ATOM 5317 C CA . HIS B 1 230 ? 13.82 -7.441 1.115 1 81.88 230 HIS B CA 1
ATOM 5318 C C . HIS B 1 230 ? 14.617 -8.391 0.227 1 81.88 230 HIS B C 1
ATOM 5320 O O . HIS B 1 230 ? 14.93 -9.516 0.631 1 81.88 230 HIS B O 1
ATOM 5326 N N . GLY B 1 231 ? 14.844 -7.98 -0.98 1 80.31 231 GLY B N 1
ATOM 5327 C CA . GLY B 1 231 ? 15.906 -8.609 -1.747 1 80.31 231 GLY B CA 1
ATOM 5328 C C . GLY B 1 231 ? 15.391 -9.469 -2.885 1 80.31 231 GLY B C 1
ATOM 5329 O O . GLY B 1 231 ? 16.172 -10.055 -3.633 1 80.31 231 GLY B O 1
ATOM 5330 N N . LEU B 1 232 ? 14.148 -9.633 -3.02 1 89.12 232 LEU B N 1
ATOM 5331 C CA . LEU B 1 232 ? 13.641 -10.375 -4.168 1 89.12 232 LEU B CA 1
ATOM 5332 C C . LEU B 1 232 ? 13.719 -9.531 -5.438 1 89.12 232 LEU B C 1
ATOM 5334 O O . LEU B 1 232 ? 13.391 -8.344 -5.418 1 89.12 232 LEU B O 1
ATOM 5338 N N . THR B 1 233 ? 14.211 -10.07 -6.477 1 88.38 233 THR B N 1
ATOM 5339 C CA . THR B 1 233 ? 14.289 -9.367 -7.75 1 88.38 233 THR B CA 1
ATOM 5340 C C . THR B 1 233 ? 12.992 -9.523 -8.539 1 88.38 233 THR B C 1
ATOM 5342 O O . THR B 1 233 ? 12.32 -10.555 -8.43 1 88.38 233 THR B O 1
ATOM 5345 N N . PRO B 1 234 ? 12.648 -8.555 -9.336 1 86.31 234 PRO B N 1
ATOM 5346 C CA . PRO B 1 234 ? 11.375 -8.57 -10.062 1 86.31 234 PRO B CA 1
ATOM 5347 C C . PRO B 1 234 ? 11.227 -9.781 -10.977 1 86.31 234 PRO B C 1
ATOM 5349 O O . PRO B 1 234 ? 10.117 -10.266 -11.203 1 86.31 234 PRO B O 1
ATOM 5352 N N . ASP B 1 235 ? 12.32 -10.305 -11.469 1 88.75 235 ASP B N 1
ATOM 5353 C CA . ASP B 1 235 ? 12.266 -11.422 -12.398 1 88.75 235 ASP B CA 1
ATOM 5354 C C . ASP B 1 235 ? 11.938 -12.727 -11.68 1 88.75 235 ASP B C 1
ATOM 5356 O O . ASP B 1 235 ? 11.852 -13.781 -12.305 1 88.75 235 ASP B O 1
ATOM 5360 N N . LYS B 1 236 ? 11.625 -12.617 -10.398 1 93.56 236 LYS B N 1
ATOM 5361 C CA . LYS B 1 236 ? 11.234 -13.797 -9.625 1 93.56 236 LYS B CA 1
ATOM 5362 C C . LYS B 1 236 ? 9.805 -13.68 -9.125 1 93.56 236 LYS B C 1
ATOM 5364 O O . LYS B 1 236 ? 9.328 -14.531 -8.367 1 93.56 236 LYS B O 1
ATOM 5369 N N . LEU B 1 237 ? 9.18 -12.648 -9.547 1 94.75 237 LEU B N 1
ATOM 5370 C CA . LEU B 1 237 ? 7.844 -12.398 -9.016 1 94.75 237 LEU B CA 1
ATOM 5371 C C . LEU B 1 237 ? 6.773 -12.734 -10.047 1 94.75 237 LEU B C 1
ATOM 5373 O O . LEU B 1 237 ? 6.723 -12.125 -11.117 1 94.75 237 LEU B O 1
ATOM 5377 N N . LEU B 1 238 ? 6.027 -13.75 -9.781 1 96.69 238 LEU B N 1
ATOM 5378 C CA . LEU B 1 238 ? 4.762 -14.047 -10.438 1 96.69 238 LEU B CA 1
ATOM 5379 C C . LEU B 1 238 ? 3.582 -13.617 -9.57 1 96.69 238 LEU B C 1
ATOM 5381 O O . LEU B 1 238 ? 3.402 -14.125 -8.461 1 96.69 238 LEU B O 1
ATOM 5385 N N . ILE B 1 239 ? 2.744 -12.688 -10.094 1 94.69 239 ILE B N 1
ATOM 5386 C CA . ILE B 1 239 ? 1.691 -12.102 -9.266 1 94.69 239 ILE B CA 1
ATOM 5387 C C . ILE B 1 239 ? 0.357 -12.773 -9.586 1 94.69 239 ILE B C 1
ATOM 5389 O O . ILE B 1 239 ? -0.101 -12.75 -10.734 1 94.69 239 ILE B O 1
ATOM 5393 N N . GLY B 1 240 ? -0.219 -13.344 -8.531 1 95.06 240 GLY B N 1
ATOM 5394 C CA . GLY B 1 240 ? -1.521 -13.977 -8.695 1 95.06 240 GLY B CA 1
ATOM 5395 C C . GLY B 1 240 ? -2.67 -12.984 -8.641 1 95.06 240 GLY B C 1
ATOM 5396 O O . GLY B 1 240 ? -2.811 -12.242 -7.672 1 95.06 240 GLY B O 1
ATOM 5397 N N . ILE B 1 241 ? -3.492 -12.969 -9.664 1 91.69 241 ILE B N 1
ATOM 5398 C CA . ILE B 1 241 ? -4.695 -12.141 -9.719 1 91.69 241 ILE B CA 1
ATOM 5399 C C . ILE B 1 241 ? -5.93 -13.039 -9.781 1 91.69 241 ILE B C 1
ATOM 5401 O O . ILE B 1 241 ? -6.035 -13.898 -10.656 1 91.69 241 ILE B O 1
ATOM 5405 N N . PRO B 1 242 ? -6.898 -12.828 -8.914 1 92.75 242 PRO B N 1
ATOM 5406 C CA . PRO B 1 242 ? -8.047 -13.734 -8.859 1 92.75 242 PRO B CA 1
ATOM 5407 C C . PRO B 1 242 ? -9.094 -13.422 -9.93 1 92.75 242 PRO B C 1
ATOM 5409 O O . PRO B 1 242 ? -9.469 -12.266 -10.117 1 92.75 242 PRO B O 1
ATOM 5412 N N . TRP B 1 243 ? -9.523 -14.43 -10.625 1 89.12 243 TRP B N 1
ATOM 5413 C CA . TRP B 1 243 ? -10.664 -14.344 -11.531 1 89.12 243 TRP B CA 1
ATOM 5414 C C . TRP B 1 243 ? -11.93 -14.844 -10.852 1 89.12 243 TRP B C 1
ATOM 5416 O O . TRP B 1 243 ? -12.719 -15.578 -11.453 1 89.12 243 TRP B O 1
ATOM 5426 N N . HIS B 1 244 ? -12.008 -14.625 -9.586 1 89.38 244 HIS B N 1
ATOM 5427 C CA . HIS B 1 244 ? -13.164 -14.93 -8.75 1 89.38 244 HIS B CA 1
ATOM 5428 C C . HIS B 1 244 ? -13.422 -13.82 -7.734 1 89.38 244 HIS B C 1
ATOM 5430 O O . HIS B 1 244 ? -12.656 -12.852 -7.66 1 89.38 244 HIS B O 1
ATOM 5436 N N . GLY B 1 245 ? -14.547 -13.852 -7.148 1 91.88 245 GLY B N 1
ATOM 5437 C CA . GLY B 1 245 ? -14.914 -12.945 -6.07 1 91.88 245 GLY B CA 1
ATOM 5438 C C . GLY B 1 245 ? -15.578 -13.648 -4.902 1 91.88 245 GLY B C 1
ATOM 5439 O O . GLY B 1 245 ? -15.516 -14.875 -4.793 1 91.88 245 GLY B O 1
ATOM 5440 N N . TYR B 1 246 ? -16.062 -12.828 -4.004 1 94.12 246 TYR B N 1
ATOM 5441 C CA . TYR B 1 246 ? -16.719 -13.375 -2.822 1 94.12 246 TYR B CA 1
ATOM 5442 C C . TYR B 1 246 ? -18.062 -12.68 -2.58 1 94.12 246 TYR B C 1
ATOM 5444 O O . TYR B 1 246 ? -18.172 -11.461 -2.723 1 94.12 246 TYR B O 1
ATOM 5452 N N . ASP B 1 247 ? -19 -13.492 -2.32 1 96.31 247 ASP B N 1
ATOM 5453 C CA . ASP B 1 247 ? -20.297 -13.039 -1.837 1 96.31 247 ASP B CA 1
ATOM 5454 C C . ASP B 1 247 ? -20.328 -12.969 -0.312 1 96.31 247 ASP B C 1
ATOM 5456 O O . ASP B 1 247 ? -20.375 -14 0.362 1 96.31 247 ASP B O 1
ATOM 5460 N N . TYR B 1 248 ? -20.391 -11.758 0.209 1 95.81 248 TYR B N 1
ATOM 5461 C CA . TYR B 1 248 ? -20.422 -11.555 1.653 1 95.81 248 TYR B CA 1
ATOM 5462 C C . TYR B 1 248 ? -21.844 -11.352 2.145 1 95.81 248 TYR B C 1
ATOM 5464 O O . TYR B 1 248 ? -22.578 -10.508 1.621 1 95.81 248 TYR B O 1
ATOM 5472 N N . THR B 1 249 ? -22.219 -12.109 3.146 1 96.62 249 THR B N 1
ATOM 5473 C CA . THR B 1 249 ? -23.453 -11.836 3.873 1 96.62 249 THR B CA 1
ATOM 5474 C C . THR B 1 249 ? -23.25 -10.734 4.906 1 96.62 249 THR B C 1
ATOM 5476 O O . THR B 1 249 ? -22.422 -10.875 5.809 1 96.62 249 THR B O 1
ATOM 5479 N N . CYS B 1 250 ? -24.016 -9.656 4.727 1 95.69 250 CYS B N 1
ATOM 5480 C CA . CYS B 1 250 ? -23.859 -8.547 5.656 1 95.69 250 CYS B CA 1
ATOM 5481 C C . CYS B 1 250 ? -24.688 -8.758 6.914 1 95.69 250 CYS B C 1
ATOM 5483 O O . CYS B 1 250 ? -25.922 -8.711 6.863 1 95.69 250 CYS B O 1
ATOM 5485 N N . ILE B 1 251 ? -24.016 -8.977 8.047 1 93.62 251 ILE B N 1
ATOM 5486 C CA . ILE B 1 251 ? -24.734 -9.062 9.312 1 93.62 251 ILE B CA 1
ATOM 5487 C C . ILE B 1 251 ? -25.219 -7.672 9.719 1 93.62 251 ILE B C 1
ATOM 5489 O O . ILE B 1 251 ? -26.281 -7.531 10.32 1 93.62 251 ILE B O 1
ATOM 5493 N N . ASN B 1 252 ? -24.406 -6.746 9.461 1 91.38 252 ASN B N 1
ATOM 5494 C CA . ASN B 1 252 ? -24.703 -5.32 9.594 1 91.38 252 ASN B CA 1
ATOM 5495 C C . ASN B 1 252 ? -24.078 -4.512 8.469 1 91.38 252 ASN B C 1
ATOM 5497 O O . ASN B 1 252 ? -23.188 -5 7.762 1 91.38 252 ASN B O 1
ATOM 5501 N N . TYR B 1 253 ? -24.672 -3.369 8.164 1 92.44 253 TYR B N 1
ATOM 5502 C CA . TYR B 1 253 ? -24.047 -2.521 7.148 1 92.44 253 TYR B CA 1
ATOM 5503 C C . TYR B 1 253 ? -24.297 -1.048 7.445 1 92.44 253 TYR B C 1
ATOM 5505 O O . TYR B 1 253 ? -25.281 -0.696 8.094 1 92.44 253 TYR B O 1
ATOM 5513 N N . THR B 1 254 ? -23.312 -0.26 7.145 1 88.88 254 THR B N 1
ATOM 5514 C CA . THR B 1 254 ? -23.422 1.191 7.246 1 88.88 254 THR B CA 1
ATOM 5515 C C . THR B 1 254 ? -23.203 1.844 5.883 1 88.88 254 THR B C 1
ATOM 5517 O O . THR B 1 254 ? -22.766 1.188 4.938 1 88.88 254 THR B O 1
ATOM 5520 N N . THR B 1 255 ? -23.734 3.031 5.77 1 87.25 255 THR B N 1
ATOM 5521 C CA . THR B 1 255 ? -23.469 3.836 4.582 1 87.25 255 THR B CA 1
ATOM 5522 C C . THR B 1 255 ? -22.703 5.109 4.945 1 87.25 255 THR B C 1
ATOM 5524 O O . THR B 1 255 ? -23.125 5.852 5.836 1 87.25 255 THR B O 1
ATOM 5527 N N . ASN B 1 256 ? -21.531 5.156 4.371 1 80.75 256 ASN B N 1
ATOM 5528 C CA . ASN B 1 256 ? -20.703 6.332 4.625 1 80.75 256 ASN B CA 1
ATOM 5529 C C . ASN B 1 256 ? -19.906 6.73 3.389 1 80.75 256 ASN B C 1
ATOM 5531 O O . ASN B 1 256 ? -19.859 5.988 2.404 1 80.75 256 ASN B O 1
ATOM 5535 N N . LYS B 1 257 ? -19.406 7.902 3.461 1 77.12 257 LYS B N 1
ATOM 5536 C CA . LYS B 1 257 ? -18.531 8.367 2.389 1 77.12 257 LYS B CA 1
ATOM 5537 C C . LYS B 1 257 ? -17.125 7.812 2.555 1 77.12 257 LYS B C 1
ATOM 5539 O O . LYS B 1 257 ? -16.484 8.031 3.586 1 77.12 257 LYS B O 1
ATOM 5544 N N . LYS B 1 258 ? -16.703 7.023 1.633 1 74.25 258 LYS B N 1
ATOM 5545 C CA . LYS B 1 258 ? -15.359 6.457 1.676 1 74.25 258 LYS B CA 1
ATOM 5546 C C . LYS B 1 258 ? -14.461 7.102 0.629 1 74.25 258 LYS B C 1
ATOM 5548 O O . LYS B 1 258 ? -13.242 7.16 0.805 1 74.25 258 LYS B O 1
ATOM 5553 N N . THR B 1 259 ? -15.047 7.293 -0.407 1 66.69 259 THR B N 1
ATOM 5554 C CA . THR B 1 259 ? -14.336 7.953 -1.497 1 66.69 259 THR B CA 1
ATOM 5555 C C . THR B 1 259 ? -15.227 8.992 -2.17 1 66.69 259 THR B C 1
ATOM 5557 O O . THR B 1 259 ? -16.406 8.742 -2.424 1 66.69 259 THR B O 1
ATOM 5560 N N . GLY B 1 260 ? -14.742 10.102 -2.338 1 60.44 260 GLY B N 1
ATOM 5561 C CA . GLY B 1 260 ? -15.508 11.109 -3.045 1 60.44 260 GLY B CA 1
ATOM 5562 C C . GLY B 1 260 ? -16.734 11.578 -2.271 1 60.44 260 GLY B C 1
ATOM 5563 O O . GLY B 1 260 ? -16.672 11.75 -1.053 1 60.44 260 GLY B O 1
ATOM 5564 N N . SER B 1 261 ? -17.828 11.82 -3.121 1 61.31 261 SER B N 1
ATOM 5565 C CA . SER B 1 261 ? -19 12.438 -2.52 1 61.31 261 SER B CA 1
ATOM 5566 C C . SER B 1 261 ? -20.141 11.43 -2.375 1 61.31 261 SER B C 1
ATOM 5568 O O . SER B 1 261 ? -21.172 11.727 -1.769 1 61.31 261 SER B O 1
ATOM 5570 N N . THR B 1 262 ? -19.812 10.203 -2.873 1 66.62 262 THR B N 1
ATOM 5571 C CA . THR B 1 262 ? -20.922 9.258 -2.873 1 66.62 262 THR B CA 1
ATOM 5572 C C . THR B 1 262 ? -20.844 8.32 -1.672 1 66.62 262 THR B C 1
ATOM 5574 O O . THR B 1 262 ? -19.75 7.891 -1.29 1 66.62 262 THR B O 1
ATOM 5577 N N . GLU B 1 263 ? -21.969 8.148 -1.114 1 80.69 263 GLU B N 1
ATOM 5578 C CA . GLU B 1 263 ? -22.062 7.191 -0.017 1 80.69 263 GLU B CA 1
ATOM 5579 C C . GLU B 1 263 ? -21.875 5.762 -0.516 1 80.69 263 GLU B C 1
ATOM 5581 O O . GLU B 1 263 ? -22.359 5.402 -1.592 1 80.69 263 GLU B O 1
ATOM 5586 N N . GLN B 1 264 ? -21.109 5.074 0.232 1 84.44 264 GLN B N 1
ATOM 5587 C CA . GLN B 1 264 ? -20.844 3.682 -0.095 1 84.44 264 GLN B CA 1
ATOM 5588 C C . GLN B 1 264 ? -21.234 2.756 1.052 1 84.44 264 GLN B C 1
ATOM 5590 O O . GLN B 1 264 ? -21.047 3.092 2.223 1 84.44 264 GLN B O 1
ATOM 5595 N N . LEU B 1 265 ? -21.844 1.706 0.65 1 89.69 265 LEU B N 1
ATOM 5596 C CA . LEU B 1 265 ? -22.25 0.715 1.64 1 89.69 265 LEU B CA 1
ATOM 5597 C C . LEU B 1 265 ? -21.047 -0.087 2.133 1 89.69 265 LEU B C 1
ATOM 5599 O O . LEU B 1 265 ? -20.25 -0.566 1.33 1 89.69 265 LEU B O 1
ATOM 5603 N N . THR B 1 266 ? -20.875 -0.176 3.477 1 90.44 266 THR B N 1
ATOM 5604 C CA . THR B 1 266 ? -19.906 -1.063 4.121 1 90.44 266 THR B CA 1
ATOM 5605 C C . THR B 1 266 ? -20.609 -2.281 4.715 1 90.44 266 THR B C 1
ATOM 5607 O O . THR B 1 266 ? -21.469 -2.145 5.598 1 90.44 266 THR B O 1
ATOM 5610 N N . CYS B 1 267 ? -20.25 -3.428 4.184 1 94.38 267 CYS B N 1
ATOM 5611 C CA . CYS B 1 267 ? -20.828 -4.688 4.656 1 94.38 267 CYS B CA 1
ATOM 5612 C C . CYS B 1 267 ? -19.953 -5.305 5.742 1 94.38 267 CYS B C 1
ATOM 5614 O O . CYS B 1 267 ? -18.766 -5.566 5.52 1 94.38 267 CYS B O 1
ATOM 5616 N N . TYR B 1 268 ? -20.531 -5.477 6.953 1 91.25 268 TYR B N 1
ATOM 5617 C CA . TYR B 1 268 ? -19.891 -6.23 8.023 1 91.25 268 TYR B CA 1
ATOM 5618 C C . TYR B 1 268 ? -20.344 -7.688 8.016 1 91.25 268 TYR B C 1
ATOM 5620 O O . TYR B 1 268 ? -21.531 -7.973 8.156 1 91.25 268 TYR B O 1
ATOM 5628 N N . PHE B 1 269 ? -19.422 -8.578 7.82 1 91.69 269 PHE B N 1
ATOM 5629 C CA . PHE B 1 269 ? -19.828 -9.969 7.668 1 91.69 269 PHE B CA 1
ATOM 5630 C C . PHE B 1 269 ? -19.531 -10.766 8.93 1 91.69 269 PHE B C 1
ATOM 5632 O O . PHE B 1 269 ? -19.391 -11.984 8.883 1 91.69 269 PHE B O 1
ATOM 5639 N N . ASP B 1 270 ? -19.141 -10.125 9.906 1 87 270 ASP B N 1
ATOM 5640 C CA . ASP B 1 270 ? -18.984 -10.68 11.25 1 87 270 ASP B CA 1
ATOM 5641 C C . ASP B 1 270 ? -19.219 -9.609 12.312 1 87 270 ASP B C 1
ATOM 5643 O O . ASP B 1 270 ? -19.234 -8.414 12.008 1 87 270 ASP B O 1
ATOM 5647 N N . GLU B 1 271 ? -19.641 -10.078 13.508 1 75.31 271 GLU B N 1
ATOM 5648 C CA . GLU B 1 271 ? -19.766 -9.109 14.594 1 75.31 271 GLU B CA 1
ATOM 5649 C C . GLU B 1 271 ? -18.438 -8.445 14.906 1 75.31 271 GLU B C 1
ATOM 5651 O O . GLU B 1 271 ? -17.375 -9.07 14.789 1 75.31 271 GLU B O 1
ATOM 5656 N N . ILE B 1 272 ? -18.562 -7.059 14.828 1 58.97 272 ILE B N 1
ATOM 5657 C CA . ILE B 1 272 ? -17.359 -6.309 15.18 1 58.97 272 ILE B CA 1
ATOM 5658 C C . ILE B 1 272 ? -16.688 -6.953 16.391 1 58.97 272 ILE B C 1
ATOM 5660 O O . ILE B 1 272 ? -17.297 -7.086 17.453 1 58.97 272 ILE B O 1
ATOM 5664 N N . ASN B 1 273 ? -15.859 -7.988 16.094 1 55.31 273 ASN B N 1
ATOM 5665 C CA . ASN B 1 273 ? -15.266 -8.742 17.203 1 55.31 273 ASN B CA 1
ATOM 5666 C C . ASN B 1 273 ? -13.812 -8.336 17.438 1 55.31 273 ASN B C 1
ATOM 5668 O O . ASN B 1 273 ? -13.141 -7.871 16.516 1 55.31 273 ASN B O 1
ATOM 5672 N N . THR B 1 274 ? -13.633 -7.75 18.625 1 50.81 274 THR B N 1
ATOM 5673 C CA . THR B 1 274 ? -12.281 -7.504 19.109 1 50.81 274 THR B CA 1
ATOM 5674 C C . THR B 1 274 ? -11.359 -8.672 18.75 1 50.81 274 THR B C 1
ATOM 5676 O O . THR B 1 274 ? -10.148 -8.609 18.984 1 50.81 274 THR B O 1
ATOM 5679 N N . SER B 1 275 ? -12.062 -9.75 18.5 1 51.66 275 SER B N 1
ATOM 5680 C CA . SER B 1 275 ? -11.234 -10.93 18.281 1 51.66 275 SER B CA 1
ATOM 5681 C C . SER B 1 275 ? -10.508 -10.867 16.953 1 51.66 275 SER B C 1
ATOM 5683 O O . SER B 1 275 ? -10.922 -10.148 16.047 1 51.66 275 SER B O 1
ATOM 5685 N N . LYS B 1 276 ? -9.43 -11.648 16.859 1 61.16 276 LYS B N 1
ATOM 5686 C CA . LYS B 1 276 ? -8.336 -11.766 15.898 1 61.16 276 LYS B CA 1
ATOM 5687 C C . LYS B 1 276 ? -8.812 -12.398 14.602 1 61.16 276 LYS B C 1
ATOM 5689 O O . LYS B 1 276 ? -8.242 -12.148 13.531 1 61.16 276 LYS B O 1
ATOM 5694 N N . THR B 1 277 ? -9.984 -13.156 14.562 1 70.06 277 THR B N 1
ATOM 5695 C CA . THR B 1 277 ? -10.234 -13.82 13.289 1 70.06 277 THR B CA 1
ATOM 5696 C C . THR B 1 277 ? -11.688 -13.656 12.867 1 70.06 277 THR B C 1
ATOM 5698 O O . THR B 1 277 ? -12.594 -13.719 13.703 1 70.06 277 THR B O 1
ATOM 5701 N N . CYS B 1 278 ? -12.07 -13.281 11.633 1 79.56 278 CYS B N 1
ATOM 5702 C CA . CYS B 1 278 ? -13.398 -13.086 11.07 1 79.56 278 CYS B CA 1
ATOM 5703 C C . CYS B 1 278 ? -14.062 -14.43 10.766 1 79.56 278 CYS B C 1
ATOM 5705 O O . CYS B 1 278 ? -13.391 -15.391 10.391 1 79.56 278 CYS B O 1
ATOM 5707 N N . ASN B 1 279 ? -15.328 -14.57 11.016 1 81.44 279 ASN B N 1
ATOM 5708 C CA . ASN B 1 279 ? -16.094 -15.727 10.57 1 81.44 279 ASN B CA 1
ATOM 5709 C C . ASN B 1 279 ? -16.156 -15.82 9.055 1 81.44 279 ASN B C 1
ATOM 5711 O O . ASN B 1 279 ? -16.906 -15.094 8.406 1 81.44 279 ASN B O 1
ATOM 5715 N N . MET B 1 280 ? -15.5 -16.75 8.531 1 82.88 280 MET B N 1
ATOM 5716 C CA . MET B 1 280 ? -15.352 -16.844 7.082 1 82.88 280 MET B CA 1
ATOM 5717 C C . MET B 1 280 ? -16.516 -17.625 6.469 1 82.88 280 MET B C 1
ATOM 5719 O O . MET B 1 280 ? -16.625 -17.719 5.246 1 82.88 280 MET B O 1
ATOM 5723 N N . THR B 1 281 ? -17.406 -18.141 7.289 1 87.56 281 THR B N 1
ATOM 5724 C CA . THR B 1 281 ? -18.516 -18.922 6.773 1 87.56 281 THR B CA 1
ATOM 5725 C C . THR B 1 281 ? -19.547 -18.031 6.086 1 87.56 281 THR B C 1
ATOM 5727 O O . THR B 1 281 ? -20.406 -18.516 5.348 1 87.56 281 THR B O 1
ATOM 5730 N N . LEU B 1 282 ? -19.469 -16.781 6.309 1 89.25 282 LEU B N 1
ATOM 5731 C CA . LEU B 1 282 ? -20.438 -15.836 5.75 1 89.25 282 LEU B CA 1
ATOM 5732 C C . LEU B 1 282 ? -19.938 -15.273 4.422 1 89.25 282 LEU B C 1
ATOM 5734 O O . LEU B 1 282 ? -20.484 -14.297 3.91 1 89.25 282 LEU B O 1
ATOM 5738 N N . ARG B 1 283 ? -18.922 -15.875 3.965 1 91.12 283 ARG B N 1
ATOM 5739 C CA . ARG B 1 283 ? -18.422 -15.508 2.646 1 91.12 283 ARG B CA 1
ATOM 5740 C C . ARG B 1 283 ? -18.375 -16.719 1.719 1 91.12 283 ARG B C 1
ATOM 5742 O O . ARG B 1 283 ? -17.922 -17.797 2.117 1 91.12 283 ARG B O 1
ATOM 5749 N N . LYS B 1 284 ? -18.891 -16.594 0.573 1 93.44 284 LYS B N 1
ATOM 5750 C CA . LYS B 1 284 ? -18.906 -17.656 -0.418 1 93.44 284 LYS B CA 1
ATOM 5751 C C . LYS B 1 284 ? -18.141 -17.266 -1.675 1 93.44 284 LYS B C 1
ATOM 5753 O O . LYS B 1 284 ? -18.375 -16.188 -2.238 1 93.44 284 LYS B O 1
ATOM 5758 N N . LYS B 1 285 ? -17.25 -18.094 -2.074 1 91.69 285 LYS B N 1
ATOM 5759 C CA . LYS B 1 285 ? -16.484 -17.859 -3.295 1 91.69 285 LYS B CA 1
ATOM 5760 C C . LYS B 1 285 ? -17.359 -18.016 -4.531 1 91.69 285 LYS B C 1
ATOM 5762 O O . LYS B 1 285 ? -18.156 -18.953 -4.613 1 91.69 285 LYS B O 1
ATOM 5767 N N . LEU B 1 286 ? -17.297 -17.094 -5.496 1 91.38 286 LEU B N 1
ATOM 5768 C CA . LEU B 1 286 ? -17.969 -17.141 -6.789 1 91.38 286 LEU B CA 1
ATOM 5769 C C . LEU B 1 286 ? -17 -16.875 -7.926 1 91.38 286 LEU B C 1
ATOM 5771 O O . LEU B 1 286 ? -16.156 -15.984 -7.828 1 91.38 286 LEU B O 1
ATOM 5775 N N . SER B 1 287 ? -17.062 -17.672 -8.984 1 86.81 287 SER B N 1
ATOM 5776 C CA . SER B 1 287 ? -16.297 -17.344 -10.188 1 86.81 287 SER B CA 1
ATOM 5777 C C . SER B 1 287 ? -16.828 -16.094 -10.867 1 86.81 287 SER B C 1
ATOM 5779 O O . SER B 1 287 ? -17.969 -15.695 -10.625 1 86.81 287 SER B O 1
ATOM 5781 N N . LEU B 1 288 ? -16.031 -15.461 -11.641 1 84.81 288 LEU B N 1
ATOM 5782 C CA . LEU B 1 288 ? -16.5 -14.312 -12.406 1 84.81 288 LEU B CA 1
ATOM 5783 C C . LEU B 1 288 ? -17.688 -14.68 -13.281 1 84.81 288 LEU B C 1
ATOM 5785 O O . LEU B 1 288 ? -18.625 -13.891 -13.43 1 84.81 288 LEU B O 1
ATOM 5789 N N . ALA B 1 289 ? -17.656 -15.883 -13.797 1 81.12 289 ALA B N 1
ATOM 5790 C CA . ALA B 1 289 ? -18.766 -16.375 -14.609 1 81.12 289 ALA B CA 1
ATOM 5791 C C . ALA B 1 289 ? -20.047 -16.469 -13.789 1 81.12 289 ALA B C 1
ATOM 5793 O O . ALA B 1 289 ? -21.125 -16.094 -14.266 1 81.12 289 ALA B O 1
ATOM 5794 N N . GLU B 1 290 ? -19.922 -16.984 -12.602 1 86.88 290 GLU B N 1
ATOM 5795 C CA . GLU B 1 290 ? -21.078 -17.109 -11.719 1 86.88 290 GLU B CA 1
ATOM 5796 C C . GLU B 1 290 ? -21.625 -15.734 -11.344 1 86.88 290 GLU B C 1
ATOM 5798 O O . GLU B 1 290 ? -22.844 -15.555 -11.266 1 86.88 290 GLU B O 1
ATOM 5803 N N . ILE B 1 291 ? -20.797 -14.812 -11.102 1 88.56 291 ILE B N 1
ATOM 5804 C CA . ILE B 1 291 ? -21.234 -13.469 -10.727 1 88.56 291 ILE B CA 1
ATOM 5805 C C . ILE B 1 291 ? -22.016 -12.844 -11.875 1 88.56 291 ILE B C 1
ATOM 5807 O O . ILE B 1 291 ? -23.094 -12.273 -11.672 1 88.56 291 ILE B O 1
ATOM 5811 N N . LYS B 1 292 ? -21.562 -12.977 -13.078 1 82.06 292 LYS B N 1
ATOM 5812 C CA . LYS B 1 292 ? -22.234 -12.422 -14.25 1 82.06 292 LYS B CA 1
ATOM 5813 C C . LYS B 1 292 ? -23.578 -13.102 -14.492 1 82.06 292 LYS B C 1
ATOM 5815 O O . LYS B 1 292 ? -24.547 -12.453 -14.875 1 82.06 292 LYS B O 1
ATOM 5820 N N . SER B 1 293 ? -23.562 -14.398 -14.266 1 85.12 293 SER B N 1
ATOM 5821 C CA . SER B 1 293 ? -24.781 -15.164 -14.516 1 85.12 293 SER B CA 1
ATOM 5822 C C . SER B 1 293 ? -25.812 -14.938 -13.414 1 85.12 293 SER B C 1
ATOM 5824 O O . SER B 1 293 ? -27 -14.828 -13.688 1 85.12 293 SER B O 1
ATOM 5826 N N . ASN B 1 294 ? -25.297 -14.867 -12.156 1 88.69 294 ASN B N 1
ATOM 5827 C CA . ASN B 1 294 ? -26.203 -14.766 -11.016 1 88.69 294 ASN B CA 1
ATOM 5828 C C . ASN B 1 294 ? -26.781 -13.367 -10.875 1 88.69 294 ASN B C 1
ATOM 5830 O O . ASN B 1 294 ? -27.891 -13.195 -10.352 1 88.69 294 ASN B O 1
ATOM 5834 N N . TYR B 1 295 ? -26.031 -12.391 -11.367 1 88.12 295 TYR B N 1
ATOM 5835 C CA . TYR B 1 295 ? -26.453 -11.016 -11.156 1 88.12 295 TYR B CA 1
ATOM 5836 C C . TYR B 1 295 ? -26.344 -10.203 -12.445 1 88.12 295 TYR B C 1
ATOM 5838 O O . TYR B 1 295 ? -25.75 -9.133 -12.461 1 88.12 295 TYR B O 1
ATOM 5846 N N . PRO B 1 296 ? -27 -10.594 -13.477 1 81.62 296 PRO B N 1
ATOM 5847 C CA . PRO B 1 296 ? -26.844 -9.938 -14.781 1 81.62 296 PRO B CA 1
ATOM 5848 C C . PRO B 1 296 ? -27.312 -8.484 -14.766 1 81.62 296 PRO B C 1
ATOM 5850 O O . PRO B 1 296 ? -26.688 -7.625 -15.391 1 81.62 296 PRO B O 1
ATOM 5853 N N . GLU B 1 297 ? -28.391 -8.125 -14.094 1 80.44 297 GLU B N 1
ATOM 5854 C CA . GLU B 1 297 ? -28.922 -6.77 -14.055 1 80.44 297 GLU B CA 1
ATOM 5855 C C . GLU B 1 297 ? -28.062 -5.863 -13.18 1 80.44 297 GLU B C 1
ATOM 5857 O O . GLU B 1 297 ? -27.797 -4.715 -13.539 1 80.44 297 GLU B O 1
ATOM 5862 N N . GLN B 1 298 ? -27.609 -6.5 -12.039 1 79.5 298 GLN B N 1
ATOM 5863 C CA . GLN B 1 298 ? -26.812 -5.707 -11.109 1 79.5 298 GLN B CA 1
ATOM 5864 C C . GLN B 1 298 ? -25.422 -5.414 -11.68 1 79.5 298 GLN B C 1
ATOM 5866 O O . GLN B 1 298 ? -24.875 -4.336 -11.461 1 79.5 298 GLN B O 1
ATOM 5871 N N . TYR B 1 299 ? -25.016 -6.422 -12.398 1 74.69 299 TYR B N 1
ATOM 5872 C CA . TYR B 1 299 ? -23.688 -6.309 -13.016 1 74.69 299 TYR B CA 1
ATOM 5873 C C . TYR B 1 299 ? -23.656 -5.156 -14.016 1 74.69 299 TYR B C 1
ATOM 5875 O O . TYR B 1 299 ? -22.641 -4.465 -14.133 1 74.69 299 TYR B O 1
ATOM 5883 N N . LYS B 1 300 ? -24.766 -4.879 -14.656 1 67.06 300 LYS B N 1
ATOM 5884 C CA . LYS B 1 300 ? -24.828 -3.889 -15.727 1 67.06 300 LYS B CA 1
ATOM 5885 C C . LYS B 1 300 ? -25.359 -2.557 -15.211 1 67.06 300 LYS B C 1
ATOM 5887 O O . LYS B 1 300 ? -25.125 -1.51 -15.82 1 67.06 300 LYS B O 1
ATOM 5892 N N . ASN B 1 301 ? -26 -2.598 -14.086 1 66.62 301 ASN B N 1
ATOM 5893 C CA . ASN B 1 301 ? -26.672 -1.415 -13.57 1 66.62 301 ASN B CA 1
ATOM 5894 C C . ASN B 1 301 ? -25.734 -0.561 -12.719 1 66.62 301 ASN B C 1
ATOM 5896 O O . ASN B 1 301 ? -25.203 -1.032 -11.719 1 66.62 301 ASN B O 1
ATOM 5900 N N . SER B 1 302 ? -25.656 0.737 -13.039 1 61.44 302 SER B N 1
ATOM 5901 C CA . SER B 1 302 ? -24.75 1.666 -12.375 1 61.44 302 SER B CA 1
ATOM 5902 C C . SER B 1 302 ? -25.172 1.906 -10.93 1 61.44 302 SER B C 1
ATOM 5904 O O . SER B 1 302 ? -24.359 2.33 -10.102 1 61.44 302 SER B O 1
ATOM 5906 N N . LYS B 1 303 ? -26.422 1.556 -10.703 1 66.06 303 LYS B N 1
ATOM 5907 C CA . LYS B 1 303 ? -26.891 1.767 -9.336 1 66.06 303 LYS B CA 1
ATOM 5908 C C . LYS B 1 303 ? -26.391 0.66 -8.406 1 66.06 303 LYS B C 1
ATOM 5910 O O . LYS B 1 303 ? -26.25 0.872 -7.203 1 66.06 303 LYS B O 1
ATOM 5915 N N . SER B 1 304 ? -26.156 -0.399 -9.023 1 72.56 304 SER B N 1
ATOM 5916 C CA . SER B 1 304 ? -25.797 -1.556 -8.211 1 72.56 304 SER B CA 1
ATOM 5917 C C . SER B 1 304 ? -24.328 -1.931 -8.383 1 72.56 304 SER B C 1
ATOM 5919 O O . SER B 1 304 ? -23.734 -2.549 -7.5 1 72.56 304 SER B O 1
ATOM 5921 N N . HIS B 1 305 ? -23.844 -1.654 -9.445 1 77.06 305 HIS B N 1
ATOM 5922 C CA . HIS B 1 305 ? -22.438 -1.924 -9.75 1 77.06 305 HIS B CA 1
ATOM 5923 C C . HIS B 1 305 ? -21.562 -0.729 -9.398 1 77.06 305 HIS B C 1
ATOM 5925 O O . HIS B 1 305 ? -21.828 0.393 -9.836 1 77.06 305 HIS B O 1
ATOM 5931 N N . HIS B 1 306 ? -20.656 -1.076 -8.516 1 82.94 306 HIS B N 1
ATOM 5932 C CA . HIS B 1 306 ? -19.781 -0.017 -8.023 1 82.94 306 HIS B CA 1
ATOM 5933 C C . HIS B 1 306 ? -18.312 -0.376 -8.234 1 82.94 306 HIS B C 1
ATOM 5935 O O . HIS B 1 306 ? -17.984 -1.552 -8.391 1 82.94 306 HIS B O 1
ATOM 5941 N N . TYR B 1 307 ? -17.531 0.637 -8.406 1 79 307 TYR B N 1
ATOM 5942 C CA . TYR B 1 307 ? -16.078 0.523 -8.469 1 79 307 TYR B CA 1
ATOM 5943 C C . TYR B 1 307 ? -15.422 1.291 -7.324 1 79 307 TYR B C 1
ATOM 5945 O O . TYR B 1 307 ? -15.68 2.482 -7.145 1 79 307 TYR B O 1
ATOM 5953 N N . HIS B 1 308 ? -14.711 0.589 -6.484 1 81.62 308 HIS B N 1
ATOM 5954 C CA . HIS B 1 308 ? -14.008 1.228 -5.375 1 81.62 308 HIS B CA 1
ATOM 5955 C C . HIS B 1 308 ? -12.648 1.755 -5.812 1 81.62 308 HIS B C 1
ATOM 5957 O O . HIS B 1 308 ? -11.719 0.975 -6.047 1 81.62 308 HIS B O 1
ATOM 5963 N N . PRO B 1 309 ? -12.391 2.967 -5.828 1 70.75 309 PRO B N 1
ATOM 5964 C CA . PRO B 1 309 ? -11.188 3.525 -6.445 1 70.75 309 PRO B CA 1
ATOM 5965 C C . PRO B 1 309 ? -9.922 3.209 -5.66 1 70.75 309 PRO B C 1
ATOM 5967 O O . PRO B 1 309 ? -8.828 3.182 -6.23 1 70.75 309 PRO B O 1
ATOM 5970 N N . ILE B 1 310 ? -10.031 2.955 -4.371 1 75.75 310 ILE B N 1
ATOM 5971 C CA . ILE B 1 310 ? -8.844 2.652 -3.582 1 75.75 310 ILE B CA 1
ATOM 5972 C C . ILE B 1 310 ? -8.438 1.194 -3.791 1 75.75 310 ILE B C 1
ATOM 5974 O O . ILE B 1 310 ? -7.281 0.899 -4.082 1 75.75 310 ILE B O 1
ATOM 5978 N N . TYR B 1 311 ? -9.453 0.346 -3.707 1 81.25 311 TYR B N 1
ATOM 5979 C CA . TYR B 1 311 ? -9.172 -1.07 -3.906 1 81.25 311 TYR B CA 1
ATOM 5980 C C . TYR B 1 311 ? -8.945 -1.379 -5.383 1 81.25 311 TYR B C 1
ATOM 5982 O O . TYR B 1 311 ? -8.336 -2.395 -5.723 1 81.25 311 TYR B O 1
ATOM 5990 N N . ARG B 1 312 ? -9.461 -0.542 -6.195 1 79.94 312 ARG B N 1
ATOM 5991 C CA . ARG B 1 312 ? -9.516 -0.775 -7.637 1 79.94 312 ARG B CA 1
ATOM 5992 C C . ARG B 1 312 ? -10.188 -2.109 -7.949 1 79.94 312 ARG B C 1
ATOM 5994 O O . ARG B 1 312 ? -9.617 -2.943 -8.664 1 79.94 312 ARG B O 1
ATOM 6001 N N . SER B 1 313 ? -11.242 -2.268 -7.367 1 86.88 313 SER B N 1
ATOM 6002 C CA . SER B 1 313 ? -12.031 -3.486 -7.531 1 86.88 313 SER B CA 1
ATOM 6003 C C . SER B 1 313 ? -13.523 -3.174 -7.637 1 86.88 313 SER B C 1
ATOM 6005 O O . SER B 1 313 ? -13.977 -2.141 -7.148 1 86.88 313 SER B O 1
ATOM 6007 N N . ASP B 1 314 ? -14.242 -4.109 -8.242 1 87.12 314 ASP B N 1
ATOM 6008 C CA . ASP B 1 314 ? -15.68 -3.965 -8.445 1 87.12 314 ASP B CA 1
ATOM 6009 C C . ASP B 1 314 ? -16.469 -4.625 -7.316 1 87.12 314 ASP B C 1
ATOM 6011 O O . ASP B 1 314 ? -15.992 -5.582 -6.699 1 87.12 314 ASP B O 1
ATOM 6015 N N . TYR B 1 315 ? -17.609 -4.02 -7.02 1 92.31 315 TYR B N 1
ATOM 6016 C CA . TYR B 1 315 ? -18.516 -4.715 -6.102 1 92.31 315 TYR B CA 1
ATOM 6017 C C . TYR B 1 315 ? -19.969 -4.418 -6.438 1 92.31 315 TYR B C 1
ATOM 6019 O O . TYR B 1 315 ? -20.266 -3.436 -7.117 1 92.31 315 TYR B O 1
ATOM 6027 N N . ILE B 1 316 ? -20.828 -5.34 -6.047 1 93.31 316 ILE B N 1
ATOM 6028 C CA . ILE B 1 316 ? -22.281 -5.25 -6.23 1 93.31 316 ILE B CA 1
ATOM 6029 C C . ILE B 1 316 ? -22.984 -5.375 -4.883 1 93.31 316 ILE B C 1
ATOM 6031 O O . ILE B 1 316 ? -22.594 -6.195 -4.047 1 93.31 316 ILE B O 1
ATOM 6035 N N . ASN B 1 317 ? -23.938 -4.469 -4.684 1 93 317 ASN B N 1
ATOM 6036 C CA . ASN B 1 317 ? -24.859 -4.629 -3.562 1 93 317 ASN B CA 1
ATOM 6037 C C . ASN B 1 317 ? -26.156 -5.312 -3.992 1 93 317 ASN B C 1
ATOM 6039 O O . ASN B 1 317 ? -26.766 -4.918 -4.98 1 93 317 ASN B O 1
ATOM 6043 N N . VAL B 1 318 ? -26.531 -6.34 -3.221 1 93.44 318 VAL B N 1
ATOM 6044 C CA . VAL B 1 318 ? -27.734 -7.043 -3.617 1 93.44 318 VAL B CA 1
ATOM 6045 C C . VAL B 1 318 ? -28.5 -7.5 -2.373 1 93.44 318 VAL B C 1
ATOM 6047 O O . VAL B 1 318 ? -27.891 -7.809 -1.347 1 93.44 318 VAL B O 1
ATOM 6050 N N . GLN B 1 319 ? -29.766 -7.441 -2.492 1 92.31 319 GLN B N 1
ATOM 6051 C CA . GLN B 1 319 ? -30.641 -8 -1.47 1 92.31 319 GLN B CA 1
ATOM 6052 C C . GLN B 1 319 ? -31.125 -9.398 -1.865 1 92.31 319 GLN B C 1
ATOM 6054 O O . GLN B 1 319 ? -31.734 -9.57 -2.926 1 92.31 319 GLN B O 1
ATOM 6059 N N . LYS B 1 320 ? -30.719 -10.383 -1.049 1 91.94 320 LYS B N 1
ATOM 6060 C CA . LYS B 1 320 ? -31.172 -11.75 -1.259 1 91.94 320 LYS B CA 1
ATOM 6061 C C . LYS B 1 320 ? -32.094 -12.203 -0.134 1 91.94 320 LYS B C 1
ATOM 6063 O O . LYS B 1 320 ? -31.656 -12.445 0.989 1 91.94 320 LYS B O 1
ATOM 6068 N N . GLU B 1 321 ? -33.438 -12.359 -0.444 1 92.38 321 GLU B N 1
ATOM 6069 C CA . GLU B 1 321 ? -34.406 -12.82 0.525 1 92.38 321 GLU B CA 1
ATOM 6070 C C . GLU B 1 321 ? -34.375 -11.977 1.795 1 92.38 321 GLU B C 1
ATOM 6072 O O . GLU B 1 321 ? -34.281 -12.516 2.902 1 92.38 321 GLU B O 1
ATOM 6077 N N . GLY B 1 322 ? -34.25 -10.742 1.691 1 92.88 322 GLY B N 1
ATOM 6078 C CA . GLY B 1 322 ? -34.312 -9.812 2.812 1 92.88 322 GLY B CA 1
ATOM 6079 C C . GLY B 1 322 ? -32.938 -9.625 3.473 1 92.88 322 GLY B C 1
ATOM 6080 O O . GLY B 1 322 ? -32.812 -8.844 4.418 1 92.88 322 GLY B O 1
ATOM 6081 N N . GLN B 1 323 ? -32 -10.383 3 1 95.12 323 GLN B N 1
ATOM 6082 C CA . GLN B 1 323 ? -30.656 -10.289 3.555 1 95.12 323 GLN B CA 1
ATOM 6083 C C . GLN B 1 323 ? -29.734 -9.5 2.631 1 95.12 323 GLN B C 1
ATOM 6085 O O . GLN B 1 323 ? -29.641 -9.789 1.436 1 95.12 323 GLN B O 1
ATOM 6090 N N . GLN B 1 324 ? -29.109 -8.461 3.227 1 95.44 324 GLN B N 1
ATOM 6091 C CA . GLN B 1 324 ? -28.172 -7.652 2.449 1 95.44 324 GLN B CA 1
ATOM 6092 C C . GLN B 1 324 ? -26.891 -8.43 2.152 1 95.44 324 GLN B C 1
ATOM 6094 O O . GLN B 1 324 ? -26.328 -9.078 3.041 1 95.44 324 GLN B O 1
ATOM 6099 N N . HIS B 1 325 ? -26.453 -8.406 0.836 1 96.06 325 HIS B N 1
ATOM 6100 C CA . HIS B 1 325 ? -25.188 -8.992 0.404 1 96.06 325 HIS B CA 1
ATOM 6101 C C . HIS B 1 325 ? -24.328 -7.957 -0.326 1 96.06 325 HIS B C 1
ATOM 6103 O O . HIS B 1 325 ? -24.859 -7.012 -0.913 1 96.06 325 HIS B O 1
ATOM 6109 N N . GLN B 1 326 ? -23.109 -8.133 -0.182 1 96.19 326 GLN B N 1
ATOM 6110 C CA . GLN B 1 326 ? -22.156 -7.395 -0.995 1 96.19 326 GLN B CA 1
ATOM 6111 C C . GLN B 1 326 ? -21.172 -8.336 -1.679 1 96.19 326 GLN B C 1
ATOM 6113 O O . GLN B 1 326 ? -20.547 -9.18 -1.022 1 96.19 326 GLN B O 1
ATOM 6118 N N . ILE B 1 327 ? -21.062 -8.266 -3.004 1 96 327 ILE B N 1
ATOM 6119 C CA . ILE B 1 327 ? -20.219 -9.141 -3.797 1 96 327 ILE B CA 1
ATOM 6120 C C . ILE B 1 327 ? -19.016 -8.352 -4.312 1 96 327 ILE B C 1
ATOM 6122 O O . ILE B 1 327 ? -19.156 -7.418 -5.102 1 96 327 ILE B O 1
ATOM 6126 N N . TRP B 1 328 ? -17.859 -8.734 -3.807 1 94.5 328 TRP B N 1
ATOM 6127 C CA . TRP B 1 328 ? -16.625 -8.141 -4.297 1 94.5 328 TRP B CA 1
ATOM 6128 C C . TRP B 1 328 ? -15.953 -9.047 -5.316 1 94.5 328 TRP B C 1
ATOM 6130 O O . TRP B 1 328 ? -15.898 -10.266 -5.133 1 94.5 328 TRP B O 1
ATOM 6140 N N . TYR B 1 329 ? -15.461 -8.445 -6.461 1 91.62 329 TYR B N 1
ATOM 6141 C CA . TYR B 1 329 ? -14.82 -9.227 -7.512 1 91.62 329 TYR B CA 1
ATOM 6142 C C . TYR B 1 329 ? -13.906 -8.359 -8.359 1 91.62 329 TYR B C 1
ATOM 6144 O O . TYR B 1 329 ? -13.867 -7.137 -8.188 1 91.62 329 TYR B O 1
ATOM 6152 N N . GLU B 1 330 ? -13.078 -9.047 -9.117 1 89 330 GLU B N 1
ATOM 6153 C CA . GLU B 1 330 ? -12.227 -8.352 -10.078 1 89 330 GLU B CA 1
ATOM 6154 C C . GLU B 1 330 ? -12.875 -8.305 -11.453 1 89 330 GLU B C 1
ATOM 6156 O O . GLU B 1 330 ? -12.805 -9.273 -12.211 1 89 330 GLU B O 1
ATOM 6161 N N . GLY B 1 331 ? -13.5 -7.16 -11.766 1 79.62 331 GLY B N 1
ATOM 6162 C CA . GLY B 1 331 ? -14.102 -6.98 -13.078 1 79.62 331 GLY B CA 1
ATOM 6163 C C . GLY B 1 331 ? -13.102 -6.586 -14.141 1 79.62 331 GLY B C 1
ATOM 6164 O O . GLY B 1 331 ? -11.891 -6.707 -13.938 1 79.62 331 GLY B O 1
ATOM 6165 N N . HIS B 1 332 ? -13.508 -6.242 -15.273 1 71.12 332 HIS B N 1
ATOM 6166 C CA . HIS B 1 332 ? -12.672 -5.934 -16.422 1 71.12 332 HIS B CA 1
ATOM 6167 C C . HIS B 1 332 ? -11.688 -4.812 -16.094 1 71.12 332 HIS B C 1
ATOM 6169 O O . HIS B 1 332 ? -10.484 -4.938 -16.359 1 71.12 332 HIS B O 1
ATOM 6175 N N . ASP B 1 333 ? -12.242 -3.775 -15.469 1 69.94 333 ASP B N 1
ATOM 6176 C CA . ASP B 1 333 ? -11.383 -2.637 -15.164 1 69.94 333 ASP B CA 1
ATOM 6177 C C . ASP B 1 333 ? -10.359 -2.994 -14.086 1 69.94 333 ASP B C 1
ATOM 6179 O O . ASP B 1 333 ? -9.195 -2.598 -14.172 1 69.94 333 ASP B O 1
ATOM 6183 N N . SER B 1 334 ? -10.828 -3.729 -13.117 1 79.75 334 SER B N 1
ATOM 6184 C CA . SER B 1 334 ? -9.945 -4.184 -12.047 1 79.75 334 SER B CA 1
ATOM 6185 C C . SER B 1 334 ? -8.82 -5.059 -12.594 1 79.75 334 SER B C 1
ATOM 6187 O O . SER B 1 334 ? -7.645 -4.828 -12.297 1 79.75 334 SER B O 1
ATOM 6189 N N . LEU B 1 335 ? -9.156 -5.98 -13.438 1 81.06 335 LEU B N 1
ATOM 6190 C CA . LEU B 1 335 ? -8.18 -6.883 -14.031 1 81.06 335 LEU B CA 1
ATOM 6191 C C . LEU B 1 335 ? -7.191 -6.117 -14.906 1 81.06 335 LEU B C 1
ATOM 6193 O O . LEU B 1 335 ? -5.984 -6.348 -14.836 1 81.06 335 LEU B O 1
ATOM 6197 N N . LEU B 1 336 ? -7.695 -5.285 -15.711 1 71.5 336 LEU B N 1
ATOM 6198 C CA . LEU B 1 336 ? -6.84 -4.492 -16.594 1 71.5 336 LEU B CA 1
ATOM 6199 C C . LEU B 1 336 ? -5.836 -3.68 -15.781 1 71.5 336 LEU B C 1
ATOM 6201 O O . LEU B 1 336 ? -4.645 -3.674 -16.094 1 71.5 336 LEU B O 1
ATOM 6205 N N . ASP B 1 337 ? -6.309 -3.027 -14.688 1 72.31 337 ASP B N 1
ATOM 6206 C CA . ASP B 1 337 ? -5.441 -2.205 -13.852 1 72.31 337 ASP B CA 1
ATOM 6207 C C . ASP B 1 337 ? -4.324 -3.045 -13.227 1 72.31 337 ASP B C 1
ATOM 6209 O O . ASP B 1 337 ? -3.158 -2.646 -13.242 1 72.31 337 ASP B O 1
ATOM 6213 N N . LYS B 1 338 ? -4.648 -4.113 -12.75 1 81.44 338 LYS B N 1
ATOM 6214 C CA . LYS B 1 338 ? -3.701 -4.941 -12.016 1 81.44 338 LYS B CA 1
ATOM 6215 C C . LYS B 1 338 ? -2.713 -5.621 -12.953 1 81.44 338 LYS B C 1
ATOM 6217 O O . LYS B 1 338 ? -1.516 -5.684 -12.664 1 81.44 338 LYS B O 1
ATOM 6222 N N . TYR B 1 339 ? -3.152 -6.047 -14.117 1 79.38 339 TYR B N 1
ATOM 6223 C CA . TYR B 1 339 ? -2.24 -6.633 -15.094 1 79.38 339 TYR B CA 1
ATOM 6224 C C . TYR B 1 339 ? -1.317 -5.578 -15.688 1 79.38 339 TYR B C 1
ATOM 6226 O O . TYR B 1 339 ? -0.141 -5.844 -15.945 1 79.38 339 TYR B O 1
ATOM 6234 N N . MET B 1 340 ? -1.797 -4.461 -15.922 1 70.56 340 MET B N 1
ATOM 6235 C CA . MET B 1 340 ? -0.96 -3.373 -16.422 1 70.56 340 MET B CA 1
ATOM 6236 C C . MET B 1 340 ? 0.145 -3.035 -15.43 1 70.56 340 MET B C 1
ATOM 6238 O O . MET B 1 340 ? 1.284 -2.777 -15.82 1 70.56 340 MET B O 1
ATOM 6242 N N . TYR B 1 341 ? -0.191 -2.969 -14.195 1 73.38 341 TYR B N 1
ATOM 6243 C CA . TYR B 1 341 ? 0.814 -2.75 -13.164 1 73.38 341 TYR B CA 1
ATOM 6244 C C . TYR B 1 341 ? 1.906 -3.812 -13.227 1 73.38 341 TYR B C 1
ATOM 6246 O O . TYR B 1 341 ? 3.096 -3.488 -13.219 1 73.38 341 TYR B O 1
ATOM 6254 N N . ILE B 1 342 ? 1.505 -4.996 -13.336 1 82.19 342 ILE B N 1
ATOM 6255 C CA . ILE B 1 342 ? 2.443 -6.113 -13.359 1 82.19 342 ILE B CA 1
ATOM 6256 C C . ILE B 1 342 ? 3.363 -5.98 -14.578 1 82.19 342 ILE B C 1
ATOM 6258 O O . ILE B 1 342 ? 4.582 -6.117 -14.453 1 82.19 342 ILE B O 1
ATOM 6262 N N . ARG B 1 343 ? 2.836 -5.777 -15.609 1 73.31 343 ARG B N 1
ATOM 6263 C CA . ARG B 1 343 ? 3.605 -5.656 -16.844 1 73.31 343 ARG B CA 1
ATOM 6264 C C . ARG B 1 343 ? 4.562 -4.469 -16.781 1 73.31 343 ARG B C 1
ATOM 6266 O O . ARG B 1 343 ? 5.719 -4.57 -17.188 1 73.31 343 ARG B O 1
ATOM 6273 N N . SER B 1 344 ? 4.09 -3.404 -16.219 1 67.94 344 SER B N 1
ATOM 6274 C CA . SER B 1 344 ? 4.883 -2.182 -16.188 1 67.94 344 SER B CA 1
ATOM 6275 C C . SER B 1 344 ? 6.094 -2.34 -15.266 1 67.94 344 SER B C 1
ATOM 6277 O O . SER B 1 344 ? 7.137 -1.721 -15.492 1 67.94 344 SER B O 1
ATOM 6279 N N . MET B 1 345 ? 5.988 -3.141 -14.32 1 73 345 MET B N 1
ATOM 6280 C CA . MET B 1 345 ? 7.074 -3.355 -13.367 1 73 345 MET B CA 1
ATOM 6281 C C . MET B 1 345 ? 8.039 -4.422 -13.875 1 73 345 MET B C 1
ATOM 6283 O O . MET B 1 345 ? 9.07 -4.68 -13.25 1 73 345 MET B O 1
ATOM 6287 N N . GLU B 1 346 ? 7.68 -4.992 -15.031 1 79.38 346 GLU B N 1
ATOM 6288 C CA . GLU B 1 346 ? 8.508 -6.016 -15.672 1 79.38 346 GLU B CA 1
ATOM 6289 C C . GLU B 1 346 ? 8.812 -7.152 -14.703 1 79.38 346 GLU B C 1
ATOM 6291 O O . GLU B 1 346 ? 9.969 -7.574 -14.578 1 79.38 346 GLU B O 1
ATOM 6296 N N . PHE B 1 347 ? 7.789 -7.48 -14.008 1 88.62 347 PHE B N 1
ATOM 6297 C CA . PHE B 1 347 ? 7.902 -8.688 -13.195 1 88.62 347 PHE B CA 1
ATOM 6298 C C . PHE B 1 347 ? 8.047 -9.922 -14.086 1 88.62 347 PHE B C 1
ATOM 6300 O O . PHE B 1 347 ? 7.965 -9.828 -15.312 1 88.62 347 PHE B O 1
ATOM 6307 N N . LYS B 1 348 ? 8.375 -11.023 -13.422 1 92.69 348 LYS B N 1
ATOM 6308 C CA . LYS B 1 348 ? 8.477 -12.266 -14.18 1 92.69 348 LYS B CA 1
ATOM 6309 C C . LYS B 1 348 ? 7.203 -12.539 -14.969 1 92.69 348 LYS B C 1
ATOM 6311 O O . LYS B 1 348 ? 7.258 -13.039 -16.094 1 92.69 348 LYS B O 1
ATOM 6316 N N . GLY B 1 349 ? 6.102 -12.281 -14.266 1 92.19 349 GLY B N 1
ATOM 6317 C CA . GLY B 1 349 ? 4.859 -12.422 -15.008 1 92.19 349 GLY B CA 1
ATOM 6318 C C . GLY B 1 349 ? 3.633 -12.43 -14.109 1 92.19 349 GLY B C 1
ATOM 6319 O O . GLY B 1 349 ? 3.664 -11.898 -13 1 92.19 349 GLY B O 1
ATOM 6320 N N . MET B 1 350 ? 2.518 -12.898 -14.703 1 92 350 MET B N 1
ATOM 6321 C CA . MET B 1 350 ? 1.229 -12.891 -14.023 1 92 350 MET B CA 1
ATOM 6322 C C . MET B 1 350 ? 0.649 -14.297 -13.922 1 92 350 MET B C 1
ATOM 6324 O O . MET B 1 350 ? 0.959 -15.156 -14.75 1 92 350 MET B O 1
ATOM 6328 N N . VAL B 1 351 ? -0.131 -14.484 -12.875 1 94.75 351 VAL B N 1
ATOM 6329 C CA . VAL B 1 351 ? -0.817 -15.75 -12.648 1 94.75 351 VAL B CA 1
ATOM 6330 C C . VAL B 1 351 ? -2.328 -15.531 -12.664 1 94.75 351 VAL B C 1
ATOM 6332 O O . VAL B 1 351 ? -2.854 -14.734 -11.883 1 94.75 351 VAL B O 1
ATOM 6335 N N . ILE B 1 352 ? -2.982 -16.141 -13.578 1 90.62 352 ILE B N 1
ATOM 6336 C CA . ILE B 1 352 ? -4.441 -16.141 -13.633 1 90.62 352 ILE B CA 1
ATOM 6337 C C . ILE B 1 352 ? -4.988 -17.188 -12.664 1 90.62 352 ILE B C 1
ATOM 6339 O O . ILE B 1 352 ? -4.777 -18.391 -12.852 1 90.62 352 ILE B O 1
ATOM 6343 N N . TRP B 1 353 ? -5.711 -16.734 -11.656 1 89.94 353 TRP B N 1
ATOM 6344 C CA . TRP B 1 353 ? -6.18 -17.594 -10.57 1 89.94 353 TRP B CA 1
ATOM 6345 C C . TRP B 1 353 ? -7.695 -17.5 -10.43 1 89.94 353 TRP B C 1
ATOM 6347 O O . TRP B 1 353 ? -8.219 -16.578 -9.797 1 89.94 353 TRP B O 1
ATOM 6357 N N . THR B 1 354 ? -8.484 -18.438 -11.125 1 83.56 354 THR B N 1
ATOM 6358 C CA . THR B 1 354 ? -8.102 -19.562 -11.961 1 83.56 354 THR B CA 1
ATOM 6359 C C . THR B 1 354 ? -8.766 -19.469 -13.336 1 83.56 354 THR B C 1
ATOM 6361 O O . THR B 1 354 ? -9.75 -18.734 -13.5 1 83.56 354 THR B O 1
ATOM 6364 N N . ALA B 1 355 ? -8.289 -20.078 -14.25 1 78.44 355 ALA B N 1
ATOM 6365 C CA . ALA B 1 355 ? -8.844 -20.094 -15.602 1 78.44 355 ALA B CA 1
ATOM 6366 C C . ALA B 1 355 ? -10.211 -20.766 -15.633 1 78.44 355 ALA B C 1
ATOM 6368 O O . ALA B 1 355 ? -11.039 -20.453 -16.5 1 78.44 355 ALA B O 1
ATOM 6369 N N . ASP B 1 356 ? -10.391 -21.688 -14.664 1 78.56 356 ASP B N 1
ATOM 6370 C CA . ASP B 1 356 ? -11.656 -22.422 -14.594 1 78.56 356 ASP B CA 1
ATOM 6371 C C . ASP B 1 356 ? -12.797 -21.484 -14.195 1 78.56 356 ASP B C 1
ATOM 6373 O O . ASP B 1 356 ? -13.969 -21.812 -14.406 1 78.56 356 ASP B O 1
ATOM 6377 N N . ASP B 1 357 ? -12.422 -20.375 -13.633 1 74 357 ASP B N 1
ATOM 6378 C CA . ASP B 1 357 ? -13.438 -19.453 -13.125 1 74 357 ASP B CA 1
ATOM 6379 C C . ASP B 1 357 ? -14.031 -18.609 -14.25 1 74 357 ASP B C 1
ATOM 6381 O O . ASP B 1 357 ? -15.062 -17.969 -14.062 1 74 357 ASP B O 1
ATOM 6385 N N . LEU B 1 358 ? -13.344 -18.672 -15.477 1 65.75 358 LEU B N 1
ATOM 6386 C CA . LEU B 1 358 ? -13.852 -17.938 -16.641 1 65.75 358 LEU B CA 1
ATOM 6387 C C . LEU B 1 358 ? -14.883 -18.766 -17.391 1 65.75 358 LEU B C 1
ATOM 6389 O O . LEU B 1 358 ? -15.602 -18.25 -18.25 1 65.75 358 LEU B O 1
ATOM 6393 N N . SER B 1 359 ? -14.805 -20.188 -17.469 1 52.78 359 SER B N 1
ATOM 6394 C CA . SER B 1 359 ? -15.562 -21.094 -18.312 1 52.78 359 SER B CA 1
ATOM 6395 C C . SER B 1 359 ? -17.016 -21.203 -17.875 1 52.78 359 SER B C 1
ATOM 6397 O O . SER B 1 359 ? -17.766 -22.031 -18.375 1 52.78 359 SER B O 1
ATOM 6399 N N . ALA B 1 360 ? -17.844 -20.469 -17.609 1 46.19 360 ALA B N 1
ATOM 6400 C CA . ALA B 1 360 ? -19.188 -21.031 -17.641 1 46.19 360 ALA B CA 1
ATOM 6401 C C . ALA B 1 360 ? -19.609 -21.375 -19.062 1 46.19 360 ALA B C 1
ATOM 6403 O O . ALA B 1 360 ? -19.141 -20.734 -20.016 1 46.19 360 ALA B O 1
ATOM 6404 N N . LYS B 1 361 ? -20.766 -22.078 -19.719 1 44.97 361 LYS B N 1
ATOM 6405 C CA . LYS B 1 361 ? -21.391 -22.219 -21.031 1 44.97 361 LYS B CA 1
ATOM 6406 C C . LYS B 1 361 ? -21.328 -20.906 -21.812 1 44.97 361 LYS B C 1
ATOM 6408 O O . LYS B 1 361 ? -20.891 -20.875 -22.953 1 44.97 361 LYS B O 1
ATOM 6413 N N . GLY B 1 362 ? -22.344 -19.766 -21.891 1 37.34 362 GLY B N 1
ATOM 6414 C CA . GLY B 1 362 ? -22.453 -18.688 -22.875 1 37.34 362 GLY B CA 1
ATOM 6415 C C . GLY B 1 362 ? -21.359 -17.656 -22.75 1 37.34 362 GLY B C 1
ATOM 6416 O O . GLY B 1 362 ? -21.562 -16.609 -22.125 1 37.34 362 GLY B O 1
ATOM 6417 N N . ILE B 1 363 ? -20.312 -17.672 -23.172 1 43.38 363 ILE B N 1
ATOM 6418 C CA . ILE B 1 363 ? -19.5 -16.5 -22.828 1 43.38 363 ILE B CA 1
ATOM 6419 C C . ILE B 1 363 ? -19.797 -15.359 -23.797 1 43.38 363 ILE B C 1
ATOM 6421 O O . ILE B 1 363 ? -19.391 -15.398 -24.953 1 43.38 363 ILE B O 1
ATOM 6425 N N . ASP B 1 364 ? -20.438 -14.461 -23.906 1 41.78 364 ASP B N 1
ATOM 6426 C CA . ASP B 1 364 ? -20.25 -13.406 -24.906 1 41.78 364 ASP B CA 1
ATOM 6427 C C . ASP B 1 364 ? -19.25 -12.359 -24.406 1 41.78 364 ASP B C 1
ATOM 6429 O O . ASP B 1 364 ? -18.422 -11.875 -25.172 1 41.78 364 ASP B O 1
ATOM 6433 N N . ASP B 1 365 ? -19.219 -11.039 -24.641 1 42.59 365 ASP B N 1
ATOM 6434 C CA . ASP B 1 365 ? -18.25 -9.961 -24.5 1 42.59 365 ASP B CA 1
ATOM 6435 C C . ASP B 1 365 ? -17.062 -10.398 -23.641 1 42.59 365 ASP B C 1
ATOM 6437 O O . ASP B 1 365 ? -17.172 -10.406 -22.406 1 42.59 365 ASP B O 1
ATOM 6441 N N . GLY B 1 366 ? -16.562 -11.203 -24.031 1 44.59 366 GLY B N 1
ATOM 6442 C CA . GLY B 1 366 ? -16.453 -12.648 -24.109 1 44.59 366 GLY B CA 1
ATOM 6443 C C . GLY B 1 366 ? -15.031 -13.148 -23.891 1 44.59 366 GLY B C 1
ATOM 6444 O O . GLY B 1 366 ? -14.062 -12.422 -24.141 1 44.59 366 GLY B O 1
ATOM 6445 N N . THR B 1 367 ? -14.312 -14.398 -24.328 1 49.97 367 THR B N 1
ATOM 6446 C CA . THR B 1 367 ? -13.383 -15.352 -23.734 1 49.97 367 THR B CA 1
ATOM 6447 C C . THR B 1 367 ? -12.172 -14.633 -23.141 1 49.97 367 THR B C 1
ATOM 6449 O O . THR B 1 367 ? -11.289 -14.188 -23.875 1 49.97 367 THR B O 1
ATOM 6452 N N . GLU B 1 368 ? -12.797 -13.961 -22.156 1 51.75 368 GLU B N 1
ATOM 6453 C CA . GLU B 1 368 ? -12.664 -12.562 -21.766 1 51.75 368 GLU B CA 1
ATOM 6454 C C . GLU B 1 368 ? -11.195 -12.141 -21.719 1 51.75 368 GLU B C 1
ATOM 6456 O O . GLU B 1 368 ? -10.328 -12.938 -21.328 1 51.75 368 GLU B O 1
ATOM 6461 N N . TRP B 1 369 ? -12.133 -10.555 -21.719 1 52.03 369 TRP B N 1
ATOM 6462 C CA . TRP B 1 369 ? -11.438 -9.805 -22.766 1 52.03 369 TRP B CA 1
ATOM 6463 C C . TRP B 1 369 ? -10.391 -10.68 -23.453 1 52.03 369 TRP B C 1
ATOM 6465 O O . TRP B 1 369 ? -9.648 -11.406 -22.797 1 52.03 369 TRP B O 1
ATOM 6475 N N . ASN B 1 370 ? -10.07 -11.758 -23.797 1 46.72 370 ASN B N 1
ATOM 6476 C CA . ASN B 1 370 ? -9.141 -12.469 -24.672 1 46.72 370 ASN B CA 1
ATOM 6477 C C . ASN B 1 370 ? -7.695 -12.25 -24.234 1 46.72 370 ASN B C 1
ATOM 6479 O O . ASN B 1 370 ? -7.047 -11.305 -24.672 1 46.72 370 ASN B O 1
ATOM 6483 N N . TRP B 1 371 ? -7.578 -13.398 -23.328 1 52.19 371 TRP B N 1
ATOM 6484 C CA . TRP B 1 371 ? -7.094 -13.594 -21.969 1 52.19 371 TRP B CA 1
ATOM 6485 C C . TRP B 1 371 ? -5.996 -12.594 -21.641 1 52.19 371 TRP B C 1
ATOM 6487 O O . TRP B 1 371 ? -4.836 -12.789 -22 1 52.19 371 TRP B O 1
ATOM 6497 N N . ILE B 1 372 ? -6.957 -11.312 -21.344 1 51.78 372 ILE B N 1
ATOM 6498 C CA . ILE B 1 372 ? -6.984 -9.867 -21.578 1 51.78 372 ILE B CA 1
ATOM 6499 C C . ILE B 1 372 ? -5.648 -9.414 -22.141 1 51.78 372 ILE B C 1
ATOM 6501 O O . ILE B 1 372 ? -4.586 -9.852 -21.688 1 51.78 372 ILE B O 1
ATOM 6505 N N . LEU B 1 373 ? -6.254 -9.68 -22.75 1 44.22 373 LEU B N 1
ATOM 6506 C CA . LEU B 1 373 ? -5.852 -9.656 -24.156 1 44.22 373 LEU B CA 1
ATOM 6507 C C . LEU B 1 373 ? -4.363 -9.969 -24.297 1 44.22 373 LEU B C 1
ATOM 6509 O O . LEU B 1 373 ? -3.93 -10.469 -25.344 1 44.22 373 LEU B O 1
ATOM 6513 N N . HIS B 1 374 ? -4.031 -10.977 -24.766 1 44.34 374 HIS B N 1
ATOM 6514 C CA . HIS B 1 374 ? -2.756 -11.484 -25.266 1 44.34 374 HIS B CA 1
ATOM 6515 C C . HIS B 1 374 ? -1.601 -11.039 -24.375 1 44.34 374 HIS B C 1
ATOM 6517 O O . HIS B 1 374 ? -0.874 -10.102 -24.719 1 44.34 374 HIS B O 1
ATOM 6523 N N . SER B 1 375 ? -1.84 -11.281 -23.156 1 48.5 375 SER B N 1
ATOM 6524 C CA . SER B 1 375 ? -1.519 -11.023 -21.75 1 48.5 375 SER B CA 1
ATOM 6525 C C . SER B 1 375 ? -0.365 -10.039 -21.609 1 48.5 375 SER B C 1
ATOM 6527 O O . SER B 1 375 ? 0.793 -10.391 -21.844 1 48.5 375 SER B O 1
ATOM 6529 N N . LEU B 1 376 ? -1.399 -8.977 -22.031 1 43.62 376 LEU B N 1
ATOM 6530 C CA . LEU B 1 376 ? -1.197 -7.598 -22.453 1 43.62 376 LEU B CA 1
ATOM 6531 C C . LEU B 1 376 ? -0.057 -7.492 -23.453 1 43.62 376 LEU B C 1
ATOM 6533 O O . LEU B 1 376 ? 1.087 -7.832 -23.141 1 43.62 376 LEU B O 1
ATOM 6537 N N . PHE B 1 377 ? 0.489 -7.746 -24.266 1 40.94 377 PHE B N 1
ATOM 6538 C CA . PHE B 1 377 ? 0.509 -7.945 -25.703 1 40.94 377 PHE B CA 1
ATOM 6539 C C . PHE B 1 377 ? 1.692 -8.812 -26.109 1 40.94 377 PHE B C 1
ATOM 6541 O O . PHE B 1 377 ? 2.844 -8.383 -26.031 1 40.94 377 PHE B O 1
ATOM 6548 N N . SER B 1 378 ? 2.018 -9.992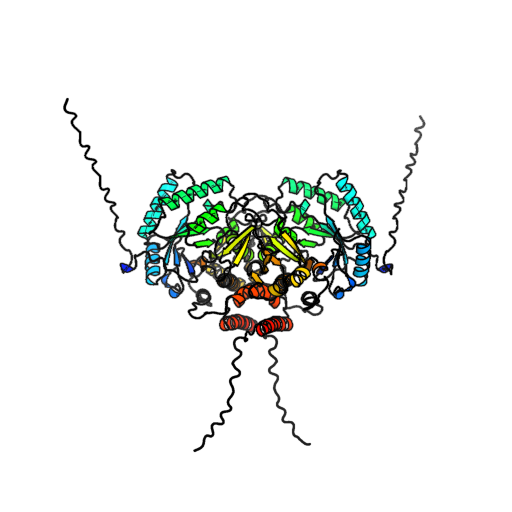 -26.328 1 43.25 378 SER B N 1
ATOM 6549 C CA . SER B 1 378 ? 2.906 -10.891 -27.047 1 43.25 378 SER B CA 1
ATOM 6550 C C . SER B 1 378 ? 3.895 -10.109 -27.906 1 43.25 378 SER B C 1
ATOM 6552 O O . SER B 1 378 ? 3.816 -10.141 -29.141 1 43.25 378 SER B O 1
ATOM 6554 N N . LYS B 1 379 ? 4.594 -9.062 -27.469 1 38.97 379 LYS B N 1
ATOM 6555 C CA . LYS B 1 379 ? 5.59 -8.383 -28.297 1 38.97 379 LYS B CA 1
ATOM 6556 C C . LYS B 1 379 ? 6.762 -9.312 -28.609 1 38.97 379 LYS B C 1
ATOM 6558 O O . LYS B 1 379 ? 7.352 -9.906 -27.703 1 38.97 379 LYS B O 1
ATOM 6563 N N . GLY B 1 380 ? 7.32 -9.805 -29.688 1 33.53 380 GLY B N 1
ATOM 6564 C CA . GLY B 1 380 ? 8.57 -9.5 -30.359 1 33.53 380 GLY B CA 1
ATOM 6565 C C . GLY B 1 380 ? 9.172 -8.172 -29.938 1 33.53 380 GLY B C 1
ATOM 6566 O O . GLY B 1 380 ? 8.93 -7.699 -28.828 1 33.53 380 GLY B O 1
ATOM 6567 N N . GLU B 1 381 ? 9.32 -6.602 -31.062 1 28.41 381 GLU B N 1
ATOM 6568 C CA . GLU B 1 381 ? 10.125 -5.387 -31.156 1 28.41 381 GLU B CA 1
ATOM 6569 C C . GLU B 1 381 ? 9.781 -4.406 -30.047 1 28.41 381 GLU B C 1
ATOM 6571 O O . GLU B 1 381 ? 9.188 -3.355 -30.297 1 28.41 381 GLU B O 1
ATOM 6576 N N . ILE B 1 382 ? 9.281 -4.457 -29.266 1 31.5 382 ILE B N 1
ATOM 6577 C CA . ILE B 1 382 ? 9.383 -3.447 -28.203 1 31.5 382 ILE B CA 1
ATOM 6578 C C . ILE B 1 382 ? 10.844 -3.25 -27.828 1 31.5 382 ILE B C 1
ATOM 6580 O O . ILE B 1 382 ? 11.406 -4.039 -27.047 1 31.5 382 ILE B O 1
ATOM 6584 N N . GLN B 1 383 ? 11.766 -3.289 -28.656 1 30.44 383 GLN B N 1
ATOM 6585 C CA . GLN B 1 383 ? 13.18 -2.967 -28.5 1 30.44 383 GLN B CA 1
ATOM 6586 C C . GLN B 1 383 ? 13.391 -1.967 -27.359 1 30.44 383 GLN B C 1
ATOM 6588 O O . GLN B 1 383 ? 14.164 -2.221 -26.438 1 30.44 383 GLN B O 1
ATOM 6593 N N . GLU B 1 384 ? 14.516 -0.844 -27.703 1 29.23 384 GLU B N 1
ATOM 6594 C CA . GLU B 1 384 ? 15.562 -0.06 -27.062 1 29.23 384 GLU B CA 1
ATOM 6595 C C . GLU B 1 384 ? 14.992 0.782 -25.922 1 29.23 384 GLU B C 1
ATOM 6597 O O . GLU B 1 384 ? 15.625 0.929 -24.875 1 29.23 384 GLU B O 1
ATOM 6602 N N . LYS B 1 385 ? 14.359 2.072 -26.156 1 28.27 385 LYS B N 1
ATOM 6603 C CA . LYS B 1 385 ? 14.258 3.406 -25.578 1 28.27 385 LYS B CA 1
ATOM 6604 C C . LYS B 1 385 ? 13.172 3.451 -24.5 1 28.27 385 LYS B C 1
ATOM 6606 O O . LYS B 1 385 ? 12.852 4.52 -23.984 1 28.27 385 LYS B O 1
ATOM 6611 N N . SER B 1 386 ? 12.594 2.412 -24.094 1 29.58 386 SER B N 1
ATOM 6612 C CA . SER B 1 386 ? 11.312 2.4 -23.391 1 29.58 386 SER B CA 1
ATOM 6613 C C . SER B 1 386 ? 11.508 2.463 -21.875 1 29.58 386 SER B C 1
ATOM 6615 O O . SER B 1 386 ? 10.539 2.486 -21.125 1 29.58 386 SER B O 1
ATOM 6617 N N . ARG B 1 387 ? 12.562 2.078 -21.359 1 30.42 387 ARG B N 1
ATOM 6618 C CA . ARG B 1 387 ? 12.758 1.82 -19.938 1 30.42 387 ARG B CA 1
ATOM 6619 C C . ARG B 1 387 ? 12.359 3.031 -19.109 1 30.42 387 ARG B C 1
ATOM 6621 O O . ARG B 1 387 ? 12 2.893 -17.938 1 30.42 387 ARG B O 1
ATOM 6628 N N . ASP B 1 388 ? 13.047 4.176 -19.484 1 30.06 388 ASP B N 1
ATOM 6629 C CA . ASP B 1 388 ? 13.055 5.363 -18.641 1 30.06 388 ASP B CA 1
ATOM 6630 C C . ASP B 1 388 ? 11.641 5.754 -18.219 1 30.06 388 ASP B C 1
ATOM 6632 O O . ASP B 1 388 ? 11.453 6.449 -17.219 1 30.06 388 ASP B O 1
ATOM 6636 N N . MET B 1 389 ? 10.672 5.336 -19.047 1 29.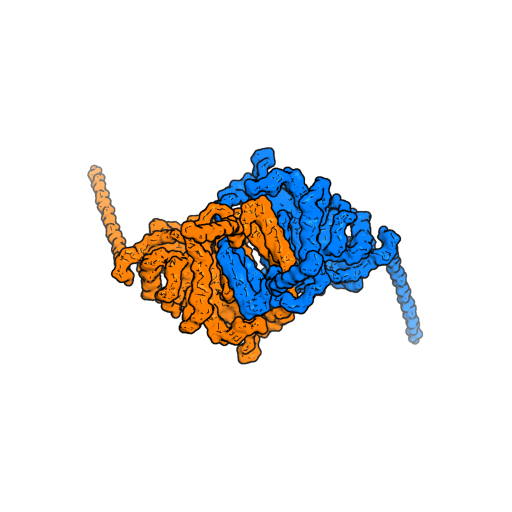66 389 MET B N 1
ATOM 6637 C CA . MET B 1 389 ? 9.344 5.941 -19.031 1 29.66 389 MET B CA 1
ATOM 6638 C C . MET B 1 389 ? 8.484 5.336 -17.922 1 29.66 389 MET B C 1
ATOM 6640 O O . MET B 1 389 ? 7.547 5.977 -17.438 1 29.66 389 MET B O 1
ATOM 6644 N N . ALA B 1 390 ? 8.867 4.254 -17.375 1 30.67 390 ALA B N 1
ATOM 6645 C CA . ALA B 1 390 ? 8 3.555 -16.422 1 30.67 390 ALA B CA 1
ATOM 6646 C C . ALA B 1 390 ? 7.883 4.328 -15.109 1 30.67 390 ALA B C 1
ATOM 6648 O O . ALA B 1 390 ? 6.793 4.445 -14.547 1 30.67 390 ALA B O 1
ATOM 6649 N N . GLY B 1 391 ? 9.031 4.754 -14.695 1 30.95 391 GLY B N 1
ATOM 6650 C CA . GLY B 1 391 ? 9.102 5.539 -13.477 1 30.95 391 GLY B CA 1
ATOM 6651 C C . GLY B 1 391 ? 8.258 6.801 -13.531 1 30.95 391 GLY B C 1
ATOM 6652 O O . GLY B 1 391 ? 7.598 7.152 -12.555 1 30.95 391 GLY B O 1
ATOM 6653 N N . ILE B 1 392 ? 8.414 7.516 -14.641 1 33.03 392 ILE B N 1
ATOM 6654 C CA . ILE B 1 392 ? 7.793 8.828 -14.805 1 33.03 392 ILE B CA 1
ATOM 6655 C C . ILE B 1 392 ? 6.273 8.672 -14.898 1 33.03 392 ILE B C 1
ATOM 6657 O O . ILE B 1 392 ? 5.527 9.438 -14.281 1 33.03 392 ILE B O 1
ATOM 6661 N N . VAL B 1 393 ? 5.715 7.582 -15.312 1 32.94 393 VAL B N 1
ATOM 6662 C CA . VAL B 1 393 ? 4.316 7.25 -15.578 1 32.94 393 VAL B CA 1
ATOM 6663 C C . VAL B 1 393 ? 3.562 7.082 -14.266 1 32.94 393 VAL B C 1
ATOM 6665 O O . VAL B 1 393 ? 2.436 7.559 -14.125 1 32.94 393 VAL B O 1
ATOM 6668 N N . ALA B 1 394 ? 4.188 6.578 -13.383 1 34.56 394 ALA B N 1
ATOM 6669 C CA . ALA B 1 394 ? 3.705 6.426 -12.008 1 34.56 394 ALA B CA 1
ATOM 6670 C C . ALA B 1 394 ? 3.453 7.781 -11.359 1 34.56 394 ALA B C 1
ATOM 6672 O O . ALA B 1 394 ? 2.459 7.965 -10.656 1 34.56 394 ALA B O 1
ATOM 6673 N N . GLY B 1 395 ? 4.395 8.68 -11.508 1 33.56 395 GLY B N 1
ATOM 6674 C CA . GLY B 1 395 ? 4.293 10.055 -11.039 1 33.56 395 GLY B CA 1
ATOM 6675 C C . GLY B 1 395 ? 3.221 10.852 -11.75 1 33.56 395 GLY B C 1
ATOM 6676 O O . GLY B 1 395 ? 2.494 11.625 -11.133 1 33.56 395 GLY B O 1
ATOM 6677 N N . ILE B 1 396 ? 3.111 10.75 -13.062 1 35.5 396 ILE B N 1
ATOM 6678 C CA . ILE B 1 396 ? 2.316 11.57 -13.969 1 35.5 396 ILE B CA 1
ATOM 6679 C C . ILE B 1 396 ? 0.855 11.133 -13.914 1 35.5 396 ILE B C 1
ATOM 6681 O O . ILE B 1 396 ? -0.051 11.969 -13.953 1 35.5 396 ILE B O 1
ATOM 6685 N N . SER B 1 397 ? 0.465 9.938 -13.766 1 33.09 397 SER B N 1
ATOM 6686 C CA . SER B 1 397 ? -0.89 9.414 -13.609 1 33.09 397 SER B CA 1
ATOM 6687 C C . SER B 1 397 ? -1.623 10.109 -12.469 1 33.09 397 SER B C 1
ATOM 6689 O O . SER B 1 397 ? -2.84 10.305 -12.531 1 33.09 397 SER B O 1
ATOM 6691 N N . VAL B 1 398 ? -1.011 10.414 -11.602 1 33.16 398 VAL B N 1
ATOM 6692 C CA . VAL B 1 398 ? -1.465 11.312 -10.539 1 33.16 398 VAL B CA 1
ATOM 6693 C C . VAL B 1 398 ? -1.789 12.688 -11.125 1 33.16 398 VAL B C 1
ATOM 6695 O O . VAL B 1 398 ? -2.795 13.297 -10.766 1 33.16 398 VAL B O 1
ATOM 6698 N N . GLY B 1 399 ? -0.863 13.234 -11.906 1 32.97 399 GLY B N 1
ATOM 6699 C CA . GLY B 1 399 ? -1.058 14.555 -12.469 1 32.97 399 GLY B CA 1
ATOM 6700 C C . GLY B 1 399 ? -2.244 14.633 -13.414 1 32.97 399 GLY B C 1
ATOM 6701 O O . GLY B 1 399 ? -3.023 15.594 -13.359 1 32.97 399 GLY B O 1
ATOM 6702 N N . CYS B 1 400 ? -2.318 13.727 -14.344 1 33.66 400 CYS B N 1
ATOM 6703 C CA . CYS B 1 400 ? -3.322 13.773 -15.398 1 33.66 400 CYS B CA 1
ATOM 6704 C C . CYS B 1 400 ? -4.719 13.523 -14.836 1 33.66 400 CYS B C 1
ATOM 6706 O O . CYS B 1 400 ? -5.691 14.109 -15.312 1 33.66 400 CYS B O 1
ATOM 6708 N N . PHE B 1 401 ? -4.902 12.555 -13.977 1 33.16 401 PHE B N 1
ATOM 6709 C CA . PHE B 1 401 ? -6.199 12.32 -13.367 1 33.16 401 PHE B CA 1
ATOM 6710 C C . PHE B 1 401 ? -6.648 13.531 -12.555 1 33.16 401 PHE B C 1
ATOM 6712 O O . PHE B 1 401 ? -7.844 13.836 -12.5 1 33.16 401 PHE B O 1
ATOM 6719 N N . VAL B 1 402 ? -5.809 14.047 -11.906 1 29.94 402 VAL B N 1
ATOM 6720 C CA . VAL B 1 402 ? -6.133 15.219 -11.102 1 29.94 402 VAL B CA 1
ATOM 6721 C C . VAL B 1 402 ? -6.77 16.297 -11.977 1 29.94 402 VAL B C 1
ATOM 6723 O O . VAL B 1 402 ? -7.664 17.016 -11.539 1 29.94 402 VAL B O 1
ATOM 6726 N N . LEU B 1 403 ? -6.027 16.547 -13.094 1 30.61 403 LEU B N 1
ATOM 6727 C CA . LEU B 1 403 ? -6.559 17.703 -13.805 1 30.61 403 LEU B CA 1
ATOM 6728 C C . LEU B 1 403 ? -7.867 17.359 -14.516 1 30.61 403 LEU B C 1
ATOM 6730 O O . LEU B 1 403 ? -7.863 16.594 -15.492 1 30.61 403 LEU B O 1
ATOM 6734 N N . GLY B 1 404 ? -8.648 16.594 -14.062 1 29.77 404 GLY B N 1
ATOM 6735 C CA . GLY B 1 404 ? -10.031 16.344 -14.445 1 29.77 404 GLY B CA 1
ATOM 6736 C C . GLY B 1 404 ? -10.484 17.172 -15.633 1 29.77 404 GLY B C 1
ATOM 6737 O O . GLY B 1 404 ? -11.594 16.984 -16.141 1 29.77 404 GLY B O 1
ATOM 6738 N N . SER B 1 405 ? -10.242 18.5 -15.664 1 32.59 405 SER B N 1
ATOM 6739 C CA . SER B 1 405 ? -10.672 19.375 -16.75 1 32.59 405 SER B CA 1
ATOM 6740 C C . SER B 1 405 ? -9.836 19.141 -18 1 32.59 405 SER B C 1
ATOM 6742 O O . SER B 1 405 ? -8.688 18.703 -17.922 1 32.59 405 SER B O 1
ATOM 6744 N N . PHE B 1 406 ? -10.57 19.188 -19.281 1 33.56 406 PHE B N 1
ATOM 6745 C CA . PHE B 1 406 ? -9.914 19.266 -20.578 1 33.56 406 PHE B CA 1
ATOM 6746 C C . PHE B 1 406 ? -8.586 20.016 -20.484 1 33.56 406 PHE B C 1
ATOM 6748 O O . PHE B 1 406 ? -7.598 19.609 -21.094 1 33.56 406 PHE B O 1
ATOM 6755 N N . LEU B 1 407 ? -8.633 21.031 -19.75 1 33.09 407 LEU B N 1
ATOM 6756 C CA . LEU B 1 407 ? -7.449 21.891 -19.688 1 33.09 407 LEU B CA 1
ATOM 6757 C C . LEU B 1 407 ? -6.367 21.234 -18.828 1 33.09 407 LEU B C 1
ATOM 6759 O O . LEU B 1 407 ? -5.18 21.328 -19.141 1 33.09 407 LEU B O 1
ATOM 6763 N N . GLY B 1 408 ? -6.715 20.547 -17.938 1 36.19 408 GLY B N 1
ATOM 6764 C CA . GLY B 1 408 ? -5.707 19.891 -17.125 1 36.19 408 GLY B CA 1
ATOM 6765 C C . GLY B 1 408 ? -5.125 18.641 -17.766 1 36.19 408 GLY B C 1
ATOM 6766 O O . GLY B 1 408 ? -3.916 18.406 -17.688 1 36.19 408 GLY B O 1
ATOM 6767 N N . PHE B 1 409 ? -5.973 18.016 -18.531 1 38.41 409 PHE B N 1
ATOM 6768 C CA . PHE B 1 409 ? -5.523 16.953 -19.438 1 38.41 409 PHE B CA 1
ATOM 6769 C C . PHE B 1 409 ? -4.57 17.516 -20.484 1 38.41 409 PHE B C 1
ATOM 6771 O O . PHE B 1 409 ? -3.498 16.938 -20.719 1 38.41 409 PHE B O 1
ATOM 6778 N N . ALA B 1 410 ? -5.188 18.547 -21.172 1 36.78 410 ALA B N 1
ATOM 6779 C CA . ALA B 1 410 ? -4.332 19.219 -22.141 1 36.78 410 ALA B CA 1
ATOM 6780 C C . ALA B 1 410 ? -3.033 19.703 -21.484 1 36.78 410 ALA B C 1
ATOM 6782 O O . ALA B 1 410 ? -1.957 19.578 -22.078 1 36.78 410 ALA B O 1
ATOM 6783 N N . PHE B 1 411 ? -3.236 20.078 -20.328 1 37.97 411 PHE B N 1
ATOM 6784 C CA . PHE B 1 411 ? -2.035 20.562 -19.672 1 37.97 411 PHE B CA 1
ATOM 6785 C C . PHE B 1 411 ? -1.175 19.406 -19.188 1 37.97 411 PHE B C 1
ATOM 6787 O O . PHE B 1 411 ? 0.047 19.422 -19.344 1 37.97 411 PHE B O 1
ATOM 6794 N N . GLY B 1 412 ? -1.744 18.391 -18.625 1 42.03 412 GLY B N 1
ATOM 6795 C CA . GLY B 1 412 ? -0.939 17.234 -18.281 1 42.03 412 GLY B CA 1
ATOM 6796 C C . GLY B 1 412 ? -0.318 16.562 -19.5 1 42.03 412 GLY B C 1
ATOM 6797 O O . GLY B 1 412 ? 0.866 16.219 -19.484 1 42.03 412 GLY B O 1
ATOM 6798 N N . CYS B 1 413 ? -1.25 16.562 -20.484 1 42.16 413 CYS B N 1
ATOM 6799 C CA . CYS B 1 413 ? -0.711 16.125 -21.766 1 42.16 413 CYS B CA 1
ATOM 6800 C C . CYS B 1 413 ? 0.325 17.109 -22.281 1 42.16 413 CYS B C 1
ATOM 6802 O O . CYS B 1 413 ? 1.363 16.719 -22.812 1 42.16 413 CYS B O 1
ATOM 6804 N N . ALA B 1 414 ? -0.118 18.391 -22.172 1 40.56 414 ALA B N 1
ATOM 6805 C CA . ALA B 1 414 ? 0.842 19.391 -22.625 1 40.56 414 ALA B CA 1
ATOM 6806 C C . ALA B 1 414 ? 2.119 19.344 -21.797 1 40.56 414 ALA B C 1
ATOM 6808 O O . ALA B 1 414 ? 3.225 19.438 -22.328 1 40.56 414 ALA B O 1
ATOM 6809 N N . VAL B 1 415 ? 1.91 19.328 -20.625 1 42.09 415 VAL B N 1
ATOM 6810 C CA . VAL B 1 415 ? 3.098 19.266 -19.781 1 42.09 415 VAL B CA 1
ATOM 6811 C C . VAL B 1 415 ? 3.842 17.953 -20.031 1 42.09 415 VAL B C 1
ATOM 6813 O O . VAL B 1 415 ? 5.07 17.953 -20.141 1 42.09 415 VAL B O 1
ATOM 6816 N N . MET B 1 416 ? 3.021 17.047 -20.234 1 42.81 416 MET B N 1
ATOM 6817 C CA . MET B 1 416 ? 3.631 15.781 -20.641 1 42.81 416 MET B CA 1
ATOM 6818 C C . MET B 1 416 ? 4.277 15.906 -22.016 1 42.81 416 MET B C 1
ATOM 6820 O O . MET B 1 416 ? 5.387 15.422 -22.234 1 42.81 416 MET B O 1
ATOM 6824 N N . ARG B 1 417 ? 3.451 16.531 -22.828 1 40.66 417 ARG B N 1
ATOM 6825 C CA . ARG B 1 417 ? 4.027 16.812 -24.141 1 40.66 417 ARG B CA 1
ATOM 6826 C C . ARG B 1 417 ? 5.309 17.625 -24 1 40.66 417 ARG B C 1
ATOM 6828 O O . ARG B 1 417 ? 6.301 17.359 -24.688 1 40.66 417 ARG B O 1
ATOM 6835 N N . LYS B 1 418 ? 5.207 18.656 -23.281 1 42.56 418 LYS B N 1
ATOM 6836 C CA . LYS B 1 418 ? 6.402 19.469 -23.109 1 42.56 418 LYS B CA 1
ATOM 6837 C C . LYS B 1 418 ? 7.527 18.672 -22.469 1 42.56 418 LYS B C 1
ATOM 6839 O O . LYS B 1 418 ? 8.688 18.781 -22.859 1 42.56 418 LYS B O 1
ATOM 6844 N N . ARG B 1 419 ? 7.129 17.906 -21.594 1 41.22 419 ARG B N 1
ATOM 6845 C CA . ARG B 1 419 ? 8.148 17.047 -21 1 41.22 419 ARG B CA 1
ATOM 6846 C C . ARG B 1 419 ? 8.664 16.031 -22 1 41.22 419 ARG B C 1
ATOM 6848 O O . ARG B 1 419 ? 9.867 15.766 -22.078 1 41.22 419 ARG B O 1
ATOM 6855 N N . MET B 1 420 ? 7.656 15.68 -22.781 1 39 420 MET B N 1
ATOM 6856 C CA . MET B 1 420 ? 8.047 14.812 -23.875 1 39 420 MET B CA 1
ATOM 6857 C C . MET B 1 420 ? 8.93 15.562 -24.875 1 39 420 MET B C 1
ATOM 6859 O O . MET B 1 420 ? 9.938 15.031 -25.328 1 39 420 MET B O 1
ATOM 6863 N N . HIS B 1 421 ? 8.523 16.797 -25.25 1 40.88 421 HIS B N 1
ATOM 6864 C CA . HIS B 1 421 ? 9.305 17.609 -26.172 1 40.88 421 HIS B CA 1
ATOM 6865 C C . HIS B 1 421 ? 10.68 17.922 -25.594 1 40.88 421 HIS B C 1
ATOM 6867 O O . HIS B 1 421 ? 11.688 17.828 -26.312 1 40.88 421 HIS B O 1
ATOM 6873 N N . LYS B 1 422 ? 10.758 18.344 -24.5 1 43.16 422 LYS B N 1
ATOM 6874 C CA . LYS B 1 422 ? 12.055 18.672 -23.922 1 43.16 422 LYS B CA 1
ATOM 6875 C C . LYS B 1 422 ? 12.969 17.453 -23.875 1 43.16 422 LYS B C 1
ATOM 6877 O O . LYS B 1 422 ? 14.188 17.578 -23.984 1 43.16 422 LYS B O 1
ATOM 6882 N N . LYS B 1 423 ? 12.25 16.406 -23.828 1 36.59 423 LYS B N 1
ATOM 6883 C CA . LYS B 1 423 ? 13.07 15.195 -23.828 1 36.59 423 LYS B CA 1
ATOM 6884 C C . LYS B 1 423 ? 13.164 14.602 -25.234 1 36.59 423 LYS B C 1
ATOM 6886 O O . LYS B 1 423 ? 13.664 13.492 -25.406 1 36.59 423 LYS B O 1
ATOM 6891 N N . GLY B 1 424 ? 12.734 15.391 -26.25 1 35.84 424 GLY B N 1
ATOM 6892 C CA . GLY B 1 424 ? 12.82 15.031 -27.656 1 35.84 424 GLY B CA 1
ATOM 6893 C C . GLY B 1 424 ? 11.93 13.859 -28.031 1 35.84 424 GLY B C 1
ATOM 6894 O O . GLY B 1 424 ? 12.234 13.109 -28.953 1 35.84 424 GLY B O 1
ATOM 6895 N N . LEU B 1 425 ? 10.977 13.781 -27.234 1 33.25 425 LEU B N 1
ATOM 6896 C CA . LEU B 1 425 ? 10.133 12.617 -27.469 1 33.25 425 LEU B CA 1
ATOM 6897 C C . LEU B 1 425 ? 8.914 12.984 -28.312 1 33.25 425 LEU B C 1
ATOM 6899 O O . LEU B 1 425 ? 8.32 14.047 -28.109 1 33.25 425 LEU B O 1
ATOM 6903 N N . ARG B 1 426 ? 8.766 12.461 -29.641 1 34.34 426 ARG B N 1
ATOM 6904 C CA . ARG B 1 426 ? 7.684 12.695 -30.594 1 34.34 426 ARG B CA 1
ATOM 6905 C C . ARG B 1 426 ? 6.418 11.961 -30.156 1 34.34 426 ARG B C 1
ATOM 6907 O O . ARG B 1 426 ? 6.488 10.867 -29.594 1 34.34 426 ARG B O 1
ATOM 6914 N N . LEU B 1 427 ? 5.305 12.664 -30.141 1 35.62 427 LEU B N 1
ATOM 6915 C CA . LEU B 1 427 ? 3.982 12.117 -29.844 1 35.62 427 LEU B CA 1
ATOM 6916 C C . LEU B 1 427 ? 3.65 10.953 -30.766 1 35.62 427 LEU B C 1
ATOM 6918 O O . LEU B 1 427 ? 3.914 11.016 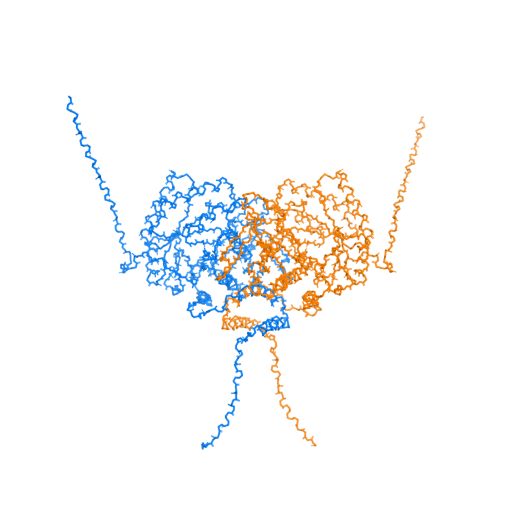-31.969 1 35.62 427 LEU B O 1
ATOM 6922 N N . PRO B 1 428 ? 3.307 9.828 -30.328 1 30.67 428 PRO B N 1
ATOM 6923 C CA . PRO B 1 428 ? 2.844 8.82 -31.281 1 30.67 428 PRO B CA 1
ATOM 6924 C C . PRO B 1 428 ? 1.555 9.227 -32 1 30.67 428 PRO B C 1
ATOM 6926 O O . PRO B 1 428 ? 0.728 9.945 -31.422 1 30.67 428 PRO B O 1
ATOM 6929 N N . PHE B 1 429 ? 1.336 9 -33.344 1 30.03 429 PHE B N 1
ATOM 6930 C CA . PHE B 1 429 ? 0.37 9.203 -34.406 1 30.03 429 PHE B CA 1
ATOM 6931 C C . PHE B 1 429 ? 0.525 10.586 -35.031 1 30.03 429 PHE B C 1
ATOM 6933 O O . PHE B 1 429 ? -0.379 11.078 -35.688 1 30.03 429 PHE B O 1
ATOM 6940 N N . GLN B 1 430 ? 1.493 11.266 -34.344 1 28.45 430 GLN B N 1
ATOM 6941 C CA . GLN B 1 430 ? 1.767 12.328 -35.312 1 28.45 430 GLN B CA 1
ATOM 6942 C C . GLN B 1 430 ? 2.369 11.766 -36.594 1 28.45 430 GLN B C 1
ATOM 6944 O O . GLN B 1 430 ? 3.469 11.203 -36.562 1 28.45 430 GLN B O 1
ATOM 6949 N N . ARG B 1 431 ? 1.32 11.359 -37.438 1 28.05 431 ARG B N 1
ATOM 6950 C CA . ARG B 1 431 ? 1.825 11.195 -38.812 1 28.05 431 ARG B CA 1
ATOM 6951 C C . ARG B 1 431 ? 2.871 12.258 -39.125 1 28.05 431 ARG B C 1
ATOM 6953 O O . ARG B 1 431 ? 2.816 13.375 -38.625 1 28.05 431 ARG B O 1
ATOM 6960 N N . ASP B 1 432 ? 4.016 11.727 -39.438 1 29.81 432 ASP B N 1
ATOM 6961 C CA . ASP B 1 432 ? 4.812 12.688 -40.188 1 29.81 432 ASP B CA 1
ATOM 6962 C C . ASP B 1 432 ? 3.934 13.523 -41.125 1 29.81 432 ASP B C 1
ATOM 6964 O O . ASP B 1 432 ? 3.084 12.992 -41.844 1 29.81 432 ASP B O 1
ATOM 6968 N N . ASP B 1 433 ? 3.492 14.594 -40.625 1 29.95 433 ASP B N 1
ATOM 6969 C CA . ASP B 1 433 ? 3.133 15.414 -41.781 1 29.95 433 ASP B CA 1
ATOM 6970 C C . ASP B 1 433 ? 4.039 15.109 -42.969 1 29.95 433 ASP B C 1
ATOM 6972 O O . ASP B 1 433 ? 5.223 15.461 -42.969 1 29.95 433 ASP B O 1
ATOM 6976 N N . GLU B 1 434 ? 4.082 13.742 -43.406 1 28.3 434 GLU B N 1
ATOM 6977 C CA . GLU B 1 434 ? 4.602 13.695 -44.781 1 28.3 434 GLU B CA 1
ATOM 6978 C C . GLU B 1 434 ? 4.289 14.984 -45.531 1 28.3 434 GLU B C 1
ATOM 6980 O O . GLU B 1 434 ? 3.281 15.633 -45.25 1 28.3 434 GLU B O 1
ATOM 6985 N N . GLU B 1 435 ? 5.254 15.375 -46.25 1 28.94 435 GLU B N 1
ATOM 6986 C CA . GLU B 1 435 ? 5.262 16.172 -47.469 1 28.94 435 GLU B CA 1
ATOM 6987 C C . GLU B 1 435 ? 4.129 15.758 -48.406 1 28.94 435 GLU B C 1
ATOM 6989 O O . GLU B 1 435 ? 4.117 14.641 -48.906 1 28.94 435 GLU B O 1
ATOM 6994 N N . THR B 1 436 ? 2.795 15.953 -48.031 1 28.05 436 THR B N 1
ATOM 6995 C CA . THR B 1 436 ? 1.982 16.109 -49.219 1 28.05 436 THR B CA 1
ATOM 6996 C C . THR B 1 436 ? 2.779 16.812 -50.344 1 28.05 436 THR B C 1
ATOM 6998 O O . THR B 1 436 ? 3.012 18.016 -50.281 1 28.05 436 THR B O 1
ATOM 7001 N N . ASP B 1 437 ? 3.824 16.078 -50.781 1 24.61 437 ASP B N 1
ATOM 7002 C CA . ASP B 1 437 ? 4.105 16.328 -52.188 1 24.61 437 ASP B CA 1
ATOM 7003 C C . ASP B 1 437 ? 2.828 16.266 -53.031 1 24.61 437 ASP B C 1
ATOM 7005 O O . ASP B 1 437 ? 2.17 15.227 -53.094 1 24.61 437 ASP B O 1
ATOM 7009 N N . PHE B 1 438 ? 2.043 17.438 -53.094 1 26.25 438 PHE B N 1
ATOM 7010 C CA . PHE B 1 438 ? 1.255 17.812 -54.25 1 26.25 438 PHE B CA 1
ATOM 7011 C C . PHE B 1 438 ? 1.942 17.375 -55.531 1 26.25 438 PHE B C 1
ATOM 7013 O O . PHE B 1 438 ? 2.822 18.078 -56.031 1 26.25 438 PHE B O 1
ATOM 7020 N N . HIS B 1 439 ? 2.469 16.109 -55.5 1 24.45 439 HIS B N 1
ATOM 7021 C CA . HIS B 1 439 ? 2.707 15.719 -56.906 1 24.45 439 HIS B CA 1
ATOM 7022 C C . HIS B 1 439 ? 1.435 15.836 -57.719 1 24.45 439 HIS B C 1
ATOM 7024 O O . HIS B 1 439 ? 0.423 15.203 -57.406 1 24.45 439 HIS B O 1
ATOM 7030 N N . ASP B 1 440 ? 1.171 17.125 -58.281 1 23.98 440 ASP B N 1
ATOM 7031 C CA . ASP B 1 440 ? 0.61 17.438 -59.594 1 23.98 440 ASP B CA 1
ATOM 7032 C C . ASP B 1 440 ? 0.977 16.375 -60.625 1 23.98 440 ASP B C 1
ATOM 7034 O O . ASP B 1 440 ? 2.15 16.188 -60.969 1 23.98 440 ASP B O 1
ATOM 7038 N N . ASP B 1 441 ? 0.512 15.164 -60.469 1 22.73 441 ASP B N 1
ATOM 7039 C CA . ASP B 1 441 ? 0.499 14.359 -61.688 1 22.73 441 ASP B CA 1
ATOM 7040 C C . ASP B 1 441 ? 0.048 15.18 -62.906 1 22.73 441 ASP B C 1
ATOM 7042 O O . ASP B 1 441 ? -1.048 15.742 -62.906 1 22.73 441 ASP B O 1
ATOM 7046 N N . ASP B 1 442 ? 1.157 15.93 -63.594 1 21.38 442 ASP B N 1
ATOM 7047 C CA . ASP B 1 442 ? 1.146 16.141 -65 1 21.38 442 ASP B CA 1
ATOM 7048 C C . ASP B 1 442 ? 0.735 14.859 -65.75 1 21.38 442 ASP B C 1
ATOM 7050 O O . ASP B 1 442 ? 1.49 13.883 -65.812 1 21.38 442 ASP B O 1
ATOM 7054 N N . ASN B 1 443 ? -0.398 14.312 -65.562 1 17.7 443 ASN B N 1
ATOM 7055 C CA . ASN B 1 443 ? -1.017 13.609 -66.688 1 17.7 443 ASN B CA 1
ATOM 7056 C C . ASN B 1 443 ? -0.904 14.398 -68 1 17.7 443 ASN B C 1
ATOM 7058 O O . ASN B 1 443 ? -1.718 15.281 -68.25 1 17.7 443 ASN B O 1
ATOM 7062 N N . THR B 1 444 ? 0.431 14.805 -68.438 1 18.5 444 THR B N 1
ATOM 7063 C CA . THR B 1 444 ? 0.561 14.57 -69.875 1 18.5 444 THR B CA 1
ATOM 7064 C C . THR B 1 444 ? 0.453 13.078 -70.188 1 18.5 444 THR B C 1
ATOM 7066 O O . THR B 1 444 ? 0.865 12.234 -69.375 1 18.5 444 THR B O 1
ATOM 7069 N N . LEU B 1 445 ? 0.034 13.086 -71.5 1 16.42 445 LEU B N 1
ATOM 7070 C CA . LEU B 1 445 ? 0.655 12.758 -72.75 1 16.42 445 LEU B CA 1
ATOM 7071 C C . LEU B 1 445 ? 1.996 13.469 -72.938 1 16.42 445 LEU B C 1
ATOM 7073 O O . LEU B 1 445 ? 2.135 14.633 -72.562 1 16.42 445 LEU B O 1
#

InterPro domains:
  IPR001223 Glycoside hydrolase family 18, catalytic domain [PF00704] (222-356)
  IPR017853 Glycoside hydrolase superfamily [SSF51445] (207-358)
  IPR029070 Chitinase insertion domain superfamily [G3DSA:3.10.50.10] (246-329)
  IPR051887 Glycosyl Hydrolase 18 Domain-Containing Protein [PTHR46290] (10-360)

Radius of gyration: 31.85 Å; Cα contacts (8 Å, |Δi|>4): 1656; chains: 2; bounding box: 85×114×146 Å

Nearest PDB structures (foldseek):
  5gzu-assembly1_A  TM=6.378E-01  e=2.973E-11  Paenibacillus sp. FPU-7
  3b9d-assembly1_A  TM=6.205E-01  e=3.517E-08  Vibrio harveyi
  3as1-assembly1_A  TM=6.041E-01  e=1.728E-07  Vibrio harveyi
  8hrf-assembly1_A  TM=5.313E-01  e=8.005E-07  Vibrio parahaemolyticus
  5uhp-assembly2_C  TM=5.670E-01  e=9.470E-04  Homo sapiens

pLDDT: mean 74.32, std 23.88, range [16.42, 98.56]

Foldseek 3Di:
DPPPPPPPPPPPPPPPPCPVQQPQPAPDPVLLAQDLDADFQAEEAEDQQQDDCVPPPLLLHQEYEYEPNHDPVRLLVVSSVNSVSNHFYEYEDEQDQDLPPPDPVRVVSLVVQLVSQNNNSHQEYEYECCVNLPLLPDAPVSVVSSVNSVCVSCVPRVDPPTHAYEYEYALAQSAHPNRRVVLVVCLVRHQAYEHDLQSCQSNDQPLQQWDDASFFPVSNVVRVVRSVVVPRDLLRYAYEDEQKKKKAFAPDWDWDDDDDDGTDIIGRRAHSDNDRHGDCVRIDIAGNVRCCVVCVPLCPDPVFWDADVRRRWIKGWDADPNTTIIMTGHDPRNVVVNLVVSVLSSGSHYYYRHLSSQDDPDAPCHVPVPVVDSSPPDDPPPDDPPPPCSVVVVVLVVQCVVVVDPVSVCVSVVVVVVVCVVVPHDDPPPPPPPPPPPPPPPPPD/DPPPPPPPPPPPPPPPPCPVQQPQPAPDPVLLAQDLDADFQAEEAEDQQQDDCVPPPLLLHQEYEYEPNHDPVRLLVVSNVNSVSPHFYEYEDEQDQDLPPPDPVRVVSLVVQLVSQNNNSHQEYEYECCVNLPLLPDAPVSVVSSVNSVCVSCVPRVDPPTHAYEYEYALAQSAHPNRRVVLVVCLVRHQAYEHDLQSCQSNDQPLQQWDDASFFPVSNVVRVVRSVVVPRDLLRYAYEDEQKKKKAFAPDWDWDDDDDDGTDIIGHRAHSDNDRHGDCVRIDIAGNVRCCVVCVPLCPDPVFWDADVRRRWIKGWDADPNTTIIMTGHDPRNVVVNLVVSVLSSGSHYYYRHLSSQDDPDAPVHNPVPCVPSSPPPDPPPDDDPNVVSVVCVVLVVQCVVVVDPVSVCVSVVVVVVVCVVVPHDDPPPPPPPPPPPPPPPPDD

Secondary structure (DSSP, 8-state):
-------------------------SSSGGGSS------SSEEEEEE-S-S-GGGS-GGG-SEEEE-TTS-HHHHHHHHHHHHHTT-EEEEEEEPPS---TT-HHHHHHHHHHHHHHHHTT-SEEEEE-TTTTGGG---HHHHHHHHHHHHHHHHHTS-TTSPEEEEEE-SS---BTTB-HHHHHHHHH-SEEEE-TTHHHHHS--TT-B---SS-HHHHHHHHHHHHHTT--GGGEEEEEESEEEEEE-SEEEEEEEETTEEEEEEE-S---SSSS--GGGEEEEEHHHHHHH-HHHHH-TTTEEEETTTTEEEEEEEETTEEEEEEE--HHHHHHHHHHHHHTT-SEEEEE-GGGT-SS---S-SSTTHHHHHS---S---STTSTHHHHHHHHHHHHHH--SHHHHHHHHHHHHHHHHHTT-PPTT----------------/-------------------------SSSGGGSS------SSEEEEEE-S-S-GGGS-GGG-SEEEE-TTS-HHHHHHHHHHHHHTT-EEEEEEEPPS---TT-HHHHHHHHHHHHHHHHTT-SEEEEE-TTTTGGG---HHHHHHHHHHHHHHHHHTS-TTSPEEEEEE-SS---BTTB-HHHHHHHHH-SEEEE-TTHHHHHS--TT-B---SS-HHHHHHHHHHHHHTT--GGGEEEEEESEEEEEE-SEEEEEEEETTEEEEEEE-S---SSSS--GGGEEEEEHHHHHHH-HHHHH-TTTEEEETTTTEEEEEEEETTEEEEEEE--HHHHHHHHHHHHHTT-SEEEEE-GGGS--S---S-SSGGGHHHHTT--S---SS-TTHHHHHHHHHHHHHH--SHHHHHHHHHHHHHHHHHTT-PPTT----------------

Organism: Crassostrea virginica (NCBI:txid6565)

Sequence (890 aa):
MHAVADIFIILVSAWTINSESTICPCSTSTLCSVNKRKFNPEIVVVAEGKTDHSKWLWNEISTVIAMESVPESEAKNLMCTAHQNHANFAFVREVPMTTNTSDPILTDWLKETADMEKMFYADYIALDLLKLLGQCKADSSHVQEVLSLLTFMITNYFTPPGAELLCIVPYKPPCYDGDCSLSQYMAKHCAAFITSPESFTTCDTNPNCIAKATIPMTSLVFGVEEYIDHGLTPDKLLIGIPWHGYDYTCINYTTNKKTGSTEQLTCYFDEINTSKTCNMTLRKKLSLAEIKSNYPEQYKNSKSHHYHPIYRSDYINVQKEGQQHQIWYEGHDSLLDKYMYIRSMEFKGMVIWTADDLSAKGIDDGTEWNWILHSLFSKGEIQEKSRDMAGIVAGISVGCFVLGSFLGFAFGCAVMRKRMHKKGLRLPFQRDDEETDFHDDDNTLMHAVADIFIILVSAWTINSESTICPCSTSTLCSVNKRKFNPEIVVVAEGKTDHSKWLWNEISTVIAMESVPESEAKNLMCTAHQNHANFAFVREVPMTTNTSDPILTDWLKETADMEKMFYADYIALDLLKLLGQCKADSSHVQEVLSLLTFMITNYFTPPGAELLCIVPYKPPCYDGDCSLSQYMAKHCAAFITSPESFTTCDTNPNCIAKATIPMTSLVFGVEEYIDHGLTPDKLLIGIPWHGYDYTCINYTTNKKTGSTEQLTCYFDEINTSKTCNMTLRKKLSLAEIKSNYPEQYKNSKSHHYHPIYRSDYINVQKEGQQHQIWYEGHDSLLDKYMYIRSMEFKGMVIWTADDLSAKGIDDGTEWNWILHSLFSKGEIQEKSRDMAGIVAGISVGCFVLGSFLGFAFGCAVMRKRMHKKGLRLPFQRDDEETDFHDDDNTL